Protein AF-A0A538E3D3-F1 (afdb_monomer)

pLDDT: mean 76.78, std 21.73, range [21.0, 98.69]

Foldseek 3Di:
DDDDDDDDDPPPFDAAQAEEEEDQEACDDFLQDDFLHDHDPLVCLQLQLLLQLLQCVVCVVSHDLEHQEYEYDTHALLVRDLVSSLVNLVRDHHHVAYEYEHELVSQDLVSLLSCVVSPHAEYEYEPAFQDPVLCVLRVHDDHNVSSLVSLVSNVVSPHPFYEYEYEPLGQPDDPVRLVVRLVSVVVSVHQKYFYYYRDGDPPTPSCVVCVVRSVVCPVVVLVSQVCNVVSLVVSQWDQFFLGMTGHDCVVPVNDDNPDVSLVCQLQVHFYHYTGAQTWTQGPQKIKGAHSDSVQSSVQSVVSHHGDIDIDGHDLQNQLLSNLLSNQRGQDWADCVSNPPFWDPVLQVVCVVVQQKDWDQDPNGITIHGHPNVNSVSLVSSVSTTDDDPDDPLDDPPCVVPSRPPPPDPPPPPDDPPDDDDDDDDDDDDDDDDDDDDDDDDDDDDDDDDDDDDDDDDDDDDDDDDDDDDDDDPVVDPDDPVLLVLLLVQLVVCLVPVFADALVCCVVVHPPPDDSVVSVVSQVVCVVNVQWDAPDPPGHIHGALNSLQVSLVVLLVVPDDAFDALPDDCVVVLVDLPVLQQVLQASLCVQFLFKKKWWFFAQLAKAWAAWAWDDPDQFKIKIWTAIPVGDIFIDMDGHPGGDDVVLRVVVRVLCGVQRGRPGQDPVSLVCSLCDPPDDPVSSVVSVRNVVSSNCSRPPDDIDMDIDNLSSQPVPDDPVCVVLNVVVVVCVVPPVQSSVLFVVLQPDQGWDKDAALVGDNGPGRFKMKTKHFAAEPVDGGGMIIGMDTSSGDSSSRNSSRSSSSVVSNVSRCVNPVPD

Mean predicted aligned error: 20.39 Å

Secondary structure (DSSP, 8-state):
------PPPP--PPPB-EEEEEE-EESS--TT--S--EE--HHHHHHHHHHHHHHHHHHGGGB-SSEEEEEEEES-GGGS-HHHHHHHHHHSPPEEEEEEEE-GGG--HHHHHHHHHTT--EEEEEEE-S-HHHHHHTT----HHHHHHHHHHHHHTT---EEEEEEES-TT--HHHHHHHHHHHHHH--SEEEEEE----TTSHHHHHHHHHHHHHHHHHHHHHHHHHHHHHHHTEEEEETTEEEE-GGGTTT---S-HHHHHHHTT--EEEESTT-EEEETTEEEEE-S-HHHHHHHHTTT-PPPEEEEE--HHHHHHHHHHHHTTBSSPEETTSSTTTB-HHHHHHHHHTTSEEEEEETTEEEEEE-HHHHHTHHHHHHHHB---SS--S---TTGGGTS-S---S---S-----------------------------------------------------S-----GGG----HHHHHHHHHHHHHHHHH-SPBPHHHHHHSS---S-HHHHHHHHHHHHHTTSEE-SSTTS-BEE-HHHHHHHHHHHHHH--SPPPP-S--GGG-TT-HHHHHHHHHHHHHHHHSSEEEEEPPPGGG-BEEEEEEEEEETTEEEEEEEETT--EEEEEEE-SSPPPHHHHHHHHHHHHHHHTT-BS-HHHHHHHHT-TTS-HHHHHHHHHHTHHHHGGGTS-PPPEEEE-TTHHHHH--TTTHHHHHHHHHHHH-HHHHHHHHHHTTS-SS-EEEEGGGSGGGT-TTEEEEEEEEEETTEEEEEEEEEEESSS-HHHHHHHHHHHHHHHHHHHHHHHTT-

Structure (mmCIF, N/CA/C/O backbone):
data_AF-A0A538E3D3-F1
#
_entry.id   AF-A0A538E3D3-F1
#
loop_
_atom_site.group_PDB
_atom_site.id
_atom_site.type_symbol
_atom_site.label_atom_id
_atom_site.label_alt_id
_atom_site.label_comp_id
_atom_site.label_asym_id
_atom_site.label_entity_id
_atom_site.label_seq_id
_atom_site.pdbx_PDB_ins_code
_atom_site.Cartn_x
_atom_site.Cartn_y
_atom_site.Cartn_z
_atom_site.occupancy
_atom_site.B_iso_or_equiv
_atom_site.auth_seq_id
_atom_site.auth_comp_id
_atom_site.auth_asym_id
_atom_site.auth_atom_id
_atom_site.pdbx_PDB_model_num
ATOM 1 N N . MET A 1 1 ? 28.723 52.630 22.145 1.00 32.66 1 MET A N 1
ATOM 2 C CA . MET A 1 1 ? 28.927 51.623 21.079 1.00 32.66 1 MET A CA 1
ATOM 3 C C . MET A 1 1 ? 28.753 50.261 21.742 1.00 32.66 1 MET A C 1
ATOM 5 O O . MET A 1 1 ? 29.558 49.947 22.597 1.00 32.66 1 MET A O 1
ATOM 9 N N . ALA A 1 2 ? 27.637 49.537 21.634 1.00 29.84 2 ALA A N 1
ATOM 10 C CA . ALA A 1 2 ? 26.776 49.242 20.481 1.00 29.84 2 ALA A CA 1
ATOM 11 C C . ALA A 1 2 ? 27.435 48.274 19.482 1.00 29.84 2 ALA A C 1
ATOM 13 O O . ALA A 1 2 ? 28.029 48.699 18.500 1.00 29.84 2 ALA A O 1
ATOM 14 N N . GLY A 1 3 ? 27.282 46.975 19.752 1.00 25.55 3 GLY A N 1
ATOM 15 C CA . GLY A 1 3 ? 27.569 45.868 18.840 1.00 25.55 3 GLY A CA 1
ATOM 16 C C . GLY A 1 3 ? 26.417 44.866 18.903 1.00 25.55 3 GLY A C 1
ATOM 17 O O . GLY A 1 3 ? 26.493 43.875 19.620 1.00 25.55 3 GLY A O 1
ATOM 18 N N . ARG A 1 4 ? 25.302 45.167 18.224 1.00 29.23 4 ARG A N 1
ATOM 19 C CA . ARG A 1 4 ? 24.159 44.245 18.133 1.00 29.23 4 ARG A CA 1
ATOM 20 C C . ARG A 1 4 ? 24.518 43.105 17.180 1.00 29.23 4 ARG A C 1
ATOM 22 O O . ARG A 1 4 ? 24.556 43.325 15.970 1.00 29.23 4 ARG A O 1
ATOM 29 N N . ALA A 1 5 ? 24.713 41.898 17.708 1.00 31.50 5 ALA A N 1
ATOM 30 C CA . ALA A 1 5 ? 24.609 40.694 16.893 1.00 31.50 5 ALA A CA 1
ATOM 31 C C . ALA A 1 5 ? 23.194 40.638 16.291 1.00 31.50 5 ALA A C 1
ATOM 33 O O . ALA A 1 5 ? 22.203 40.867 16.990 1.00 31.50 5 ALA A O 1
ATOM 34 N N . ARG A 1 6 ? 23.096 40.413 14.978 1.00 31.91 6 ARG A N 1
ATOM 35 C CA . ARG A 1 6 ? 21.806 40.348 14.283 1.00 31.91 6 ARG A CA 1
ATOM 36 C C . ARG A 1 6 ? 21.122 39.040 14.665 1.00 31.91 6 ARG A C 1
ATOM 38 O O . ARG A 1 6 ? 21.597 37.978 14.278 1.00 31.91 6 ARG A O 1
ATOM 45 N N . GLY A 1 7 ? 20.015 39.121 15.399 1.00 27.77 7 GLY A N 1
ATOM 46 C CA . GLY A 1 7 ? 19.140 37.968 15.580 1.00 27.77 7 GLY A CA 1
ATOM 47 C C . GLY A 1 7 ? 18.602 37.526 14.222 1.00 27.77 7 GLY A C 1
ATOM 48 O O . GLY A 1 7 ? 17.998 38.333 13.510 1.00 27.77 7 GLY A O 1
ATOM 49 N N . GLY A 1 8 ? 18.831 36.264 13.861 1.00 27.86 8 GLY A N 1
ATOM 50 C CA . GLY A 1 8 ? 18.074 35.636 12.786 1.00 27.86 8 GLY A CA 1
ATOM 51 C C . GLY A 1 8 ? 16.593 35.669 13.156 1.00 27.86 8 GLY A C 1
ATOM 52 O O . GLY A 1 8 ? 16.234 35.377 14.297 1.00 27.86 8 GLY A O 1
ATOM 53 N N . ARG A 1 9 ? 15.728 36.058 12.213 1.00 28.80 9 ARG A N 1
ATOM 54 C CA . ARG A 1 9 ? 14.283 35.861 12.387 1.00 28.80 9 ARG A CA 1
ATOM 55 C C . ARG A 1 9 ? 14.064 34.348 12.509 1.00 28.80 9 ARG A C 1
ATOM 57 O O . ARG A 1 9 ? 14.644 33.633 11.689 1.00 28.80 9 ARG A O 1
ATOM 64 N N . PRO A 1 10 ? 13.261 33.846 13.464 1.00 32.84 10 PRO A N 1
ATOM 65 C CA . PRO A 1 10 ? 12.802 32.470 13.366 1.00 32.84 10 PRO A CA 1
ATOM 66 C C . PRO A 1 10 ? 12.086 32.332 12.021 1.00 32.84 10 PRO A C 1
ATOM 68 O O . PRO A 1 10 ? 11.235 33.163 11.687 1.00 32.84 10 PRO A O 1
ATOM 71 N N . MET A 1 11 ? 12.468 31.332 11.226 1.00 34.75 11 MET A N 1
ATOM 72 C CA . MET A 1 11 ? 11.684 30.973 10.052 1.00 34.75 11 MET A CA 1
ATOM 73 C C . MET A 1 11 ? 10.324 30.516 10.562 1.00 34.75 11 MET A C 1
ATOM 75 O O . MET A 1 11 ? 10.220 29.494 11.234 1.00 34.75 11 MET A O 1
ATOM 79 N N . THR A 1 12 ? 9.291 31.301 10.277 1.00 37.22 12 THR A N 1
ATOM 80 C CA . THR A 1 12 ? 7.903 30.892 10.466 1.00 37.22 12 THR A CA 1
ATOM 81 C C . THR A 1 12 ? 7.613 29.791 9.457 1.00 37.22 12 THR A C 1
ATOM 83 O O . THR A 1 12 ? 7.215 30.074 8.328 1.00 37.22 12 THR A O 1
ATOM 86 N N . THR A 1 13 ? 7.872 28.545 9.853 1.00 47.38 13 THR A N 1
ATOM 87 C CA . THR A 1 13 ? 7.387 27.357 9.150 1.00 47.38 13 THR A CA 1
ATOM 88 C C . THR A 1 13 ? 5.880 27.493 8.995 1.00 47.38 13 THR A C 1
ATOM 90 O O . THR A 1 13 ? 5.182 27.734 9.982 1.00 47.38 13 THR A O 1
ATOM 93 N N . ALA A 1 14 ? 5.380 27.388 7.763 1.00 57.88 14 ALA A N 1
ATOM 94 C CA . ALA A 1 14 ? 3.946 27.339 7.530 1.00 57.88 14 ALA A CA 1
ATOM 95 C C . ALA A 1 14 ? 3.392 26.129 8.294 1.00 57.88 14 ALA A C 1
ATOM 97 O O . ALA A 1 14 ? 3.848 25.007 8.086 1.00 57.88 14 ALA A O 1
ATOM 98 N N . ALA A 1 15 ? 2.484 26.375 9.236 1.00 85.25 15 ALA A N 1
ATOM 99 C CA . ALA A 1 15 ? 1.968 25.323 10.098 1.00 85.25 15 ALA A CA 1
ATOM 100 C C . ALA A 1 15 ? 1.120 24.335 9.280 1.00 85.25 15 ALA A C 1
ATOM 102 O O . ALA A 1 15 ? 0.344 24.742 8.410 1.00 85.25 15 ALA A O 1
ATOM 103 N N . VAL A 1 16 ? 1.293 23.043 9.553 1.00 94.94 16 VAL A N 1
ATOM 104 C CA . VAL A 1 16 ? 0.737 21.941 8.762 1.00 94.94 16 VAL A CA 1
ATOM 105 C C . VAL A 1 16 ? -0.786 21.904 8.891 1.00 94.94 16 VAL A C 1
ATOM 107 O O . VAL A 1 16 ? -1.318 21.934 9.998 1.00 94.94 16 VAL A O 1
ATOM 110 N N . ARG A 1 17 ? -1.498 21.838 7.760 1.00 97.06 17 ARG A N 1
ATOM 111 C CA . ARG A 1 17 ? -2.974 21.913 7.708 1.00 97.06 17 ARG A CA 1
ATOM 112 C C . ARG A 1 17 ? -3.677 20.574 7.494 1.00 97.06 17 ARG A C 1
ATOM 114 O O . ARG A 1 17 ? -4.905 20.530 7.540 1.00 97.06 17 ARG A O 1
ATOM 121 N N . HIS A 1 18 ? -2.920 19.508 7.267 1.00 97.81 18 HIS A N 1
ATOM 122 C CA . HIS A 1 18 ? -3.439 18.183 6.952 1.00 97.81 18 HIS A CA 1
ATOM 123 C C . HIS A 1 18 ? -2.936 17.180 7.999 1.00 97.81 18 HIS A C 1
ATOM 125 O O . HIS A 1 18 ? -1.731 17.086 8.234 1.00 97.81 18 HIS A O 1
ATOM 131 N N . LEU A 1 19 ? -3.856 16.466 8.654 1.00 98.25 19 LEU A N 1
ATOM 132 C CA . LEU A 1 19 ? -3.555 15.508 9.721 1.00 98.25 19 LEU A CA 1
ATOM 133 C C . LEU A 1 19 ? -4.108 14.121 9.373 1.00 98.25 19 LEU A C 1
ATOM 135 O O . LEU A 1 19 ? -5.314 13.962 9.210 1.00 98.25 19 LEU A O 1
ATOM 139 N N . TYR A 1 20 ? -3.226 13.131 9.297 1.00 98.38 20 TYR A N 1
ATOM 140 C CA . TYR A 1 20 ? -3.558 11.715 9.182 1.00 98.38 20 TYR A CA 1
ATOM 141 C C . TYR A 1 20 ? -3.433 11.033 10.551 1.00 98.38 20 TYR A C 1
ATOM 143 O O . TYR A 1 20 ? -2.487 11.281 11.304 1.00 98.38 20 TYR A O 1
ATOM 151 N N . VAL A 1 21 ? -4.384 10.166 10.883 1.00 98.25 21 VAL A N 1
ATOM 152 C CA . VAL A 1 21 ? -4.477 9.480 12.175 1.00 98.25 21 VAL A CA 1
ATOM 153 C C . VAL A 1 21 ? -4.625 7.983 11.930 1.00 98.25 21 VAL A C 1
ATOM 155 O O . VAL A 1 21 ? -5.672 7.517 11.482 1.00 98.25 21 VAL A O 1
ATOM 158 N N . HIS A 1 22 ? -3.573 7.226 12.240 1.00 97.44 22 HIS A N 1
ATOM 159 C CA . HIS A 1 22 ? -3.521 5.792 11.990 1.00 97.44 22 HIS A CA 1
ATOM 160 C C . HIS A 1 22 ? -4.098 4.987 13.164 1.00 97.44 22 HIS A C 1
ATOM 162 O O . HIS A 1 22 ? -3.517 4.933 14.257 1.00 97.44 22 HIS A O 1
ATOM 168 N N . LEU A 1 23 ? -5.231 4.325 12.929 1.00 96.12 23 LEU A N 1
ATOM 169 C CA . LEU A 1 23 ? -5.877 3.390 13.851 1.00 96.12 23 LEU A CA 1
ATOM 170 C C . LEU A 1 23 ? -5.699 1.963 13.294 1.00 96.12 23 LEU A C 1
ATOM 172 O O . LEU A 1 23 ? -6.404 1.582 12.361 1.00 96.12 23 LEU A O 1
ATOM 176 N N . PRO A 1 24 ? -4.758 1.158 13.828 1.00 92.38 24 PRO A N 1
ATOM 177 C CA . PRO A 1 24 ? -4.299 -0.074 13.180 1.00 92.38 24 PRO A CA 1
ATOM 178 C C . PRO A 1 24 ? -5.251 -1.268 13.360 1.00 92.38 24 PRO A C 1
ATOM 180 O O . PRO A 1 24 ? -4.979 -2.348 12.842 1.00 92.38 24 PRO A O 1
ATOM 183 N N . PHE A 1 25 ? -6.316 -1.139 14.151 1.00 91.50 25 PHE A N 1
ATOM 184 C CA . PHE A 1 25 ? -7.107 -2.286 14.600 1.00 91.50 25 PHE A CA 1
ATOM 185 C C . PHE A 1 25 ? -8.049 -2.812 13.517 1.00 91.50 25 PHE A C 1
ATOM 187 O O . PHE A 1 25 ? -8.793 -2.041 12.918 1.00 91.50 25 PHE A O 1
ATOM 194 N N . CYS A 1 26 ? -8.064 -4.131 13.317 1.00 86.31 26 CYS A N 1
ATOM 195 C CA . CYS A 1 26 ? -8.999 -4.815 12.421 1.00 86.31 26 CYS A CA 1
ATOM 196 C C . CYS A 1 26 ? -9.584 -6.072 13.076 1.00 86.31 26 CYS A C 1
ATOM 198 O O . CYS A 1 26 ? -8.879 -6.812 13.766 1.00 86.31 26 CYS A O 1
ATOM 200 N N . ALA A 1 27 ? -10.839 -6.397 12.755 1.00 82.88 27 ALA A N 1
ATOM 201 C CA . ALA A 1 27 ? -11.449 -7.681 13.118 1.00 82.88 27 ALA A CA 1
ATOM 202 C C . ALA A 1 27 ? -10.790 -8.883 12.399 1.00 82.88 27 ALA A C 1
ATOM 204 O O . ALA A 1 27 ? -10.794 -10.008 12.904 1.00 82.88 27 ALA A O 1
ATOM 205 N N . HIS A 1 28 ? -10.241 -8.649 11.204 1.00 80.75 28 HIS A N 1
ATOM 206 C CA . HIS A 1 28 ? -9.557 -9.624 10.357 1.00 80.75 28 HIS A CA 1
ATOM 207 C C . HIS A 1 28 ? -8.527 -8.906 9.471 1.00 80.75 28 HIS A C 1
ATOM 209 O O . HIS A 1 28 ? -8.736 -7.745 9.130 1.00 80.75 28 HIS A O 1
ATOM 215 N N . ARG A 1 29 ? -7.444 -9.580 9.065 1.00 79.56 29 ARG A N 1
ATOM 216 C CA . ARG A 1 29 ? -6.532 -9.065 8.032 1.00 79.56 29 ARG A CA 1
ATOM 217 C C . ARG A 1 29 ? -6.881 -9.729 6.706 1.00 79.56 29 ARG A C 1
ATOM 219 O O . ARG A 1 29 ? -6.632 -10.916 6.562 1.00 79.56 29 ARG A O 1
ATOM 226 N N . CYS A 1 30 ? -7.425 -8.964 5.765 1.00 78.38 30 CYS A N 1
ATOM 227 C CA . CYS A 1 30 ? -7.709 -9.454 4.415 1.00 78.38 30 CYS A CA 1
ATOM 228 C C . CYS A 1 30 ? -6.397 -9.820 3.697 1.00 78.38 30 CYS A C 1
ATOM 230 O O . CYS A 1 30 ? -5.417 -9.078 3.814 1.00 78.38 30 CYS A O 1
ATOM 232 N N . GLY A 1 31 ? -6.375 -10.916 2.936 1.00 68.81 31 GLY A N 1
ATOM 233 C CA . GLY A 1 31 ? -5.169 -11.446 2.287 1.00 68.81 31 GLY A CA 1
ATOM 234 C C . GLY A 1 31 ? -4.430 -10.478 1.351 1.00 68.81 31 GLY A C 1
ATOM 235 O O . GLY A 1 31 ? -3.211 -10.590 1.209 1.00 68.81 31 GLY A O 1
ATOM 236 N N . TYR A 1 32 ? -5.143 -9.509 0.768 1.00 69.12 32 TYR A N 1
ATOM 237 C CA . TYR A 1 32 ? -4.598 -8.452 -0.095 1.00 69.12 32 TYR A CA 1
ATOM 238 C C . TYR A 1 32 ? -4.064 -7.221 0.672 1.00 69.12 32 TYR A C 1
ATOM 240 O O . TYR A 1 32 ? -3.395 -6.373 0.092 1.00 69.12 32 TYR A O 1
ATOM 248 N N . CYS A 1 33 ? -4.344 -7.094 1.975 1.00 72.62 33 CYS A N 1
ATOM 249 C CA . CYS A 1 33 ? -4.092 -5.868 2.738 1.00 72.62 33 CYS A CA 1
ATOM 250 C C . CYS A 1 33 ? -2.632 -5.728 3.224 1.00 72.62 33 CYS A C 1
ATOM 252 O O . CYS A 1 33 ? -2.108 -6.560 3.984 1.00 72.62 33 CYS A O 1
ATOM 254 N N . ASP A 1 34 ? -2.010 -4.612 2.837 1.00 68.00 34 ASP A N 1
ATOM 255 C CA . ASP A 1 34 ? -0.638 -4.224 3.192 1.00 68.00 34 ASP A CA 1
ATOM 256 C C . ASP A 1 34 ? -0.531 -3.239 4.372 1.00 68.00 34 ASP A C 1
ATOM 258 O O . ASP A 1 34 ? 0.555 -3.048 4.920 1.00 68.00 34 ASP A O 1
ATOM 262 N N . PHE A 1 35 ? -1.638 -2.632 4.810 1.00 71.56 35 PHE A N 1
ATOM 263 C CA . PHE A 1 35 ? -1.596 -1.662 5.903 1.00 71.56 35 PHE A CA 1
ATOM 264 C C . PHE A 1 35 ? -1.050 -2.264 7.209 1.00 71.56 35 PHE A C 1
ATOM 266 O O . PHE A 1 35 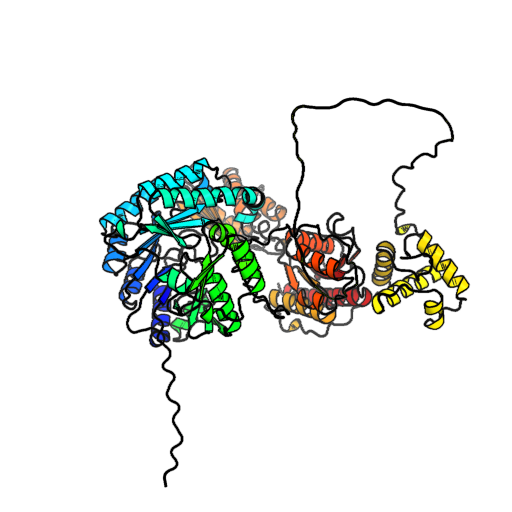? -1.236 -3.449 7.522 1.00 71.56 35 PHE A O 1
ATOM 273 N N . VAL A 1 36 ? -0.397 -1.411 8.007 1.00 73.25 36 VAL A N 1
ATOM 274 C CA . VAL A 1 36 ? 0.152 -1.751 9.329 1.00 73.25 36 VAL A CA 1
ATOM 275 C C . VAL A 1 36 ? -0.999 -2.045 10.292 1.00 73.25 36 VAL A C 1
ATOM 277 O O . VAL A 1 36 ? -1.521 -1.169 10.971 1.00 73.25 36 VAL A O 1
ATOM 280 N N . THR A 1 37 ? -1.402 -3.310 10.347 1.00 79.19 37 THR A N 1
ATOM 281 C CA . THR A 1 37 ? -2.618 -3.743 11.039 1.00 79.19 37 THR A CA 1
ATOM 282 C C . THR A 1 37 ? -2.328 -4.580 12.282 1.00 79.19 37 THR A C 1
ATOM 284 O O . THR A 1 37 ? -1.373 -5.356 12.352 1.00 79.19 37 THR A O 1
ATOM 287 N N . ALA A 1 38 ? -3.194 -4.438 13.282 1.00 77.25 38 ALA A N 1
ATOM 288 C CA . ALA A 1 38 ? -3.246 -5.245 14.489 1.00 77.25 38 ALA A CA 1
ATOM 289 C C . ALA A 1 38 ? -4.593 -5.981 14.514 1.00 77.25 38 ALA A C 1
ATOM 291 O O . ALA A 1 38 ? -5.646 -5.366 14.666 1.00 77.25 38 ALA A O 1
ATOM 292 N N . VAL A 1 39 ? -4.568 -7.305 14.335 1.00 79.88 39 VAL A N 1
ATOM 293 C CA . VAL A 1 39 ? -5.794 -8.119 14.321 1.00 79.88 39 VAL A CA 1
ATOM 294 C C . VAL A 1 39 ? -6.270 -8.380 15.753 1.00 79.88 39 VAL A C 1
ATOM 296 O O . VAL A 1 39 ? -5.513 -8.898 16.581 1.00 79.88 39 VAL A O 1
ATOM 299 N N . GLY A 1 40 ? -7.527 -8.033 16.039 1.00 65.31 40 GLY A N 1
ATOM 300 C CA . GLY A 1 40 ? -8.079 -8.007 17.396 1.00 65.31 40 GLY A CA 1
ATOM 301 C C . GLY A 1 40 ? -7.404 -6.937 18.265 1.00 65.31 40 GLY A C 1
ATOM 302 O O . GLY A 1 40 ? -7.050 -5.876 17.767 1.00 65.31 40 GLY A O 1
ATOM 303 N N . ARG A 1 41 ? -7.158 -7.256 19.548 1.00 76.75 41 ARG A N 1
ATOM 304 C CA . ARG A 1 41 ? -6.585 -6.356 20.582 1.00 76.75 41 ARG A CA 1
ATOM 305 C C . ARG A 1 41 ? -7.550 -5.318 21.172 1.00 76.75 41 ARG A C 1
ATOM 307 O O . ARG A 1 41 ? -7.117 -4.227 21.539 1.00 76.75 41 ARG A O 1
ATOM 314 N N . GLU A 1 42 ? -8.822 -5.673 21.353 1.00 82.25 42 GLU A N 1
ATOM 315 C CA . GLU A 1 42 ? -9.809 -4.829 22.054 1.00 82.25 42 GLU A CA 1
ATOM 316 C C . GLU A 1 42 ? -9.315 -4.365 23.441 1.00 82.25 42 GLU A C 1
ATOM 318 O O . GLU A 1 42 ? -9.506 -3.209 23.815 1.00 82.25 42 GLU A O 1
ATOM 323 N N . ASP A 1 43 ? -8.560 -5.217 24.148 1.00 84.12 43 ASP A N 1
ATOM 324 C CA . ASP A 1 43 ? -7.879 -4.921 25.419 1.00 84.12 43 ASP A CA 1
ATOM 325 C C . ASP A 1 43 ? -6.851 -3.773 25.339 1.00 84.12 43 ASP A C 1
ATOM 327 O O . ASP A 1 43 ? -6.464 -3.205 26.361 1.00 84.12 43 ASP A O 1
ATOM 331 N N . GLN A 1 44 ? -6.405 -3.418 24.132 1.00 88.75 44 GLN A N 1
ATOM 332 C CA . GLN A 1 44 ? -5.343 -2.441 23.872 1.00 88.75 44 GLN A CA 1
ATOM 333 C C . GLN A 1 44 ? -5.849 -1.189 23.153 1.00 88.75 44 GLN A C 1
ATOM 335 O O . GLN A 1 44 ? -5.086 -0.227 23.055 1.00 88.75 44 GLN A O 1
ATOM 340 N N . HIS A 1 45 ? -7.114 -1.153 22.707 1.00 93.31 45 HIS A N 1
ATOM 341 C CA . HIS A 1 45 ? -7.705 -0.005 22.004 1.00 93.31 45 HIS A CA 1
ATOM 342 C C . HIS A 1 45 ? -7.528 1.294 22.811 1.00 93.31 45 HIS A C 1
ATOM 344 O O . HIS A 1 45 ? -6.923 2.250 22.325 1.00 93.31 45 HIS A O 1
ATOM 350 N N . GLY A 1 46 ? -7.956 1.302 24.080 1.00 95.12 46 GLY A N 1
ATOM 351 C CA . GLY A 1 46 ? -7.815 2.465 24.966 1.00 95.12 46 GLY A CA 1
ATOM 352 C C . GLY A 1 46 ? -6.355 2.865 25.220 1.00 95.12 46 GLY A C 1
ATOM 353 O O . GLY A 1 46 ? -6.002 4.031 25.073 1.00 95.12 46 GLY A O 1
ATOM 354 N N . ALA A 1 47 ? -5.478 1.898 25.509 1.00 94.81 47 ALA A N 1
ATOM 355 C CA . ALA A 1 47 ? -4.062 2.159 25.786 1.00 94.81 47 ALA A CA 1
ATOM 356 C C . ALA A 1 47 ? -3.272 2.641 24.549 1.00 94.81 47 ALA A C 1
ATOM 358 O O . ALA A 1 47 ? -2.262 3.344 24.682 1.00 94.81 47 ALA A O 1
ATOM 359 N N . TYR A 1 48 ? -3.705 2.263 23.342 1.00 96.62 48 TYR A N 1
ATOM 360 C CA . TYR A 1 48 ? -3.179 2.814 22.097 1.00 96.62 48 TYR A CA 1
ATOM 361 C C . TYR A 1 48 ? -3.689 4.234 21.861 1.00 96.62 48 TYR A C 1
ATOM 363 O O . TYR A 1 48 ? -2.883 5.100 21.539 1.00 96.62 48 TYR A O 1
ATOM 371 N N . VAL A 1 49 ? -4.975 4.510 22.100 1.00 97.44 49 VAL A N 1
ATOM 372 C CA . VAL A 1 49 ? -5.514 5.878 22.032 1.00 97.44 49 VAL A CA 1
ATOM 373 C C . VAL A 1 49 ? -4.807 6.806 23.025 1.00 97.44 49 VAL A C 1
ATOM 375 O O . VAL A 1 49 ? -4.398 7.895 22.638 1.00 97.44 49 VAL A O 1
ATOM 378 N N . ASP A 1 50 ? -4.529 6.364 24.254 1.00 97.31 50 ASP A N 1
ATOM 379 C CA . ASP A 1 50 ? -3.707 7.131 25.207 1.00 97.31 50 ASP A CA 1
ATOM 380 C C . ASP A 1 50 ? -2.309 7.446 24.640 1.00 97.31 50 ASP A C 1
ATOM 382 O O . ASP A 1 50 ? -1.783 8.546 24.812 1.00 97.31 50 ASP A O 1
ATOM 386 N N . SER A 1 51 ? -1.713 6.483 23.930 1.00 97.56 51 SER A N 1
ATOM 387 C CA . SER A 1 51 ? -0.403 6.622 23.284 1.00 97.56 51 SER A CA 1
ATOM 388 C C . SER A 1 51 ? -0.439 7.587 22.090 1.00 97.56 51 SER A C 1
ATOM 390 O O . SER A 1 51 ? 0.489 8.375 21.922 1.00 97.56 51 SER A O 1
ATOM 392 N N . LEU A 1 52 ? -1.511 7.543 21.296 1.00 98.12 52 LEU A N 1
A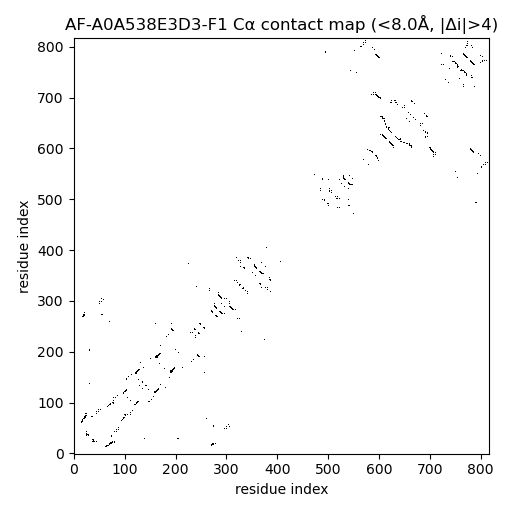TOM 393 C CA . LEU A 1 52 ? -1.770 8.386 20.129 1.00 98.12 52 LEU A CA 1
ATOM 394 C C . LEU A 1 52 ? -2.017 9.848 20.528 1.00 98.12 52 LEU A C 1
ATOM 396 O O . LEU A 1 52 ? -1.417 10.761 19.965 1.00 98.12 52 LEU A O 1
ATOM 400 N N . LEU A 1 53 ? -2.844 10.075 21.551 1.00 97.56 53 LEU A N 1
ATOM 401 C CA . LEU A 1 53 ? -3.116 11.413 22.081 1.00 97.56 53 LEU A CA 1
ATOM 402 C C . LEU A 1 53 ? -1.885 12.010 22.786 1.00 97.56 53 LEU A C 1
ATOM 404 O O . LEU A 1 53 ? -1.659 13.219 22.716 1.00 97.56 53 LEU A O 1
ATOM 408 N N . ALA A 1 54 ? -1.035 11.176 23.395 1.00 97.56 54 ALA A N 1
ATOM 409 C CA . ALA A 1 54 ? 0.270 11.611 23.888 1.00 97.56 54 ALA A CA 1
ATOM 410 C C . ALA A 1 54 ? 1.224 12.027 22.749 1.00 97.56 54 ALA A C 1
ATOM 412 O O . ALA A 1 54 ? 1.961 12.999 22.911 1.00 97.56 54 ALA A O 1
ATOM 413 N N . GLU A 1 55 ? 1.205 11.352 21.591 1.00 97.69 55 GLU A N 1
ATOM 414 C CA . GLU A 1 55 ? 1.966 11.793 20.412 1.00 97.69 55 GLU A CA 1
ATOM 415 C C . GLU A 1 55 ? 1.435 13.125 19.860 1.00 97.69 55 GLU A C 1
ATOM 417 O O . GLU A 1 55 ? 2.226 14.045 19.650 1.00 97.69 55 GLU A O 1
ATOM 422 N N . LEU A 1 56 ? 0.110 13.274 19.721 1.00 96.75 56 LEU A N 1
ATOM 423 C CA . LEU A 1 56 ? -0.530 14.539 19.335 1.00 96.75 56 LEU A CA 1
ATOM 424 C C . LEU A 1 56 ? -0.072 15.691 20.245 1.00 96.75 56 LEU A C 1
ATOM 426 O O . LEU A 1 56 ? 0.350 16.736 19.755 1.00 96.75 56 LEU A O 1
ATOM 430 N N . GLY A 1 57 ? -0.057 15.486 21.566 1.00 95.50 57 GLY A N 1
ATOM 431 C CA . GLY A 1 57 ? 0.425 16.484 22.526 1.00 95.50 57 GLY A CA 1
ATOM 432 C C . GLY A 1 57 ? 1.907 16.867 22.365 1.00 95.50 57 GLY A C 1
ATOM 433 O O . GLY A 1 57 ? 2.271 18.009 22.650 1.00 95.50 57 GLY A O 1
ATOM 434 N N . LEU A 1 58 ? 2.754 15.952 21.877 1.00 95.00 58 LEU A N 1
ATOM 435 C CA . LEU A 1 58 ? 4.184 16.179 21.612 1.00 95.00 58 LEU A CA 1
ATOM 436 C C . LEU A 1 58 ? 4.468 16.843 20.251 1.00 95.00 58 LEU A C 1
ATOM 438 O O . LEU A 1 58 ? 5.608 17.263 20.011 1.00 95.00 58 LEU A O 1
ATOM 442 N N . GLU A 1 59 ? 3.481 16.899 19.351 1.00 93.50 59 GLU A N 1
ATOM 443 C CA . GLU A 1 59 ? 3.638 17.386 17.968 1.00 93.50 59 GLU A CA 1
ATOM 444 C C . GLU A 1 59 ? 2.613 18.454 17.546 1.00 93.50 59 GLU A C 1
ATOM 446 O O . GLU A 1 59 ? 2.741 19.013 16.461 1.00 93.50 59 GLU A O 1
ATOM 451 N N . GLN A 1 60 ? 1.685 18.841 18.428 1.00 91.62 60 GLN A N 1
ATOM 452 C CA . GLN A 1 60 ? 0.681 19.895 18.206 1.00 91.62 60 GLN A CA 1
ATOM 453 C C . GLN A 1 60 ? 1.251 21.224 17.674 1.00 91.62 60 GLN A C 1
ATOM 455 O O . GLN A 1 60 ? 0.590 21.898 16.894 1.00 91.62 60 GLN A O 1
ATOM 460 N N . GLU A 1 61 ? 2.485 21.592 18.040 1.00 92.25 61 GLU A N 1
ATOM 461 C CA . GLU A 1 61 ? 3.145 22.830 17.586 1.00 92.25 61 GLU A CA 1
ATOM 462 C C . GLU A 1 61 ? 3.499 22.829 16.085 1.00 92.25 61 GLU A C 1
ATOM 464 O O . GLU A 1 61 ? 3.792 23.881 15.519 1.00 92.25 61 GLU A O 1
ATOM 469 N N . ILE A 1 62 ? 3.482 21.660 15.434 1.00 93.75 62 ILE A N 1
ATOM 470 C CA . ILE A 1 62 ? 3.670 21.512 13.982 1.00 93.75 62 ILE A CA 1
ATOM 471 C C . ILE A 1 62 ? 2.381 21.876 13.229 1.00 93.75 62 ILE A C 1
ATOM 473 O O . ILE A 1 62 ? 2.437 22.346 12.090 1.00 93.75 62 ILE A O 1
ATOM 477 N N . LEU A 1 63 ? 1.224 21.653 13.856 1.00 94.75 63 LEU A N 1
ATOM 478 C CA . LEU A 1 63 ? -0.092 21.819 13.251 1.00 94.75 63 LEU A CA 1
ATOM 479 C C . LEU A 1 63 ? -0.551 23.280 13.252 1.00 94.75 63 LEU A C 1
ATOM 481 O O . LEU A 1 63 ? -0.251 24.071 14.147 1.00 94.75 63 LEU A O 1
ATOM 485 N N . ALA A 1 64 ? -1.330 23.640 12.237 1.00 92.56 64 ALA A N 1
ATOM 486 C CA . ALA A 1 64 ? -2.036 24.909 12.202 1.00 92.56 64 ALA A CA 1
ATOM 487 C C . ALA A 1 64 ? -3.162 24.935 13.261 1.00 92.56 64 ALA A C 1
ATOM 489 O O . ALA A 1 64 ? -3.805 23.911 13.490 1.00 92.56 64 ALA A O 1
ATOM 490 N N . PRO A 1 65 ? -3.491 26.105 13.854 1.00 84.50 65 PRO A N 1
ATOM 491 C CA . PRO A 1 65 ? -4.584 26.228 14.833 1.00 84.50 65 PRO A CA 1
ATOM 492 C C . PRO A 1 65 ? -5.979 25.845 14.308 1.00 84.50 65 PRO A C 1
ATOM 494 O O . PRO A 1 65 ? -6.914 25.691 15.090 1.00 84.50 65 PRO A O 1
ATOM 497 N N . ARG A 1 66 ? -6.129 25.752 12.983 1.00 88.88 66 ARG A N 1
ATOM 498 C CA . ARG A 1 66 ? -7.264 25.158 12.273 1.00 88.88 66 ARG A CA 1
ATOM 499 C C . ARG A 1 66 ? -6.712 24.356 11.107 1.00 88.88 66 ARG A C 1
ATOM 501 O O . ARG A 1 66 ? -5.826 24.848 10.405 1.00 88.88 66 ARG A O 1
ATOM 508 N N . LEU A 1 67 ? -7.237 23.156 10.916 1.00 96.94 67 LEU A N 1
ATOM 509 C CA . LEU A 1 67 ? -6.823 22.255 9.849 1.00 96.94 67 LEU A CA 1
ATOM 510 C C . LEU A 1 67 ? -7.760 22.390 8.644 1.00 96.94 67 LEU A C 1
ATOM 512 O O . LEU A 1 67 ? -8.936 22.715 8.785 1.00 96.94 67 LEU A O 1
ATOM 516 N N . GLU A 1 68 ? -7.247 22.120 7.449 1.00 97.44 68 GLU A N 1
ATOM 517 C CA . GLU A 1 68 ? -8.096 21.928 6.270 1.00 97.44 68 GLU A CA 1
ATOM 518 C C . GLU A 1 68 ? -8.712 20.525 6.291 1.00 97.44 68 GLU A C 1
ATOM 520 O O . GLU A 1 68 ? -9.854 20.353 5.876 1.00 97.44 68 GLU A O 1
ATOM 525 N N . THR A 1 69 ? -7.970 19.526 6.783 1.00 98.31 69 THR A N 1
ATOM 526 C CA . THR A 1 69 ? -8.388 18.118 6.731 1.00 98.31 69 THR A CA 1
ATOM 527 C C . THR A 1 69 ? -7.860 17.313 7.917 1.00 98.31 69 THR A C 1
ATOM 529 O O . THR A 1 69 ? -6.664 17.394 8.226 1.00 98.31 69 THR A O 1
ATOM 532 N N . VAL A 1 70 ? -8.703 16.454 8.478 1.00 98.50 70 VAL A N 1
ATOM 533 C CA . VAL A 1 70 ? -8.337 15.349 9.372 1.00 98.50 70 VAL A CA 1
ATOM 534 C C . VAL A 1 70 ? -8.827 14.047 8.741 1.00 98.50 70 VAL A C 1
ATOM 536 O O . VAL A 1 70 ? -9.974 13.970 8.307 1.00 98.50 70 VAL A O 1
ATOM 539 N N . PHE A 1 71 ? -7.977 13.027 8.689 1.00 98.62 71 PHE A N 1
ATOM 540 C CA . PHE A 1 71 ? -8.305 11.727 8.106 1.00 98.62 71 PHE A CA 1
ATOM 541 C C . PHE A 1 71 ? -7.949 10.609 9.085 1.00 98.62 71 PHE A C 1
ATOM 543 O O . PHE A 1 71 ? -6.787 10.450 9.459 1.00 98.62 71 PHE A O 1
ATOM 550 N N . LEU A 1 72 ? -8.950 9.841 9.508 1.00 98.44 72 LEU A N 1
ATOM 551 C CA . LEU A 1 72 ? -8.793 8.662 10.350 1.00 98.44 72 LEU A CA 1
ATOM 552 C C . LEU A 1 72 ? -8.820 7.426 9.449 1.00 98.44 72 LEU A C 1
ATOM 554 O O . LEU A 1 72 ? -9.843 7.157 8.819 1.00 98.44 72 LEU A O 1
ATOM 558 N N . GLY A 1 73 ? -7.724 6.669 9.418 1.00 94.44 73 GLY A N 1
ATOM 559 C CA . GLY A 1 73 ? -7.588 5.504 8.543 1.00 94.44 73 GLY A CA 1
ATOM 560 C C . GLY A 1 73 ? -6.623 4.442 9.062 1.00 94.44 73 GLY A C 1
ATOM 561 O O . GLY A 1 73 ? -6.165 4.505 10.207 1.00 94.44 73 GLY A O 1
ATOM 562 N N . GLY A 1 74 ? -6.288 3.477 8.207 1.00 87.69 74 GLY A N 1
ATOM 563 C CA . GLY A 1 74 ? -5.202 2.521 8.425 1.00 87.69 74 GLY A CA 1
ATOM 564 C C . GLY A 1 74 ? -5.657 1.070 8.479 1.00 87.69 74 GLY A C 1
ATOM 565 O O . GLY A 1 74 ? -5.523 0.341 7.504 1.00 87.69 74 GLY A O 1
ATOM 566 N N . GLY A 1 75 ? -6.134 0.626 9.642 1.00 85.75 75 GLY A N 1
ATOM 567 C CA . GLY A 1 75 ? -6.784 -0.672 9.778 1.00 85.75 75 GLY A CA 1
ATOM 568 C C . GLY A 1 75 ? -8.275 -0.552 9.496 1.00 85.75 75 GLY A C 1
ATOM 569 O O . GLY A 1 75 ? -8.731 -0.518 8.359 1.00 85.75 75 GLY A O 1
ATOM 570 N N . THR A 1 76 ? -9.067 -0.497 10.558 1.00 91.25 76 THR A N 1
ATOM 571 C CA . THR A 1 76 ? -10.491 -0.183 10.492 1.00 91.25 76 THR A CA 1
ATOM 572 C C . THR A 1 76 ? -10.787 0.773 11.647 1.00 91.25 76 THR A C 1
ATOM 574 O O . THR A 1 76 ? -11.058 0.318 12.757 1.00 91.25 76 THR A O 1
ATOM 577 N N . PRO A 1 77 ? -10.709 2.104 11.443 1.00 94.06 77 PRO A N 1
ATOM 578 C CA . PRO A 1 77 ? -10.941 3.105 12.490 1.00 94.06 77 PRO A CA 1
ATOM 579 C C . PRO A 1 77 ? -12.199 2.849 13.321 1.00 94.06 77 PRO A C 1
ATOM 581 O O . PRO A 1 77 ? -12.167 2.906 14.547 1.00 94.06 77 PRO A O 1
ATOM 584 N N . THR A 1 78 ? -13.278 2.470 12.648 1.00 94.06 78 THR A N 1
ATOM 585 C CA . THR A 1 78 ? -14.598 2.111 13.188 1.00 94.06 78 THR A CA 1
ATOM 586 C C . THR A 1 78 ? -14.661 0.790 13.968 1.00 94.06 78 THR A C 1
ATOM 588 O O . THR A 1 78 ? -15.651 0.544 14.650 1.00 94.06 78 THR A O 1
ATOM 591 N N . PHE A 1 79 ? -13.611 -0.038 13.931 1.00 94.12 79 PHE A N 1
ATOM 592 C CA . PHE A 1 79 ? -13.429 -1.194 14.820 1.00 94.12 79 PHE A CA 1
ATOM 593 C C . PHE A 1 79 ? -12.767 -0.808 16.161 1.00 94.12 79 PHE A C 1
ATOM 595 O O . PHE A 1 79 ? -12.786 -1.583 17.118 1.00 94.12 79 PHE A O 1
ATOM 602 N N . THR A 1 80 ? -12.209 0.405 16.270 1.00 94.56 80 THR A N 1
ATOM 603 C CA . THR A 1 80 ? -11.760 0.964 17.556 1.00 94.56 80 THR A CA 1
ATOM 604 C C . THR A 1 80 ? -12.932 1.014 18.532 1.00 94.56 80 THR A C 1
ATOM 606 O O . THR A 1 80 ? -14.054 1.340 18.148 1.00 94.56 80 THR A O 1
ATOM 609 N N . ALA A 1 81 ? -12.678 0.710 19.809 1.00 94.81 81 ALA A N 1
ATOM 610 C CA . ALA A 1 81 ? -13.731 0.689 20.822 1.00 94.81 81 ALA A CA 1
ATOM 611 C C . ALA A 1 81 ? -14.461 2.054 20.870 1.00 94.81 81 ALA A C 1
ATOM 613 O O . ALA A 1 81 ? -13.776 3.080 20.821 1.00 94.81 81 ALA A O 1
ATOM 614 N N . PRO A 1 82 ? -15.808 2.109 20.946 1.00 95.00 82 PRO A N 1
ATOM 615 C CA . PRO A 1 82 ? -16.554 3.361 20.776 1.00 95.00 82 PRO A CA 1
ATOM 616 C C . PRO A 1 82 ? -16.137 4.487 21.730 1.00 95.00 82 PRO A C 1
ATOM 618 O O . PRO A 1 82 ? -16.028 5.636 21.315 1.00 95.00 82 PRO A O 1
ATOM 621 N N . ASP A 1 83 ? -15.843 4.167 22.990 1.00 95.81 83 ASP A N 1
ATOM 622 C CA . ASP A 1 83 ? -15.339 5.114 23.988 1.00 95.81 83 ASP A CA 1
ATOM 623 C C . ASP A 1 83 ? -13.943 5.650 23.626 1.00 95.81 83 ASP A C 1
ATOM 625 O O . ASP A 1 83 ? -13.677 6.847 23.733 1.00 95.81 83 ASP A O 1
ATOM 629 N N . ALA A 1 84 ? -13.058 4.782 23.136 1.00 96.81 84 ALA A N 1
ATOM 630 C CA . ALA A 1 84 ? -11.730 5.159 22.676 1.00 96.81 84 ALA A CA 1
ATOM 631 C C . ALA A 1 84 ? -11.790 6.003 21.385 1.00 96.81 84 ALA A C 1
ATOM 633 O O . ALA A 1 84 ? -11.045 6.974 21.262 1.00 96.81 84 ALA A O 1
ATOM 634 N N . LEU A 1 85 ? -12.703 5.693 20.458 1.00 97.56 85 LEU A N 1
ATOM 635 C CA . LEU A 1 85 ? -12.914 6.467 19.231 1.00 97.56 85 LEU A CA 1
ATOM 636 C C . LEU A 1 85 ? -13.524 7.847 19.518 1.00 97.56 85 LEU A C 1
ATOM 638 O O . LEU A 1 85 ? -13.047 8.840 18.971 1.00 97.56 85 LEU A O 1
ATOM 642 N N . ALA A 1 86 ? -14.512 7.931 20.417 1.00 97.75 86 ALA A N 1
ATOM 643 C CA . ALA A 1 86 ? -15.071 9.205 20.872 1.00 97.75 86 ALA A CA 1
ATOM 644 C C . ALA A 1 86 ? -13.977 10.111 21.455 1.00 97.75 86 ALA A C 1
ATOM 646 O O . ALA A 1 86 ? -13.829 11.247 21.017 1.00 97.75 86 ALA A O 1
ATOM 647 N N . ARG A 1 87 ? -13.121 9.578 22.340 1.00 97.69 87 ARG A N 1
ATOM 648 C CA . ARG A 1 87 ? -11.973 10.316 22.897 1.00 97.69 87 ARG A CA 1
ATOM 649 C C . ARG A 1 87 ? -11.002 10.831 21.831 1.00 97.69 87 ARG A C 1
ATOM 651 O O . ARG A 1 87 ? -10.430 11.904 22.012 1.00 97.69 87 ARG A O 1
ATOM 658 N N . VAL A 1 88 ? -10.784 10.084 20.744 1.00 97.81 88 VAL A N 1
ATOM 659 C CA . VAL A 1 88 ? -9.973 10.556 19.608 1.00 97.81 88 VAL A CA 1
ATOM 660 C C . VAL A 1 88 ? -10.654 11.748 18.937 1.00 97.81 88 VAL A C 1
ATOM 662 O O . VAL A 1 88 ? -10.035 12.805 18.837 1.00 97.81 88 VAL A O 1
ATOM 665 N N . LEU A 1 89 ? -11.923 11.614 18.544 1.00 97.62 89 LEU A N 1
ATOM 666 C CA . LEU A 1 89 ? -12.681 12.675 17.869 1.00 97.62 89 LEU A CA 1
ATOM 667 C C . LEU A 1 89 ? -12.813 13.947 18.729 1.00 97.62 89 LEU A C 1
ATOM 669 O O . LEU A 1 89 ? -12.606 15.045 18.225 1.00 97.62 89 LEU A O 1
ATOM 673 N N . GLU A 1 90 ? -13.053 13.805 20.035 1.00 96.31 90 GLU A N 1
ATOM 674 C CA . GLU A 1 90 ? -13.120 14.912 21.004 1.00 96.31 90 GLU A CA 1
ATOM 675 C C . GLU A 1 90 ? -11.789 15.667 21.183 1.00 96.31 90 GLU A C 1
ATOM 677 O O . GLU A 1 90 ? -11.795 16.843 21.554 1.00 96.31 90 GLU A O 1
ATOM 682 N N . THR A 1 91 ? -10.647 15.004 20.962 1.00 95.62 91 THR A N 1
ATOM 683 C CA . THR A 1 91 ? -9.308 15.573 21.219 1.00 95.62 91 THR A CA 1
ATOM 684 C C . THR A 1 91 ? -8.631 16.112 19.951 1.00 95.62 91 THR A C 1
ATOM 686 O O . THR A 1 91 ? -7.691 16.906 20.043 1.00 95.62 91 THR A O 1
ATOM 689 N N . LEU A 1 92 ? -9.067 15.689 18.760 1.00 93.88 92 LEU A N 1
ATOM 690 C CA . LEU A 1 92 ? -8.465 16.121 17.498 1.00 93.88 92 LEU A CA 1
ATOM 691 C C . LEU A 1 92 ? -8.745 17.611 17.204 1.00 93.88 92 LEU A C 1
ATOM 693 O O . LEU A 1 92 ? -9.820 18.120 17.529 1.00 93.88 92 LEU A O 1
ATOM 697 N N . PRO A 1 93 ? -7.805 18.344 16.572 1.00 92.56 93 PRO A N 1
ATOM 698 C CA . PRO A 1 93 ? -8.041 19.735 16.197 1.00 92.56 93 PRO A CA 1
ATOM 699 C C . PRO A 1 93 ? -9.164 19.865 15.163 1.00 92.56 93 PRO A C 1
ATOM 701 O O . PRO A 1 93 ? -9.269 19.057 14.241 1.00 92.56 93 PRO A O 1
ATOM 704 N N . ALA A 1 94 ? -9.959 20.931 15.270 1.00 92.25 94 ALA A N 1
ATOM 705 C CA . ALA A 1 94 ? -11.041 21.204 14.328 1.00 92.25 94 ALA A CA 1
ATOM 706 C C . ALA A 1 94 ? -10.529 21.382 12.883 1.00 92.25 94 ALA A C 1
ATOM 708 O O . ALA A 1 94 ? -9.555 22.109 12.639 1.00 92.25 94 ALA A O 1
ATOM 709 N N . ALA A 1 95 ? -11.240 20.764 11.937 1.00 96.25 95 ALA A N 1
ATOM 710 C CA . ALA A 1 95 ? -10.928 20.776 10.511 1.00 96.25 95 ALA A CA 1
ATOM 711 C C . ALA A 1 95 ? -12.155 21.097 9.643 1.00 96.25 95 ALA A C 1
ATOM 713 O O . ALA A 1 95 ? -13.291 20.968 10.098 1.00 96.25 95 ALA A O 1
ATOM 714 N N . GLU A 1 96 ? -11.926 21.508 8.392 1.00 96.06 96 GLU A N 1
ATOM 715 C CA . GLU A 1 96 ? -13.001 21.707 7.405 1.00 96.06 96 GLU A CA 1
ATOM 716 C C . GLU A 1 96 ? -13.550 20.365 6.888 1.00 96.06 96 GLU A C 1
ATOM 718 O O . GLU A 1 96 ? -14.764 20.178 6.832 1.00 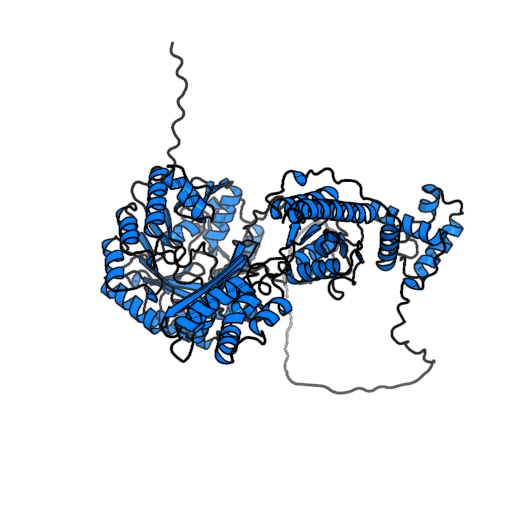96.06 96 GLU A O 1
ATOM 723 N N . GLU A 1 97 ? -12.671 19.412 6.570 1.00 97.75 97 GLU A N 1
ATOM 724 C CA . GLU A 1 97 ? -13.016 18.016 6.274 1.00 97.75 97 GLU A CA 1
ATOM 725 C C . GLU A 1 97 ? -12.529 17.103 7.408 1.00 97.75 97 GLU A C 1
ATOM 727 O O . GLU A 1 97 ? -11.358 17.149 7.787 1.00 97.75 97 GLU A O 1
ATOM 732 N N . VAL A 1 98 ? -13.412 16.254 7.932 1.00 98.44 98 VAL A N 1
ATOM 733 C CA . VAL A 1 98 ? -13.069 15.166 8.856 1.00 98.44 98 VAL A CA 1
ATOM 734 C C . VAL A 1 98 ? -13.569 13.867 8.232 1.00 98.44 98 VAL A C 1
ATOM 736 O O . VAL A 1 98 ? -14.776 13.601 8.223 1.00 98.44 98 VAL A O 1
ATOM 739 N N . THR A 1 99 ? -12.631 13.086 7.696 1.00 98.62 99 THR A N 1
ATOM 740 C CA . THR A 1 99 ? -12.877 11.794 7.045 1.00 98.62 99 THR A CA 1
ATOM 741 C C . THR A 1 99 ? -12.573 10.641 7.997 1.00 98.62 99 THR A C 1
ATOM 743 O O . THR A 1 99 ? -11.568 10.673 8.708 1.00 98.62 99 THR A O 1
ATOM 746 N N . VAL A 1 100 ? -13.400 9.594 7.974 1.00 98.50 100 VAL A N 1
ATOM 747 C CA . VAL A 1 100 ? -13.120 8.308 8.634 1.00 98.50 100 VAL A CA 1
ATOM 748 C C . VAL A 1 100 ? -13.304 7.143 7.660 1.00 98.50 100 VAL A C 1
ATOM 750 O O . VAL A 1 100 ? -14.285 7.104 6.916 1.00 98.50 100 VAL A O 1
ATOM 753 N N . GLU A 1 101 ? -12.378 6.187 7.674 1.00 97.88 101 GLU A N 1
ATOM 754 C CA . GLU A 1 101 ? -12.539 4.900 6.988 1.00 97.88 101 GLU A CA 1
ATOM 755 C C . GLU A 1 101 ? -13.427 3.945 7.802 1.00 97.88 101 GLU A C 1
ATOM 757 O O . GLU A 1 101 ? -13.308 3.807 9.027 1.00 97.88 101 GLU A O 1
ATOM 762 N N . ALA A 1 102 ? -14.324 3.253 7.107 1.00 95.88 102 ALA A N 1
ATOM 763 C CA . ALA A 1 102 ? -15.286 2.333 7.675 1.00 95.88 102 ALA A CA 1
ATOM 764 C C . ALA A 1 102 ? -15.376 1.025 6.888 1.00 95.88 102 ALA A C 1
ATOM 766 O O . ALA A 1 102 ? -15.387 1.006 5.657 1.00 95.88 102 ALA A O 1
ATOM 767 N N . ASN A 1 103 ? -15.522 -0.075 7.623 1.00 93.81 103 ASN A N 1
ATOM 768 C CA . ASN A 1 103 ? -15.998 -1.330 7.061 1.00 93.81 103 ASN A CA 1
ATOM 769 C C . ASN A 1 103 ? -17.522 -1.431 7.260 1.00 93.81 103 ASN A C 1
ATOM 771 O O . ASN A 1 103 ? -17.989 -1.101 8.357 1.00 93.81 103 ASN A O 1
ATOM 775 N N . PRO A 1 104 ? -18.291 -1.950 6.286 1.00 94.94 104 PRO A N 1
ATOM 776 C CA . PRO A 1 104 ? -19.742 -2.108 6.402 1.00 94.94 104 PRO A CA 1
ATOM 777 C C . PRO A 1 104 ? -20.198 -2.796 7.694 1.00 94.94 104 PRO A C 1
ATOM 779 O O . PRO A 1 104 ? -21.079 -2.285 8.378 1.00 94.94 104 PRO A O 1
ATOM 782 N N . GLU A 1 105 ? -19.542 -3.888 8.100 1.00 92.50 105 GLU A N 1
ATOM 783 C CA . GLU A 1 105 ? -19.931 -4.680 9.275 1.00 92.50 105 GLU A CA 1
ATOM 784 C C . GLU A 1 105 ? -19.742 -3.971 10.631 1.00 92.50 105 GLU A C 1
ATOM 786 O O . GLU A 1 105 ? -20.203 -4.469 11.657 1.00 92.50 105 GLU A O 1
ATOM 791 N N . THR A 1 106 ? -19.071 -2.816 10.655 1.00 93.69 106 THR A N 1
ATOM 792 C CA . THR A 1 106 ? -18.894 -1.997 11.869 1.00 93.69 106 THR A CA 1
ATOM 793 C C . THR A 1 106 ? -19.941 -0.889 12.002 1.00 93.69 106 THR A C 1
ATOM 795 O O . THR A 1 106 ? -20.154 -0.367 13.100 1.00 93.69 106 THR A O 1
ATOM 798 N N . VAL A 1 107 ? -20.617 -0.521 10.907 1.00 96.62 107 VAL A N 1
ATOM 799 C CA . VAL A 1 107 ? -21.546 0.612 10.876 1.00 96.62 107 VAL A CA 1
ATOM 800 C C . VAL A 1 107 ? -22.851 0.233 11.573 1.00 96.62 107 VAL A C 1
ATOM 802 O O . VAL A 1 107 ? -23.706 -0.450 11.025 1.00 96.62 107 VAL A O 1
ATOM 805 N N . THR A 1 108 ? -23.020 0.720 12.800 1.00 97.69 108 THR A N 1
ATOM 806 C CA . THR A 1 108 ? -24.267 0.602 13.571 1.00 97.69 108 THR A CA 1
ATOM 807 C C . THR A 1 108 ? -24.936 1.973 13.724 1.00 97.69 108 THR A C 1
ATOM 809 O O . THR A 1 108 ? -24.242 2.992 13.660 1.00 97.69 108 THR A O 1
ATOM 812 N N . PRO A 1 109 ? -26.251 2.054 14.025 1.00 98.06 109 PRO A N 1
ATOM 813 C CA . PRO A 1 109 ? -26.921 3.336 14.270 1.00 98.06 109 PRO A CA 1
ATOM 814 C C . PRO A 1 109 ? -26.276 4.161 15.397 1.00 98.06 109 PRO A C 1
ATOM 816 O O . PRO A 1 109 ? -26.300 5.389 15.367 1.00 98.06 109 PRO A O 1
ATOM 819 N N . ALA A 1 110 ? -25.707 3.489 16.405 1.00 97.88 110 ALA A N 1
ATOM 820 C CA . ALA A 1 110 ? -25.006 4.137 17.509 1.00 97.88 110 ALA A CA 1
ATOM 821 C C . ALA A 1 110 ? -23.636 4.679 17.073 1.00 97.88 110 ALA A C 1
ATOM 823 O O . ALA A 1 110 ? -23.302 5.814 17.409 1.00 97.88 110 ALA A O 1
ATOM 824 N N . LEU A 1 111 ? -22.875 3.907 16.286 1.00 97.88 111 LEU A N 1
ATOM 825 C CA . LEU A 1 111 ? -21.585 4.352 15.763 1.00 97.88 111 LEU A CA 1
ATOM 826 C C . LEU A 1 111 ? -21.745 5.505 14.766 1.00 97.88 111 LEU A C 1
ATOM 828 O O . LEU A 1 111 ? -21.030 6.493 14.872 1.00 97.88 111 LEU A O 1
ATOM 832 N N . ALA A 1 112 ? -22.709 5.428 13.844 1.00 98.38 112 ALA A N 1
ATOM 833 C CA . ALA A 1 112 ? -22.953 6.489 12.867 1.00 98.38 112 ALA A CA 1
ATOM 834 C C . ALA A 1 112 ? -23.271 7.836 13.550 1.00 98.38 112 ALA A C 1
ATOM 836 O O . ALA A 1 112 ? -22.736 8.872 13.154 1.00 98.38 112 ALA A O 1
ATOM 837 N N . ARG A 1 113 ? -24.054 7.820 14.640 1.00 98.12 113 ARG A N 1
ATOM 838 C CA . ARG A 1 113 ? -24.284 9.010 15.481 1.00 98.12 113 ARG A CA 1
ATOM 839 C C . ARG A 1 113 ? -23.020 9.474 16.197 1.00 98.12 113 ARG A C 1
ATOM 841 O O . ARG A 1 113 ? -22.712 10.652 16.124 1.00 98.12 113 ARG A O 1
ATOM 848 N N . LEU A 1 114 ? -22.257 8.567 16.811 1.00 98.19 114 LEU A N 1
ATOM 849 C CA . LEU A 1 114 ? -20.990 8.892 17.481 1.00 98.19 114 LEU A CA 1
ATOM 850 C C . LEU A 1 114 ? -20.003 9.592 16.537 1.00 98.19 114 LEU A C 1
ATOM 852 O O . LEU A 1 114 ? -19.404 10.595 16.914 1.00 98.19 114 LEU A O 1
ATOM 856 N N . LEU A 1 115 ? -19.864 9.099 15.302 1.00 98.31 115 LEU A N 1
ATOM 857 C CA . LEU A 1 115 ? -19.042 9.739 14.275 1.00 98.31 115 LEU A CA 1
ATOM 858 C C . LEU A 1 115 ? -19.569 11.147 13.955 1.00 98.31 115 LEU A C 1
ATOM 860 O O . LEU A 1 115 ? -18.795 12.102 13.922 1.00 98.31 115 LEU A O 1
ATOM 864 N N . ARG A 1 116 ? -20.885 11.292 13.752 1.00 97.88 116 ARG A N 1
ATOM 865 C CA . ARG A 1 116 ? -21.501 12.576 13.398 1.00 97.88 116 ARG A CA 1
ATOM 866 C C . ARG A 1 116 ? -21.388 13.620 14.510 1.00 97.88 116 ARG A C 1
ATOM 868 O O . ARG A 1 116 ? -21.000 14.753 14.236 1.00 97.88 116 ARG A O 1
ATOM 875 N N . ASP A 1 117 ? -21.686 13.228 15.744 1.00 97.19 117 ASP A N 1
ATOM 876 C CA . ASP A 1 117 ? -21.583 14.064 16.943 1.00 97.19 117 ASP A CA 1
ATOM 877 C C . ASP A 1 117 ? -20.115 14.429 17.237 1.00 97.19 117 ASP A C 1
ATOM 879 O O . ASP A 1 117 ? -19.824 15.550 17.654 1.00 97.19 117 ASP A O 1
ATOM 883 N N . GLY A 1 118 ? -19.177 13.525 16.924 1.00 96.56 118 GLY A N 1
ATOM 884 C CA . GLY A 1 118 ? -17.729 13.758 16.933 1.00 96.56 118 GLY A CA 1
ATOM 885 C C . GLY A 1 118 ? -17.196 14.609 15.769 1.00 96.56 118 GLY A C 1
ATOM 886 O O . GLY A 1 118 ? -15.985 14.683 15.574 1.00 96.56 118 GLY A O 1
ATOM 887 N N . GLY A 1 119 ? -18.067 15.244 14.979 1.00 96.88 119 GLY A N 1
ATOM 888 C CA . GLY A 1 119 ? -17.684 16.201 13.936 1.00 96.88 119 GLY A CA 1
ATOM 889 C C . GLY A 1 119 ? -17.247 15.592 12.601 1.00 96.88 119 GLY A C 1
ATOM 890 O O . GLY A 1 119 ? -16.841 16.341 11.711 1.00 96.88 119 GLY A O 1
ATOM 891 N N . VAL A 1 120 ? -17.357 14.271 12.417 1.00 98.44 120 VAL A N 1
ATOM 892 C CA . VAL A 1 120 ? -17.090 13.625 11.122 1.00 98.44 120 VAL A CA 1
ATOM 893 C C . VAL A 1 120 ? -18.085 14.145 10.077 1.00 98.44 120 VAL A C 1
ATOM 895 O O . VAL A 1 120 ? -19.290 14.282 10.329 1.00 98.44 120 VAL A O 1
ATOM 898 N N . ASN A 1 121 ? -17.580 14.452 8.881 1.00 97.62 121 ASN A N 1
ATOM 899 C CA . ASN A 1 121 ? -18.380 14.993 7.779 1.00 97.62 121 ASN A CA 1
ATOM 900 C C . ASN A 1 121 ? -18.095 14.358 6.405 1.00 97.62 121 ASN A C 1
ATOM 902 O O . ASN A 1 121 ? -18.753 14.733 5.434 1.00 97.62 121 ASN A O 1
ATOM 906 N N . ARG A 1 122 ? -17.197 13.365 6.339 1.00 98.19 122 ARG A N 1
ATOM 907 C CA . ARG A 1 122 ? -17.029 12.432 5.216 1.00 98.19 122 ARG A CA 1
ATOM 908 C C . ARG A 1 122 ? -16.765 11.019 5.749 1.00 98.19 122 ARG A C 1
ATOM 910 O O . ARG A 1 122 ? -16.064 10.856 6.746 1.00 98.19 122 ARG A O 1
ATOM 917 N N . VAL A 1 123 ? -17.296 9.992 5.091 1.00 98.69 123 VAL A N 1
ATOM 918 C CA . VAL A 1 123 ? -17.019 8.580 5.430 1.00 98.69 123 VAL A CA 1
ATOM 919 C C . VAL A 1 123 ? -16.566 7.843 4.176 1.00 98.69 123 VAL A C 1
ATOM 921 O O . VAL A 1 123 ? -17.222 7.968 3.146 1.00 98.69 123 VAL A O 1
ATOM 924 N N . SER A 1 124 ? -15.468 7.088 4.258 1.00 98.25 124 SER A N 1
ATOM 925 C CA . SER A 1 124 ? -15.038 6.158 3.204 1.00 98.25 124 SER A CA 1
ATOM 926 C C . SER A 1 124 ? -15.427 4.744 3.595 1.00 98.25 124 SER A C 1
ATOM 928 O O . SER A 1 124 ? -14.989 4.264 4.638 1.00 98.25 124 SER A O 1
ATOM 930 N N . LEU A 1 125 ? -16.305 4.110 2.822 1.00 97.88 125 LEU A N 1
ATOM 931 C CA . LEU A 1 125 ? -16.901 2.821 3.149 1.00 97.88 125 LEU A CA 1
ATOM 932 C C . LEU A 1 125 ? -16.396 1.743 2.184 1.00 97.88 125 LEU A C 1
ATOM 934 O O . LEU A 1 125 ? -16.742 1.719 1.002 1.00 97.88 125 LEU A O 1
ATOM 938 N N . GLY A 1 126 ? -15.597 0.821 2.718 1.00 95.44 126 GLY A N 1
ATOM 939 C CA . GLY A 1 126 ? -14.916 -0.211 1.945 1.00 95.44 126 GLY A CA 1
ATOM 940 C C . GLY A 1 126 ? -15.808 -1.381 1.528 1.00 95.44 126 GLY A C 1
ATOM 941 O O . GLY A 1 126 ? -15.708 -2.449 2.135 1.00 95.44 126 GLY A O 1
ATOM 942 N N . ALA A 1 127 ? -16.618 -1.198 0.483 1.00 95.38 127 ALA A N 1
ATOM 943 C CA . ALA A 1 127 ? -17.490 -2.223 -0.102 1.00 95.38 127 ALA A CA 1
ATOM 944 C C . ALA A 1 127 ? -16.717 -3.317 -0.864 1.00 95.38 127 ALA A C 1
ATOM 946 O O . ALA A 1 127 ? -17.008 -4.499 -0.711 1.00 95.38 127 ALA A O 1
ATOM 947 N N . GLN A 1 128 ? -15.683 -2.926 -1.612 1.00 94.81 128 GLN A N 1
ATOM 948 C CA . GLN A 1 128 ? -14.829 -3.741 -2.487 1.00 94.81 128 GLN A CA 1
ATOM 949 C C . GLN A 1 128 ? -15.546 -4.352 -3.702 1.00 94.81 128 GLN A C 1
ATOM 951 O O . GLN A 1 128 ? -15.134 -4.094 -4.825 1.00 94.81 128 GLN A O 1
ATOM 956 N N . SER A 1 129 ? -16.613 -5.124 -3.501 1.00 97.00 129 SER A N 1
ATOM 957 C CA . SER A 1 129 ? -17.427 -5.728 -4.566 1.00 97.00 129 SER A CA 1
ATOM 958 C C . SER A 1 129 ? -18.847 -5.989 -4.050 1.00 97.00 129 SER A C 1
ATOM 960 O O . SER A 1 129 ? -19.064 -6.120 -2.845 1.00 97.00 129 SER A O 1
ATOM 962 N N . PHE A 1 130 ? -19.823 -6.076 -4.951 1.00 97.12 130 PHE A N 1
ATOM 963 C CA . PHE A 1 130 ? -21.182 -6.536 -4.668 1.00 97.12 130 PHE A CA 1
ATOM 964 C C . PHE A 1 130 ? -21.399 -8.000 -5.096 1.00 97.12 130 PHE A C 1
ATOM 966 O O . PHE A 1 130 ? -22.488 -8.537 -4.880 1.00 97.12 130 PHE A O 1
ATOM 973 N N . GLN A 1 131 ? -20.374 -8.682 -5.623 1.00 96.81 131 GLN A N 1
ATOM 974 C CA . GLN A 1 131 ? -20.428 -10.107 -5.947 1.00 96.81 131 GLN A CA 1
ATOM 975 C C . GLN A 1 131 ? -19.921 -10.977 -4.780 1.00 96.81 131 GLN A C 1
ATOM 977 O O . GLN A 1 131 ? -18.750 -10.875 -4.399 1.00 96.81 131 GLN A O 1
ATOM 982 N N . PRO A 1 132 ? -20.743 -11.888 -4.218 1.00 95.12 132 PRO A N 1
ATOM 983 C CA . PRO A 1 132 ? -20.334 -12.726 -3.089 1.00 95.12 132 PRO A CA 1
ATOM 984 C C . PRO A 1 132 ? -19.078 -13.574 -3.343 1.00 95.12 132 PRO A C 1
ATOM 986 O O . PRO A 1 132 ? -18.239 -13.680 -2.454 1.00 95.12 132 PRO A O 1
ATOM 989 N N . HIS A 1 133 ? -18.898 -14.125 -4.552 1.00 94.56 133 HIS A N 1
ATOM 990 C CA . HIS A 1 133 ? -17.722 -14.948 -4.872 1.00 94.56 133 HIS A CA 1
ATOM 991 C C . HIS A 1 133 ? -16.417 -14.146 -4.906 1.00 94.56 133 HIS A C 1
ATOM 993 O O . HIS A 1 133 ? -15.366 -14.683 -4.567 1.00 94.56 133 HIS A O 1
ATOM 999 N N . LEU A 1 134 ? -16.473 -12.862 -5.267 1.00 94.69 134 LEU A N 1
ATOM 1000 C CA . LEU A 1 134 ? -15.305 -11.977 -5.271 1.00 94.69 134 LEU A CA 1
ATOM 1001 C C . LEU A 1 134 ? -14.973 -11.476 -3.862 1.00 94.69 134 LEU A C 1
ATOM 1003 O O . LEU A 1 134 ? -13.802 -11.362 -3.502 1.00 94.69 134 LEU A O 1
ATOM 1007 N N . LEU A 1 135 ? -15.993 -11.252 -3.030 1.00 92.44 135 LEU A N 1
ATOM 1008 C CA . LEU A 1 135 ? -15.814 -10.960 -1.606 1.00 92.44 135 LEU A CA 1
ATOM 1009 C C . LEU A 1 135 ? -15.157 -12.133 -0.860 1.00 92.44 135 LEU A C 1
ATOM 1011 O O . LEU A 1 135 ? -14.256 -11.895 -0.053 1.00 92.44 135 LEU A O 1
ATOM 1015 N N . ASP A 1 136 ? -15.533 -13.378 -1.177 1.00 90.69 136 ASP A N 1
ATOM 1016 C CA . ASP A 1 136 ? -14.880 -14.583 -0.646 1.00 90.69 136 ASP A CA 1
ATOM 1017 C C . ASP A 1 136 ? -13.388 -14.644 -1.037 1.00 90.69 136 ASP A C 1
ATOM 1019 O O . ASP A 1 136 ? -12.543 -14.895 -0.175 1.00 90.69 136 ASP A O 1
ATOM 1023 N N . VAL A 1 137 ? -13.042 -14.347 -2.301 1.00 91.00 137 VAL A N 1
ATOM 1024 C CA . VAL A 1 137 ? -11.641 -14.252 -2.774 1.00 91.00 137 VAL A CA 1
ATOM 1025 C C . VAL A 1 137 ? -10.866 -13.175 -2.008 1.00 91.00 137 VAL A C 1
ATOM 1027 O O . VAL A 1 137 ? -9.740 -13.412 -1.576 1.00 91.00 137 VAL A O 1
ATOM 1030 N N . LEU A 1 138 ? -11.470 -12.006 -1.778 1.00 88.56 138 LEU A N 1
ATOM 1031 C CA . LEU A 1 138 ? -10.877 -10.912 -0.999 1.00 88.56 138 LEU A CA 1
ATOM 1032 C C . LEU A 1 138 ? -10.852 -11.161 0.526 1.00 88.56 138 LEU A C 1
ATOM 1034 O O . LEU A 1 138 ? -10.406 -10.288 1.276 1.00 88.56 138 LEU A O 1
ATOM 1038 N N . GLU A 1 139 ? -11.316 -12.322 1.003 1.00 88.06 139 GLU A N 1
ATOM 1039 C CA . GLU A 1 139 ? -11.473 -12.673 2.425 1.00 88.06 139 GLU A CA 1
ATOM 1040 C C . GLU A 1 139 ? -12.350 -11.667 3.215 1.00 88.06 139 GLU A C 1
ATOM 1042 O O . GLU A 1 139 ? -12.180 -11.463 4.428 1.00 88.06 139 GLU A O 1
ATOM 1047 N N . ARG A 1 140 ? -13.296 -11.013 2.527 1.00 84.62 140 ARG A N 1
ATOM 1048 C CA . ARG A 1 140 ? -14.235 -10.032 3.087 1.00 84.62 140 ARG A CA 1
ATOM 1049 C C . ARG A 1 140 ? -15.463 -10.733 3.673 1.00 84.62 140 ARG A C 1
ATOM 1051 O O . ARG A 1 140 ? -15.991 -11.681 3.112 1.00 84.62 140 ARG A O 1
ATOM 1058 N N . ARG A 1 141 ? -15.927 -10.253 4.836 1.00 80.56 141 ARG A N 1
ATOM 1059 C CA . ARG A 1 141 ? -17.061 -10.850 5.578 1.00 80.56 141 ARG A CA 1
ATOM 1060 C C . ARG A 1 141 ? -18.396 -10.132 5.389 1.00 80.56 141 ARG A C 1
ATOM 1062 O O . ARG A 1 141 ? -19.434 -10.728 5.662 1.00 80.56 141 ARG A O 1
ATOM 1069 N N . ALA A 1 142 ? -18.374 -8.855 5.013 1.00 85.69 142 ALA A N 1
ATOM 1070 C CA . ALA A 1 142 ? -19.589 -8.100 4.742 1.00 85.69 142 ALA A CA 1
ATOM 1071 C C . ALA A 1 142 ? -20.235 -8.615 3.455 1.00 85.69 142 ALA A C 1
ATOM 1073 O O . ALA A 1 142 ? -19.558 -8.744 2.440 1.00 85.69 142 ALA A O 1
ATOM 1074 N N . THR A 1 143 ? -21.536 -8.892 3.496 1.00 93.19 143 THR A N 1
ATOM 1075 C CA . THR A 1 143 ? -22.312 -9.199 2.291 1.00 93.19 143 THR A CA 1
ATOM 1076 C C . THR A 1 143 ? -22.756 -7.900 1.604 1.00 93.19 143 THR A C 1
ATOM 1078 O O . THR A 1 143 ? -22.790 -6.848 2.252 1.00 93.19 143 THR A O 1
ATOM 1081 N N . PRO A 1 144 ? -23.181 -7.957 0.328 1.00 95.81 144 PRO A N 1
ATOM 1082 C CA . PRO A 1 144 ? -23.757 -6.810 -0.378 1.00 95.81 144 PRO A CA 1
ATOM 1083 C C . PRO A 1 144 ? -24.880 -6.111 0.406 1.00 95.81 144 PRO A C 1
ATOM 1085 O O . PRO A 1 144 ? -24.937 -4.886 0.449 1.00 95.81 144 PRO A O 1
ATOM 1088 N N . ASP A 1 145 ? -25.732 -6.866 1.106 1.00 96.31 145 ASP A N 1
ATOM 1089 C CA . ASP A 1 145 ? -26.808 -6.296 1.927 1.00 96.31 145 ASP A CA 1
ATOM 1090 C C . ASP A 1 145 ? -26.290 -5.483 3.120 1.00 96.31 145 ASP A C 1
ATOM 1092 O O . ASP A 1 145 ? -26.849 -4.429 3.417 1.00 96.31 145 ASP A O 1
ATOM 1096 N N . VAL A 1 146 ? -25.187 -5.906 3.751 1.00 96.06 146 VAL A N 1
ATOM 1097 C CA . VAL A 1 146 ? -24.537 -5.147 4.836 1.00 96.06 146 VAL A CA 1
ATOM 1098 C C . VAL A 1 146 ? -23.924 -3.847 4.300 1.00 96.06 146 VAL A C 1
ATOM 1100 O O . VAL A 1 146 ? -23.969 -2.828 4.985 1.00 96.06 146 VAL A O 1
ATOM 1103 N N . VAL A 1 147 ? -23.410 -3.834 3.060 1.00 96.94 147 VAL A N 1
ATOM 1104 C CA . VAL A 1 147 ? -22.973 -2.591 2.388 1.00 96.94 147 VAL A CA 1
ATOM 1105 C C . VAL A 1 147 ? -24.152 -1.632 2.216 1.00 96.94 147 VAL A C 1
ATOM 1107 O O . VAL A 1 147 ? -24.054 -0.465 2.603 1.00 96.94 147 VAL A O 1
ATOM 1110 N N . ARG A 1 148 ? -25.281 -2.117 1.677 1.00 97.69 148 ARG A N 1
ATOM 1111 C CA . ARG A 1 148 ? -26.490 -1.299 1.477 1.00 97.69 148 ARG A CA 1
ATOM 1112 C C . ARG A 1 148 ? -27.020 -0.761 2.812 1.00 97.69 148 ARG A C 1
ATOM 1114 O O . ARG A 1 148 ? -27.274 0.436 2.922 1.00 97.69 148 ARG A O 1
ATOM 1121 N N . GLU A 1 149 ? -27.126 -1.610 3.838 1.00 98.00 149 GLU A N 1
ATOM 1122 C CA . GLU A 1 149 ? -27.540 -1.215 5.192 1.00 98.00 149 GLU A CA 1
ATOM 1123 C C . GLU A 1 149 ? -26.619 -0.131 5.771 1.00 98.00 149 GLU A C 1
ATOM 1125 O O . GLU A 1 149 ? -27.109 0.909 6.211 1.00 98.00 149 GLU A O 1
ATOM 1130 N N . ALA A 1 150 ? -25.297 -0.309 5.698 1.00 98.19 150 ALA A N 1
ATOM 1131 C CA . ALA A 1 150 ? -24.327 0.667 6.189 1.00 98.19 150 ALA A CA 1
ATOM 1132 C C . ALA A 1 150 ? -24.476 2.046 5.515 1.00 98.19 150 ALA A C 1
ATOM 1134 O O . ALA A 1 150 ? -24.450 3.067 6.206 1.00 98.19 150 ALA A O 1
ATOM 1135 N N . VAL A 1 151 ? -24.699 2.105 4.195 1.00 98.38 151 VAL A N 1
ATOM 1136 C CA . VAL A 1 151 ? -24.959 3.374 3.484 1.00 98.38 151 VAL A CA 1
ATOM 1137 C C . VAL A 1 151 ? -26.233 4.054 3.993 1.00 98.38 151 VAL A C 1
ATOM 1139 O O . VAL A 1 151 ? -26.221 5.262 4.244 1.00 98.38 151 VAL A O 1
ATOM 1142 N N . TYR A 1 152 ? -27.323 3.305 4.189 1.00 98.19 152 TYR A N 1
ATOM 1143 C CA . TYR A 1 152 ? -28.562 3.873 4.728 1.00 98.19 152 TYR A CA 1
ATOM 1144 C C . TYR A 1 152 ? -28.407 4.335 6.182 1.00 98.19 152 TYR A C 1
ATOM 1146 O O . TYR A 1 152 ? -28.850 5.431 6.509 1.00 98.19 152 TYR A O 1
ATOM 1154 N N . LEU A 1 153 ? -27.697 3.585 7.031 1.00 98.50 153 LEU A N 1
ATOM 1155 C CA . LEU A 1 153 ? -27.421 3.975 8.420 1.00 98.50 153 LEU A CA 1
ATOM 1156 C C . LEU A 1 153 ? -26.588 5.260 8.532 1.00 98.50 153 LEU A C 1
ATOM 1158 O O . LEU A 1 153 ? -26.826 6.074 9.428 1.00 98.50 153 LEU A O 1
ATOM 1162 N N . LEU A 1 154 ? -25.635 5.475 7.620 1.00 98.56 154 LEU A N 1
ATOM 1163 C CA . LEU A 1 154 ? -24.892 6.735 7.530 1.00 98.56 154 LEU A CA 1
ATOM 1164 C C . LEU A 1 154 ? -25.807 7.890 7.087 1.00 98.56 154 LEU A C 1
ATOM 1166 O O . LEU A 1 154 ? -25.770 8.970 7.681 1.00 98.56 154 LEU A O 1
ATOM 1170 N N . ARG A 1 155 ? -26.683 7.670 6.100 1.00 98.00 155 ARG A N 1
ATOM 1171 C CA . ARG A 1 155 ? -27.658 8.684 5.657 1.00 98.00 155 ARG A CA 1
ATOM 1172 C C . ARG A 1 155 ? -28.680 9.037 6.740 1.00 98.00 155 ARG A C 1
ATOM 1174 O O . ARG A 1 155 ? -28.943 10.219 6.947 1.00 98.00 155 ARG A O 1
ATOM 1181 N N . ASP A 1 156 ? -29.164 8.057 7.498 1.00 98.12 156 ASP A N 1
ATOM 1182 C CA . ASP A 1 156 ? -30.059 8.254 8.648 1.00 98.12 156 ASP A CA 1
ATOM 1183 C C . ASP A 1 156 ? -29.384 9.015 9.806 1.00 98.12 156 ASP A C 1
ATOM 1185 O O . ASP A 1 156 ? -30.051 9.718 10.568 1.00 98.12 156 ASP A O 1
ATOM 1189 N N . ALA A 1 157 ? -28.056 8.921 9.932 1.00 98.00 157 ALA A N 1
ATOM 1190 C CA . ALA A 1 157 ? -27.257 9.756 10.832 1.00 98.00 157 ALA A CA 1
ATOM 1191 C C . ALA A 1 157 ? -26.952 11.160 10.263 1.00 98.00 157 ALA A C 1
ATOM 1193 O O . ALA A 1 157 ? -26.331 11.976 10.942 1.00 98.00 157 ALA A O 1
ATOM 1194 N N . GLY A 1 158 ? -27.399 11.475 9.044 1.00 97.31 158 GLY A N 1
ATOM 1195 C CA . GLY A 1 158 ? -27.228 12.786 8.417 1.00 97.31 158 GLY A CA 1
ATOM 1196 C C . GLY A 1 158 ? -25.868 13.005 7.750 1.00 97.31 158 GLY A C 1
ATOM 1197 O O . GLY A 1 158 ? -25.417 14.154 7.683 1.00 97.31 158 GLY A O 1
ATOM 1198 N N . PHE A 1 159 ? -25.208 11.937 7.283 1.00 97.88 159 PHE A N 1
ATOM 1199 C CA . PHE A 1 159 ? -24.073 12.045 6.363 1.00 97.88 159 PHE A CA 1
ATOM 1200 C C . PHE A 1 159 ? -24.546 12.320 4.931 1.00 97.88 159 PHE A C 1
ATOM 1202 O O . PHE A 1 159 ? -25.419 11.633 4.404 1.00 97.88 159 PHE A O 1
ATOM 1209 N N . ASP A 1 160 ? -23.926 13.322 4.308 1.00 94.12 160 ASP A N 1
ATOM 1210 C CA . ASP A 1 160 ? -24.217 13.822 2.960 1.00 94.12 160 ASP A CA 1
ATOM 1211 C C . ASP A 1 160 ? -22.974 13.835 2.049 1.00 94.12 160 ASP A C 1
ATOM 1213 O O . ASP A 1 160 ? -22.956 14.521 1.029 1.00 94.12 160 ASP A O 1
ATOM 1217 N N . ASN A 1 161 ? -21.922 13.119 2.456 1.00 96.06 161 ASN A N 1
ATOM 1218 C CA . ASN A 1 161 ? -20.677 12.928 1.721 1.00 96.06 161 ASN A CA 1
ATOM 1219 C C . ASN A 1 161 ? -20.107 11.540 2.055 1.00 96.06 161 ASN A C 1
ATOM 1221 O O . ASN A 1 161 ? -19.293 11.379 2.972 1.00 96.06 161 ASN A O 1
ATOM 1225 N N . ILE A 1 162 ? -20.612 10.522 1.362 1.00 98.31 162 ILE A N 1
ATOM 1226 C CA . ILE A 1 162 ? -20.197 9.126 1.515 1.00 98.31 162 ILE A CA 1
ATOM 1227 C C . ILE A 1 162 ? -19.384 8.720 0.282 1.00 98.31 162 ILE A C 1
ATOM 1229 O O . ILE A 1 162 ? -19.831 8.919 -0.849 1.00 98.31 162 ILE A O 1
ATOM 1233 N N . SER A 1 163 ? -18.210 8.128 0.510 1.00 98.38 163 SER A N 1
ATOM 1234 C CA . SER A 1 163 ? -17.444 7.401 -0.503 1.00 98.38 163 SER A CA 1
ATOM 1235 C C . SER A 1 163 ? -17.736 5.912 -0.417 1.00 98.38 163 SER A C 1
ATOM 1237 O O . SER A 1 163 ? -17.730 5.353 0.681 1.00 98.38 163 SER A O 1
ATOM 1239 N N . LEU A 1 164 ? -17.964 5.277 -1.564 1.00 98.38 164 LEU A N 1
ATOM 1240 C CA . LEU A 1 164 ? -17.897 3.824 -1.697 1.00 98.38 164 LEU A CA 1
ATOM 1241 C C . LEU A 1 164 ? -16.575 3.448 -2.359 1.00 98.38 164 LEU A C 1
ATOM 1243 O O . LEU A 1 164 ? -16.250 3.949 -3.434 1.00 98.38 164 LEU A O 1
ATOM 1247 N N . ASP A 1 165 ? -15.833 2.555 -1.717 1.00 97.62 165 ASP A N 1
ATOM 1248 C CA . ASP A 1 165 ? -14.534 2.112 -2.209 1.00 97.62 165 ASP A CA 1
ATOM 1249 C C . ASP A 1 165 ? -14.676 0.685 -2.775 1.00 97.62 165 ASP A C 1
ATOM 1251 O O . ASP A 1 165 ? -15.169 -0.212 -2.084 1.00 97.62 165 ASP A O 1
ATOM 1255 N N . LEU A 1 166 ? -14.300 0.500 -4.043 1.00 97.62 166 LEU A N 1
ATOM 1256 C CA . LEU A 1 166 ? -14.431 -0.708 -4.866 1.00 97.62 166 LEU A CA 1
ATOM 1257 C C . LEU A 1 166 ? -13.067 -1.192 -5.367 1.00 97.62 166 LEU A C 1
ATOM 1259 O O . LEU A 1 166 ? -12.123 -0.408 -5.479 1.00 97.62 166 LEU A O 1
ATOM 1263 N N . ILE A 1 167 ? -12.991 -2.474 -5.724 1.00 95.31 167 ILE A N 1
ATOM 1264 C CA . ILE A 1 167 ? -11.816 -3.114 -6.314 1.00 95.31 167 ILE A CA 1
ATOM 1265 C C . ILE A 1 167 ? -12.220 -3.818 -7.615 1.00 95.31 167 ILE A C 1
ATOM 1267 O O . ILE A 1 167 ? -13.194 -4.571 -7.648 1.00 95.31 167 ILE A O 1
ATOM 1271 N N . TYR A 1 168 ? -11.441 -3.613 -8.675 1.00 93.88 168 TYR A N 1
ATOM 1272 C CA . TYR A 1 168 ? -11.517 -4.378 -9.920 1.00 93.88 168 TYR A CA 1
ATOM 1273 C C . TYR A 1 168 ? -10.194 -5.106 -10.200 1.00 93.88 168 TYR A C 1
ATOM 1275 O O . TYR A 1 168 ? -9.181 -4.852 -9.551 1.00 93.88 168 TYR A O 1
ATOM 1283 N N . GLY A 1 169 ? -10.216 -6.074 -11.117 1.00 91.00 169 GLY A N 1
ATOM 1284 C CA . GLY A 1 169 ? -9.088 -6.986 -11.328 1.00 91.00 169 GLY A CA 1
ATOM 1285 C C . GLY A 1 169 ? -9.025 -8.127 -10.305 1.00 91.00 169 GLY A C 1
ATOM 1286 O O . GLY A 1 169 ? -7.963 -8.697 -10.068 1.00 91.00 169 GLY A O 1
ATOM 1287 N N . ILE A 1 170 ? -10.151 -8.462 -9.664 1.00 92.88 170 ILE A N 1
ATOM 1288 C CA . ILE A 1 170 ? -10.206 -9.540 -8.666 1.00 92.88 170 ILE A CA 1
ATOM 1289 C C . ILE A 1 170 ? -10.069 -10.904 -9.380 1.00 92.88 170 ILE A C 1
ATOM 1291 O O . ILE A 1 170 ? -10.706 -11.108 -10.418 1.00 92.88 170 ILE A O 1
ATOM 1295 N N . PRO A 1 171 ? -9.292 -11.873 -8.855 1.00 90.50 171 PRO A N 1
ATOM 1296 C CA . PRO A 1 171 ? -9.240 -13.230 -9.391 1.00 90.50 171 PRO A CA 1
ATOM 1297 C C . PRO A 1 171 ? -10.638 -13.843 -9.527 1.00 90.50 171 PRO A C 1
ATOM 1299 O O . PRO A 1 171 ? -11.418 -13.855 -8.574 1.00 90.50 171 PRO A O 1
ATOM 1302 N N . GLY A 1 172 ? -10.965 -14.318 -10.729 1.00 89.31 172 GLY A N 1
ATOM 1303 C CA . GLY A 1 172 ? -12.290 -14.837 -11.073 1.00 89.31 172 GLY A CA 1
ATOM 1304 C C . GLY A 1 172 ? -13.346 -13.792 -11.471 1.00 89.31 172 GLY A C 1
ATOM 1305 O O . GLY A 1 172 ? -14.429 -14.199 -11.883 1.00 89.31 172 GLY A O 1
ATOM 1306 N N . GLN A 1 173 ? -13.062 -12.485 -11.403 1.00 92.19 173 GLN A N 1
ATOM 1307 C CA . GLN A 1 173 ? -13.981 -11.422 -11.840 1.00 92.19 173 GLN A CA 1
ATOM 1308 C C . GLN A 1 173 ? -14.106 -11.393 -13.364 1.00 92.19 173 GLN A C 1
ATOM 1310 O O . GLN A 1 173 ? -13.124 -11.137 -14.067 1.00 92.19 173 GLN A O 1
ATOM 1315 N N . GLY A 1 174 ? -15.320 -11.611 -13.872 1.00 91.19 174 GLY A N 1
ATOM 1316 C CA . GLY A 1 174 ? -15.669 -11.392 -15.277 1.00 91.19 174 GLY A CA 1
ATOM 1317 C C . GLY A 1 174 ? -16.177 -9.966 -15.558 1.00 91.19 174 GLY A C 1
ATOM 1318 O O . GLY A 1 174 ? -16.542 -9.250 -14.625 1.00 91.19 174 GLY A O 1
ATOM 1319 N N . PRO A 1 175 ? -16.307 -9.553 -16.837 1.00 91.00 175 PRO A N 1
ATOM 1320 C CA . PRO A 1 175 ? -16.829 -8.227 -17.187 1.00 91.00 175 PRO A CA 1
ATOM 1321 C C . PRO A 1 175 ? -18.230 -7.958 -16.614 1.00 91.00 175 PRO A C 1
ATOM 1323 O O . PRO A 1 175 ? -18.513 -6.861 -16.149 1.00 91.00 175 PRO A O 1
ATOM 1326 N N . ALA A 1 176 ? -19.089 -8.984 -16.586 1.00 93.56 176 ALA A N 1
ATOM 1327 C CA . ALA A 1 176 ? -20.443 -8.890 -16.039 1.00 93.56 176 ALA A CA 1
ATOM 1328 C C . ALA A 1 176 ? -20.473 -8.706 -14.507 1.00 93.56 176 ALA A C 1
ATOM 1330 O O . ALA A 1 176 ? -21.408 -8.096 -13.992 1.00 93.56 176 ALA A O 1
ATOM 1331 N N . ASP A 1 177 ? -19.459 -9.202 -13.788 1.00 96.00 177 ASP A N 1
ATOM 1332 C CA . ASP A 1 177 ? -19.326 -8.988 -12.343 1.00 96.00 177 ASP A CA 1
ATOM 1333 C C . ASP A 1 177 ? -18.994 -7.516 -12.057 1.00 96.00 177 ASP A C 1
ATOM 1335 O O . ASP A 1 177 ? -19.619 -6.889 -11.205 1.00 96.00 177 ASP A O 1
ATOM 1339 N N . LEU A 1 178 ? -18.055 -6.945 -12.824 1.00 96.06 178 LEU A N 1
ATOM 1340 C CA . LEU A 1 178 ? -17.678 -5.532 -12.744 1.00 96.06 178 LEU A CA 1
ATOM 1341 C C . LEU A 1 178 ? -18.843 -4.604 -13.127 1.00 96.06 178 LEU A C 1
ATOM 1343 O O . LEU A 1 178 ? -19.113 -3.627 -12.430 1.00 96.06 178 LEU A O 1
ATOM 1347 N N . GLU A 1 179 ? -19.571 -4.922 -14.200 1.00 96.00 179 GLU A N 1
ATOM 1348 C CA . GLU A 1 179 ? -20.784 -4.194 -14.599 1.00 96.00 179 GLU A CA 1
ATOM 1349 C C . GLU A 1 179 ? -21.867 -4.251 -13.503 1.00 96.00 179 GLU A C 1
ATOM 1351 O O . GLU A 1 179 ? -22.522 -3.241 -13.232 1.00 96.00 179 GLU A O 1
ATOM 1356 N N . GLY A 1 180 ? -22.018 -5.394 -12.822 1.00 97.44 180 GLY A N 1
ATOM 1357 C CA . GLY A 1 180 ? -22.900 -5.549 -11.662 1.00 97.44 180 GLY A CA 1
ATOM 1358 C C . GLY A 1 180 ? -22.472 -4.704 -10.458 1.00 97.44 180 GLY A C 1
ATOM 1359 O O . GLY A 1 180 ? -23.303 -4.009 -9.870 1.00 97.44 180 GLY A O 1
ATOM 1360 N N . ASP A 1 181 ? -21.180 -4.712 -10.124 1.00 98.06 181 ASP A N 1
ATOM 1361 C CA . ASP A 1 181 ? -20.614 -3.940 -9.011 1.00 98.06 181 ASP A CA 1
ATOM 1362 C C . ASP A 1 181 ? -20.778 -2.427 -9.216 1.00 98.06 181 ASP A C 1
ATOM 1364 O O . ASP A 1 181 ? -21.208 -1.714 -8.305 1.00 98.06 181 ASP A O 1
ATOM 1368 N N . LEU A 1 182 ? -20.503 -1.938 -10.429 1.00 98.25 182 LEU A N 1
ATOM 1369 C CA . LEU A 1 182 ? -20.681 -0.531 -10.793 1.00 98.25 182 LEU A CA 1
ATOM 1370 C C . LEU A 1 182 ? -22.162 -0.121 -10.782 1.00 98.25 182 LEU A C 1
ATOM 1372 O O . LEU A 1 182 ? -22.493 0.965 -10.301 1.00 98.25 182 LEU A O 1
ATOM 1376 N N . ALA A 1 183 ? -23.066 -0.980 -11.264 1.00 97.94 183 ALA A N 1
ATOM 1377 C CA . ALA A 1 183 ? -24.502 -0.702 -11.267 1.00 97.94 183 ALA A CA 1
ATOM 1378 C C . ALA A 1 183 ? -25.082 -0.582 -9.845 1.00 97.94 183 ALA A C 1
ATOM 1380 O O . ALA A 1 183 ? -25.842 0.348 -9.571 1.00 97.94 183 ALA A O 1
ATOM 1381 N N . GLU A 1 184 ? -24.700 -1.476 -8.929 1.00 97.62 184 GLU A N 1
ATOM 1382 C CA . GLU A 1 184 ? -25.095 -1.427 -7.512 1.00 97.62 184 GLU A CA 1
ATOM 1383 C C . GLU A 1 184 ? -24.527 -0.191 -6.800 1.00 97.62 184 GLU A C 1
ATOM 1385 O O . GLU A 1 184 ? -25.252 0.521 -6.097 1.00 97.62 184 GLU A O 1
ATOM 1390 N N . ALA A 1 185 ? -23.251 0.127 -7.037 1.00 97.88 185 ALA A N 1
ATOM 1391 C CA . ALA A 1 185 ? -22.609 1.310 -6.476 1.00 97.88 185 ALA A CA 1
ATOM 1392 C C . ALA A 1 185 ? -23.299 2.611 -6.922 1.00 97.88 185 ALA A C 1
ATOM 1394 O O . ALA A 1 185 ? -23.614 3.464 -6.090 1.00 97.88 185 ALA A O 1
ATOM 1395 N N . VAL A 1 186 ? -23.607 2.745 -8.217 1.00 97.38 186 VAL A N 1
ATOM 1396 C CA . VAL A 1 186 ? -24.347 3.896 -8.763 1.00 97.38 186 VAL A CA 1
ATOM 1397 C C . VAL A 1 186 ? -25.793 3.934 -8.251 1.00 97.38 186 VAL A C 1
ATOM 1399 O O . VAL A 1 186 ? -26.308 5.020 -7.987 1.00 97.38 186 VAL A O 1
ATOM 1402 N N . ALA A 1 187 ? -26.447 2.787 -8.039 1.00 97.38 187 ALA A N 1
ATOM 1403 C CA . ALA A 1 187 ? -27.807 2.724 -7.492 1.00 97.38 187 ALA A CA 1
ATOM 1404 C C . ALA A 1 187 ? -27.900 3.211 -6.031 1.00 97.38 187 ALA A C 1
ATOM 1406 O O . ALA A 1 187 ? -28.910 3.802 -5.640 1.00 97.38 187 ALA A O 1
ATOM 1407 N N . LEU A 1 188 ? -26.839 3.031 -5.236 1.00 97.19 188 LEU A N 1
ATOM 1408 C CA . LEU A 1 188 ? -26.710 3.640 -3.904 1.00 97.19 188 LEU A CA 1
ATOM 1409 C C . LEU A 1 188 ? -26.480 5.163 -3.967 1.00 97.19 188 LEU A C 1
ATOM 1411 O O . LEU A 1 188 ? -26.724 5.870 -2.982 1.00 97.19 188 LEU A O 1
ATOM 1415 N N . ALA A 1 189 ? -26.071 5.673 -5.133 1.00 95.56 189 ALA A N 1
ATOM 1416 C CA . ALA A 1 189 ? -25.814 7.077 -5.436 1.00 95.56 189 ALA A CA 1
ATOM 1417 C C . ALA A 1 189 ? -24.933 7.784 -4.383 1.00 95.56 189 ALA A C 1
ATOM 1419 O O . ALA A 1 189 ? -25.363 8.807 -3.838 1.00 95.56 189 ALA A O 1
ATOM 1420 N N . PRO A 1 190 ? -23.746 7.244 -4.033 1.00 97.06 190 PRO A N 1
ATOM 1421 C CA . PRO A 1 190 ? -22.807 7.903 -3.128 1.00 97.06 190 PRO A CA 1
ATOM 1422 C C . PRO A 1 190 ? -22.310 9.220 -3.731 1.00 97.06 190 PRO A C 1
ATOM 1424 O O . PRO A 1 190 ? -22.350 9.424 -4.945 1.00 97.06 190 PRO A O 1
ATOM 1427 N N . GLU A 1 191 ? -21.808 10.117 -2.893 1.00 97.25 191 GLU A N 1
ATOM 1428 C CA . GLU A 1 191 ? -21.243 11.388 -3.351 1.00 97.25 191 GLU A CA 1
ATOM 1429 C C . GLU A 1 191 ? -19.840 11.232 -3.950 1.00 97.25 191 GLU A C 1
ATOM 1431 O O . GLU A 1 191 ? -19.419 12.061 -4.760 1.00 97.25 191 GLU A O 1
ATOM 1436 N N . HIS A 1 192 ? -19.150 10.150 -3.589 1.00 98.00 192 HIS A N 1
ATOM 1437 C CA . HIS A 1 192 ? -17.808 9.815 -4.038 1.00 98.00 192 HIS A CA 1
ATOM 1438 C C . HIS A 1 192 ? -17.672 8.304 -4.301 1.00 98.00 192 HIS A C 1
ATOM 1440 O O . HIS A 1 192 ? -18.347 7.486 -3.673 1.00 98.00 192 HIS A O 1
ATOM 1446 N N . LEU A 1 193 ? -16.796 7.931 -5.227 1.00 98.50 193 LEU A N 1
ATOM 1447 C CA . LEU A 1 193 ? -16.441 6.554 -5.557 1.00 98.50 193 LEU A CA 1
ATOM 1448 C C . LEU A 1 193 ? -14.924 6.452 -5.711 1.00 98.50 193 LEU A C 1
ATOM 1450 O O . LEU A 1 193 ? -14.323 7.243 -6.436 1.00 98.50 193 LEU A O 1
ATOM 1454 N N . SER A 1 194 ? -14.318 5.463 -5.065 1.00 97.94 194 SER A N 1
ATOM 1455 C CA . SER A 1 194 ? -12.898 5.135 -5.224 1.00 97.94 194 SER A CA 1
ATOM 1456 C C . SER A 1 194 ? -12.818 3.742 -5.843 1.00 97.94 194 SER A C 1
ATOM 1458 O O . SER A 1 194 ? -13.225 2.779 -5.206 1.00 97.94 194 SER A O 1
ATOM 1460 N N . CYS A 1 195 ? -12.366 3.615 -7.087 1.00 97.06 195 CYS A N 1
ATOM 1461 C CA . CYS A 1 195 ? -12.289 2.338 -7.800 1.00 97.06 195 CYS A CA 1
ATOM 1462 C C . CYS A 1 195 ? -10.822 1.979 -8.026 1.00 97.06 195 CYS A C 1
ATOM 1464 O O . CYS A 1 195 ? -10.163 2.564 -8.885 1.00 97.06 195 CYS A O 1
ATOM 1466 N N . TYR A 1 196 ? -10.318 1.037 -7.235 1.00 93.38 196 TYR A N 1
ATOM 1467 C CA . TYR A 1 196 ? -8.920 0.622 -7.252 1.00 93.38 196 TYR A CA 1
ATOM 1468 C C . TYR A 1 196 ? -8.716 -0.614 -8.124 1.00 93.38 196 TYR A C 1
ATOM 1470 O O . TYR A 1 196 ? -9.506 -1.556 -8.070 1.00 93.38 196 TYR A O 1
ATOM 1478 N N . GLU A 1 197 ? -7.617 -0.640 -8.869 1.00 90.31 197 GLU A N 1
ATOM 1479 C CA . GLU A 1 197 ? -7.073 -1.893 -9.383 1.00 90.31 197 GLU A CA 1
ATOM 1480 C C . GLU A 1 197 ? -6.542 -2.740 -8.213 1.00 90.31 197 GLU A C 1
ATOM 1482 O O . GLU A 1 197 ? -6.018 -2.211 -7.225 1.00 90.31 197 GLU A O 1
ATOM 1487 N N . LEU A 1 198 ? -6.688 -4.064 -8.291 1.00 89.12 198 LEU A N 1
ATOM 1488 C CA . LEU A 1 198 ? -6.184 -4.976 -7.270 1.00 89.12 198 LEU A CA 1
ATOM 1489 C C . LEU A 1 198 ? -4.659 -5.156 -7.344 1.00 89.12 198 LEU A C 1
ATOM 1491 O O . LEU A 1 198 ? -4.140 -6.136 -7.880 1.00 89.12 198 LEU A O 1
ATOM 1495 N N . GLU A 1 199 ? -3.933 -4.263 -6.681 1.00 78.38 199 GLU A N 1
ATOM 1496 C CA . GLU A 1 199 ? -2.498 -4.422 -6.452 1.00 78.38 199 GLU A CA 1
ATOM 1497 C C . GLU A 1 199 ? -2.216 -5.477 -5.364 1.00 78.38 199 GLU A C 1
ATOM 1499 O O . GLU A 1 199 ? -2.304 -5.231 -4.158 1.00 78.38 199 GLU A O 1
ATOM 1504 N N . ALA A 1 200 ? -1.849 -6.691 -5.782 1.00 73.25 200 ALA A N 1
ATOM 1505 C CA . ALA A 1 200 ? -1.513 -7.782 -4.872 1.00 73.25 200 ALA A CA 1
ATOM 1506 C C . ALA A 1 200 ? 0.008 -7.916 -4.684 1.00 73.25 200 ALA A C 1
ATOM 1508 O O . ALA A 1 200 ? 0.740 -8.296 -5.599 1.00 73.25 200 ALA A O 1
ATOM 1509 N N . LYS A 1 201 ? 0.508 -7.665 -3.468 1.00 66.81 201 LYS A N 1
ATOM 1510 C CA . LYS A 1 201 ? 1.962 -7.614 -3.231 1.00 66.81 201 LYS A CA 1
ATOM 1511 C C . LYS A 1 201 ? 2.650 -8.983 -3.405 1.00 66.81 201 LYS A C 1
ATOM 1513 O O . LYS A 1 201 ? 2.142 -9.992 -2.885 1.00 66.81 201 LYS A O 1
ATOM 1518 N N . PRO A 1 202 ? 3.817 -9.048 -4.081 1.00 62.88 202 PRO A N 1
ATOM 1519 C CA . PRO A 1 202 ? 4.569 -10.287 -4.273 1.00 62.88 202 PRO A CA 1
ATOM 1520 C C . PRO A 1 202 ? 4.905 -11.003 -2.957 1.00 62.88 202 PRO A C 1
ATOM 1522 O O . PRO A 1 202 ? 5.255 -10.384 -1.955 1.00 62.88 202 PRO A O 1
ATOM 1525 N N . GLY A 1 203 ? 4.800 -12.334 -2.948 1.00 61.53 203 GLY A N 1
ATOM 1526 C CA . GLY A 1 203 ? 5.145 -13.160 -1.784 1.00 61.53 203 GLY A CA 1
ATOM 1527 C C . GLY A 1 203 ? 4.123 -13.159 -0.635 1.00 61.53 203 GLY A C 1
ATOM 1528 O O . GLY A 1 203 ? 4.395 -13.747 0.415 1.00 61.53 203 GLY A O 1
ATOM 1529 N N . THR A 1 204 ? 2.938 -12.571 -0.811 1.00 66.44 204 THR A N 1
ATOM 1530 C CA . THR A 1 204 ? 1.812 -12.679 0.137 1.00 66.44 204 THR A CA 1
ATOM 1531 C C . THR A 1 204 ? 1.094 -14.034 0.019 1.00 66.44 204 THR A C 1
ATOM 1533 O O . THR A 1 204 ? 1.346 -14.812 -0.904 1.00 66.44 204 THR A O 1
ATOM 1536 N N . ARG A 1 205 ? 0.192 -14.360 0.964 1.00 70.81 205 ARG A N 1
ATOM 1537 C CA . ARG A 1 205 ? -0.701 -15.533 0.819 1.00 70.81 205 ARG A CA 1
ATOM 1538 C C . ARG A 1 205 ? -1.573 -15.398 -0.438 1.00 70.81 205 ARG A C 1
ATOM 1540 O O . ARG A 1 205 ? -1.714 -16.370 -1.173 1.00 70.81 205 ARG A O 1
ATOM 1547 N N . PHE A 1 206 ? -2.058 -14.187 -0.714 1.00 77.94 206 PHE A N 1
ATOM 1548 C CA . PHE A 1 206 ? -2.907 -13.879 -1.862 1.00 77.94 206 PHE A CA 1
ATOM 1549 C C . PHE A 1 206 ? -2.192 -14.103 -3.204 1.00 77.94 206 PHE A C 1
ATOM 1551 O O . PHE A 1 206 ? -2.690 -14.857 -4.037 1.00 77.94 206 PHE A O 1
ATOM 1558 N N . THR A 1 207 ? -0.978 -13.564 -3.398 1.00 73.81 207 THR A N 1
ATOM 1559 C CA . THR A 1 207 ? -0.225 -13.797 -4.649 1.00 73.81 207 THR A CA 1
ATOM 1560 C C . THR A 1 207 ? 0.252 -15.238 -4.821 1.00 73.81 207 THR A C 1
ATOM 1562 O O . THR A 1 207 ? 0.407 -15.682 -5.955 1.00 73.81 207 THR A O 1
ATOM 1565 N N . ARG A 1 208 ? 0.412 -16.021 -3.743 1.00 75.94 208 ARG A N 1
ATOM 1566 C CA . ARG A 1 208 ? 0.635 -17.476 -3.863 1.00 75.94 208 ARG A CA 1
ATOM 1567 C C . ARG A 1 208 ? -0.602 -18.242 -4.331 1.00 75.94 208 ARG A C 1
ATOM 1569 O O . ARG A 1 208 ? -0.451 -19.200 -5.079 1.00 75.94 208 ARG A O 1
ATOM 1576 N N . ALA A 1 209 ? -1.794 -17.849 -3.885 1.00 80.25 209 ALA A N 1
ATOM 1577 C CA . ALA A 1 209 ? -3.041 -18.509 -4.266 1.00 80.25 209 ALA A CA 1
ATOM 1578 C C . ALA A 1 209 ? -3.506 -18.117 -5.681 1.00 80.25 209 ALA A C 1
ATOM 1580 O O . ALA A 1 209 ? -3.956 -18.977 -6.433 1.00 80.25 209 ALA A O 1
ATOM 1581 N N . HIS A 1 210 ? -3.354 -16.841 -6.055 1.00 84.25 210 HIS A N 1
ATOM 1582 C CA . HIS A 1 210 ? -3.958 -16.269 -7.264 1.00 84.25 210 HIS A CA 1
ATOM 1583 C C . HIS A 1 210 ? -2.960 -15.694 -8.286 1.00 84.25 210 HIS A C 1
ATOM 1585 O O . HIS A 1 210 ? -3.380 -15.182 -9.318 1.00 84.25 210 HIS A O 1
ATOM 1591 N N . GLY A 1 211 ? -1.643 -15.777 -8.060 1.00 79.00 211 GLY A N 1
ATOM 1592 C CA . GLY A 1 211 ? -0.635 -15.124 -8.915 1.00 79.00 211 GLY A CA 1
ATOM 1593 C C . GLY A 1 211 ? -0.700 -15.500 -10.402 1.00 79.00 211 GLY A C 1
ATOM 1594 O O . GLY A 1 211 ? -0.572 -14.633 -11.259 1.00 79.00 211 GLY A O 1
ATOM 1595 N N . ALA A 1 212 ? -0.980 -16.768 -10.719 1.00 79.44 212 ALA A N 1
ATOM 1596 C CA . ALA A 1 212 ? -1.148 -17.240 -12.100 1.00 79.44 212 ALA A CA 1
ATOM 1597 C C . ALA A 1 212 ? -2.478 -16.805 -12.756 1.00 79.44 212 ALA A C 1
ATOM 1599 O O . ALA A 1 212 ? -2.677 -16.997 -13.955 1.00 79.44 212 ALA A O 1
ATOM 1600 N N . GLU A 1 213 ? -3.417 -16.262 -11.984 1.00 81.19 213 GLU A N 1
ATOM 1601 C CA . GLU A 1 213 ? -4.639 -15.644 -12.493 1.00 81.19 213 GLU A CA 1
ATOM 1602 C C . GLU A 1 213 ? -4.461 -14.139 -12.662 1.00 81.19 213 GLU A C 1
ATOM 1604 O O . GLU A 1 213 ? -4.693 -13.648 -13.762 1.00 81.19 213 GLU A O 1
ATOM 1609 N N . LEU A 1 214 ? -3.911 -13.458 -11.653 1.00 79.81 214 LEU A N 1
ATOM 1610 C CA . LEU A 1 214 ? -3.530 -12.045 -11.728 1.00 79.81 214 LEU A CA 1
ATOM 1611 C C . LEU A 1 214 ? -2.653 -11.769 -12.963 1.00 79.81 214 LEU A C 1
ATOM 1613 O O . LEU A 1 214 ? -2.969 -10.894 -13.760 1.00 79.81 214 LEU A O 1
ATOM 1617 N N . ALA A 1 215 ? -1.628 -12.595 -13.203 1.00 74.75 215 ALA A N 1
ATOM 1618 C CA . ALA A 1 215 ? -0.755 -12.474 -14.376 1.00 74.75 215 ALA A CA 1
ATOM 1619 C C . ALA A 1 215 ? -1.463 -12.698 -15.731 1.00 74.75 215 ALA A C 1
ATOM 1621 O O . ALA A 1 215 ? -0.962 -12.245 -16.753 1.00 74.75 215 ALA A O 1
ATOM 1622 N N . ARG A 1 216 ? -2.614 -13.390 -15.765 1.00 74.31 216 ARG A N 1
ATOM 1623 C CA . ARG A 1 216 ? -3.452 -13.537 -16.975 1.00 74.31 216 ARG A CA 1
ATOM 1624 C C . ARG A 1 216 ? -4.486 -12.421 -17.120 1.00 74.31 216 ARG A C 1
ATOM 1626 O O . ARG A 1 216 ? -5.028 -12.257 -18.206 1.00 74.31 216 ARG A O 1
ATOM 1633 N N . GLN A 1 217 ? -4.814 -11.721 -16.034 1.00 72.56 217 GLN A N 1
ATOM 1634 C CA . GLN A 1 217 ? -5.802 -10.642 -16.022 1.00 72.56 217 GLN A CA 1
ATOM 1635 C C . GLN A 1 217 ? -5.209 -9.285 -16.426 1.00 72.56 217 GLN A C 1
ATOM 1637 O O . GLN A 1 217 ? -5.987 -8.391 -16.732 1.00 72.56 217 GLN A O 1
ATOM 1642 N N . VAL A 1 218 ? -3.877 -9.146 -16.499 1.00 67.75 218 VAL A N 1
ATOM 1643 C CA . VAL A 1 218 ? -3.188 -7.918 -16.951 1.00 67.75 218 VAL A CA 1
ATOM 1644 C C . VAL A 1 218 ? -3.734 -7.431 -18.301 1.00 67.75 218 VAL A C 1
ATOM 1646 O O . VAL A 1 218 ? -4.206 -6.303 -18.389 1.00 67.75 218 VAL A O 1
ATOM 1649 N N . ASP A 1 219 ? -3.796 -8.305 -19.312 1.00 64.88 219 ASP A N 1
ATOM 1650 C CA . ASP A 1 219 ? -4.324 -7.970 -20.649 1.00 64.88 219 ASP A CA 1
ATOM 1651 C C . ASP A 1 219 ? -5.818 -7.574 -20.642 1.00 64.88 219 ASP A C 1
ATOM 1653 O O . ASP A 1 219 ? -6.305 -6.959 -21.586 1.00 64.88 219 ASP A O 1
ATOM 1657 N N . ALA A 1 220 ? -6.571 -7.950 -19.602 1.00 68.62 220 ALA A N 1
ATOM 1658 C CA . ALA A 1 220 ? -7.984 -7.599 -19.438 1.00 68.62 220 ALA A CA 1
ATOM 1659 C C . ALA A 1 220 ? -8.195 -6.333 -18.585 1.00 68.62 220 ALA A C 1
ATOM 1661 O O . ALA A 1 220 ? -9.328 -5.865 -18.462 1.00 68.62 220 ALA A O 1
ATOM 1662 N N . MET A 1 221 ? -7.131 -5.787 -17.984 1.00 72.44 221 MET A N 1
ATOM 1663 C CA . MET A 1 221 ? -7.229 -4.675 -17.041 1.00 72.44 221 MET A CA 1
ATOM 1664 C C . MET A 1 221 ? -7.515 -3.342 -17.735 1.00 72.44 221 MET A C 1
ATOM 1666 O O . MET A 1 221 ? -8.333 -2.572 -17.234 1.00 72.44 221 MET A O 1
ATOM 1670 N N . GLU A 1 222 ? -6.922 -3.101 -18.911 1.00 70.44 222 GLU A N 1
ATOM 1671 C CA . GLU A 1 222 ? -7.220 -1.922 -19.743 1.00 70.44 222 GLU A CA 1
ATOM 1672 C C . GLU A 1 222 ? -8.732 -1.842 -20.028 1.00 70.44 222 GLU A C 1
ATOM 1674 O O . GLU A 1 222 ? -9.392 -0.851 -19.709 1.00 70.44 222 GLU A O 1
ATOM 1679 N N . ASP A 1 223 ? -9.305 -2.956 -20.496 1.00 83.31 223 ASP A N 1
ATOM 1680 C CA . ASP A 1 223 ? -10.735 -3.147 -20.767 1.00 83.31 223 ASP A CA 1
ATOM 1681 C C . ASP A 1 223 ? -11.622 -2.897 -19.526 1.00 83.31 223 ASP A C 1
ATOM 1683 O O . ASP A 1 223 ? -12.769 -2.462 -19.652 1.00 83.31 223 ASP A O 1
ATOM 1687 N N . TYR A 1 224 ? -11.125 -3.187 -18.318 1.00 89.06 224 TYR A N 1
ATOM 1688 C CA . TYR A 1 224 ? -11.843 -2.953 -17.058 1.00 89.06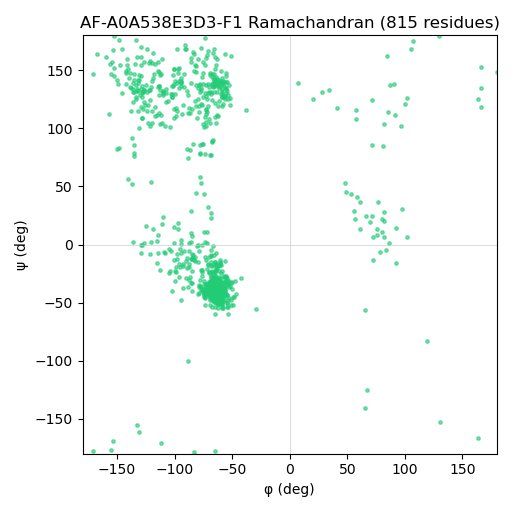 224 TYR A CA 1
ATOM 1689 C C . TYR A 1 224 ? -11.759 -1.488 -16.628 1.00 89.06 224 TYR A C 1
ATOM 1691 O O . TYR A 1 224 ? -12.778 -0.908 -16.244 1.00 89.06 224 TYR A O 1
ATOM 1699 N N . PHE A 1 225 ? -10.586 -0.864 -16.739 1.00 89.81 225 PHE A N 1
ATOM 1700 C CA . PHE A 1 225 ? -10.398 0.539 -16.387 1.00 89.81 225 PHE A CA 1
ATOM 1701 C C . PHE A 1 225 ? -11.208 1.465 -17.305 1.00 89.81 225 PHE A C 1
ATOM 1703 O O . PHE A 1 225 ? -11.875 2.383 -16.814 1.00 89.81 225 PHE A O 1
ATOM 1710 N N . GLU A 1 226 ? -11.254 1.181 -18.614 1.00 90.75 226 GLU A N 1
ATOM 1711 C CA . GLU A 1 226 ? -12.115 1.919 -19.545 1.00 90.75 226 GLU A CA 1
ATOM 1712 C C . GLU A 1 226 ? -13.598 1.826 -19.147 1.00 90.75 226 GLU A C 1
ATOM 1714 O O . GLU A 1 226 ? -14.271 2.857 -19.036 1.00 90.75 226 GLU A O 1
ATOM 1719 N N . ARG A 1 227 ? -14.092 0.617 -18.829 1.00 94.19 227 ARG A N 1
ATOM 1720 C CA . ARG A 1 227 ? -15.479 0.386 -18.376 1.00 94.19 227 ARG A CA 1
ATOM 1721 C C . ARG A 1 227 ? -15.817 1.118 -17.084 1.00 94.19 227 ARG A C 1
ATOM 1723 O O . ARG A 1 227 ? -16.907 1.688 -16.998 1.00 94.19 227 ARG A O 1
ATOM 1730 N N . VAL A 1 228 ? -14.920 1.115 -16.094 1.00 96.94 228 VAL A N 1
ATOM 1731 C CA . VAL A 1 228 ? -15.102 1.857 -14.833 1.00 96.94 228 VAL A CA 1
ATOM 1732 C C . VAL A 1 228 ? -15.282 3.344 -15.131 1.00 96.94 228 VAL A C 1
ATOM 1734 O O . VAL A 1 228 ? -16.283 3.934 -14.719 1.00 96.94 228 VAL A O 1
ATOM 1737 N N . VAL A 1 229 ? -14.361 3.942 -15.895 1.00 96.44 229 VAL A N 1
ATOM 1738 C CA . VAL A 1 229 ? -14.411 5.376 -16.206 1.00 96.44 229 VAL A CA 1
ATOM 1739 C C . VAL A 1 229 ? -15.670 5.730 -16.999 1.00 96.44 229 VAL A C 1
ATOM 1741 O O . VAL A 1 229 ? -16.406 6.628 -16.588 1.00 96.44 229 VAL A O 1
ATOM 1744 N N . ASP A 1 230 ? -15.963 5.028 -18.097 1.00 95.94 230 ASP A N 1
ATOM 1745 C CA . ASP A 1 230 ? -17.110 5.359 -18.952 1.00 95.94 230 ASP A CA 1
ATOM 1746 C C . ASP A 1 230 ? -18.454 5.164 -18.237 1.00 95.94 230 ASP A C 1
ATOM 1748 O O . ASP A 1 230 ? -19.362 5.986 -18.405 1.00 95.94 230 ASP A O 1
ATOM 1752 N N . THR A 1 231 ? -18.585 4.136 -17.392 1.00 97.31 231 THR A N 1
ATOM 1753 C CA . THR A 1 231 ? -19.812 3.887 -16.616 1.00 97.31 231 THR A CA 1
ATOM 1754 C C . THR A 1 231 ? -20.058 4.999 -15.597 1.00 97.31 231 THR A C 1
ATOM 1756 O O . THR A 1 231 ? -21.161 5.550 -15.535 1.00 97.31 231 THR A O 1
ATOM 1759 N N . LEU A 1 232 ? -19.037 5.378 -14.819 1.00 97.56 232 LEU A N 1
ATOM 1760 C CA . LEU A 1 232 ? -19.180 6.393 -13.773 1.00 97.56 232 LEU A CA 1
ATOM 1761 C C . LEU A 1 232 ? -19.337 7.806 -14.351 1.00 97.56 232 LEU A C 1
ATOM 1763 O O . LEU A 1 232 ? -20.197 8.563 -13.891 1.00 97.56 232 LEU A O 1
ATOM 1767 N N . VAL A 1 233 ? -18.605 8.142 -15.417 1.00 96.50 233 VAL A N 1
ATOM 1768 C CA . VAL A 1 233 ? -18.785 9.415 -16.134 1.00 96.50 233 VAL A CA 1
ATOM 1769 C C . VAL A 1 233 ? -20.186 9.502 -16.747 1.00 96.50 233 VAL A C 1
ATOM 1771 O O . VAL A 1 233 ? -20.860 10.521 -16.587 1.00 96.50 233 VAL A O 1
ATOM 1774 N N . SER A 1 234 ? -20.698 8.418 -17.343 1.00 95.69 234 SER A N 1
ATOM 1775 C CA . SER A 1 234 ? -22.074 8.369 -17.869 1.00 95.69 234 SER A CA 1
ATOM 1776 C C . SER A 1 234 ? -23.145 8.498 -16.778 1.00 95.69 234 SER A C 1
ATOM 1778 O O . SER A 1 234 ? -24.199 9.097 -17.011 1.00 95.69 234 SER A O 1
ATOM 1780 N N . ALA A 1 235 ? -22.881 7.999 -15.566 1.00 95.56 235 ALA A N 1
ATOM 1781 C CA . ALA A 1 235 ? -23.744 8.206 -14.401 1.00 95.56 235 ALA A CA 1
ATOM 1782 C C . ALA A 1 235 ? -23.711 9.660 -13.870 1.00 95.56 235 ALA A C 1
ATOM 1784 O O . ALA A 1 235 ? -24.640 10.092 -13.174 1.00 95.56 235 ALA A O 1
ATOM 1785 N N . GLY A 1 236 ? -22.704 10.451 -14.257 1.00 94.81 236 GLY A N 1
ATOM 1786 C CA . GLY A 1 236 ? -22.523 11.855 -13.880 1.00 94.81 236 GLY A CA 1
ATOM 1787 C C . GLY A 1 236 ? -21.559 12.082 -12.717 1.00 94.81 236 GLY A C 1
ATOM 1788 O O . GLY A 1 236 ? -21.748 13.034 -11.955 1.00 94.81 236 GLY A O 1
ATOM 1789 N N . TYR A 1 237 ? -20.564 11.205 -12.577 1.00 96.75 237 TYR A N 1
ATOM 1790 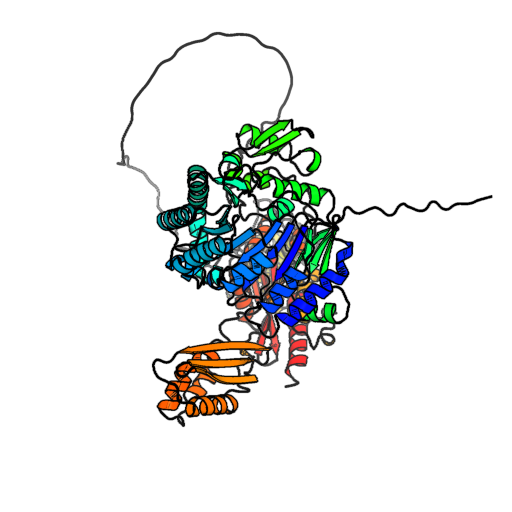C CA . TYR A 1 237 ? -19.403 11.415 -11.720 1.00 96.75 237 TYR A CA 1
ATOM 1791 C C . TYR A 1 237 ? -18.239 12.005 -12.526 1.00 96.75 237 TYR A C 1
ATOM 1793 O O . TYR A 1 237 ? -17.914 11.531 -13.613 1.00 96.75 237 TYR A O 1
ATOM 1801 N N . ARG A 1 238 ? -17.556 12.997 -11.960 1.00 96.00 238 ARG A N 1
ATOM 1802 C CA . ARG A 1 238 ? -16.288 13.518 -12.462 1.00 96.00 238 ARG A CA 1
ATOM 1803 C C . ARG A 1 238 ? -15.159 12.561 -12.110 1.00 96.00 238 ARG A C 1
ATOM 1805 O O . ARG A 1 238 ? -14.888 12.342 -10.931 1.00 96.00 238 ARG A O 1
ATOM 1812 N N . TRP A 1 239 ? -14.464 12.048 -13.120 1.00 97.06 239 TRP A N 1
ATOM 1813 C CA . TRP A 1 239 ? -13.193 11.339 -12.951 1.00 97.06 239 TRP A CA 1
ATOM 1814 C C . TRP A 1 239 ? -12.078 12.356 -12.689 1.00 97.06 239 TRP A C 1
ATOM 1816 O O . TRP A 1 239 ? -11.437 12.816 -13.632 1.00 97.06 239 TRP A O 1
ATOM 1826 N N . TYR A 1 240 ? -11.861 12.752 -11.434 1.00 95.88 240 TYR A N 1
ATOM 1827 C CA . TYR A 1 240 ? -10.945 13.854 -11.101 1.00 95.88 240 TYR A CA 1
ATOM 1828 C C . TYR A 1 240 ? -9.510 13.400 -10.790 1.00 95.88 240 TYR A C 1
ATOM 1830 O O . TYR A 1 240 ? -8.578 14.200 -10.826 1.00 95.88 240 TYR A O 1
ATOM 1838 N N . GLU A 1 241 ? -9.321 12.117 -10.485 1.00 94.69 241 GLU A N 1
ATOM 1839 C CA . GLU A 1 241 ? -8.024 11.494 -10.224 1.00 94.69 241 GLU A CA 1
ATOM 1840 C C . GLU A 1 241 ? -8.064 10.032 -10.698 1.00 94.69 241 GLU A C 1
ATOM 1842 O O . GLU A 1 241 ? -9.151 9.467 -10.778 1.00 94.69 241 GLU A O 1
ATOM 1847 N N . THR A 1 242 ? -6.916 9.431 -11.042 1.00 90.19 242 THR A N 1
ATOM 1848 C CA . THR A 1 242 ? -6.767 8.048 -11.554 1.00 90.19 242 THR A CA 1
ATOM 1849 C C . THR A 1 242 ? -7.824 7.053 -11.055 1.00 90.19 242 THR A C 1
ATOM 1851 O O . THR A 1 242 ? -8.516 6.463 -11.881 1.00 90.19 242 THR A O 1
ATOM 1854 N N . ALA A 1 243 ? -7.984 6.906 -9.736 1.00 93.88 243 ALA A N 1
ATOM 1855 C CA . ALA A 1 243 ? -8.902 5.957 -9.102 1.00 93.88 243 ALA A CA 1
ATOM 1856 C C . ALA A 1 243 ? -10.130 6.621 -8.448 1.00 93.88 243 ALA A C 1
ATOM 1858 O O . ALA A 1 243 ? -11.021 5.912 -7.982 1.00 93.88 243 ALA A O 1
ATOM 1859 N N . ASN A 1 244 ? -10.195 7.956 -8.363 1.00 97.31 244 ASN A N 1
ATOM 1860 C CA . ASN A 1 244 ? -11.220 8.660 -7.585 1.00 97.31 244 ASN A CA 1
ATOM 1861 C C . ASN A 1 244 ? -12.191 9.473 -8.456 1.00 97.31 244 ASN A C 1
ATOM 1863 O O . ASN A 1 244 ? -11.820 10.226 -9.363 1.00 97.31 244 ASN A O 1
ATOM 1867 N N . PHE A 1 245 ? -13.468 9.348 -8.103 1.00 98.19 245 PHE A N 1
ATOM 1868 C CA . PHE A 1 245 ? -14.609 9.927 -8.791 1.00 98.19 245 PHE A CA 1
ATOM 1869 C C . PHE A 1 245 ? -15.519 10.625 -7.774 1.00 98.19 245 PHE A C 1
ATOM 1871 O O . PHE A 1 245 ? -15.752 10.108 -6.683 1.00 98.19 245 PHE A O 1
ATOM 1878 N N . CYS A 1 246 ? -16.093 11.776 -8.114 1.00 97.06 246 CYS A N 1
ATOM 1879 C CA . CYS A 1 246 ? -17.089 12.446 -7.267 1.00 97.06 246 CYS A CA 1
ATOM 1880 C C . CYS A 1 246 ? -18.278 12.927 -8.095 1.00 97.06 246 CYS A C 1
ATOM 1882 O O . CYS A 1 246 ? -18.135 13.153 -9.293 1.00 97.06 246 CYS A O 1
ATOM 1884 N N . LEU A 1 247 ? -19.455 13.097 -7.492 1.00 94.94 247 LEU A N 1
ATOM 1885 C CA . LEU A 1 247 ? -20.564 13.751 -8.192 1.00 94.94 247 LEU A CA 1
ATOM 1886 C C . LEU A 1 247 ? -20.149 15.164 -8.626 1.00 94.94 247 LEU A C 1
ATOM 1888 O O . LEU A 1 247 ? -19.513 15.885 -7.855 1.00 94.94 247 LEU A O 1
ATOM 1892 N N . GLU A 1 248 ? -20.526 15.557 -9.845 1.00 84.12 248 GLU A N 1
ATOM 1893 C CA . GLU A 1 248 ? -20.262 16.915 -10.338 1.00 84.12 248 GLU A CA 1
ATOM 1894 C C . GLU A 1 248 ? -20.912 17.976 -9.423 1.00 84.12 248 GLU A C 1
ATOM 1896 O O . GLU A 1 248 ? -22.056 17.770 -8.987 1.00 84.12 248 GLU A O 1
ATOM 1901 N N . PRO A 1 249 ? -20.246 19.114 -9.131 1.00 74.94 249 PRO A N 1
ATOM 1902 C CA . PRO A 1 249 ? -20.741 20.116 -8.182 1.00 74.94 249 PRO A CA 1
ATOM 1903 C C . PRO A 1 249 ? -22.157 20.622 -8.492 1.00 74.94 249 PRO A C 1
ATOM 1905 O O . PRO A 1 249 ? -22.952 20.856 -7.579 1.00 74.94 249 PRO A O 1
ATOM 1908 N N . GLU A 1 250 ? -22.527 20.728 -9.770 1.00 74.62 250 GLU A N 1
ATOM 1909 C CA . GLU A 1 250 ? -23.859 21.131 -10.238 1.00 74.62 250 GLU A CA 1
ATOM 1910 C C . GLU A 1 250 ? -24.975 20.195 -9.746 1.00 74.62 250 GLU A C 1
ATOM 1912 O O . GLU A 1 250 ? -26.127 20.614 -9.627 1.00 74.62 250 GLU A O 1
ATOM 1917 N N . ARG A 1 251 ? -24.651 18.934 -9.425 1.00 73.31 251 ARG A N 1
ATOM 1918 C CA . ARG A 1 251 ? -25.596 17.951 -8.868 1.00 73.31 251 ARG A CA 1
ATOM 1919 C C . ARG A 1 251 ? -25.759 18.060 -7.348 1.00 73.31 251 ARG A C 1
ATOM 1921 O O . ARG A 1 251 ? -26.674 17.446 -6.799 1.00 73.31 251 ARG A O 1
ATOM 1928 N N . ARG A 1 252 ? -24.904 18.827 -6.661 1.00 75.06 252 ARG A N 1
ATOM 1929 C CA . ARG A 1 252 ? -24.865 18.971 -5.193 1.00 75.06 252 ARG A CA 1
ATOM 1930 C C . ARG A 1 252 ? -24.593 20.421 -4.761 1.00 75.06 252 ARG A C 1
ATOM 1932 O O . ARG A 1 252 ? -23.661 20.703 -4.017 1.00 75.06 252 ARG A O 1
ATOM 1939 N N . GLU A 1 253 ? -25.441 21.343 -5.221 1.00 80.19 253 GLU A N 1
ATOM 1940 C CA . GLU A 1 253 ? -25.478 22.760 -4.794 1.00 80.19 253 GLU A CA 1
ATOM 1941 C C . GLU A 1 253 ? -24.154 23.544 -4.975 1.00 80.19 253 GLU A C 1
ATOM 1943 O O . GLU A 1 253 ? -23.938 24.571 -4.336 1.00 80.19 253 GLU A O 1
ATOM 1948 N N . GLY A 1 254 ? -23.265 23.087 -5.863 1.00 79.69 254 GLY A N 1
ATOM 1949 C CA . GLY A 1 254 ? -21.940 23.676 -6.081 1.00 79.69 254 GLY A CA 1
ATOM 1950 C C . GLY A 1 254 ? -20.882 23.265 -5.048 1.00 79.69 254 GLY A C 1
ATOM 1951 O O . GLY A 1 254 ? -19.809 23.868 -5.011 1.00 79.69 254 GLY A O 1
ATOM 1952 N N . ARG A 1 255 ? -21.155 22.265 -4.198 1.00 87.81 255 ARG A N 1
ATOM 1953 C CA . ARG A 1 255 ? -20.191 21.728 -3.227 1.00 87.81 255 ARG A CA 1
ATOM 1954 C C . ARG A 1 255 ? -19.126 20.886 -3.936 1.00 87.81 255 ARG A C 1
ATOM 1956 O O . ARG A 1 255 ? -19.455 19.968 -4.679 1.00 87.81 255 ARG A O 1
ATOM 1963 N N . ASP A 1 256 ? -17.855 21.158 -3.642 1.00 90.81 256 ASP A N 1
ATOM 1964 C CA . ASP A 1 256 ? -16.743 20.271 -4.004 1.00 90.81 256 ASP A CA 1
ATOM 1965 C C . ASP A 1 256 ? -16.777 19.013 -3.116 1.00 90.81 256 ASP A C 1
ATOM 1967 O O . ASP A 1 256 ? -16.832 19.113 -1.885 1.00 90.81 256 ASP A O 1
ATOM 1971 N N . LEU A 1 257 ? -16.795 17.840 -3.751 1.00 95.00 257 LEU A N 1
ATOM 1972 C CA . LEU A 1 257 ? -16.941 16.521 -3.120 1.00 95.00 257 LEU A CA 1
ATOM 1973 C C . LEU A 1 257 ? -15.696 15.638 -3.283 1.00 95.00 257 LEU A C 1
ATOM 1975 O O . LEU A 1 257 ? -15.683 14.490 -2.834 1.00 95.00 257 LEU A O 1
ATOM 1979 N N . ARG A 1 258 ? -14.636 16.169 -3.899 1.00 95.75 258 ARG A N 1
ATOM 1980 C CA . ARG A 1 258 ? -13.340 15.495 -4.005 1.00 95.75 258 ARG A CA 1
ATOM 1981 C C . ARG A 1 258 ? -12.734 15.329 -2.615 1.00 95.75 258 ARG A C 1
ATOM 1983 O O . ARG A 1 258 ? -12.827 16.233 -1.787 1.00 95.75 258 ARG A O 1
ATOM 1990 N N . ALA A 1 259 ? -12.088 14.193 -2.358 1.00 95.88 259 ALA A N 1
ATOM 1991 C CA . ALA A 1 259 ? -11.443 13.930 -1.072 1.00 95.88 259 ALA A CA 1
ATOM 1992 C C . ALA A 1 259 ? -10.294 14.926 -0.827 1.00 95.88 259 ALA A C 1
ATOM 1994 O O . ALA A 1 259 ? -9.217 14.804 -1.421 1.00 95.88 259 ALA A O 1
ATOM 1995 N N . ARG A 1 260 ? -10.505 15.923 0.044 1.00 96.62 260 ARG A N 1
ATOM 1996 C CA . ARG A 1 260 ? -9.550 17.028 0.225 1.00 96.62 260 ARG A CA 1
ATOM 1997 C C . ARG A 1 260 ? -8.248 16.560 0.861 1.00 96.62 260 ARG A C 1
ATOM 1999 O O . ARG A 1 260 ? -7.198 17.128 0.563 1.00 96.62 260 ARG A O 1
ATOM 2006 N N . HIS A 1 261 ? -8.292 15.531 1.710 1.00 95.44 261 HIS A N 1
ATOM 2007 C CA . HIS A 1 261 ? -7.074 14.928 2.253 1.00 95.44 261 HIS A CA 1
ATOM 2008 C C . HIS A 1 261 ? -6.226 14.266 1.158 1.00 95.44 261 HIS A C 1
ATOM 2010 O O . HIS A 1 261 ? -5.027 14.514 1.078 1.00 95.44 261 HIS A O 1
ATOM 2016 N N . ASN A 1 262 ? -6.854 13.509 0.255 1.00 94.50 262 ASN A N 1
ATOM 2017 C CA . ASN A 1 262 ? -6.162 12.843 -0.849 1.00 94.50 262 ASN A CA 1
ATOM 2018 C C . ASN A 1 262 ? -5.577 13.880 -1.823 1.00 94.50 262 ASN A C 1
ATOM 2020 O O . ASN A 1 262 ? -4.413 13.779 -2.197 1.00 94.50 262 ASN A O 1
ATOM 2024 N N . LEU A 1 263 ? -6.329 14.941 -2.151 1.00 95.31 263 LEU A N 1
ATOM 2025 C CA . LEU A 1 263 ? -5.812 16.073 -2.934 1.00 95.31 263 LEU A CA 1
ATOM 2026 C C . LEU A 1 263 ? -4.589 16.738 -2.279 1.00 95.31 263 LEU A C 1
ATOM 2028 O O . LEU A 1 263 ? -3.698 17.206 -2.984 1.00 95.31 263 LEU A O 1
ATOM 2032 N N . ALA A 1 264 ? -4.491 16.770 -0.945 1.00 93.75 264 ALA A N 1
ATOM 2033 C CA . ALA A 1 264 ? -3.297 17.284 -0.279 1.00 93.75 264 ALA A CA 1
ATOM 2034 C C . ALA A 1 264 ? -2.051 16.433 -0.583 1.00 93.75 264 ALA A C 1
ATOM 2036 O O . ALA A 1 264 ? -0.985 17.006 -0.822 1.00 93.75 264 ALA A O 1
ATOM 2037 N N . TYR A 1 265 ? -2.188 15.104 -0.649 1.00 90.56 265 TYR A N 1
ATOM 2038 C CA . TYR A 1 265 ? -1.122 14.211 -1.113 1.00 90.56 265 TYR A CA 1
ATOM 2039 C C . TYR A 1 265 ? -0.799 14.443 -2.593 1.00 90.56 265 TYR A C 1
ATOM 2041 O O . TYR A 1 265 ? 0.364 14.648 -2.931 1.00 90.56 265 TYR A O 1
ATOM 2049 N N . TRP A 1 266 ? -1.811 14.498 -3.465 1.00 92.44 266 TRP A N 1
ATOM 2050 C CA . TRP A 1 266 ? -1.617 14.649 -4.914 1.00 92.44 266 TRP A CA 1
ATOM 2051 C C . TRP A 1 266 ? -0.999 15.999 -5.314 1.00 92.44 266 TRP A C 1
ATOM 2053 O O . TRP A 1 266 ? -0.222 16.080 -6.261 1.00 92.44 266 TRP A O 1
ATOM 2063 N N . HIS A 1 267 ? -1.236 17.053 -4.531 1.00 92.56 267 HIS A N 1
ATOM 2064 C CA . HIS A 1 267 ? -0.550 18.343 -4.660 1.00 92.56 267 HIS A CA 1
ATOM 2065 C C . HIS A 1 267 ? 0.802 18.423 -3.912 1.00 92.56 267 HIS A C 1
ATOM 2067 O O . HIS A 1 267 ? 1.369 19.515 -3.805 1.00 92.56 267 HIS A O 1
ATOM 2073 N N . ALA A 1 268 ? 1.306 17.312 -3.362 1.00 91.06 268 ALA A N 1
ATOM 2074 C CA . ALA A 1 268 ? 2.530 17.222 -2.557 1.00 91.06 268 ALA A CA 1
ATOM 2075 C C . ALA A 1 268 ? 2.610 18.275 -1.426 1.00 91.06 268 ALA A C 1
ATOM 2077 O O . ALA A 1 268 ? 3.630 18.951 -1.240 1.00 91.06 268 ALA A O 1
ATOM 2078 N N . ARG A 1 269 ? 1.504 18.458 -0.689 1.00 93.31 269 ARG A N 1
ATOM 2079 C CA . ARG A 1 269 ? 1.427 19.354 0.475 1.00 93.31 269 ARG A CA 1
ATOM 2080 C C . ARG A 1 269 ? 1.980 18.676 1.727 1.00 93.31 269 ARG A C 1
ATOM 2082 O O . ARG A 1 269 ? 1.915 17.459 1.876 1.00 93.31 269 ARG A O 1
ATOM 2089 N N . ASP A 1 270 ? 2.460 19.488 2.666 1.00 94.62 270 ASP A N 1
ATOM 2090 C CA . ASP A 1 270 ? 2.876 18.992 3.977 1.00 94.62 270 ASP A CA 1
ATOM 2091 C C . ASP A 1 270 ? 1.671 18.456 4.777 1.00 94.62 270 ASP A C 1
ATOM 2093 O O . ASP A 1 270 ? 0.632 19.117 4.889 1.00 94.62 270 ASP A O 1
ATOM 2097 N N . TYR A 1 271 ? 1.848 17.291 5.398 1.00 96.44 271 TYR A N 1
ATOM 2098 C CA . TYR A 1 271 ? 0.888 16.636 6.281 1.00 96.44 271 TYR A CA 1
ATOM 2099 C C . TYR A 1 271 ? 1.599 15.948 7.455 1.00 96.44 271 TYR A C 1
ATOM 2101 O O . TYR A 1 271 ? 2.722 15.452 7.332 1.00 96.44 271 TYR A O 1
ATOM 2109 N N . LEU A 1 272 ? 0.935 15.907 8.609 1.00 97.69 272 LEU A N 1
ATOM 2110 C CA . LEU A 1 272 ? 1.402 15.194 9.796 1.00 97.69 272 LEU A CA 1
ATOM 2111 C C . LEU A 1 272 ? 0.635 13.878 9.909 1.00 97.69 272 LEU A C 1
ATOM 2113 O O . LEU A 1 272 ? -0.590 13.890 9.862 1.00 97.69 272 LEU A O 1
ATOM 2117 N N . GLY A 1 273 ? 1.335 12.764 10.082 1.00 97.31 273 GLY A N 1
ATOM 2118 C CA . GLY A 1 273 ? 0.748 11.465 10.393 1.00 97.31 273 GLY A CA 1
ATOM 2119 C C . GLY A 1 273 ? 1.073 11.049 11.819 1.00 97.31 273 GLY A C 1
ATOM 2120 O O . GLY A 1 273 ? 2.231 11.092 12.231 1.00 97.31 273 GLY A O 1
ATOM 2121 N N . LEU A 1 274 ? 0.051 10.631 12.560 1.00 97.69 274 LEU A N 1
ATOM 2122 C CA . LEU A 1 274 ? 0.164 10.136 13.932 1.00 97.69 274 LEU A CA 1
ATOM 2123 C C . LEU A 1 274 ? -0.209 8.656 14.003 1.00 97.69 274 LEU A C 1
ATOM 2125 O O . LEU A 1 274 ? -1.069 8.189 13.254 1.00 97.69 274 LEU A O 1
ATOM 2129 N N . GLY A 1 275 ? 0.401 7.931 14.939 1.00 96.69 275 GLY A N 1
ATOM 2130 C CA . GLY A 1 275 ? 0.159 6.501 15.141 1.00 96.69 275 GLY A CA 1
ATOM 2131 C C . GLY A 1 275 ? 1.299 5.594 14.672 1.00 96.69 275 GLY A C 1
ATOM 2132 O O . GLY A 1 275 ? 2.310 6.037 14.119 1.00 96.69 275 GLY A O 1
ATOM 2133 N N . VAL A 1 276 ? 1.155 4.293 14.930 1.00 93.25 276 VAL A N 1
ATOM 2134 C CA . VAL A 1 276 ? 2.124 3.268 14.508 1.00 93.25 276 VAL A CA 1
ATOM 2135 C C . VAL A 1 276 ? 2.165 3.171 12.981 1.00 93.25 276 VAL A C 1
ATOM 2137 O O . VAL A 1 276 ? 1.124 3.206 12.342 1.00 93.25 276 VAL A O 1
ATOM 2140 N N . GLY A 1 277 ? 3.351 3.073 12.374 1.00 91.69 277 GLY A N 1
ATOM 2141 C CA . GLY A 1 277 ? 3.484 2.973 10.912 1.00 91.69 277 GLY A CA 1
ATOM 2142 C C . GLY A 1 277 ? 3.202 4.260 10.121 1.00 91.69 277 GLY A C 1
ATOM 2143 O O . GLY A 1 277 ? 3.550 4.313 8.943 1.00 91.69 277 GLY A O 1
ATOM 2144 N N . ALA A 1 278 ? 2.610 5.286 10.744 1.00 94.12 278 ALA A N 1
ATOM 2145 C CA . ALA A 1 278 ? 2.182 6.510 10.075 1.00 94.12 278 ALA A CA 1
ATOM 2146 C C . ALA A 1 278 ? 3.351 7.268 9.422 1.00 94.12 278 ALA A C 1
ATOM 2148 O O . ALA A 1 278 ? 4.431 7.410 10.009 1.00 94.12 278 ALA A O 1
ATOM 2149 N N . VAL A 1 279 ? 3.103 7.780 8.215 1.00 94.25 279 VAL A N 1
ATOM 2150 C CA . VAL A 1 279 ? 4.028 8.622 7.443 1.00 94.25 279 VAL A CA 1
ATOM 2151 C C . VAL A 1 279 ? 3.625 10.092 7.589 1.00 94.25 279 VAL A C 1
ATOM 2153 O O . VAL A 1 279 ? 2.466 10.405 7.835 1.00 94.25 279 VAL A O 1
ATOM 2156 N N . SER A 1 280 ? 4.584 11.006 7.499 1.00 94.31 280 SER A N 1
ATOM 2157 C CA . SER A 1 280 ? 4.389 12.458 7.455 1.00 94.31 280 SER A CA 1
ATOM 2158 C C . SER A 1 280 ? 5.338 13.065 6.432 1.00 94.31 280 SER A C 1
ATOM 2160 O O . SER A 1 280 ? 6.488 12.633 6.363 1.00 94.31 280 SER A O 1
ATOM 2162 N N . THR A 1 281 ? 4.930 14.142 5.769 1.00 94.44 281 THR A N 1
ATOM 2163 C CA . THR A 1 281 ? 5.842 15.037 5.041 1.00 94.44 281 THR A CA 1
ATOM 2164 C C . THR A 1 281 ? 5.718 16.423 5.654 1.00 94.44 281 THR A C 1
ATOM 2166 O O . THR A 1 281 ? 4.647 17.016 5.627 1.00 94.44 281 THR A O 1
ATOM 2169 N N . VAL A 1 282 ? 6.785 16.930 6.275 1.00 93.75 282 VAL A N 1
ATOM 2170 C CA . VAL A 1 282 ? 6.750 18.216 6.993 1.00 93.75 282 VAL A CA 1
ATOM 2171 C C . VAL A 1 282 ? 8.010 19.015 6.696 1.00 93.75 282 VAL A C 1
ATOM 2173 O O . VAL A 1 282 ? 9.102 18.619 7.110 1.00 93.75 282 VAL A O 1
ATOM 2176 N N . ALA A 1 283 ? 7.850 20.163 6.036 1.00 90.25 283 ALA A N 1
ATOM 2177 C CA . ALA A 1 283 ? 8.906 21.089 5.642 1.00 90.25 283 ALA A CA 1
ATOM 2178 C C . ALA A 1 283 ? 10.047 20.415 4.852 1.00 90.25 283 ALA A C 1
ATOM 2180 O O . ALA A 1 283 ? 11.222 20.668 5.113 1.00 90.25 283 ALA A O 1
ATOM 2181 N N . GLY A 1 284 ? 9.698 19.533 3.906 1.00 88.50 284 GLY A N 1
ATOM 2182 C CA . GLY A 1 284 ? 10.671 18.784 3.094 1.00 88.50 284 GLY A CA 1
ATOM 2183 C C . GLY A 1 284 ? 11.358 17.616 3.815 1.00 88.50 284 GLY A C 1
ATOM 2184 O O . GLY A 1 284 ? 12.349 17.093 3.323 1.00 88.50 284 GLY A O 1
ATOM 2185 N N . MET A 1 285 ? 10.853 17.195 4.977 1.00 92.88 285 MET A N 1
ATOM 2186 C CA . MET A 1 285 ? 11.317 16.003 5.692 1.00 92.88 285 MET A CA 1
ATOM 2187 C C . MET A 1 285 ? 10.204 14.953 5.698 1.00 92.88 285 MET A C 1
ATOM 2189 O O . MET A 1 285 ? 9.183 15.167 6.367 1.00 92.88 285 MET A O 1
ATOM 2193 N N . ARG A 1 286 ? 10.407 13.823 5.010 1.00 94.19 286 ARG A N 1
ATOM 2194 C CA . ARG A 1 286 ? 9.564 12.632 5.160 1.00 94.19 286 ARG A CA 1
ATOM 2195 C C . ARG A 1 286 ? 9.927 11.936 6.473 1.00 94.19 286 ARG A C 1
ATOM 2197 O O . ARG A 1 286 ? 11.088 11.874 6.880 1.00 94.19 286 ARG A O 1
ATOM 2204 N N . ARG A 1 287 ? 8.915 11.479 7.206 1.00 93.69 287 ARG A N 1
ATOM 2205 C CA . ARG A 1 287 ? 9.047 10.866 8.536 1.00 93.69 287 ARG A CA 1
ATOM 2206 C C . ARG A 1 287 ? 8.136 9.659 8.597 1.00 93.69 287 ARG A C 1
ATOM 2208 O O . ARG A 1 287 ? 6.974 9.787 8.233 1.00 93.69 287 ARG A O 1
ATOM 2215 N N . ARG A 1 288 ? 8.613 8.527 9.105 1.00 94.00 288 ARG A N 1
ATOM 2216 C CA . ARG A 1 288 ? 7.792 7.319 9.249 1.00 94.00 288 ARG A CA 1
ATOM 2217 C C . ARG A 1 288 ? 7.948 6.724 10.634 1.00 94.00 288 ARG A C 1
ATOM 2219 O O . ARG A 1 288 ? 9.033 6.273 10.994 1.00 94.00 288 ARG A O 1
ATOM 2226 N N . ASN A 1 289 ? 6.875 6.713 11.419 1.00 91.62 289 ASN A N 1
ATOM 2227 C CA . ASN A 1 289 ? 6.858 6.022 12.705 1.00 91.62 289 ASN A CA 1
ATOM 2228 C C . ASN A 1 289 ? 7.059 4.519 12.477 1.00 91.62 289 ASN A C 1
ATOM 2230 O O . ASN A 1 289 ? 6.382 3.918 11.644 1.00 91.62 289 ASN A O 1
ATOM 2234 N N . LYS A 1 290 ? 7.978 3.889 13.218 1.00 87.44 290 LYS A N 1
ATOM 2235 C CA . LYS A 1 290 ? 8.300 2.472 12.990 1.00 87.44 290 LYS A CA 1
ATOM 2236 C C . LYS A 1 290 ? 7.063 1.577 13.189 1.00 87.44 290 LYS A C 1
ATOM 2238 O O . LYS A 1 290 ? 6.313 1.801 14.146 1.00 87.44 290 LYS A O 1
ATOM 2243 N N . PRO A 1 291 ? 6.860 0.533 12.359 1.00 87.56 291 PRO A N 1
ATOM 2244 C CA . PRO A 1 291 ? 5.683 -0.343 12.406 1.00 87.56 291 PRO A CA 1
ATOM 2245 C C . PRO A 1 291 ? 5.751 -1.370 13.557 1.00 87.56 291 PRO A C 1
ATOM 2247 O O . PRO A 1 291 ? 5.620 -2.573 13.362 1.00 87.56 291 PRO A O 1
ATOM 2250 N N . SER A 1 292 ? 5.986 -0.903 14.787 1.00 88.19 292 SER A N 1
ATOM 2251 C CA . SER A 1 292 ? 6.048 -1.730 15.995 1.00 88.19 292 SER A CA 1
ATOM 2252 C C . SER A 1 292 ? 5.187 -1.120 17.097 1.00 88.19 292 SER A C 1
ATOM 2254 O O . SER A 1 292 ? 5.602 -0.194 17.798 1.00 88.19 292 SER A O 1
ATOM 2256 N N . LEU A 1 293 ? 3.983 -1.670 17.272 1.00 88.44 293 LEU A N 1
ATOM 2257 C CA . LEU A 1 293 ? 2.991 -1.211 18.252 1.00 88.44 293 LEU A CA 1
ATOM 2258 C C . LEU A 1 293 ? 3.571 -1.161 19.678 1.00 88.44 293 LEU A C 1
ATOM 2260 O O . LEU A 1 293 ? 3.420 -0.171 20.395 1.00 88.44 293 LEU A O 1
ATOM 2264 N N . ALA A 1 294 ? 4.324 -2.194 20.068 1.00 87.69 294 ALA A N 1
ATOM 2265 C CA . ALA A 1 294 ? 4.950 -2.279 21.385 1.00 87.69 294 ALA A CA 1
ATOM 2266 C C . ALA A 1 294 ? 6.070 -1.241 21.598 1.00 87.69 294 ALA A C 1
ATOM 2268 O O . ALA A 1 294 ? 6.248 -0.760 22.720 1.00 87.69 294 ALA A O 1
ATOM 2269 N N . ALA A 1 295 ? 6.830 -0.884 20.555 1.00 89.00 295 ALA A N 1
ATOM 2270 C CA . ALA A 1 295 ? 7.845 0.168 20.637 1.00 89.00 295 ALA A CA 1
ATOM 2271 C C . ALA A 1 295 ? 7.201 1.564 20.673 1.00 89.00 295 ALA A C 1
ATOM 2273 O O . ALA A 1 295 ? 7.572 2.383 21.517 1.00 89.00 295 ALA A O 1
ATOM 2274 N N . TYR A 1 296 ? 6.193 1.789 19.824 1.00 92.50 296 TYR A N 1
ATOM 2275 C CA . TYR A 1 296 ? 5.388 3.010 19.757 1.00 92.50 296 TYR A CA 1
ATOM 2276 C C . TYR A 1 296 ? 4.786 3.355 21.129 1.00 92.50 296 TYR A C 1
ATOM 2278 O O . TYR A 1 296 ? 5.150 4.365 21.734 1.00 92.50 296 TYR A O 1
ATOM 2286 N N . MET A 1 297 ? 3.977 2.450 21.696 1.00 93.50 297 MET A N 1
ATOM 2287 C CA . MET A 1 297 ? 3.321 2.661 22.995 1.00 93.50 297 MET A CA 1
ATOM 2288 C C . MET A 1 297 ? 4.314 2.760 24.166 1.00 93.50 297 MET A C 1
ATOM 2290 O O . MET A 1 297 ? 3.977 3.275 25.229 1.00 93.50 297 MET A O 1
ATOM 2294 N N . ARG A 1 298 ? 5.533 2.216 24.047 1.00 93.50 298 ARG A N 1
ATOM 2295 C CA . ARG A 1 298 ? 6.568 2.335 25.092 1.00 93.50 298 ARG A CA 1
ATOM 2296 C C . ARG A 1 298 ? 7.227 3.714 25.078 1.00 93.50 298 ARG A C 1
ATOM 2298 O O . ARG A 1 298 ? 7.560 4.233 26.141 1.00 93.50 298 ARG A O 1
ATOM 2305 N N . ALA A 1 299 ? 7.426 4.302 23.899 1.00 92.94 299 ALA A N 1
ATOM 2306 C CA . ALA A 1 299 ? 8.007 5.632 23.765 1.00 92.94 299 ALA A CA 1
ATOM 2307 C C . ALA A 1 299 ? 7.059 6.708 24.316 1.00 92.94 299 ALA A C 1
ATOM 2309 O O . ALA A 1 299 ? 7.434 7.425 25.250 1.00 92.94 299 ALA A O 1
ATOM 2310 N N . THR A 1 300 ? 5.816 6.738 23.835 1.00 94.44 300 THR A N 1
ATOM 2311 C CA . THR A 1 300 ? 4.813 7.759 24.188 1.00 94.44 300 THR A CA 1
ATOM 2312 C C . THR A 1 300 ? 4.441 7.734 25.671 1.00 94.44 300 THR A C 1
ATOM 2314 O O . THR A 1 300 ? 4.477 8.776 26.320 1.00 94.44 300 THR A O 1
ATOM 2317 N N . ARG A 1 301 ? 4.232 6.547 26.269 1.00 92.62 301 ARG A N 1
ATOM 2318 C CA . ARG A 1 301 ? 4.020 6.391 27.729 1.00 92.62 301 ARG A CA 1
ATOM 2319 C C . ARG A 1 301 ? 5.204 6.849 28.589 1.00 92.62 301 ARG A C 1
ATOM 2321 O O . ARG A 1 301 ? 5.030 7.094 29.776 1.00 92.62 301 ARG A O 1
ATOM 2328 N N . SER A 1 302 ? 6.396 6.992 28.004 1.00 92.69 302 SER A N 1
ATOM 2329 C CA . SER A 1 302 ? 7.571 7.589 28.659 1.00 92.69 302 SER A CA 1
ATOM 2330 C C . SER A 1 302 ? 7.775 9.078 28.332 1.00 92.69 302 SER A C 1
ATOM 2332 O O . SER A 1 302 ? 8.856 9.608 28.575 1.00 92.69 302 SER A O 1
ATOM 2334 N N . GLY A 1 303 ? 6.771 9.749 27.751 1.00 92.56 303 GLY A N 1
ATOM 2335 C CA . GLY A 1 303 ? 6.835 11.162 27.363 1.00 92.56 303 GLY A CA 1
ATOM 2336 C C . GLY A 1 303 ? 7.770 11.451 26.184 1.00 92.56 303 GLY A C 1
ATOM 2337 O O . GLY A 1 303 ? 8.213 12.585 26.017 1.00 92.56 303 GLY A O 1
ATOM 2338 N N . ARG A 1 304 ? 8.120 10.435 25.383 1.00 94.50 304 ARG A N 1
ATOM 2339 C CA . ARG A 1 304 ? 9.043 10.553 24.244 1.00 94.50 304 ARG A CA 1
ATOM 2340 C C . ARG A 1 304 ? 8.315 10.332 22.924 1.00 94.50 304 ARG A C 1
ATOM 2342 O O . ARG A 1 304 ? 7.429 9.484 22.837 1.00 94.50 304 ARG A O 1
ATOM 2349 N N . ARG A 1 305 ? 8.750 11.047 21.882 1.00 93.06 305 ARG A N 1
ATOM 2350 C CA . ARG A 1 305 ? 8.287 10.822 20.504 1.00 93.06 305 ARG A CA 1
ATOM 2351 C C . ARG A 1 305 ? 8.589 9.380 20.059 1.00 93.06 305 ARG A C 1
ATOM 2353 O O . ARG A 1 305 ? 9.644 8.854 20.438 1.00 93.06 305 ARG A O 1
ATOM 2360 N N . PRO A 1 306 ? 7.706 8.737 19.276 1.00 93.12 306 PRO A N 1
ATOM 2361 C CA . PRO A 1 306 ? 7.954 7.409 18.727 1.00 93.12 306 PRO A CA 1
ATOM 2362 C C . PRO A 1 306 ? 9.250 7.303 17.908 1.00 93.12 306 PRO A C 1
ATOM 2364 O O . PRO A 1 306 ? 9.631 8.263 17.229 1.00 93.12 306 PRO A O 1
ATOM 2367 N N . PRO A 1 307 ? 9.918 6.130 17.918 1.00 89.00 307 PRO A N 1
ATOM 2368 C CA . PRO A 1 307 ? 11.017 5.847 17.003 1.00 89.00 307 PRO A CA 1
ATOM 2369 C C . PRO A 1 307 ? 10.534 5.962 15.557 1.00 89.00 307 PRO A C 1
ATOM 2371 O O . PRO A 1 307 ? 9.506 5.381 15.203 1.00 89.00 307 PRO A O 1
ATOM 2374 N N . ARG A 1 308 ? 11.290 6.679 14.725 1.00 93.50 308 ARG A N 1
ATOM 2375 C CA . ARG A 1 308 ? 10.931 6.948 13.331 1.00 93.50 308 ARG A CA 1
ATOM 2376 C C . ARG A 1 308 ? 12.132 6.920 12.399 1.00 93.50 308 ARG A C 1
ATOM 2378 O O . ARG A 1 308 ? 13.239 7.258 12.812 1.00 93.50 308 ARG A O 1
ATOM 2385 N N . GLU A 1 309 ? 11.882 6.525 11.160 1.00 92.00 309 GLU A N 1
ATOM 2386 C CA . GLU A 1 309 ? 12.745 6.819 10.018 1.00 92.00 309 GLU A CA 1
ATOM 2387 C C . GLU A 1 309 ? 12.560 8.294 9.609 1.00 92.00 309 GLU A C 1
ATOM 2389 O O . GLU A 1 309 ? 11.476 8.862 9.787 1.00 92.00 309 GLU A O 1
ATOM 2394 N N . LEU A 1 310 ? 13.631 8.922 9.116 1.00 92.19 310 LEU A N 1
ATOM 2395 C CA . LEU A 1 310 ? 13.668 10.312 8.657 1.00 92.19 310 LEU A CA 1
ATOM 2396 C C . LEU A 1 310 ? 14.423 10.372 7.329 1.00 92.19 310 LEU A C 1
ATOM 2398 O O . LEU A 1 310 ? 15.534 9.854 7.240 1.00 92.19 310 LEU A O 1
ATOM 2402 N N . GLU A 1 311 ? 13.840 11.042 6.346 1.00 91.75 311 GLU A N 1
ATOM 2403 C CA . GLU A 1 311 ? 14.392 11.226 5.006 1.00 91.75 311 GLU A CA 1
ATOM 2404 C C . GLU A 1 311 ? 14.252 12.704 4.621 1.00 91.75 311 GLU A C 1
ATOM 2406 O O . GLU A 1 311 ? 13.165 13.285 4.690 1.00 91.75 311 GLU A O 1
ATOM 2411 N N . ALA A 1 312 ? 15.366 13.334 4.245 1.00 91.88 312 ALA A N 1
ATOM 2412 C CA . ALA A 1 312 ? 15.370 14.707 3.761 1.00 91.88 312 ALA A CA 1
ATOM 2413 C C . ALA A 1 312 ? 15.123 14.703 2.248 1.00 91.88 312 ALA A C 1
ATOM 2415 O O . ALA A 1 312 ? 15.936 14.168 1.501 1.00 91.88 312 ALA A O 1
ATOM 2416 N N . LEU A 1 313 ? 14.024 15.315 1.811 1.00 88.44 313 LEU A N 1
ATOM 2417 C CA . LEU A 1 313 ? 13.659 15.396 0.401 1.00 88.44 313 LEU A CA 1
ATOM 2418 C C . LEU A 1 313 ? 14.333 16.622 -0.217 1.00 88.44 313 LEU A C 1
ATOM 2420 O O . LEU A 1 313 ? 14.004 17.760 0.133 1.00 88.44 313 LEU A O 1
ATOM 2424 N N . ASP A 1 314 ? 15.278 16.397 -1.127 1.00 88.19 314 ASP A N 1
ATOM 2425 C CA . ASP A 1 314 ? 15.878 17.477 -1.906 1.00 88.19 314 ASP A CA 1
ATOM 2426 C C . ASP A 1 314 ? 14.890 18.061 -2.934 1.00 88.19 314 ASP A C 1
ATOM 2428 O O . ASP A 1 314 ? 13.803 17.532 -3.185 1.00 88.19 314 ASP A O 1
ATOM 2432 N N . ASP A 1 315 ? 15.232 19.217 -3.504 1.00 88.62 315 ASP A N 1
ATOM 2433 C CA . ASP A 1 315 ? 14.324 19.921 -4.412 1.00 88.62 315 ASP A CA 1
ATOM 2434 C C . ASP A 1 315 ? 14.078 19.167 -5.730 1.00 88.62 315 ASP A C 1
ATOM 2436 O O . ASP A 1 315 ? 13.019 19.346 -6.329 1.00 88.62 315 ASP A O 1
ATOM 2440 N N . GLU A 1 316 ? 14.999 18.294 -6.149 1.00 87.62 316 GLU A N 1
ATOM 2441 C CA . GLU A 1 316 ? 14.861 17.462 -7.347 1.00 87.62 316 GLU A CA 1
ATOM 2442 C C . GLU A 1 316 ? 13.873 16.311 -7.113 1.00 87.62 316 GLU A C 1
ATOM 2444 O O . GLU A 1 316 ? 12.965 16.094 -7.917 1.00 87.62 316 GLU A O 1
ATOM 2449 N N . THR A 1 317 ? 13.989 15.626 -5.975 1.00 86.75 317 THR A N 1
ATOM 2450 C CA . THR A 1 317 ? 13.058 14.586 -5.522 1.00 86.75 317 THR A CA 1
ATOM 2451 C C . THR A 1 317 ? 11.663 15.176 -5.335 1.00 86.75 317 THR A C 1
ATOM 2453 O O . THR A 1 317 ? 10.694 14.659 -5.880 1.00 86.75 317 THR A O 1
ATOM 2456 N N . ARG A 1 318 ? 11.549 16.345 -4.689 1.00 88.38 318 ARG A N 1
ATOM 2457 C CA . ARG A 1 318 ? 10.268 17.059 -4.523 1.00 88.38 318 ARG A CA 1
ATOM 2458 C C . ARG A 1 318 ? 9.666 17.540 -5.847 1.00 88.38 318 ARG A C 1
ATOM 2460 O O . ARG A 1 318 ? 8.445 17.655 -5.946 1.00 88.38 318 ARG A O 1
ATOM 2467 N N . ALA A 1 319 ? 10.486 17.873 -6.844 1.00 91.12 319 ALA A N 1
ATOM 2468 C CA . ALA A 1 319 ? 10.014 18.218 -8.185 1.00 91.12 319 ALA A CA 1
ATOM 2469 C C . ALA A 1 319 ? 9.518 16.975 -8.943 1.00 91.12 319 ALA A C 1
ATOM 2471 O O . ALA A 1 319 ? 8.461 17.042 -9.569 1.00 91.12 319 ALA A O 1
ATOM 2472 N N . ARG A 1 320 ? 10.225 15.841 -8.829 1.00 88.94 320 ARG A N 1
ATOM 2473 C CA . ARG A 1 320 ? 9.808 14.545 -9.388 1.00 88.94 320 ARG A CA 1
ATOM 2474 C C . ARG A 1 320 ? 8.513 14.049 -8.750 1.00 88.94 320 ARG A C 1
ATOM 2476 O O . ARG A 1 320 ? 7.563 13.788 -9.474 1.00 88.94 320 ARG A O 1
ATOM 2483 N N . GLU A 1 321 ? 8.409 14.036 -7.425 1.00 89.31 321 GLU A N 1
ATOM 2484 C CA . GLU A 1 321 ? 7.179 13.657 -6.713 1.00 89.31 321 GLU A CA 1
ATOM 2485 C C . GLU A 1 321 ? 5.978 14.521 -7.123 1.00 89.31 321 GLU A C 1
ATOM 2487 O O . GLU A 1 321 ? 4.911 13.986 -7.395 1.00 89.31 321 GLU A O 1
ATOM 2492 N N . ARG A 1 322 ? 6.136 15.846 -7.263 1.00 91.06 322 ARG A N 1
ATOM 2493 C CA . ARG A 1 322 ? 5.059 16.713 -7.786 1.00 91.06 322 ARG A CA 1
ATOM 2494 C C . ARG A 1 322 ? 4.629 16.364 -9.206 1.00 91.06 322 ARG A C 1
ATOM 2496 O O . ARG A 1 322 ? 3.454 16.530 -9.519 1.00 91.06 322 ARG A O 1
ATOM 2503 N N . LEU A 1 323 ? 5.558 15.935 -10.059 1.00 90.81 323 LEU A N 1
ATOM 2504 C CA . LEU A 1 323 ? 5.249 15.501 -11.418 1.00 90.81 323 LEU A CA 1
ATOM 2505 C C . LEU A 1 323 ? 4.475 14.175 -11.386 1.00 90.81 323 LEU A C 1
ATOM 2507 O O . LEU A 1 323 ? 3.369 14.121 -11.912 1.00 90.81 323 LEU A O 1
ATOM 2511 N N . LEU A 1 324 ? 4.998 13.165 -10.682 1.00 88.25 324 LEU A N 1
ATOM 2512 C CA . LEU A 1 324 ? 4.362 11.852 -10.500 1.00 88.25 324 LEU A CA 1
ATOM 2513 C C . LEU A 1 324 ? 2.939 11.966 -9.923 1.00 88.25 324 LEU A C 1
ATOM 2515 O O . LEU A 1 324 ? 1.996 11.382 -10.448 1.00 88.25 324 LEU A O 1
ATOM 2519 N N . LEU A 1 325 ? 2.785 12.725 -8.835 1.00 89.62 325 LEU A N 1
ATOM 2520 C CA . LEU A 1 325 ? 1.532 12.845 -8.088 1.00 89.62 325 LEU A CA 1
ATOM 2521 C C . LEU A 1 325 ? 0.536 13.789 -8.778 1.00 89.62 325 LEU A C 1
ATOM 2523 O O . LEU A 1 325 ? -0.664 13.524 -8.771 1.00 89.62 325 LEU A O 1
ATOM 2527 N N . GLY A 1 326 ? 1.025 14.865 -9.403 1.00 91.06 326 GLY A N 1
ATOM 2528 C CA . GLY A 1 326 ? 0.192 15.849 -10.094 1.00 91.06 326 GLY A CA 1
ATOM 2529 C C . GLY A 1 326 ? -0.426 15.321 -11.389 1.00 91.06 326 GLY A C 1
ATOM 2530 O O . GLY A 1 326 ? -1.580 15.627 -11.671 1.00 91.06 326 GLY A O 1
ATOM 2531 N N . LEU A 1 327 ? 0.294 14.474 -12.137 1.00 91.00 327 LEU A N 1
ATOM 2532 C CA . LEU A 1 327 ? -0.200 13.846 -13.374 1.00 91.00 327 LEU A CA 1
ATOM 2533 C C . LEU A 1 327 ? -1.386 12.889 -13.164 1.00 91.00 327 LEU A C 1
ATOM 2535 O O . LEU A 1 327 ? -2.071 12.545 -14.126 1.00 91.00 327 LEU A O 1
ATOM 2539 N N . ARG A 1 328 ? -1.662 12.482 -11.919 1.00 92.88 328 ARG A N 1
ATOM 2540 C CA . ARG A 1 328 ? -2.836 11.667 -11.565 1.00 92.88 328 ARG A CA 1
ATOM 2541 C C . ARG A 1 328 ? -4.151 12.446 -11.667 1.00 92.88 328 ARG A C 1
ATOM 2543 O O . ARG A 1 328 ? -5.207 11.831 -11.816 1.00 92.88 328 ARG A O 1
ATOM 2550 N N . LEU A 1 329 ? -4.095 13.775 -11.554 1.00 94.25 329 LEU A N 1
ATOM 2551 C CA . LEU A 1 329 ? -5.256 14.666 -11.497 1.00 94.25 329 LEU A CA 1
ATOM 2552 C C . LEU A 1 329 ? -5.765 15.059 -12.891 1.00 94.25 329 LEU A C 1
ATOM 2554 O O . LEU A 1 329 ? -5.041 15.018 -13.882 1.00 94.25 329 LEU A O 1
ATOM 2558 N N . ASP A 1 330 ? -7.017 15.509 -12.951 1.00 93.69 330 ASP A N 1
ATOM 2559 C CA . ASP A 1 330 ? -7.603 16.169 -14.126 1.00 93.69 330 ASP A CA 1
ATOM 2560 C C . ASP A 1 330 ? -7.344 17.691 -14.180 1.00 93.69 330 ASP A C 1
ATOM 2562 O O . ASP A 1 330 ? -7.922 18.398 -15.005 1.00 93.69 330 ASP A O 1
ATOM 2566 N N . GLU A 1 331 ? -6.475 18.199 -13.301 1.00 92.06 331 GLU A N 1
ATOM 2567 C CA . GLU A 1 331 ? -6.133 19.618 -13.174 1.00 92.06 331 GLU A CA 1
ATOM 2568 C C . GLU A 1 331 ? -4.794 19.968 -13.858 1.00 92.06 331 GLU A C 1
ATOM 2570 O O . GLU A 1 331 ? -3.882 19.139 -13.884 1.00 92.06 331 GLU A O 1
ATOM 2575 N N . PRO A 1 332 ? -4.610 21.213 -14.345 1.00 92.88 332 PRO A N 1
ATOM 2576 C CA . PRO A 1 332 ? -3.338 21.645 -14.920 1.00 92.88 332 PRO A CA 1
ATOM 2577 C C . PRO A 1 332 ? -2.189 21.685 -13.899 1.00 92.88 332 PRO A C 1
ATOM 2579 O O . PRO A 1 332 ? -2.212 22.444 -12.926 1.00 92.88 332 PRO A O 1
ATOM 2582 N N . LEU A 1 333 ? -1.125 20.933 -14.173 1.00 92.81 333 LEU A N 1
ATOM 2583 C CA . LEU A 1 333 ? 0.128 20.935 -13.423 1.00 92.81 333 LEU A CA 1
ATOM 2584 C C . LEU A 1 333 ? 1.027 22.108 -13.852 1.00 92.81 333 LEU A C 1
ATOM 2586 O O . LEU A 1 333 ? 1.463 22.179 -15.000 1.00 92.81 333 LEU A O 1
ATOM 2590 N N . ASP A 1 334 ? 1.351 23.003 -12.917 1.00 91.50 334 ASP A N 1
ATOM 2591 C CA . ASP A 1 334 ? 2.287 24.124 -13.108 1.00 91.50 334 ASP A CA 1
ATOM 2592 C C . ASP A 1 334 ? 3.723 23.627 -13.384 1.00 91.50 334 ASP A C 1
ATOM 2594 O O . ASP A 1 334 ? 4.421 23.135 -12.487 1.00 91.50 334 ASP A O 1
ATOM 2598 N N . LEU A 1 335 ? 4.194 23.814 -14.624 1.00 90.19 335 LEU A N 1
ATOM 2599 C CA . LEU A 1 335 ? 5.527 23.390 -15.068 1.00 90.19 335 LEU A CA 1
ATOM 2600 C C . LEU A 1 335 ? 6.666 24.177 -14.399 1.00 90.19 335 LEU A C 1
ATOM 2602 O O . LEU A 1 335 ? 7.808 23.715 -14.359 1.00 90.19 335 LEU A O 1
ATOM 2606 N N . GLY A 1 336 ? 6.378 25.342 -13.814 1.00 87.25 336 GLY A N 1
ATOM 2607 C CA . GLY A 1 336 ? 7.321 26.085 -12.985 1.00 87.25 336 GLY A CA 1
ATOM 2608 C C . GLY A 1 336 ? 7.719 25.339 -11.707 1.00 87.25 336 GLY A C 1
ATOM 2609 O O . GLY A 1 336 ? 8.856 25.488 -11.254 1.00 87.25 336 GLY A O 1
ATOM 2610 N N . ARG A 1 337 ? 6.832 24.498 -11.152 1.00 85.75 337 ARG A N 1
ATOM 2611 C CA . ARG A 1 337 ? 7.037 23.766 -9.879 1.00 85.75 337 ARG A CA 1
ATOM 2612 C C . ARG A 1 337 ? 7.717 22.403 -10.028 1.00 85.75 337 ARG A C 1
ATOM 2614 O O . ARG A 1 337 ? 8.127 21.830 -9.013 1.00 85.75 337 ARG A O 1
ATOM 2621 N N . VAL A 1 338 ? 7.829 21.914 -11.265 1.00 89.12 338 VAL A N 1
ATOM 2622 C CA . VAL A 1 338 ? 8.450 20.630 -11.651 1.00 89.12 338 VAL A CA 1
ATOM 2623 C C . VAL A 1 338 ? 9.653 20.811 -12.592 1.00 89.12 338 VAL A C 1
ATOM 2625 O O . VAL A 1 338 ? 10.153 19.855 -13.183 1.00 89.12 338 VAL A O 1
ATOM 2628 N N . ARG A 1 339 ? 10.159 22.045 -12.734 1.00 82.38 339 ARG A N 1
ATOM 2629 C CA . ARG A 1 339 ? 11.342 22.349 -13.551 1.00 82.38 339 ARG A CA 1
ATOM 2630 C C . ARG A 1 339 ? 12.548 21.519 -13.098 1.00 82.38 339 ARG A C 1
ATOM 2632 O O . ARG A 1 339 ? 12.920 21.561 -11.931 1.00 82.38 339 ARG A O 1
ATOM 2639 N N . GLY A 1 340 ? 13.179 20.824 -14.045 1.00 83.56 340 GLY A N 1
ATOM 2640 C CA . GLY A 1 340 ? 14.300 19.909 -13.795 1.00 83.56 340 GLY A CA 1
ATOM 2641 C C . GLY A 1 340 ? 13.888 18.451 -13.564 1.00 83.56 340 GLY A C 1
ATOM 2642 O O . GLY A 1 340 ? 14.733 17.578 -13.700 1.00 83.56 340 GLY A O 1
ATOM 2643 N N . ALA A 1 341 ? 12.606 18.180 -13.294 1.00 87.88 341 ALA A N 1
ATOM 2644 C CA . ALA A 1 341 ? 12.048 16.826 -13.215 1.00 87.88 341 ALA A CA 1
ATOM 2645 C C . ALA A 1 341 ? 11.336 16.374 -14.504 1.00 87.88 341 ALA A C 1
ATOM 2647 O O . ALA A 1 341 ? 10.957 15.213 -14.609 1.00 87.88 341 ALA A O 1
ATOM 2648 N N . LEU A 1 342 ? 11.143 17.277 -15.470 1.00 89.56 342 LEU A N 1
ATOM 2649 C CA . LEU A 1 342 ? 10.475 17.032 -16.751 1.00 89.56 342 LEU A CA 1
ATOM 2650 C C . LEU A 1 342 ? 11.507 16.817 -17.870 1.00 89.56 342 LEU A C 1
ATOM 2652 O O . LEU A 1 342 ? 12.371 17.675 -18.065 1.00 89.56 342 LEU A O 1
ATOM 2656 N N . ASP A 1 343 ? 11.379 15.742 -18.650 1.00 89.38 343 ASP A N 1
ATOM 2657 C CA . ASP A 1 343 ? 12.043 15.632 -19.955 1.00 89.38 343 ASP A CA 1
ATOM 2658 C C . ASP A 1 343 ? 11.224 16.416 -21.001 1.00 89.38 343 ASP A C 1
ATOM 2660 O O . ASP A 1 343 ? 10.127 16.023 -21.407 1.00 89.38 343 ASP A O 1
ATOM 2664 N N . GLU A 1 344 ? 11.761 17.556 -21.444 1.00 89.38 344 GLU A N 1
ATOM 2665 C CA . GLU A 1 344 ? 11.127 18.421 -22.448 1.00 89.38 344 GLU A CA 1
ATOM 2666 C C . GLU A 1 344 ? 10.969 17.735 -23.820 1.00 89.38 344 GLU A C 1
ATOM 2668 O O . GLU A 1 344 ? 10.008 18.016 -24.541 1.00 89.38 344 GLU A O 1
ATOM 2673 N N . GLN A 1 345 ? 11.866 16.810 -24.189 1.00 90.00 345 GLN A N 1
ATOM 2674 C CA . GLN A 1 345 ? 11.764 16.052 -25.439 1.00 90.00 345 GLN A CA 1
ATOM 2675 C C . GLN A 1 345 ? 10.682 14.977 -25.342 1.00 90.00 345 GLN A C 1
ATOM 2677 O O . GLN A 1 345 ? 9.925 14.792 -26.297 1.00 90.00 345 GLN A O 1
ATOM 2682 N N . ALA A 1 346 ? 10.577 14.290 -24.201 1.00 89.12 346 ALA A N 1
ATOM 2683 C CA . ALA A 1 346 ? 9.477 13.367 -23.930 1.00 89.12 346 ALA A CA 1
ATOM 2684 C C . ALA A 1 346 ? 8.128 14.085 -23.937 1.00 89.12 346 ALA A C 1
ATOM 2686 O O . ALA A 1 346 ? 7.219 13.676 -24.659 1.00 89.12 346 ALA A O 1
ATOM 2687 N N . CYS A 1 347 ? 8.030 15.214 -23.234 1.00 92.31 347 CYS A N 1
ATOM 2688 C CA . CYS A 1 347 ? 6.843 16.061 -23.238 1.00 92.31 347 CYS A CA 1
ATOM 2689 C C . CYS A 1 347 ? 6.429 16.443 -24.672 1.00 92.31 347 CYS A C 1
ATOM 2691 O O . CYS A 1 347 ? 5.284 16.220 -25.064 1.00 92.31 347 CYS A O 1
ATOM 2693 N N . ALA A 1 348 ? 7.368 16.897 -25.512 1.00 91.38 348 ALA A N 1
ATOM 2694 C CA . ALA A 1 348 ? 7.084 17.221 -26.912 1.00 91.38 348 ALA A CA 1
ATOM 2695 C C . ALA A 1 348 ? 6.575 16.017 -27.739 1.00 91.38 348 ALA A C 1
ATOM 2697 O O . ALA A 1 348 ? 5.669 16.182 -28.560 1.00 91.38 348 ALA A O 1
ATOM 2698 N N . ARG A 1 349 ? 7.104 14.801 -27.517 1.00 93.75 349 ARG A N 1
ATOM 2699 C CA . ARG A 1 349 ? 6.598 13.569 -28.162 1.00 93.75 349 ARG A CA 1
ATOM 2700 C C . ARG A 1 349 ? 5.183 13.221 -27.700 1.00 93.75 349 ARG A C 1
ATOM 2702 O O . ARG A 1 349 ? 4.354 12.841 -28.523 1.00 93.75 349 ARG A O 1
ATOM 2709 N N . LEU A 1 350 ? 4.899 13.354 -26.407 1.00 92.50 350 LEU A N 1
ATOM 2710 C CA . LEU A 1 350 ? 3.601 13.032 -25.810 1.00 92.50 350 LEU A CA 1
ATOM 2711 C C . LEU A 1 350 ? 2.508 14.030 -26.229 1.00 92.50 350 LEU A C 1
ATOM 2713 O O . LEU A 1 350 ? 1.383 13.617 -26.514 1.00 92.50 350 LEU A O 1
ATOM 2717 N N . VAL A 1 351 ? 2.859 15.311 -26.385 1.00 95.00 351 VAL A N 1
ATOM 2718 C CA . VAL A 1 351 ? 2.000 16.330 -27.015 1.00 95.00 351 VAL A CA 1
ATOM 2719 C C . VAL A 1 351 ? 1.708 15.967 -28.473 1.00 95.00 351 VAL A C 1
ATOM 2721 O O . VAL A 1 351 ? 0.552 15.949 -28.887 1.00 95.00 351 VAL A O 1
ATOM 2724 N N . ALA A 1 352 ? 2.726 15.586 -29.253 1.00 94.12 352 ALA A N 1
ATOM 2725 C CA . ALA A 1 352 ? 2.543 15.167 -30.648 1.00 94.12 352 ALA A CA 1
ATOM 2726 C C . ALA A 1 352 ? 1.706 13.877 -30.816 1.00 94.12 352 ALA A C 1
ATOM 2728 O O . ALA A 1 352 ? 1.208 13.612 -31.910 1.00 94.12 352 ALA A O 1
ATOM 2729 N N . ARG A 1 353 ? 1.541 13.081 -29.749 1.00 92.56 353 ARG A N 1
ATOM 2730 C CA . ARG A 1 353 ? 0.703 11.867 -29.698 1.00 92.56 353 ARG A CA 1
ATOM 2731 C C . ARG A 1 353 ? -0.721 12.107 -29.170 1.00 92.56 353 ARG A C 1
ATOM 2733 O O . ARG A 1 353 ? -1.489 11.142 -29.098 1.00 92.56 353 ARG A O 1
ATOM 2740 N N . ASP A 1 354 ? -1.077 13.349 -28.821 1.00 93.56 354 ASP A N 1
ATOM 2741 C CA . ASP A 1 354 ? -2.372 13.697 -28.209 1.00 93.56 354 ASP A CA 1
ATOM 2742 C C . ASP A 1 354 ? -2.589 12.991 -26.844 1.00 93.56 354 ASP A C 1
ATOM 2744 O O . ASP A 1 354 ? -3.679 12.553 -26.483 1.00 93.56 354 ASP A O 1
ATOM 2748 N N . LEU A 1 355 ? -1.508 12.853 -26.065 1.00 91.19 355 LEU A N 1
ATOM 2749 C CA . LEU A 1 355 ? -1.534 12.337 -24.685 1.00 91.19 355 LEU A CA 1
ATOM 2750 C C . LEU A 1 355 ? -1.357 13.453 -23.643 1.00 91.19 355 LEU A C 1
ATOM 2752 O O . LEU A 1 355 ? -1.811 13.330 -22.508 1.00 91.19 355 LEU A O 1
ATOM 2756 N N . VAL A 1 356 ? -0.731 14.563 -24.034 1.00 95.00 356 VAL A N 1
ATOM 2757 C CA . VAL A 1 356 ? -0.462 15.719 -23.173 1.00 95.00 356 VAL A CA 1
ATOM 2758 C C . VAL A 1 356 ? -0.933 16.993 -23.867 1.00 95.00 356 VAL A C 1
ATOM 2760 O O . VAL A 1 356 ? -0.611 17.225 -25.030 1.00 95.00 356 VAL A O 1
ATOM 2763 N N . GLU A 1 357 ? -1.641 17.849 -23.138 1.00 95.12 357 GLU A N 1
ATOM 2764 C CA . GLU A 1 357 ? -1.970 19.213 -23.547 1.00 95.12 357 GLU A CA 1
ATOM 2765 C C . GLU A 1 357 ? -1.144 20.222 -22.742 1.00 95.12 357 GLU A C 1
ATOM 2767 O O . GLU A 1 357 ? -1.039 20.140 -21.516 1.00 95.12 357 GLU A O 1
ATOM 2772 N N . LEU A 1 358 ? -0.570 21.203 -23.444 1.00 93.94 358 LEU A N 1
ATOM 2773 C CA . LEU A 1 358 ? 0.121 22.339 -22.839 1.00 93.94 358 LEU A CA 1
ATOM 2774 C C . LEU A 1 358 ? -0.763 23.582 -22.907 1.00 93.94 358 LEU A C 1
ATOM 2776 O O . LEU A 1 358 ? -1.247 23.962 -23.974 1.00 93.94 358 LEU A O 1
ATOM 2780 N N . SER A 1 359 ? -0.919 24.250 -21.770 1.00 92.00 359 SER A N 1
ATOM 2781 C CA . SER A 1 359 ? -1.716 25.465 -21.620 1.00 92.00 359 SER A CA 1
ATOM 2782 C C . SER A 1 359 ? -0.913 26.572 -20.934 1.00 92.00 359 SER A C 1
ATOM 2784 O O . SER A 1 359 ? 0.183 26.365 -20.416 1.00 92.00 359 SER A O 1
ATOM 2786 N N . THR A 1 360 ? -1.451 27.791 -20.918 1.00 87.56 360 THR A N 1
ATOM 2787 C CA . THR A 1 360 ? -0.931 28.886 -20.085 1.00 87.56 360 THR A CA 1
ATOM 2788 C C . THR A 1 360 ? -1.957 29.172 -18.996 1.00 87.56 360 THR A C 1
ATOM 2790 O O . THR A 1 360 ? -3.015 29.726 -19.283 1.00 87.56 360 THR A O 1
ATOM 2793 N N . GLY A 1 361 ? -1.670 28.729 -17.772 1.00 70.88 361 GLY A N 1
ATOM 2794 C CA . GLY A 1 361 ? -2.454 29.056 -16.583 1.00 70.88 361 GLY A CA 1
ATOM 2795 C C . GLY A 1 361 ? -2.062 30.415 -15.996 1.00 70.88 361 GLY A C 1
ATOM 2796 O O . GLY A 1 361 ? -1.177 31.099 -16.511 1.00 70.88 361 GLY A O 1
ATOM 2797 N N . GLU A 1 362 ? -2.703 30.799 -14.891 1.00 70.88 362 GLU A N 1
ATOM 2798 C CA . GLU A 1 362 ? -2.441 32.083 -14.216 1.00 70.88 362 GLU A CA 1
ATOM 2799 C C . GLU A 1 362 ? -0.998 32.198 -13.687 1.00 70.88 362 GLU A C 1
ATOM 2801 O O . GLU A 1 362 ? -0.400 33.272 -13.761 1.00 70.88 362 GLU A O 1
ATOM 2806 N N . ASP A 1 363 ? -0.418 31.082 -13.227 1.00 74.38 363 ASP A N 1
ATOM 2807 C CA . ASP A 1 363 ? 0.955 30.999 -12.704 1.00 74.38 363 ASP A CA 1
ATOM 2808 C C . ASP A 1 363 ? 2.032 30.807 -13.801 1.00 74.38 363 ASP A C 1
ATOM 2810 O O . ASP A 1 363 ? 3.229 30.907 -13.518 1.00 74.38 363 ASP A O 1
ATOM 2814 N N . GLY A 1 364 ? 1.643 30.566 -15.063 1.00 84.56 364 GLY A N 1
ATOM 2815 C CA . GLY A 1 364 ? 2.566 30.341 -16.182 1.00 84.56 364 GLY A CA 1
ATOM 2816 C C . GLY A 1 364 ? 2.239 29.098 -17.027 1.00 84.56 364 GLY A C 1
ATOM 2817 O O . GLY A 1 364 ? 1.071 28.723 -17.142 1.00 84.56 364 GLY A O 1
ATOM 2818 N N . PRO A 1 365 ? 3.235 28.470 -17.687 1.00 90.88 365 PRO A N 1
ATOM 2819 C CA . PRO A 1 365 ? 2.998 27.282 -18.502 1.00 90.88 365 PRO A CA 1
ATOM 2820 C C . PRO A 1 365 ? 2.560 26.106 -17.623 1.00 90.88 365 PRO A C 1
ATOM 2822 O O . PRO A 1 365 ? 3.199 25.794 -16.618 1.00 90.88 365 PRO A O 1
ATOM 2825 N N . ALA A 1 366 ? 1.480 25.448 -18.026 1.00 93.31 366 ALA A N 1
ATOM 2826 C CA . ALA A 1 366 ? 0.902 24.312 -17.329 1.00 93.31 366 ALA A CA 1
ATOM 2827 C C . ALA A 1 366 ? 0.672 23.143 -18.292 1.00 93.31 366 ALA A C 1
ATOM 2829 O O . ALA A 1 366 ? 0.653 23.316 -19.513 1.00 93.31 366 ALA A O 1
ATOM 2830 N N . MET A 1 367 ? 0.515 21.954 -17.727 1.00 93.38 367 MET A N 1
ATOM 2831 C CA . MET A 1 367 ? 0.385 20.700 -18.455 1.00 93.38 367 MET A CA 1
ATOM 2832 C C . MET A 1 367 ? -0.782 19.891 -17.900 1.00 93.38 367 MET A C 1
ATOM 2834 O O . MET A 1 367 ? -0.896 19.741 -16.689 1.00 93.38 367 MET A O 1
ATOM 2838 N N . THR A 1 368 ? -1.621 19.346 -18.775 1.00 94.38 368 THR A N 1
ATOM 2839 C CA . THR A 1 368 ? -2.728 18.453 -18.399 1.00 94.38 368 THR A CA 1
ATOM 2840 C C . THR A 1 368 ? -2.654 17.198 -19.261 1.00 94.38 368 THR A C 1
ATOM 2842 O O . THR A 1 368 ? -2.270 17.273 -20.429 1.00 94.38 368 THR A O 1
ATOM 2845 N N . LEU A 1 369 ? -3.006 16.037 -18.714 1.00 94.38 369 LEU A N 1
ATOM 2846 C CA . LEU A 1 369 ? -3.154 14.830 -19.525 1.00 94.38 369 LEU A CA 1
ATOM 2847 C C . LEU A 1 369 ? -4.482 14.871 -20.288 1.00 94.38 369 LEU A C 1
ATOM 2849 O O . LEU A 1 369 ? -5.525 15.172 -19.705 1.00 94.38 369 LEU A O 1
ATOM 2853 N N . THR A 1 370 ? -4.460 14.526 -21.578 1.00 94.75 370 THR A N 1
ATOM 2854 C CA . THR A 1 370 ? -5.703 14.347 -22.352 1.00 94.75 370 THR A CA 1
ATOM 2855 C C . THR A 1 370 ? -6.489 13.157 -21.802 1.00 94.75 370 THR A C 1
ATOM 2857 O O . THR A 1 370 ? -5.948 12.330 -21.062 1.00 94.75 370 THR A O 1
ATOM 2860 N N . ARG A 1 371 ? -7.752 12.974 -22.217 1.00 92.44 371 ARG A N 1
ATOM 2861 C CA . ARG A 1 371 ? -8.514 11.768 -21.834 1.00 92.44 371 ARG A CA 1
ATOM 2862 C C . ARG A 1 371 ? -7.755 10.469 -22.166 1.00 92.44 371 ARG A C 1
ATOM 2864 O O . ARG A 1 371 ? -7.828 9.522 -21.388 1.00 92.44 371 ARG A O 1
ATOM 2871 N N . ARG A 1 372 ? -7.020 10.443 -23.285 1.00 90.75 372 ARG A N 1
ATOM 2872 C CA . ARG A 1 372 ? -6.183 9.309 -23.714 1.00 90.75 372 ARG A CA 1
ATOM 2873 C C . ARG A 1 372 ? -4.904 9.200 -22.881 1.00 90.75 372 ARG A C 1
ATOM 2875 O O . ARG A 1 372 ? -4.543 8.105 -22.468 1.00 90.75 372 ARG A O 1
ATOM 2882 N N . GLY A 1 373 ? -4.260 10.328 -22.574 1.00 90.38 373 GLY A N 1
ATOM 2883 C CA . GLY A 1 373 ? -3.095 10.365 -21.688 1.00 90.38 373 GLY A CA 1
ATOM 2884 C C . GLY A 1 373 ? -3.385 9.881 -20.269 1.00 90.38 373 GLY A C 1
ATOM 2885 O O . GLY A 1 373 ? -2.546 9.211 -19.684 1.00 90.38 373 GLY A O 1
ATOM 2886 N N . ARG A 1 374 ? -4.579 10.166 -19.732 1.00 92.19 374 ARG A N 1
ATOM 2887 C CA . ARG A 1 374 ? -4.987 9.726 -18.387 1.00 92.19 374 ARG A CA 1
ATOM 2888 C C . ARG A 1 374 ? -5.237 8.223 -18.282 1.00 92.19 374 ARG A C 1
ATOM 2890 O O . ARG A 1 374 ? -4.976 7.665 -17.222 1.00 92.19 374 ARG A O 1
ATOM 2897 N N . PHE A 1 375 ? -5.716 7.576 -19.348 1.00 85.25 375 PHE A N 1
ATOM 2898 C CA . PHE A 1 375 ? -5.786 6.110 -19.390 1.00 85.25 375 PHE A CA 1
ATOM 2899 C C . PHE A 1 375 ? -4.384 5.492 -19.405 1.00 85.25 375 PHE A C 1
ATOM 2901 O O . PHE A 1 375 ? -4.123 4.571 -18.648 1.00 85.25 375 PHE A O 1
ATOM 2908 N N . LEU A 1 376 ? -3.455 6.071 -20.170 1.00 82.62 376 LEU A N 1
ATOM 2909 C CA . LEU A 1 376 ? -2.047 5.659 -20.215 1.00 82.62 376 LEU A CA 1
ATOM 2910 C C . LEU A 1 376 ? -1.195 6.321 -19.112 1.00 82.62 376 LEU A C 1
ATOM 2912 O O . LEU A 1 376 ? -0.010 6.588 -19.314 1.00 82.62 376 LEU A O 1
ATOM 2916 N N . GLY A 1 377 ? -1.798 6.652 -17.965 1.00 77.19 377 GLY A N 1
ATOM 2917 C CA . GLY A 1 377 ? -1.207 7.547 -16.967 1.00 77.19 377 GLY A CA 1
ATOM 2918 C C . GLY A 1 377 ? 0.142 7.068 -16.420 1.00 77.19 377 GLY A C 1
ATOM 2919 O O . GLY A 1 377 ? 1.047 7.889 -16.254 1.00 77.19 377 GLY A O 1
ATOM 2920 N N . GLY A 1 378 ? 0.303 5.758 -16.195 1.00 74.88 378 GLY A N 1
ATOM 2921 C CA . GLY A 1 378 ? 1.562 5.148 -15.756 1.00 74.88 378 GLY A CA 1
ATOM 2922 C C . GLY A 1 378 ? 2.658 5.291 -16.812 1.00 74.88 378 GLY A C 1
ATOM 2923 O O . GLY A 1 378 ? 3.652 5.980 -16.575 1.00 74.88 378 GLY A O 1
ATOM 2924 N N . ALA A 1 379 ? 2.437 4.742 -18.008 1.00 72.69 379 ALA A N 1
ATOM 2925 C CA . ALA A 1 379 ? 3.354 4.854 -19.147 1.00 72.69 379 ALA A CA 1
ATOM 2926 C C . ALA A 1 379 ? 3.730 6.307 -19.524 1.00 72.69 379 ALA A C 1
ATOM 2928 O O . ALA A 1 379 ? 4.904 6.607 -19.755 1.00 72.69 379 ALA A O 1
ATOM 2929 N N . VAL A 1 380 ? 2.762 7.233 -19.552 1.00 78.50 380 VAL A N 1
ATOM 2930 C CA . VAL A 1 380 ? 3.001 8.666 -19.824 1.00 78.50 380 VAL A CA 1
ATOM 2931 C C . VAL A 1 380 ? 3.894 9.281 -18.747 1.00 78.50 380 VAL A C 1
ATOM 2933 O O . VAL A 1 380 ? 4.835 10.009 -19.065 1.00 78.50 380 VAL A O 1
ATOM 2936 N N . THR A 1 381 ? 3.635 8.959 -17.480 1.00 80.69 381 THR A N 1
ATOM 2937 C CA . THR A 1 381 ? 4.436 9.431 -16.346 1.00 80.69 381 THR A CA 1
ATOM 2938 C C . THR A 1 381 ? 5.856 8.858 -16.384 1.00 80.69 381 THR A C 1
ATOM 2940 O O . THR A 1 381 ? 6.819 9.592 -16.167 1.00 80.69 381 THR A O 1
ATOM 2943 N N . ALA A 1 382 ? 6.014 7.578 -16.730 1.00 75.88 382 ALA A N 1
ATOM 2944 C CA . ALA A 1 382 ? 7.316 6.930 -16.865 1.00 75.88 382 ALA A CA 1
ATOM 2945 C C . ALA A 1 382 ? 8.167 7.525 -18.006 1.00 75.88 382 ALA A C 1
ATOM 2947 O O . ALA A 1 382 ? 9.372 7.708 -17.817 1.00 75.88 382 ALA A O 1
ATOM 2948 N N . GLU A 1 383 ? 7.561 7.866 -19.157 1.00 80.56 383 GLU A N 1
ATOM 2949 C CA . GLU A 1 383 ? 8.270 8.496 -20.287 1.00 80.56 383 GLU A CA 1
ATOM 2950 C C . GLU A 1 383 ? 8.650 9.962 -19.998 1.00 80.56 383 GLU A C 1
ATOM 2952 O O . GLU A 1 383 ? 9.705 10.411 -20.442 1.00 80.56 383 GLU A O 1
ATOM 2957 N N . ILE A 1 384 ? 7.811 10.725 -19.283 1.00 85.94 384 ILE A N 1
ATOM 2958 C CA . ILE A 1 384 ? 7.966 12.187 -19.151 1.00 85.94 384 ILE A CA 1
ATOM 2959 C C . ILE A 1 384 ? 8.871 12.646 -17.994 1.00 85.94 384 ILE A C 1
ATOM 2961 O O . ILE A 1 384 ? 9.307 13.802 -17.969 1.00 85.94 384 ILE A O 1
ATOM 2965 N N . VAL A 1 385 ? 9.151 11.770 -17.026 1.00 85.69 385 VAL A N 1
ATOM 2966 C CA . VAL A 1 385 ? 10.036 12.072 -15.892 1.00 85.69 385 VAL A CA 1
ATOM 2967 C C . VAL A 1 385 ? 11.498 12.048 -16.338 1.00 85.69 385 VAL A C 1
ATOM 2969 O O . VAL A 1 385 ? 11.996 11.060 -16.872 1.00 85.69 385 VAL A O 1
ATOM 2972 N N . ALA A 1 386 ? 12.220 13.130 -16.051 1.00 81.25 386 ALA A N 1
ATOM 2973 C CA . ALA A 1 386 ? 13.666 13.182 -16.201 1.00 81.25 386 ALA A CA 1
ATOM 2974 C C . ALA A 1 386 ? 14.336 12.356 -15.090 1.00 81.25 386 ALA A C 1
ATOM 2976 O O . ALA A 1 386 ? 14.461 12.795 -13.944 1.00 81.25 386 ALA A O 1
ATOM 2977 N N . TRP A 1 387 ? 14.778 11.149 -15.438 1.00 73.69 387 TRP A N 1
ATOM 2978 C CA . TRP A 1 387 ? 15.581 10.300 -14.560 1.00 73.69 387 TRP A CA 1
ATOM 2979 C C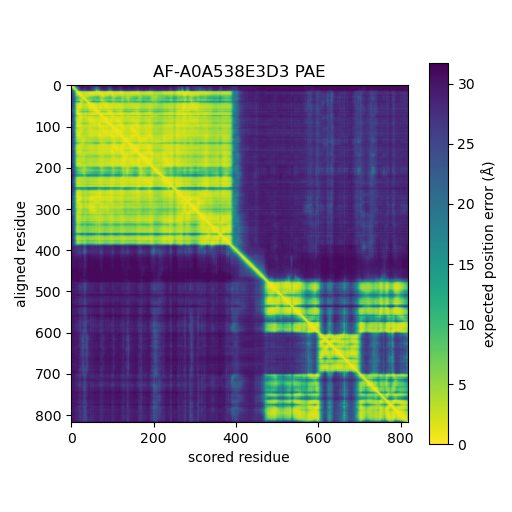 . TRP A 1 387 ? 17.061 10.721 -14.608 1.00 73.69 387 TRP A C 1
ATOM 2981 O O . TRP A 1 387 ? 17.584 10.994 -15.693 1.00 73.69 387 TRP A O 1
ATOM 2991 N N . PRO A 1 388 ? 17.774 10.781 -13.467 1.00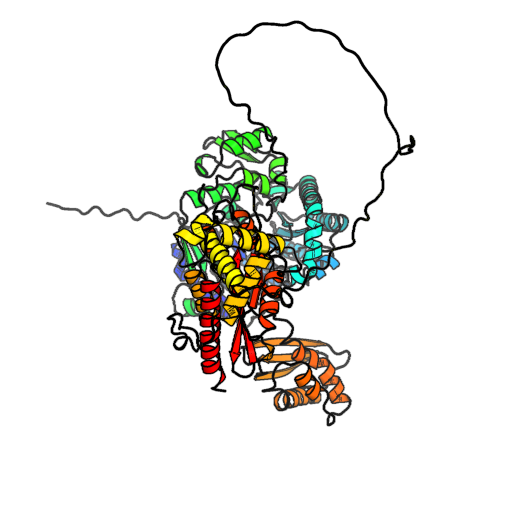 56.75 388 PRO A N 1
ATOM 2992 C CA . PRO A 1 388 ? 19.184 11.153 -13.460 1.00 56.75 388 PRO A CA 1
ATOM 2993 C C . PRO A 1 388 ? 20.036 10.116 -14.209 1.00 56.75 388 PRO A C 1
ATOM 2995 O O . PRO A 1 388 ? 19.874 8.910 -14.037 1.00 56.75 388 PRO A O 1
ATOM 2998 N N . ALA A 1 389 ? 21.006 10.590 -15.001 1.00 45.88 389 ALA A N 1
ATOM 2999 C CA . ALA A 1 389 ? 21.906 9.748 -15.810 1.00 45.88 389 ALA A CA 1
ATOM 3000 C C . ALA A 1 389 ? 22.826 8.817 -14.985 1.00 45.88 389 ALA A C 1
ATOM 3002 O O . ALA A 1 389 ? 23.542 7.983 -15.537 1.00 45.88 389 ALA A O 1
ATOM 3003 N N . GLN A 1 390 ? 22.812 8.976 -13.663 1.00 37.94 390 GLN A N 1
ATOM 3004 C CA . GLN A 1 390 ? 23.280 8.008 -12.687 1.00 37.94 390 GLN A CA 1
ATOM 3005 C C . GLN A 1 390 ? 22.102 7.745 -11.748 1.00 37.94 390 GLN A C 1
ATOM 3007 O O . GLN A 1 390 ? 21.679 8.654 -11.031 1.00 37.94 390 GLN A O 1
ATOM 3012 N N . LEU A 1 391 ? 21.584 6.514 -11.742 1.00 34.41 391 LEU A N 1
ATOM 3013 C CA . LEU A 1 391 ? 20.734 6.053 -10.645 1.00 34.41 391 LEU A CA 1
ATOM 3014 C C . LEU A 1 391 ? 21.513 6.266 -9.334 1.00 34.41 391 LEU A C 1
ATOM 3016 O O . LEU A 1 391 ? 22.699 5.919 -9.290 1.00 34.41 391 LEU A O 1
ATOM 3020 N N . PRO A 1 392 ? 20.909 6.857 -8.286 1.00 28.81 392 PRO A N 1
ATOM 3021 C CA . PRO A 1 392 ? 21.589 6.997 -7.007 1.00 28.81 392 PRO A CA 1
ATOM 3022 C C . PRO A 1 392 ? 22.028 5.615 -6.506 1.00 28.81 392 PRO A C 1
ATOM 3024 O O . PRO A 1 392 ? 21.290 4.639 -6.627 1.00 28.81 392 PRO A O 1
ATOM 3027 N N . ALA A 1 393 ? 23.235 5.540 -5.933 1.00 34.41 393 ALA A N 1
ATOM 3028 C CA . ALA A 1 393 ? 23.838 4.288 -5.451 1.00 34.41 393 ALA A CA 1
ATOM 3029 C C . ALA A 1 393 ? 23.010 3.585 -4.354 1.00 34.41 393 ALA A C 1
ATOM 3031 O O . ALA A 1 393 ? 23.233 2.415 -4.048 1.00 34.41 393 ALA A O 1
ATOM 3032 N N . GLU A 1 394 ? 22.035 4.300 -3.796 1.00 31.02 394 GLU A N 1
ATOM 3033 C CA . GLU A 1 394 ? 20.953 3.782 -2.979 1.00 31.02 394 GLU A CA 1
ATOM 3034 C C . GLU A 1 394 ? 19.632 4.139 -3.682 1.00 31.02 394 GLU A C 1
ATOM 3036 O O . GLU A 1 394 ? 19.182 5.285 -3.621 1.00 31.02 394 GLU A O 1
ATOM 3041 N N . LEU A 1 395 ? 18.976 3.165 -4.329 1.00 27.30 395 LEU A N 1
ATOM 3042 C CA . LEU A 1 395 ? 17.518 3.237 -4.410 1.00 27.30 395 LEU A CA 1
ATOM 3043 C C . LEU A 1 395 ? 17.003 3.039 -2.976 1.00 27.30 395 LEU A C 1
ATOM 3045 O O . LEU A 1 395 ? 17.329 2.007 -2.376 1.00 27.30 395 LEU A O 1
ATOM 3049 N N . PRO A 1 396 ? 16.190 3.948 -2.406 1.00 30.12 396 PRO A N 1
ATOM 3050 C CA . PRO A 1 396 ? 15.446 3.615 -1.200 1.00 30.12 396 PRO A CA 1
ATOM 3051 C C . PRO A 1 396 ? 14.626 2.348 -1.469 1.00 30.12 396 PRO A C 1
ATOM 3053 O O . PRO A 1 396 ? 13.967 2.231 -2.506 1.00 30.12 396 PRO A O 1
ATOM 3056 N N . ALA A 1 397 ? 14.650 1.398 -0.528 1.00 31.95 397 ALA A N 1
ATOM 3057 C CA . ALA A 1 397 ? 14.063 0.053 -0.655 1.00 31.95 397 ALA A CA 1
ATOM 3058 C C . ALA A 1 397 ? 12.512 0.024 -0.710 1.00 31.95 397 ALA A C 1
ATOM 3060 O O . ALA A 1 397 ? 11.883 -0.963 -0.335 1.00 31.95 397 ALA A O 1
ATOM 3061 N N . GLN A 1 398 ? 11.907 1.143 -1.109 1.00 32.28 398 GLN A N 1
ATOM 3062 C CA . GLN A 1 398 ? 10.482 1.467 -1.133 1.00 32.28 398 GLN A CA 1
ATOM 3063 C C . GLN A 1 398 ? 10.032 2.004 -2.506 1.00 32.28 398 GLN A C 1
ATOM 3065 O O . GLN A 1 398 ? 8.831 2.110 -2.742 1.00 32.28 398 GLN A O 1
ATOM 3070 N N . LEU A 1 399 ? 10.953 2.260 -3.453 1.00 28.22 399 LEU A N 1
ATOM 3071 C CA . LEU A 1 399 ? 10.586 2.587 -4.843 1.00 28.22 399 LEU A CA 1
ATOM 3072 C C . LEU A 1 399 ? 9.808 1.451 -5.535 1.00 28.22 399 LEU A C 1
ATOM 3074 O O . LEU A 1 399 ? 9.008 1.716 -6.423 1.00 28.22 399 LEU A O 1
ATOM 3078 N N . SER A 1 400 ? 9.947 0.208 -5.064 1.00 29.39 400 SER A N 1
ATOM 3079 C CA . SER A 1 400 ? 9.126 -0.943 -5.474 1.00 29.39 400 SER A CA 1
ATOM 3080 C C . SER A 1 400 ? 7.678 -0.928 -4.952 1.00 29.39 400 SER A C 1
ATOM 3082 O O . SER A 1 400 ? 6.940 -1.879 -5.196 1.00 29.39 400 SER A O 1
ATOM 3084 N N . SER A 1 401 ? 7.269 0.111 -4.214 1.00 30.36 401 SER A N 1
ATOM 3085 C CA . SER A 1 401 ? 5.886 0.321 -3.755 1.00 30.36 401 SER A CA 1
ATOM 3086 C C . SER A 1 401 ? 5.295 1.691 -4.113 1.00 30.36 401 SER A C 1
ATOM 3088 O O . SER A 1 401 ? 4.160 1.957 -3.737 1.00 30.36 401 SER A O 1
ATOM 3090 N N . GLU A 1 402 ? 6.037 2.555 -4.816 1.00 31.20 402 GLU A N 1
ATOM 3091 C CA . GLU A 1 402 ? 5.537 3.862 -5.296 1.00 31.20 402 GLU A CA 1
ATOM 3092 C C . GLU A 1 402 ? 5.772 4.095 -6.805 1.00 31.20 402 GLU A C 1
ATOM 3094 O O . GLU A 1 402 ? 5.364 5.123 -7.345 1.00 31.20 402 GLU A O 1
ATOM 3099 N N . LEU A 1 403 ? 6.381 3.136 -7.514 1.00 26.03 403 LEU A N 1
ATOM 3100 C CA . LEU A 1 403 ? 6.353 3.068 -8.977 1.00 26.03 403 LEU A CA 1
ATOM 3101 C C . LEU A 1 403 ? 5.173 2.189 -9.430 1.00 26.03 403 LEU A C 1
ATOM 3103 O O . LEU A 1 403 ? 5.007 1.101 -8.872 1.00 26.03 403 LEU A O 1
ATOM 3107 N N . PRO A 1 404 ? 4.390 2.598 -10.449 1.00 26.39 404 PRO A N 1
ATOM 3108 C CA . PRO A 1 404 ? 3.442 1.707 -11.111 1.00 26.39 404 PRO A CA 1
ATOM 3109 C C . PRO A 1 404 ? 4.146 0.446 -11.624 1.00 26.39 404 PRO A C 1
ATOM 3111 O O . PRO A 1 404 ? 5.278 0.520 -12.104 1.00 26.39 404 PRO A O 1
ATOM 3114 N N . ALA A 1 405 ? 3.461 -0.699 -11.594 1.00 29.72 405 ALA A N 1
ATOM 3115 C CA . ALA A 1 405 ? 3.985 -1.953 -12.145 1.00 29.72 405 ALA A CA 1
ATOM 3116 C C . ALA A 1 405 ? 4.114 -1.945 -13.689 1.00 29.72 405 ALA A C 1
ATOM 3118 O O . ALA A 1 405 ? 4.652 -2.885 -14.274 1.00 29.72 405 ALA A O 1
ATOM 3119 N N . GLU A 1 406 ? 3.657 -0.877 -14.353 1.00 30.97 406 GLU A N 1
ATOM 3120 C CA . GLU A 1 406 ? 3.786 -0.640 -15.792 1.00 30.97 406 GLU A CA 1
ATOM 3121 C C . GLU A 1 406 ? 5.216 -0.247 -16.207 1.00 30.97 406 GLU A C 1
ATOM 3123 O O . GLU A 1 406 ? 5.514 0.901 -16.545 1.00 30.97 406 GLU A O 1
ATOM 3128 N N . LEU A 1 407 ? 6.099 -1.239 -16.284 1.00 23.88 407 LEU A N 1
ATOM 3129 C CA . LEU A 1 407 ? 7.188 -1.233 -17.261 1.00 23.88 407 LEU A CA 1
ATOM 3130 C C . LEU A 1 407 ? 6.807 -2.215 -18.377 1.00 23.88 407 LEU A C 1
ATOM 3132 O O . LEU A 1 407 ? 6.931 -3.426 -18.184 1.00 23.88 407 LEU A O 1
ATOM 3136 N N . PRO A 1 408 ? 6.321 -1.737 -19.542 1.00 24.34 408 PRO A N 1
ATOM 3137 C CA . PRO A 1 408 ? 5.949 -2.623 -20.636 1.00 24.34 408 PRO A CA 1
ATOM 3138 C C . PRO A 1 408 ? 7.144 -3.470 -21.078 1.00 24.34 408 PRO A C 1
ATOM 3140 O O . PRO A 1 408 ? 8.186 -2.935 -21.461 1.00 24.34 408 PRO A O 1
ATOM 3143 N N . ALA A 1 409 ? 6.973 -4.793 -21.124 1.00 27.45 409 ALA A N 1
ATOM 3144 C CA . ALA A 1 409 ? 7.971 -5.748 -21.622 1.00 27.45 409 ALA A CA 1
ATOM 3145 C C . ALA A 1 409 ? 8.155 -5.690 -23.161 1.00 27.45 409 ALA A C 1
ATOM 3147 O O . ALA A 1 409 ? 8.396 -6.701 -23.819 1.00 27.45 409 ALA A O 1
ATOM 3148 N N . GLN A 1 410 ? 7.982 -4.505 -23.754 1.00 27.08 410 GLN A N 1
ATOM 3149 C CA . GLN A 1 410 ? 7.904 -4.251 -25.191 1.00 27.08 410 GLN A CA 1
ATOM 3150 C C . GLN A 1 410 ? 8.719 -3.009 -25.591 1.00 27.08 410 GLN A C 1
ATOM 3152 O O . GLN A 1 410 ? 8.258 -2.141 -26.335 1.00 27.08 410 GLN A O 1
ATOM 3157 N N . LEU A 1 411 ? 9.991 -2.962 -25.180 1.00 24.69 411 LEU A N 1
ATOM 3158 C CA . LEU A 1 411 ? 11.000 -2.269 -25.986 1.00 24.69 411 LEU A CA 1
ATOM 3159 C C . LEU A 1 411 ? 11.188 -3.064 -27.285 1.00 24.69 411 LEU A C 1
ATOM 3161 O O . LEU A 1 411 ? 11.988 -3.993 -27.366 1.00 24.69 411 LEU A O 1
ATOM 3165 N N . SER A 1 412 ? 10.361 -2.727 -28.276 1.00 25.06 412 SER A N 1
ATOM 3166 C CA . SER A 1 412 ? 10.299 -3.405 -29.572 1.00 25.06 412 SER A CA 1
ATOM 3167 C C . SER A 1 412 ? 11.669 -3.489 -30.251 1.00 25.06 412 SER A C 1
ATOM 3169 O O . SER A 1 412 ? 12.386 -2.502 -30.419 1.00 25.06 412 SER A O 1
ATOM 3171 N N . SER A 1 413 ? 12.025 -4.702 -30.668 1.00 30.84 413 SER A N 1
ATOM 3172 C CA . SER A 1 413 ? 13.293 -5.036 -31.311 1.00 30.84 413 SER A CA 1
ATOM 3173 C C . SER A 1 413 ? 13.331 -4.626 -32.791 1.00 30.84 413 SER A C 1
ATOM 3175 O O . SER A 1 413 ? 13.552 -5.471 -33.657 1.00 30.84 413 SER A O 1
ATOM 3177 N N . GLU A 1 414 ? 13.126 -3.342 -33.093 1.00 27.77 414 GLU A N 1
ATOM 3178 C CA . GLU A 1 414 ? 13.326 -2.766 -34.432 1.00 27.77 414 GLU A CA 1
ATOM 3179 C C . GLU A 1 414 ? 14.076 -1.425 -34.364 1.00 27.77 414 GLU A C 1
ATOM 3181 O O . GLU A 1 414 ? 13.521 -0.345 -34.552 1.00 27.77 414 GLU A O 1
ATOM 3186 N N . LEU A 1 415 ? 15.392 -1.504 -34.148 1.00 25.84 415 LEU A N 1
ATOM 3187 C CA . LEU A 1 415 ? 16.328 -0.470 -34.593 1.00 25.84 415 LEU A CA 1
ATOM 3188 C C . LEU A 1 415 ? 16.875 -0.882 -35.969 1.00 25.84 415 LEU A C 1
ATOM 3190 O O . LEU A 1 415 ? 17.623 -1.862 -36.039 1.00 25.84 415 LEU A O 1
ATOM 3194 N N . PRO A 1 416 ? 16.555 -0.164 -37.064 1.00 27.20 416 PRO A N 1
ATOM 3195 C CA . PRO A 1 416 ? 17.185 -0.400 -38.356 1.00 27.20 416 PRO A CA 1
ATOM 3196 C C . PRO A 1 416 ? 18.688 -0.124 -38.263 1.00 27.20 416 PRO A C 1
ATOM 3198 O O . PRO A 1 416 ? 19.128 1.016 -38.108 1.00 27.20 416 PRO A O 1
ATOM 3201 N N . ALA A 1 417 ? 19.486 -1.184 -38.349 1.00 35.59 417 ALA A N 1
ATOM 3202 C CA . ALA A 1 417 ? 20.936 -1.097 -38.329 1.00 35.59 417 ALA A CA 1
ATOM 3203 C C . ALA A 1 417 ? 21.479 -0.634 -39.691 1.00 35.59 417 ALA A C 1
ATOM 3205 O O . ALA A 1 417 ? 21.999 -1.443 -40.448 1.00 35.59 417 ALA A O 1
ATOM 3206 N N . GLU A 1 418 ? 21.397 0.667 -39.987 1.00 28.64 418 GLU A N 1
ATOM 3207 C CA . GLU A 1 418 ? 22.255 1.309 -40.992 1.00 28.64 418 GLU A CA 1
ATOM 3208 C C . GLU A 1 418 ? 22.366 2.827 -40.752 1.00 28.64 418 GLU A C 1
ATOM 3210 O O . GLU A 1 418 ? 21.412 3.585 -40.908 1.00 28.64 418 GLU A O 1
ATOM 3215 N N . LEU A 1 419 ? 23.567 3.273 -40.366 1.00 27.22 419 LEU A N 1
ATOM 3216 C CA . LEU A 1 419 ? 23.977 4.680 -40.310 1.00 27.22 419 LEU A CA 1
ATOM 3217 C C . LEU A 1 419 ? 24.820 4.995 -41.557 1.00 27.22 419 LEU A C 1
ATOM 3219 O O . LEU A 1 419 ? 25.976 4.566 -41.611 1.00 27.22 419 LEU A O 1
ATOM 3223 N N . PRO A 1 420 ? 24.324 5.780 -42.530 1.00 28.78 420 PRO A N 1
ATOM 3224 C CA . PRO A 1 420 ? 25.175 6.372 -43.550 1.00 28.78 420 PRO A CA 1
ATOM 3225 C C . PRO A 1 420 ? 25.879 7.596 -42.958 1.00 28.78 420 PRO A C 1
ATOM 3227 O O . PRO A 1 420 ? 25.249 8.602 -42.628 1.00 28.78 420 PRO A O 1
ATOM 3230 N N . ALA A 1 421 ? 27.200 7.524 -42.828 1.00 34.59 421 ALA A N 1
ATOM 3231 C CA . ALA A 1 421 ? 28.008 8.709 -42.586 1.00 34.59 421 ALA A CA 1
ATOM 3232 C C . ALA A 1 421 ? 28.161 9.494 -43.898 1.00 34.59 421 ALA A C 1
ATOM 3234 O O . ALA A 1 421 ? 28.675 8.935 -44.859 1.00 34.59 421 ALA A O 1
ATOM 3235 N N . GLU A 1 422 ? 27.720 10.757 -43.917 1.00 28.69 422 GLU A N 1
ATOM 3236 C CA . GLU A 1 422 ? 28.376 11.933 -44.532 1.00 28.69 422 GLU A CA 1
ATOM 3237 C C . GLU A 1 422 ? 27.381 13.104 -44.689 1.00 28.69 422 GLU A C 1
ATOM 3239 O O . GLU A 1 422 ? 26.322 12.986 -45.300 1.00 28.69 422 GLU A O 1
ATOM 3244 N N . LEU A 1 423 ? 27.751 14.267 -44.145 1.00 28.97 423 LEU A N 1
ATOM 3245 C CA . LEU A 1 423 ? 27.204 15.582 -44.509 1.00 28.97 423 LEU A CA 1
ATOM 3246 C C . LEU A 1 423 ? 28.142 16.184 -45.569 1.00 28.97 423 LEU A C 1
ATOM 3248 O O . LEU A 1 423 ? 29.359 16.036 -45.416 1.00 28.97 423 LEU A O 1
ATOM 3252 N N . PRO A 1 424 ? 27.634 16.915 -46.583 1.00 29.97 424 PRO A N 1
ATOM 3253 C CA . PRO A 1 424 ? 27.590 18.371 -46.387 1.00 29.97 424 PRO A CA 1
ATOM 3254 C C . PRO A 1 424 ? 26.461 19.156 -47.106 1.00 29.97 424 PRO A C 1
ATOM 3256 O O . PRO A 1 424 ? 26.135 18.929 -48.263 1.00 29.97 424 PRO A O 1
ATOM 3259 N N . SER A 1 425 ? 25.948 20.155 -46.378 1.00 27.44 425 SER A N 1
ATOM 3260 C CA . SER A 1 425 ? 25.553 21.524 -46.785 1.00 27.44 425 SER A CA 1
ATOM 3261 C C . SER A 1 425 ? 24.953 21.868 -48.174 1.00 27.44 425 SER A C 1
ATOM 3263 O O . SER A 1 425 ? 25.602 21.724 -49.204 1.00 27.44 425 SER A O 1
ATOM 3265 N N . GLU A 1 426 ? 23.860 22.646 -48.082 1.00 26.17 426 GLU A N 1
ATOM 3266 C CA . GLU A 1 426 ? 23.502 23.849 -48.877 1.00 26.17 426 GLU A CA 1
ATOM 3267 C C . GLU A 1 426 ? 22.504 23.803 -50.072 1.00 26.17 426 GLU A C 1
ATOM 3269 O O . GLU A 1 426 ? 22.756 23.254 -51.136 1.00 26.17 426 GLU A O 1
ATOM 3274 N N . LEU A 1 427 ? 21.445 24.616 -49.882 1.00 23.69 427 LEU A N 1
ATOM 3275 C CA . LEU A 1 427 ? 20.813 25.575 -50.816 1.00 23.69 427 LEU A CA 1
ATOM 3276 C C . LEU A 1 427 ? 19.730 25.157 -51.854 1.00 23.69 427 LEU A C 1
ATOM 3278 O O . LEU A 1 427 ? 20.007 24.652 -52.933 1.00 23.69 427 LEU A O 1
ATOM 3282 N N . VAL A 1 428 ? 18.535 25.720 -51.588 1.00 24.27 428 VAL A N 1
ATOM 3283 C CA . VAL A 1 428 ? 17.594 26.396 -52.523 1.00 24.27 428 VAL A CA 1
ATOM 3284 C C . VAL A 1 428 ? 16.494 25.573 -53.224 1.00 24.27 428 VAL A C 1
ATOM 3286 O O . VAL A 1 428 ? 16.667 24.455 -53.685 1.00 24.27 428 VAL A O 1
ATOM 3289 N N . ALA A 1 429 ? 15.312 26.200 -53.268 1.00 25.09 429 ALA A N 1
ATOM 3290 C CA . ALA A 1 429 ? 14.040 25.709 -53.798 1.00 25.09 429 ALA A CA 1
ATOM 3291 C C . ALA A 1 429 ? 13.914 25.789 -55.332 1.00 25.09 429 ALA A C 1
ATOM 3293 O O . ALA A 1 429 ? 14.522 26.671 -55.931 1.00 25.09 429 ALA A O 1
ATOM 3294 N N . TYR A 1 430 ? 12.999 25.001 -55.925 1.00 24.73 430 TYR A N 1
ATOM 3295 C CA . TYR A 1 430 ? 11.854 25.527 -56.705 1.00 24.73 430 TYR A CA 1
ATOM 3296 C C . TYR A 1 430 ? 10.819 24.441 -57.100 1.00 24.73 430 TYR A C 1
ATOM 3298 O O . TYR A 1 430 ? 11.175 23.301 -57.360 1.00 24.73 430 TYR A O 1
ATOM 3306 N N . GLY A 1 431 ? 9.552 24.871 -57.150 1.00 23.67 431 GLY A N 1
ATOM 3307 C CA . GLY A 1 431 ? 8.405 24.445 -57.981 1.00 23.67 431 GLY A CA 1
ATOM 3308 C C . GLY A 1 431 ? 8.284 23.084 -58.705 1.00 23.67 431 GLY A C 1
ATOM 3309 O O . GLY A 1 431 ? 9.002 22.824 -59.661 1.00 23.67 431 GLY A O 1
ATOM 3310 N N . ASP A 1 432 ? 7.158 22.422 -58.391 1.00 24.80 432 ASP A N 1
ATOM 3311 C CA . ASP A 1 432 ? 6.007 22.160 -59.299 1.00 24.80 432 ASP A CA 1
ATOM 3312 C C . ASP A 1 432 ? 5.965 20.955 -60.288 1.00 24.80 432 ASP A C 1
ATOM 3314 O O . ASP A 1 432 ? 6.968 20.347 -60.639 1.00 24.80 432 ASP A O 1
ATOM 3318 N N . GLU A 1 433 ? 4.728 20.662 -60.730 1.00 26.03 433 GLU A N 1
ATOM 3319 C CA . GLU A 1 433 ? 4.258 19.751 -61.806 1.00 26.03 433 GLU A CA 1
ATOM 3320 C C . GLU A 1 433 ? 4.131 18.215 -61.573 1.00 26.03 433 GLU A C 1
ATOM 3322 O O . GLU A 1 433 ? 4.943 17.387 -61.972 1.00 26.03 433 GLU A O 1
ATOM 3327 N N . ALA A 1 434 ? 2.971 17.841 -61.014 1.00 24.48 434 ALA A N 1
ATOM 3328 C CA . ALA A 1 434 ? 1.957 16.912 -61.563 1.00 24.48 434 ALA A CA 1
ATOM 3329 C C . ALA A 1 434 ? 2.321 15.755 -62.544 1.00 24.48 434 ALA A C 1
ATOM 3331 O O . ALA A 1 434 ? 2.747 16.007 -63.669 1.00 24.48 434 ALA A O 1
ATOM 3332 N N . SER A 1 435 ? 1.828 14.523 -62.266 1.00 24.64 435 SER A N 1
ATOM 3333 C CA . SER A 1 435 ? 0.705 13.884 -63.026 1.00 24.64 435 SER A CA 1
ATOM 3334 C C . SER A 1 435 ? 0.481 12.363 -62.812 1.00 24.64 435 SER A C 1
ATOM 3336 O O . SER A 1 435 ? 1.412 11.583 -62.657 1.00 24.64 435 SER A O 1
ATOM 3338 N N . SER A 1 436 ? -0.781 11.944 -63.011 1.00 25.62 436 SER A N 1
ATOM 3339 C CA . SER A 1 436 ? -1.291 10.602 -63.412 1.00 25.62 436 SER A CA 1
ATOM 3340 C C . SER A 1 436 ? -1.487 9.443 -62.394 1.00 25.62 436 SER A C 1
ATOM 3342 O O . SER A 1 436 ? -0.583 8.704 -62.029 1.00 25.62 436 SER A O 1
ATOM 3344 N N . MET A 1 437 ? -2.773 9.247 -62.065 1.00 23.77 437 MET A N 1
ATOM 3345 C CA . MET A 1 437 ? -3.502 8.033 -61.611 1.00 23.77 437 MET A CA 1
ATOM 3346 C C . MET A 1 437 ? -3.725 7.025 -62.791 1.00 23.77 437 MET A C 1
ATOM 3348 O O . MET A 1 437 ? -3.381 7.432 -63.905 1.00 23.77 437 MET A O 1
ATOM 3352 N N . PRO A 1 438 ? -4.335 5.798 -62.666 1.00 36.78 438 PRO A N 1
ATOM 3353 C CA . PRO A 1 438 ? -5.334 5.357 -61.656 1.00 36.78 438 PRO A CA 1
ATOM 3354 C C . PRO A 1 438 ? -5.378 3.862 -61.178 1.00 36.78 438 PRO A C 1
ATOM 3356 O O . PRO A 1 438 ? -4.679 2.999 -61.691 1.00 36.78 438 PRO A O 1
ATOM 3359 N N . ALA A 1 439 ? -6.281 3.609 -60.202 1.00 23.05 439 ALA A N 1
ATOM 3360 C CA . ALA A 1 439 ? -7.054 2.391 -59.808 1.00 23.05 439 ALA A CA 1
ATOM 3361 C C . ALA A 1 439 ? -6.767 1.020 -60.493 1.00 23.05 439 ALA A C 1
ATOM 3363 O O . ALA A 1 439 ? -6.665 0.961 -61.711 1.00 23.05 439 ALA A O 1
ATOM 3364 N N . GLY A 1 440 ? -6.720 -0.148 -59.818 1.00 21.14 440 GLY A N 1
ATOM 3365 C CA . GLY A 1 440 ? -7.650 -0.748 -58.818 1.00 21.14 440 GLY A CA 1
ATOM 3366 C C . GLY A 1 440 ? -8.475 -1.899 -59.474 1.00 21.14 440 GLY A C 1
ATOM 3367 O O . GLY A 1 440 ? -8.467 -1.948 -60.703 1.00 21.14 440 GLY A O 1
ATOM 3368 N N . PRO A 1 441 ? -9.237 -2.797 -58.789 1.00 36.06 441 PRO A N 1
ATOM 3369 C CA . PRO A 1 441 ? -9.358 -3.136 -57.357 1.00 36.06 441 PRO A CA 1
ATOM 3370 C C . PRO A 1 441 ? -9.325 -4.687 -57.083 1.00 36.06 441 PRO A C 1
ATOM 3372 O O . PRO A 1 441 ? -8.895 -5.465 -57.928 1.00 36.06 441 PRO A O 1
ATOM 3375 N N . SER A 1 442 ? -9.913 -5.124 -55.952 1.00 23.91 442 SER A N 1
ATOM 3376 C CA . SER A 1 442 ? -10.454 -6.471 -55.603 1.00 23.91 442 SER A CA 1
ATOM 3377 C C . SER A 1 442 ? -9.644 -7.436 -54.704 1.00 23.91 442 SER A C 1
ATOM 3379 O O . SER A 1 442 ? -8.505 -7.804 -54.964 1.00 23.91 442 SER A O 1
ATOM 3381 N N . SER A 1 443 ? -10.326 -7.868 -53.638 1.00 22.80 443 SER A N 1
ATOM 3382 C CA . SER A 1 443 ? -10.084 -9.024 -52.753 1.00 22.80 443 SER A CA 1
ATOM 3383 C C . SER A 1 443 ? -11.228 -10.054 -52.983 1.00 22.80 443 SER A C 1
ATOM 3385 O O . SER A 1 443 ? -12.043 -9.796 -53.877 1.00 22.80 443 SER A O 1
ATOM 3387 N N . PRO A 1 444 ? -11.419 -11.155 -52.211 1.00 39.31 444 PRO A N 1
ATOM 3388 C CA . PRO A 1 444 ? -10.584 -11.809 -51.188 1.00 39.31 444 PRO A CA 1
ATOM 3389 C C . PRO A 1 444 ? -10.444 -13.352 -51.412 1.00 39.31 444 PRO A C 1
ATOM 3391 O O . PRO A 1 444 ? -10.771 -13.865 -52.476 1.00 39.31 444 PRO A O 1
ATOM 3394 N N . HIS A 1 445 ? -10.039 -14.080 -50.354 1.00 23.77 445 HIS A N 1
ATOM 3395 C CA . HIS A 1 445 ? -10.045 -15.549 -50.143 1.00 23.77 445 HIS A CA 1
ATOM 3396 C C . HIS A 1 445 ? -8.799 -16.378 -50.533 1.00 23.77 445 HIS A C 1
ATOM 3398 O O . HIS A 1 445 ? -8.577 -16.720 -51.686 1.00 23.77 445 HIS A O 1
ATOM 3404 N N . GLY A 1 446 ? -8.124 -16.900 -49.499 1.00 21.52 446 GLY A N 1
ATOM 3405 C CA . GLY A 1 446 ? -8.362 -18.299 -49.109 1.00 21.52 446 GLY A CA 1
ATOM 3406 C C . GLY A 1 446 ? -7.410 -19.391 -49.623 1.00 21.52 446 GLY A C 1
ATOM 3407 O O . GLY A 1 446 ? -7.627 -19.950 -50.685 1.00 21.52 446 GLY A O 1
ATOM 3408 N N . LEU A 1 447 ? -6.507 -19.817 -48.728 1.00 22.36 447 LEU A N 1
ATOM 3409 C CA . LEU A 1 447 ? -6.063 -21.209 -48.507 1.00 22.36 447 LEU A CA 1
ATOM 3410 C C . LEU A 1 447 ? -5.445 -22.026 -49.668 1.00 22.36 447 LEU A C 1
ATOM 3412 O O . LEU A 1 447 ? -6.127 -22.516 -50.556 1.00 22.36 447 LEU A O 1
ATOM 3416 N N . CYS A 1 448 ? -4.162 -22.364 -49.472 1.00 21.00 448 CYS A N 1
ATOM 3417 C CA . CYS A 1 448 ? -3.539 -23.675 -49.730 1.00 21.00 448 CYS A CA 1
ATOM 3418 C C . CYS A 1 448 ? -3.918 -24.462 -51.005 1.00 21.00 448 CYS A C 1
ATOM 3420 O O . CYS A 1 448 ? -4.963 -25.112 -51.027 1.00 21.00 448 CYS A O 1
ATOM 3422 N N . ARG A 1 449 ? -2.929 -24.705 -51.889 1.00 21.02 449 ARG A N 1
ATOM 3423 C CA . ARG A 1 449 ? -2.327 -26.055 -52.067 1.00 21.02 449 ARG A CA 1
ATOM 3424 C C . ARG A 1 449 ? -1.213 -26.133 -53.132 1.00 21.02 449 ARG A C 1
ATOM 3426 O O . ARG A 1 449 ? -1.340 -25.540 -54.191 1.00 21.02 449 ARG A O 1
ATOM 3433 N N . TRP A 1 450 ? -0.262 -27.041 -52.858 1.00 21.02 450 TRP A N 1
ATOM 3434 C CA . TRP A 1 450 ? 0.619 -27.786 -53.788 1.00 21.02 450 TRP A CA 1
ATOM 3435 C C . TRP A 1 450 ? 1.743 -26.989 -54.491 1.00 21.02 450 TRP A C 1
ATOM 3437 O O . TRP A 1 450 ? 1.511 -25.917 -55.026 1.00 21.02 450 TRP A O 1
ATOM 3447 N N . LEU A 1 451 ? 3.031 -27.368 -54.399 1.00 22.16 451 LEU A N 1
ATOM 3448 C CA . LEU A 1 451 ? 3.697 -28.649 -54.743 1.00 22.16 451 LEU A CA 1
ATOM 3449 C C . LEU A 1 451 ? 3.486 -29.054 -56.209 1.00 22.16 451 LEU A C 1
ATOM 3451 O O . LEU A 1 451 ? 2.412 -29.514 -56.561 1.00 22.16 451 LEU A O 1
ATOM 3455 N N . ASP A 1 452 ? 4.518 -28.962 -57.049 1.00 21.73 452 ASP A N 1
ATOM 3456 C CA . ASP A 1 452 ? 5.387 -30.097 -57.434 1.00 21.73 452 ASP A CA 1
ATOM 3457 C C . ASP A 1 452 ? 6.231 -29.684 -58.665 1.00 21.73 452 ASP A C 1
ATOM 3459 O O . ASP A 1 452 ? 5.680 -29.430 -59.730 1.00 21.73 452 ASP A O 1
ATOM 3463 N N . THR A 1 453 ? 7.563 -29.670 -58.544 1.00 24.89 453 THR A N 1
ATOM 3464 C CA . THR A 1 453 ? 8.481 -29.974 -59.667 1.00 24.89 453 THR A CA 1
ATOM 3465 C C . THR A 1 453 ? 9.768 -30.595 -59.125 1.00 24.89 453 THR A C 1
ATOM 3467 O O . THR A 1 453 ? 10.793 -29.946 -58.933 1.00 24.89 453 THR A O 1
ATOM 3470 N N . ARG A 1 454 ? 9.669 -31.901 -58.876 1.00 24.06 454 ARG A N 1
ATOM 3471 C CA . ARG A 1 454 ? 10.746 -32.908 -58.924 1.00 24.06 454 ARG A CA 1
ATOM 3472 C C . ARG A 1 454 ? 11.443 -32.922 -60.308 1.00 24.06 454 ARG A C 1
ATOM 3474 O O . ARG A 1 454 ? 10.839 -32.457 -61.267 1.00 24.06 454 ARG A O 1
ATOM 3481 N N . CYS A 1 455 ? 12.635 -33.489 -60.560 1.00 22.86 455 CYS A N 1
ATOM 3482 C CA . CYS A 1 455 ? 13.706 -34.142 -59.766 1.00 22.86 455 CYS A CA 1
ATOM 3483 C C . CYS A 1 455 ? 14.947 -34.380 -60.682 1.00 22.86 455 CYS A C 1
ATOM 3485 O O . CYS A 1 455 ? 14.836 -34.159 -61.887 1.00 22.86 455 CYS A O 1
ATOM 3487 N N . HIS A 1 456 ? 16.004 -35.014 -60.130 1.00 23.94 456 HIS A N 1
ATOM 3488 C CA . HIS A 1 456 ? 17.224 -35.593 -60.762 1.00 23.94 456 HIS A CA 1
ATOM 3489 C C . HIS A 1 456 ? 18.394 -34.603 -60.966 1.00 23.94 456 HIS A C 1
ATOM 3491 O O . HIS A 1 456 ? 18.162 -33.486 -61.407 1.00 23.94 456 HIS A O 1
ATOM 3497 N N . GLU A 1 457 ? 19.678 -34.912 -60.714 1.00 25.03 457 GLU A N 1
ATOM 3498 C CA . GLU A 1 457 ? 20.411 -36.040 -60.068 1.00 25.03 457 GLU A CA 1
ATOM 3499 C C . GLU A 1 457 ? 21.890 -35.576 -59.853 1.00 25.03 457 GLU A C 1
ATOM 3501 O O . GLU A 1 457 ? 22.291 -34.601 -60.485 1.00 25.03 457 GLU A O 1
ATOM 3506 N N . ALA A 1 458 ? 22.798 -36.160 -59.050 1.00 24.75 458 ALA A N 1
ATOM 3507 C CA . ALA A 1 458 ? 22.781 -37.212 -58.015 1.00 24.75 458 ALA A CA 1
ATOM 3508 C C . ALA A 1 458 ? 24.038 -37.066 -57.103 1.00 24.75 458 ALA A C 1
ATOM 3510 O O . ALA A 1 458 ? 25.035 -36.480 -57.525 1.00 24.75 458 ALA A O 1
ATOM 3511 N N . GLY A 1 459 ? 24.044 -37.649 -55.894 1.00 22.16 459 GLY A N 1
ATOM 3512 C CA . GLY A 1 459 ? 25.233 -37.739 -55.016 1.00 22.16 459 GLY A CA 1
ATOM 3513 C C . GLY A 1 459 ? 24.871 -38.141 -53.572 1.00 22.16 459 GLY A C 1
ATOM 3514 O O . GLY A 1 459 ? 23.879 -37.623 -53.067 1.00 22.16 459 GLY A O 1
ATOM 3515 N N . PRO A 1 460 ? 25.584 -39.085 -52.920 1.00 25.97 460 PRO A N 1
ATOM 3516 C CA . PRO A 1 460 ? 24.997 -39.896 -51.848 1.00 25.97 460 PRO A CA 1
ATOM 3517 C C . PRO A 1 460 ? 24.962 -39.244 -50.461 1.00 25.97 460 PRO A C 1
ATOM 3519 O O . PRO A 1 460 ? 25.796 -38.415 -50.096 1.00 25.97 460 PRO A O 1
ATOM 3522 N N . GLU A 1 461 ? 23.998 -39.712 -49.673 1.00 23.58 461 GLU A N 1
ATOM 3523 C CA . GLU A 1 461 ? 23.733 -39.313 -48.296 1.00 23.58 461 GLU A CA 1
ATOM 3524 C C . GLU A 1 461 ? 24.897 -39.657 -47.349 1.00 23.58 461 GLU A C 1
ATOM 3526 O O . GLU A 1 461 ? 25.497 -40.731 -47.417 1.00 23.58 461 GLU A O 1
ATOM 3531 N N . ARG A 1 462 ? 25.158 -38.759 -46.393 1.00 24.58 462 ARG A N 1
ATOM 3532 C CA . ARG A 1 462 ? 25.664 -39.141 -45.071 1.00 24.58 462 ARG A CA 1
ATOM 3533 C C . ARG A 1 462 ? 24.553 -38.899 -44.066 1.00 24.58 462 ARG A C 1
ATOM 3535 O O . ARG A 1 462 ? 23.951 -37.826 -44.054 1.00 24.58 462 ARG A O 1
ATOM 3542 N N . GLU A 1 463 ? 24.299 -39.909 -43.250 1.00 24.62 463 GLU A N 1
ATOM 3543 C CA . GLU A 1 463 ? 23.296 -39.893 -42.193 1.00 24.62 463 GLU A CA 1
ATOM 3544 C C . GLU A 1 463 ? 23.536 -38.703 -41.253 1.00 24.62 463 GLU A C 1
ATOM 3546 O O . GLU A 1 463 ? 24.664 -38.451 -40.820 1.00 24.62 463 GLU A O 1
ATOM 3551 N N . ARG A 1 464 ? 22.471 -37.965 -40.915 1.00 26.44 464 ARG A N 1
ATOM 3552 C CA . ARG A 1 464 ? 22.527 -37.051 -39.771 1.00 26.44 464 ARG A CA 1
ATOM 3553 C C . ARG A 1 464 ? 22.503 -37.914 -38.522 1.00 26.44 464 ARG A C 1
ATOM 3555 O O . ARG A 1 464 ? 21.460 -38.471 -38.188 1.00 26.44 464 ARG A O 1
ATOM 3562 N N . GLY A 1 465 ? 23.661 -38.031 -37.880 1.00 23.45 465 GLY A N 1
ATOM 3563 C CA . GLY A 1 465 ? 23.777 -38.682 -36.586 1.00 23.45 465 GLY A CA 1
ATOM 3564 C C . GLY A 1 465 ? 22.779 -38.091 -35.593 1.00 23.45 465 GLY A C 1
ATOM 3565 O O . GLY A 1 465 ? 22.576 -36.876 -35.537 1.00 23.45 465 GLY A O 1
ATOM 3566 N N . THR A 1 466 ? 22.160 -38.983 -34.829 1.00 23.58 466 THR A N 1
ATOM 3567 C CA . THR A 1 466 ? 21.452 -38.678 -33.585 1.00 23.58 466 THR A CA 1
ATOM 3568 C C . THR A 1 466 ? 22.331 -37.864 -32.635 1.00 23.58 466 THR A C 1
ATOM 3570 O O . THR A 1 466 ? 23.551 -37.852 -32.794 1.00 23.58 466 THR A O 1
ATOM 3573 N N . ALA A 1 467 ? 21.705 -37.211 -31.647 1.00 31.77 467 ALA A N 1
ATOM 3574 C CA . ALA A 1 467 ? 22.384 -36.475 -30.579 1.00 31.77 467 ALA A CA 1
ATOM 3575 C C . ALA A 1 467 ? 23.660 -37.203 -30.125 1.00 31.77 467 ALA A C 1
ATOM 3577 O O . ALA A 1 467 ? 23.590 -38.345 -29.674 1.00 31.77 467 ALA A O 1
ATOM 3578 N N . GLY A 1 468 ? 24.813 -36.563 -30.335 1.00 24.75 468 GLY A N 1
ATOM 3579 C CA . GLY A 1 468 ? 26.103 -37.140 -29.984 1.00 24.75 468 GLY A CA 1
ATOM 3580 C C . GLY A 1 468 ? 26.254 -37.177 -28.472 1.00 24.75 468 GLY A C 1
ATOM 3581 O O . GLY A 1 468 ? 26.022 -36.160 -27.818 1.00 24.75 468 GLY A O 1
ATOM 3582 N N . ASP A 1 469 ? 26.632 -38.339 -27.946 1.00 27.06 469 ASP A N 1
ATOM 3583 C CA . ASP A 1 469 ? 26.838 -38.555 -26.518 1.00 27.06 469 ASP A CA 1
ATOM 3584 C C . ASP A 1 469 ? 27.774 -37.488 -25.934 1.00 27.06 469 ASP A C 1
ATOM 3586 O O . ASP A 1 469 ? 28.936 -37.363 -26.333 1.00 27.06 469 ASP A O 1
ATOM 3590 N N . ALA A 1 470 ? 27.270 -36.725 -24.963 1.00 34.53 470 ALA A N 1
ATOM 3591 C CA . ALA A 1 470 ? 28.118 -35.911 -24.111 1.00 34.53 470 ALA A CA 1
ATOM 3592 C C . ALA A 1 470 ? 28.925 -36.865 -23.224 1.00 34.53 470 ALA A C 1
ATOM 3594 O O . ALA A 1 470 ? 28.384 -37.450 -22.285 1.00 34.53 470 ALA A O 1
ATOM 3595 N N . ALA A 1 471 ? 30.207 -37.049 -23.541 1.00 32.81 471 ALA A N 1
ATOM 3596 C CA . ALA A 1 471 ? 31.115 -37.784 -22.674 1.00 32.81 471 ALA A CA 1
ATOM 3597 C C . ALA A 1 471 ? 31.152 -37.097 -21.301 1.00 32.81 471 ALA A C 1
ATOM 3599 O O . ALA A 1 471 ? 31.483 -35.913 -21.205 1.00 32.81 471 ALA A O 1
ATOM 3600 N N . THR A 1 472 ? 30.795 -37.833 -20.250 1.00 44.31 472 THR A N 1
ATOM 3601 C CA . THR A 1 472 ? 30.861 -37.348 -18.871 1.00 44.31 472 THR A CA 1
ATOM 3602 C C . THR A 1 472 ? 32.298 -36.927 -18.557 1.00 44.31 472 THR A C 1
ATOM 3604 O O . THR A 1 472 ? 33.241 -37.640 -18.907 1.00 44.31 472 THR A O 1
ATOM 3607 N N . ILE A 1 473 ? 32.480 -35.789 -17.879 1.00 51.81 473 ILE A N 1
ATOM 3608 C CA . ILE A 1 473 ? 33.812 -35.229 -17.568 1.00 51.81 473 ILE A CA 1
ATOM 3609 C C . ILE A 1 473 ? 34.697 -36.250 -16.819 1.00 51.81 473 ILE A C 1
ATOM 3611 O O . ILE A 1 473 ? 35.909 -36.290 -17.029 1.00 51.81 473 ILE A O 1
ATOM 3615 N N . GLU A 1 474 ? 34.079 -37.147 -16.042 1.00 46.34 474 GLU A N 1
ATOM 3616 C CA . GLU A 1 474 ? 34.717 -38.262 -15.326 1.00 46.34 474 GLU A CA 1
ATOM 3617 C C . GLU A 1 474 ? 35.569 -39.204 -16.212 1.00 46.34 474 GLU A C 1
ATOM 3619 O O . GLU A 1 474 ? 36.554 -39.760 -15.725 1.00 46.34 474 GLU A O 1
ATOM 3624 N N . ASP A 1 475 ? 35.260 -39.358 -17.508 1.00 48.59 475 ASP A N 1
ATOM 3625 C CA . ASP A 1 475 ? 36.014 -40.227 -18.437 1.00 48.59 475 ASP A CA 1
ATOM 3626 C C . ASP A 1 475 ? 37.213 -39.518 -19.116 1.00 48.59 475 ASP A C 1
ATOM 3628 O O . ASP A 1 475 ? 38.015 -40.138 -19.829 1.00 48.59 475 ASP A O 1
ATOM 3632 N N . MET A 1 476 ? 37.391 -38.208 -18.908 1.00 64.50 476 MET A N 1
ATOM 3633 C CA . MET A 1 476 ? 38.381 -37.404 -19.633 1.00 64.50 476 MET A CA 1
ATOM 3634 C C . MET A 1 476 ? 39.783 -37.479 -19.002 1.00 64.50 476 MET A C 1
ATOM 3636 O O . MET A 1 476 ? 40.205 -36.608 -18.239 1.00 64.50 476 MET A O 1
ATOM 3640 N N . GLN A 1 477 ? 40.578 -38.489 -19.379 1.00 64.19 477 GLN A N 1
ATOM 3641 C CA . GLN A 1 477 ? 41.982 -38.616 -18.947 1.00 64.19 477 GLN A CA 1
ATOM 3642 C C . GLN A 1 477 ? 42.910 -37.531 -19.539 1.00 64.19 477 GLN A C 1
ATOM 3644 O O . GLN A 1 477 ? 43.716 -37.772 -20.443 1.00 64.19 477 GLN A O 1
ATOM 3649 N N . LEU A 1 478 ? 42.854 -36.317 -18.987 1.00 79.88 478 LEU A N 1
ATOM 3650 C CA . LEU A 1 478 ? 43.825 -35.262 -19.271 1.00 79.88 478 LEU A CA 1
ATOM 3651 C C . LEU A 1 478 ? 45.211 -35.609 -18.711 1.00 79.88 478 LEU A C 1
ATOM 3653 O O . LEU A 1 478 ? 45.356 -36.197 -17.636 1.00 79.88 478 LEU A O 1
ATOM 3657 N N . SER A 1 479 ? 46.261 -35.173 -19.410 1.00 85.25 479 SER A N 1
ATOM 3658 C CA . SER A 1 479 ? 47.622 -35.220 -18.870 1.00 85.25 479 SER A CA 1
ATOM 3659 C C . SER A 1 479 ? 47.806 -34.127 -17.801 1.00 85.25 479 SER A C 1
ATOM 3661 O O . SER A 1 479 ? 47.159 -33.079 -17.887 1.00 85.25 479 SER A O 1
ATOM 3663 N N . PRO A 1 480 ? 48.732 -34.284 -16.832 1.00 83.25 480 PRO A N 1
ATOM 3664 C CA . PRO A 1 480 ? 49.049 -33.221 -15.871 1.00 83.25 480 PRO A CA 1
ATOM 3665 C C . PRO A 1 480 ? 49.453 -31.893 -16.534 1.00 83.25 480 PRO A C 1
ATOM 3667 O O . PRO A 1 480 ? 49.224 -30.825 -15.980 1.00 83.25 480 PRO A O 1
ATOM 3670 N N . ARG A 1 481 ? 50.014 -31.946 -17.753 1.00 85.31 481 ARG A N 1
ATOM 3671 C CA . ARG A 1 481 ? 50.353 -30.752 -18.537 1.00 85.31 481 ARG A CA 1
ATOM 3672 C C . ARG A 1 481 ? 49.116 -30.079 -19.136 1.00 85.31 481 ARG A C 1
ATOM 3674 O O . ARG A 1 481 ? 49.061 -28.856 -19.146 1.00 85.31 481 ARG A O 1
ATOM 3681 N N . LYS A 1 482 ? 48.137 -30.852 -19.621 1.00 87.88 482 LYS A N 1
ATOM 3682 C CA . LYS A 1 482 ? 46.875 -30.313 -20.156 1.00 87.88 482 LYS A CA 1
ATOM 3683 C C . LYS A 1 482 ? 46.073 -29.598 -19.072 1.00 87.88 482 LYS A C 1
ATOM 3685 O O . LYS A 1 482 ? 45.639 -28.481 -19.320 1.00 87.88 482 LYS A O 1
ATOM 3690 N N . ARG A 1 483 ? 45.980 -30.187 -17.872 1.00 87.12 483 ARG A N 1
ATOM 3691 C CA . ARG A 1 483 ? 45.405 -29.535 -16.678 1.00 87.12 483 ARG A CA 1
ATOM 3692 C C . ARG A 1 483 ? 46.081 -28.200 -16.384 1.00 87.12 483 ARG A C 1
ATOM 3694 O O . ARG A 1 483 ? 45.432 -27.166 -16.367 1.00 87.12 483 ARG A O 1
ATOM 3701 N N . GLU A 1 484 ? 47.409 -28.204 -16.271 1.00 86.94 484 GLU A N 1
ATOM 3702 C CA . GLU A 1 484 ? 48.194 -26.997 -15.985 1.00 86.94 484 GLU A CA 1
ATOM 3703 C C . GLU A 1 484 ? 48.076 -25.910 -17.075 1.00 86.94 484 GLU A C 1
ATOM 3705 O O . GLU A 1 484 ? 48.140 -24.718 -16.774 1.00 86.94 484 GLU A O 1
ATOM 3710 N N . ILE A 1 485 ? 47.886 -26.295 -18.343 1.00 88.38 485 ILE A N 1
ATOM 3711 C CA . ILE A 1 485 ? 47.617 -25.354 -19.441 1.00 88.38 485 ILE A CA 1
ATOM 3712 C C . ILE A 1 485 ? 46.189 -24.801 -19.347 1.00 88.38 485 ILE A C 1
ATOM 3714 O O . ILE A 1 485 ? 46.026 -23.587 -19.446 1.00 88.38 485 ILE A O 1
ATOM 3718 N N . LEU A 1 486 ? 45.178 -25.648 -19.120 1.00 90.12 486 LEU A N 1
ATOM 3719 C CA . LEU A 1 486 ? 43.782 -25.231 -18.941 1.00 90.12 486 LEU A CA 1
ATOM 3720 C C . LEU A 1 486 ? 43.645 -24.258 -17.761 1.00 90.12 486 LEU A C 1
ATOM 3722 O O . LEU A 1 486 ? 43.132 -23.157 -17.943 1.00 90.12 486 LEU A O 1
ATOM 3726 N N . ARG A 1 487 ? 44.207 -24.619 -16.601 1.00 89.88 487 ARG A N 1
ATOM 3727 C CA . ARG A 1 487 ? 44.262 -23.806 -15.377 1.00 89.88 487 ARG A CA 1
ATOM 3728 C C . ARG A 1 487 ? 44.759 -22.384 -15.662 1.00 89.88 487 ARG A C 1
ATOM 3730 O O . ARG A 1 487 ? 44.079 -21.410 -15.356 1.00 89.88 487 ARG A O 1
ATOM 3737 N N . ARG A 1 488 ? 45.904 -22.261 -16.343 1.00 87.44 488 ARG A N 1
ATOM 3738 C CA . ARG A 1 488 ? 46.491 -20.959 -16.709 1.00 87.44 488 ARG A CA 1
ATOM 3739 C C . ARG A 1 488 ? 45.680 -20.189 -17.751 1.00 87.44 488 ARG A C 1
ATOM 3741 O O . ARG A 1 488 ? 45.708 -18.963 -17.727 1.00 87.44 488 ARG A O 1
ATOM 3748 N N . VAL A 1 489 ? 44.994 -20.869 -18.675 1.00 89.50 489 VAL A N 1
ATOM 3749 C CA . VAL A 1 489 ? 44.089 -20.208 -19.634 1.00 89.50 489 VAL A CA 1
ATOM 3750 C C . VAL A 1 489 ? 42.884 -19.615 -18.908 1.00 89.50 489 VAL A C 1
ATOM 3752 O O . VAL A 1 489 ? 42.531 -18.473 -19.190 1.00 89.50 489 VAL A O 1
ATOM 3755 N N . VAL A 1 490 ? 42.301 -20.342 -17.950 1.00 89.62 490 VAL A N 1
ATOM 3756 C CA . VAL A 1 490 ? 41.204 -19.834 -17.116 1.00 89.62 490 VAL A CA 1
ATOM 3757 C C . VAL A 1 490 ? 41.667 -18.637 -16.281 1.00 89.62 490 VAL A C 1
ATOM 3759 O O . VAL A 1 490 ? 41.055 -17.579 -16.368 1.00 89.62 490 VAL A O 1
ATOM 3762 N N . GLU A 1 491 ? 42.780 -18.752 -15.554 1.00 88.06 491 GLU A N 1
ATOM 3763 C CA . GLU A 1 491 ? 43.324 -17.675 -14.705 1.00 88.06 491 GLU A CA 1
ATOM 3764 C C . GLU A 1 491 ? 43.648 -16.392 -15.491 1.00 88.06 491 GLU A C 1
ATOM 3766 O O . GLU A 1 491 ? 43.213 -15.299 -15.123 1.00 88.06 491 GLU A O 1
ATOM 3771 N N . GLU A 1 492 ? 44.377 -16.511 -16.605 1.00 87.00 492 GLU A N 1
ATOM 3772 C CA . GLU A 1 492 ? 44.740 -15.373 -17.460 1.00 87.00 492 GLU A CA 1
ATOM 3773 C C . GLU A 1 492 ? 43.496 -14.739 -18.109 1.00 87.00 492 GLU A C 1
ATOM 3775 O O . GLU A 1 492 ? 43.427 -13.512 -18.224 1.00 87.00 492 GLU A O 1
ATOM 3780 N N . TYR A 1 493 ? 42.490 -15.536 -18.491 1.00 87.00 493 TYR A N 1
ATOM 3781 C CA . TYR A 1 493 ? 41.249 -15.013 -19.065 1.00 87.00 493 TYR A CA 1
ATOM 3782 C C . TYR A 1 493 ? 40.326 -14.372 -18.017 1.00 87.00 493 TYR A C 1
ATOM 3784 O O . TYR A 1 493 ? 39.757 -13.314 -18.283 1.00 87.00 493 TYR A O 1
ATOM 3792 N N . VAL A 1 494 ? 40.217 -14.924 -16.805 1.00 85.94 494 VAL A N 1
ATOM 3793 C CA . VAL A 1 494 ? 39.513 -14.272 -15.685 1.00 85.94 494 VAL A CA 1
ATOM 3794 C C . VAL A 1 494 ? 40.156 -12.915 -15.389 1.00 85.94 494 VAL A C 1
ATOM 3796 O O . VAL A 1 494 ? 39.454 -11.904 -15.389 1.00 85.94 494 VAL A O 1
ATOM 3799 N N . ALA A 1 495 ? 41.486 -12.853 -15.270 1.00 82.94 495 ALA A N 1
ATOM 3800 C CA . ALA A 1 495 ? 42.205 -11.610 -14.990 1.00 82.94 495 ALA A CA 1
ATOM 3801 C C . ALA A 1 495 ? 42.092 -10.557 -16.114 1.00 82.94 495 ALA A C 1
ATOM 3803 O O . ALA A 1 495 ? 41.848 -9.377 -15.849 1.00 82.94 495 ALA A O 1
ATOM 3804 N N . THR A 1 496 ? 42.273 -10.952 -17.380 1.00 82.69 496 THR A N 1
ATOM 3805 C CA . THR A 1 496 ? 42.388 -9.986 -18.491 1.00 82.69 496 THR A CA 1
ATOM 3806 C C . THR A 1 496 ? 41.113 -9.784 -19.296 1.00 82.69 496 THR A C 1
ATOM 3808 O O . THR A 1 496 ? 40.888 -8.680 -19.794 1.00 82.69 496 THR A O 1
ATOM 3811 N N . GLY A 1 497 ? 40.270 -10.807 -19.432 1.00 78.69 497 GLY A N 1
ATOM 3812 C CA . GLY A 1 497 ? 39.168 -10.831 -20.395 1.00 78.69 497 GLY A CA 1
ATOM 3813 C C . GLY A 1 497 ? 39.635 -10.853 -21.852 1.00 78.69 497 GLY A C 1
ATOM 3814 O O . GLY A 1 497 ? 38.916 -10.376 -22.721 1.00 78.69 497 GLY A O 1
ATOM 3815 N N . GLN A 1 498 ? 40.847 -11.340 -22.141 1.00 83.12 498 GLN A N 1
ATOM 3816 C CA . GLN A 1 498 ? 41.404 -11.392 -23.498 1.00 83.12 498 GLN A CA 1
ATOM 3817 C C . GLN A 1 498 ? 41.731 -12.835 -23.929 1.00 83.12 498 GLN A C 1
ATOM 3819 O O . GLN A 1 498 ? 42.248 -13.601 -23.115 1.00 83.12 498 GLN A O 1
ATOM 3824 N N . PRO A 1 499 ? 41.484 -13.228 -25.199 1.00 86.25 499 PRO A N 1
ATOM 3825 C CA . PRO A 1 499 ? 41.787 -14.575 -25.686 1.00 86.25 499 PRO A CA 1
ATOM 3826 C C . PRO A 1 499 ? 43.261 -14.969 -25.493 1.00 86.25 499 PRO A C 1
ATOM 3828 O O . PRO A 1 499 ? 44.177 -14.304 -25.984 1.00 86.25 499 PRO A O 1
ATOM 3831 N N . VAL A 1 500 ? 43.504 -16.100 -24.832 1.00 86.19 500 VAL A N 1
ATOM 3832 C CA . VAL A 1 500 ? 44.832 -16.491 -24.341 1.00 86.19 500 VAL A CA 1
ATOM 3833 C C . VAL A 1 500 ? 45.651 -17.197 -25.426 1.00 86.19 500 VAL A C 1
ATOM 3835 O O . VAL A 1 500 ? 45.299 -18.269 -25.920 1.00 86.19 500 VAL A O 1
ATOM 3838 N N . GLY A 1 501 ? 46.771 -16.594 -25.828 1.00 84.50 501 GLY A N 1
ATOM 3839 C CA . GLY A 1 501 ? 47.654 -17.123 -26.874 1.00 84.50 501 GLY A CA 1
ATOM 3840 C C . GLY A 1 501 ? 48.784 -18.022 -26.351 1.00 84.50 501 GLY A C 1
ATOM 3841 O O . GLY A 1 501 ? 49.389 -17.738 -25.317 1.00 84.50 501 GLY A O 1
ATOM 3842 N N . SER A 1 502 ? 49.176 -19.045 -27.129 1.00 81.94 502 SER A N 1
ATOM 3843 C CA . SER A 1 502 ? 50.241 -20.002 -26.748 1.00 81.94 502 SER A CA 1
ATOM 3844 C C . SER A 1 502 ? 51.611 -19.366 -26.474 1.00 81.94 502 SER A C 1
ATOM 3846 O O . SER A 1 502 ? 52.435 -19.952 -25.776 1.00 81.94 502 SER A O 1
ATOM 3848 N N . LYS A 1 503 ? 51.864 -18.168 -27.017 1.00 76.94 503 LYS A N 1
ATOM 3849 C CA . LYS A 1 503 ? 53.070 -17.377 -26.747 1.00 76.94 503 LYS A CA 1
ATOM 3850 C C . LYS A 1 503 ? 53.032 -16.742 -25.347 1.00 76.94 503 LYS A C 1
ATOM 3852 O O . LYS A 1 503 ? 54.005 -16.869 -24.614 1.00 76.94 503 LYS A O 1
ATOM 3857 N N . GLY A 1 504 ? 51.901 -16.150 -24.951 1.00 76.56 504 GLY A N 1
ATOM 3858 C CA . GLY A 1 504 ? 51.738 -15.506 -23.640 1.00 76.56 504 GLY A CA 1
ATOM 3859 C C . GLY A 1 504 ? 51.881 -16.487 -22.474 1.00 76.56 504 GLY A C 1
ATOM 3860 O O . GLY A 1 504 ? 52.584 -16.190 -21.512 1.00 76.56 504 GLY A O 1
ATOM 3861 N N . LEU A 1 505 ? 51.316 -17.693 -22.611 1.00 80.50 505 LEU A N 1
ATOM 3862 C CA . LEU A 1 505 ? 51.426 -18.768 -21.611 1.00 80.50 505 LEU A CA 1
ATOM 3863 C C . LEU A 1 505 ? 52.870 -19.229 -21.346 1.00 80.50 505 LEU A C 1
ATOM 3865 O O . LEU A 1 505 ? 53.181 -19.641 -20.230 1.00 80.50 505 LEU A O 1
ATOM 3869 N N . VAL A 1 506 ? 53.744 -19.176 -22.359 1.00 79.31 506 VAL A N 1
ATOM 3870 C CA . VAL A 1 506 ? 55.163 -19.563 -22.239 1.00 79.31 506 VAL A CA 1
ATOM 3871 C C . VAL A 1 506 ? 56.030 -18.387 -21.787 1.00 79.31 506 VAL A C 1
ATOM 3873 O O . VAL A 1 506 ? 56.954 -18.581 -21.011 1.00 79.31 506 VAL A O 1
ATOM 3876 N N . GLU A 1 507 ? 55.742 -17.160 -22.228 1.00 74.19 507 GLU A N 1
ATOM 3877 C CA . GLU A 1 507 ? 56.534 -15.979 -21.845 1.00 74.19 507 GLU A CA 1
ATOM 3878 C C . GLU A 1 507 ? 56.275 -15.518 -20.404 1.00 74.19 507 GLU A C 1
ATOM 3880 O O . GLU A 1 507 ? 57.187 -15.010 -19.756 1.00 74.19 507 GLU A O 1
ATOM 3885 N N . ARG A 1 508 ? 55.056 -15.711 -19.884 1.00 67.81 508 ARG A N 1
ATOM 3886 C CA . ARG A 1 508 ? 54.686 -15.359 -18.500 1.00 67.81 508 ARG A CA 1
ATOM 3887 C C . ARG A 1 508 ? 54.784 -16.528 -17.519 1.00 67.81 508 ARG A C 1
ATOM 3889 O O . ARG A 1 508 ? 54.517 -16.353 -16.334 1.00 67.81 508 ARG A O 1
ATOM 3896 N N . GLY A 1 509 ? 55.107 -17.727 -17.998 1.00 60.88 509 GLY A N 1
ATOM 3897 C CA . GLY A 1 509 ? 54.936 -18.958 -17.241 1.00 60.88 509 GLY A CA 1
ATOM 3898 C C . GLY A 1 509 ? 56.163 -19.859 -17.227 1.00 60.88 509 GLY A C 1
ATOM 3899 O O . GLY A 1 509 ? 56.782 -20.087 -18.256 1.00 60.88 509 GLY A O 1
ATOM 3900 N N . GLU A 1 510 ? 56.443 -20.491 -16.082 1.00 61.50 510 GLU A N 1
ATOM 3901 C CA . GLU A 1 510 ? 57.502 -21.511 -15.933 1.00 61.50 510 GLU A CA 1
ATOM 3902 C C . GLU A 1 510 ? 57.238 -22.846 -16.683 1.00 61.50 510 GLU A C 1
ATOM 3904 O O . GLU A 1 510 ? 57.711 -23.916 -16.288 1.00 61.50 510 GLU A O 1
ATOM 3909 N N . LEU A 1 511 ? 56.475 -22.821 -17.779 1.00 71.56 511 LEU A N 1
ATOM 3910 C CA . LEU A 1 511 ? 56.220 -23.986 -18.620 1.00 71.56 511 LEU A CA 1
ATOM 3911 C C . LEU A 1 511 ? 57.503 -24.376 -19.368 1.00 71.56 511 LEU A C 1
ATOM 3913 O O . LEU A 1 511 ? 57.918 -23.718 -20.318 1.00 71.56 511 LEU A O 1
ATOM 3917 N N . ARG A 1 512 ? 58.119 -25.497 -18.973 1.00 72.50 512 ARG A N 1
ATOM 3918 C CA . ARG A 1 512 ? 59.362 -26.041 -19.565 1.00 72.50 512 ARG A CA 1
ATOM 3919 C C . ARG A 1 512 ? 59.155 -26.694 -20.949 1.00 72.50 512 ARG A C 1
ATOM 3921 O O . ARG A 1 512 ? 59.664 -27.784 -21.201 1.00 72.50 512 ARG A O 1
ATOM 3928 N N . VAL A 1 513 ? 58.374 -26.069 -21.831 1.00 78.81 513 VAL A N 1
ATOM 3929 C CA . VAL A 1 513 ? 57.993 -26.572 -23.166 1.00 78.81 513 VAL A CA 1
ATOM 3930 C C . VAL A 1 513 ? 57.962 -25.442 -24.201 1.00 78.81 513 VAL A C 1
ATOM 3932 O O . VAL A 1 513 ? 57.864 -24.270 -23.851 1.00 78.81 513 VAL A O 1
ATOM 3935 N N . SER A 1 514 ? 58.047 -25.774 -25.494 1.00 79.75 514 SER A N 1
ATOM 3936 C CA . SER A 1 514 ? 57.994 -24.762 -26.556 1.00 79.75 514 SER A CA 1
ATOM 3937 C C . SER A 1 514 ? 56.570 -24.235 -26.785 1.00 79.75 514 SER A C 1
ATOM 3939 O O . SER A 1 514 ? 55.572 -24.922 -26.558 1.00 79.75 514 SER A O 1
ATOM 3941 N N . SER A 1 515 ? 56.469 -23.032 -27.354 1.00 80.25 515 SER A N 1
ATOM 3942 C CA . SER A 1 515 ? 55.192 -22.434 -27.774 1.00 80.25 515 SER A CA 1
ATOM 3943 C C . SER A 1 515 ? 54.468 -23.218 -28.879 1.00 80.25 515 SER A C 1
ATOM 3945 O O . SER A 1 515 ? 53.255 -23.051 -29.041 1.00 80.25 515 SER A O 1
ATOM 3947 N N . SER A 1 516 ? 55.178 -24.086 -29.618 1.00 75.38 516 SER A N 1
ATOM 3948 C CA . SER A 1 516 ? 54.581 -25.036 -30.565 1.00 75.38 516 SER A CA 1
ATOM 3949 C C . SER A 1 516 ? 53.943 -26.231 -29.855 1.00 75.38 516 SER A C 1
ATOM 3951 O O . SER A 1 516 ? 52.842 -26.621 -30.231 1.00 75.38 516 SER A O 1
ATOM 3953 N N . THR A 1 517 ? 54.566 -26.757 -28.793 1.00 81.06 517 THR A N 1
ATOM 3954 C CA . THR A 1 517 ? 53.969 -27.797 -27.941 1.00 81.06 517 THR A CA 1
ATOM 3955 C C . THR A 1 517 ? 52.709 -27.276 -27.256 1.00 81.06 517 THR A C 1
ATOM 3957 O O . THR A 1 517 ? 51.667 -27.911 -27.357 1.00 81.06 517 THR A O 1
ATOM 3960 N N . VAL A 1 518 ? 52.759 -26.082 -26.649 1.00 83.56 518 VAL A N 1
ATOM 3961 C CA . VAL A 1 518 ? 51.573 -25.464 -26.020 1.00 83.56 518 VAL A CA 1
ATOM 3962 C C . VAL A 1 518 ? 50.452 -25.230 -27.038 1.00 83.56 518 VAL A C 1
ATOM 3964 O O . VAL A 1 518 ? 49.290 -25.431 -26.712 1.00 83.56 518 VAL A O 1
ATOM 3967 N N . ARG A 1 519 ? 50.769 -24.868 -28.290 1.00 82.69 519 ARG A N 1
ATOM 3968 C CA . ARG A 1 519 ? 49.753 -24.733 -29.349 1.00 82.69 519 ARG A CA 1
ATOM 3969 C C . ARG A 1 519 ? 49.063 -26.061 -29.683 1.00 82.69 519 ARG A C 1
ATOM 3971 O O . ARG A 1 519 ? 47.864 -26.043 -29.931 1.00 82.69 519 ARG A O 1
ATOM 3978 N N . GLY A 1 520 ? 49.794 -27.178 -29.685 1.00 82.44 520 GLY A N 1
ATOM 3979 C CA . GLY A 1 520 ? 49.211 -28.512 -29.867 1.00 82.44 520 GLY A CA 1
ATOM 3980 C C . GLY A 1 520 ? 48.263 -28.879 -28.724 1.00 82.44 520 GLY A C 1
ATOM 3981 O O . GLY A 1 520 ? 47.103 -29.184 -28.965 1.00 82.44 520 GLY A O 1
ATOM 3982 N N . GLU A 1 521 ? 48.721 -28.731 -27.479 1.00 87.50 521 GLU A N 1
ATOM 3983 C CA . GLU A 1 521 ? 47.921 -29.043 -26.282 1.00 87.50 521 GLU A CA 1
ATOM 3984 C C . GLU A 1 521 ? 46.652 -28.162 -26.190 1.00 87.50 521 GLU A C 1
ATOM 3986 O O . GLU A 1 521 ? 45.597 -28.651 -25.796 1.00 87.50 521 GLU A O 1
ATOM 3991 N N . LEU A 1 522 ? 46.719 -26.887 -26.606 1.00 87.00 522 LEU A N 1
ATOM 3992 C CA . LEU A 1 522 ? 45.551 -25.994 -26.704 1.00 87.00 522 LEU A CA 1
ATOM 3993 C C . LEU A 1 522 ? 44.538 -26.444 -27.769 1.00 87.00 522 LEU A C 1
ATOM 3995 O O . LEU A 1 522 ? 43.340 -26.338 -27.531 1.00 87.00 522 LEU A O 1
ATOM 3999 N N . ALA A 1 523 ? 45.002 -26.938 -28.921 1.00 83.38 523 ALA A N 1
ATOM 4000 C CA . ALA A 1 523 ? 44.127 -27.477 -29.964 1.00 83.38 523 ALA A CA 1
ATOM 4001 C C . ALA A 1 523 ? 43.493 -28.816 -29.539 1.00 83.38 523 ALA A C 1
ATOM 4003 O O . ALA A 1 523 ? 42.352 -29.104 -29.889 1.00 83.38 523 ALA A O 1
ATOM 4004 N N . GLU A 1 524 ? 44.200 -29.618 -28.737 1.00 86.12 524 GLU A N 1
ATOM 4005 C CA . GLU A 1 524 ? 43.639 -30.833 -28.142 1.00 86.12 524 GLU A CA 1
ATOM 4006 C C . GLU A 1 524 ? 42.582 -30.503 -27.073 1.00 86.12 524 GLU A C 1
ATOM 4008 O O . GLU A 1 524 ? 41.490 -31.061 -27.120 1.00 86.12 524 GLU A O 1
ATOM 4013 N N . LEU A 1 525 ? 42.842 -29.552 -26.165 1.00 88.44 525 LEU A N 1
ATOM 4014 C CA . LEU A 1 525 ? 41.851 -29.054 -25.192 1.00 88.44 525 LEU A CA 1
ATOM 4015 C C . LEU A 1 525 ? 40.603 -28.450 -25.863 1.00 88.44 525 LEU A C 1
ATOM 4017 O O . LEU A 1 525 ? 39.493 -28.597 -25.358 1.00 88.44 525 LEU A O 1
ATOM 4021 N N . GLU A 1 526 ? 40.776 -27.809 -27.017 1.00 88.56 526 GLU A N 1
ATOM 4022 C CA . GLU A 1 526 ? 39.686 -27.319 -27.863 1.00 88.56 526 GLU A CA 1
ATOM 4023 C C . GLU A 1 526 ? 38.895 -28.461 -28.516 1.00 88.56 526 GLU A C 1
ATOM 4025 O O . GLU A 1 526 ? 37.670 -28.460 -28.466 1.00 88.56 526 GLU A O 1
ATOM 4030 N N . SER A 1 527 ? 39.568 -29.483 -29.061 1.00 84.75 527 SER A N 1
ATOM 4031 C CA . SER A 1 527 ? 38.885 -30.666 -29.613 1.00 84.75 527 SER A CA 1
ATOM 4032 C C . SER A 1 527 ? 38.115 -31.476 -28.560 1.00 84.75 527 SER A C 1
ATOM 4034 O O . SER A 1 527 ? 37.191 -32.207 -28.901 1.00 84.75 527 SER A O 1
ATOM 4036 N N . LEU A 1 528 ? 38.488 -31.320 -27.286 1.00 87.56 528 LEU A N 1
ATOM 4037 C CA . LEU A 1 528 ? 37.799 -31.864 -26.118 1.00 87.56 528 LEU A CA 1
ATOM 4038 C C . LEU A 1 528 ? 36.664 -30.956 -25.602 1.00 87.56 528 LEU A C 1
ATOM 4040 O O . LEU A 1 528 ? 36.065 -31.269 -24.580 1.00 87.56 528 LEU A O 1
ATOM 4044 N N . GLY A 1 529 ? 36.376 -29.826 -26.257 1.00 88.00 529 GLY A N 1
ATOM 4045 C CA . GLY A 1 529 ? 35.304 -28.906 -25.864 1.00 88.00 529 GLY A CA 1
ATOM 4046 C C . GLY A 1 529 ? 35.579 -28.082 -24.601 1.00 88.00 529 GLY A C 1
ATOM 4047 O O . GLY A 1 529 ? 34.690 -27.364 -24.155 1.00 88.00 529 GLY A O 1
ATOM 4048 N N . LEU A 1 530 ? 36.789 -28.141 -24.029 1.00 88.69 530 LEU A N 1
ATOM 4049 C CA . LEU A 1 530 ? 37.176 -27.402 -22.814 1.00 88.69 530 LEU A CA 1
ATOM 4050 C C . LEU A 1 530 ? 37.638 -25.967 -23.117 1.00 88.69 530 LEU A C 1
ATOM 4052 O O . LEU A 1 530 ? 37.609 -25.097 -22.247 1.00 88.69 530 LEU A O 1
ATOM 4056 N N . LEU A 1 531 ? 38.071 -25.717 -24.355 1.00 90.50 531 LEU A N 1
ATOM 4057 C CA . LEU A 1 531 ? 38.445 -24.401 -24.868 1.00 90.50 531 LEU A CA 1
ATOM 4058 C C . LEU A 1 531 ? 37.729 -24.119 -26.194 1.00 90.50 531 LEU A C 1
ATOM 4060 O O . LEU A 1 531 ? 37.417 -25.031 -26.952 1.00 90.50 531 LEU A O 1
ATOM 4064 N N . THR A 1 532 ? 37.543 -22.843 -26.514 1.00 87.19 532 THR A N 1
ATOM 4065 C CA . THR A 1 532 ? 37.028 -22.366 -27.805 1.00 87.19 532 THR A CA 1
ATOM 4066 C C . THR A 1 532 ? 37.882 -21.210 -28.339 1.00 87.19 532 THR A C 1
ATOM 4068 O O . THR A 1 532 ? 38.822 -20.752 -27.680 1.00 87.19 532 THR A O 1
ATOM 4071 N N . HIS A 1 533 ? 37.589 -20.732 -29.547 1.00 79.94 533 HIS A N 1
ATOM 4072 C CA . HIS A 1 533 ? 38.196 -19.540 -30.134 1.00 79.94 533 HIS A CA 1
ATOM 4073 C C . HIS A 1 533 ? 37.129 -18.662 -30.809 1.00 79.94 533 HIS A C 1
ATOM 4075 O O . HIS A 1 533 ? 36.271 -19.195 -31.506 1.00 79.94 533 HIS A O 1
ATOM 4081 N N . PRO A 1 534 ? 37.182 -17.323 -30.674 1.00 65.50 534 PRO A N 1
ATOM 4082 C CA . PRO A 1 534 ? 36.203 -16.452 -31.328 1.00 65.50 534 PRO A CA 1
ATOM 4083 C C . PRO A 1 534 ? 36.452 -16.353 -32.842 1.00 65.50 534 PRO A C 1
ATOM 4085 O O . PRO A 1 534 ? 35.514 -16.335 -33.634 1.00 65.50 534 PRO A O 1
ATOM 4088 N N . HIS A 1 535 ? 37.724 -16.342 -33.264 1.00 63.00 535 HIS A N 1
ATOM 4089 C CA . HIS A 1 535 ? 38.155 -16.333 -34.668 1.00 63.00 535 HIS A CA 1
ATOM 4090 C C . HIS A 1 535 ? 39.395 -17.216 -34.859 1.00 63.00 535 HIS A C 1
ATOM 4092 O O . HIS A 1 535 ? 40.185 -17.391 -33.929 1.00 63.00 535 HIS A O 1
ATOM 4098 N N . THR A 1 536 ? 39.611 -17.743 -36.066 1.00 52.69 536 THR A N 1
ATOM 4099 C CA . THR A 1 536 ? 40.673 -18.725 -36.382 1.00 52.69 536 THR A CA 1
ATOM 4100 C C . THR A 1 536 ? 42.110 -18.243 -36.127 1.00 52.69 536 THR A C 1
ATOM 4102 O O . THR A 1 536 ? 43.023 -19.064 -36.044 1.00 52.69 536 THR A O 1
ATOM 4105 N N . SER A 1 537 ? 42.330 -16.934 -35.970 1.00 50.94 537 SER A N 1
ATOM 4106 C CA . SER A 1 537 ? 43.618 -16.315 -35.616 1.00 50.94 537 SER A CA 1
ATOM 4107 C C . SER A 1 537 ? 43.718 -15.828 -34.160 1.00 50.94 537 SER A C 1
ATOM 4109 O O . SER A 1 537 ? 44.781 -15.355 -33.753 1.00 50.94 537 SER A O 1
ATOM 4111 N N . ALA A 1 538 ? 42.643 -15.930 -33.373 1.00 60.31 538 ALA A N 1
ATOM 4112 C CA . ALA A 1 538 ? 42.590 -15.465 -31.990 1.00 60.31 538 ALA A CA 1
ATOM 4113 C C . ALA A 1 538 ? 43.162 -16.494 -30.993 1.00 60.31 538 ALA A C 1
ATOM 4115 O O . ALA A 1 538 ? 43.358 -17.673 -31.307 1.00 60.31 538 ALA A O 1
ATOM 4116 N N . GLY A 1 539 ? 43.423 -16.037 -29.762 1.00 76.81 539 GLY A N 1
ATOM 4117 C CA . GLY A 1 539 ? 43.744 -16.911 -28.631 1.00 76.81 539 GLY A CA 1
ATOM 4118 C C . GLY A 1 539 ? 42.580 -17.831 -28.238 1.00 76.81 539 GLY A C 1
ATOM 4119 O O . GLY A 1 539 ? 41.528 -17.840 -28.878 1.00 76.81 539 GLY A O 1
ATOM 4120 N N . ARG A 1 540 ? 42.776 -18.630 -27.189 1.00 85.56 540 ARG A N 1
ATOM 4121 C CA . ARG A 1 540 ? 41.751 -19.533 -26.653 1.00 85.56 540 ARG A CA 1
ATOM 4122 C C . ARG A 1 540 ? 41.014 -18.923 -25.466 1.00 85.56 540 ARG A C 1
ATOM 4124 O O . ARG A 1 540 ? 41.589 -18.160 -24.694 1.00 85.56 540 ARG A O 1
ATOM 4131 N N . LEU A 1 541 ? 39.744 -19.281 -25.355 1.00 88.81 541 LEU A N 1
ATOM 4132 C CA . LEU A 1 541 ? 38.822 -18.923 -24.282 1.00 88.81 541 LEU A CA 1
ATOM 4133 C C . LEU A 1 541 ? 38.364 -20.222 -23.601 1.00 88.81 541 LEU A C 1
ATOM 4135 O O . LEU A 1 541 ? 38.189 -21.209 -24.319 1.00 88.81 541 LEU A O 1
ATOM 4139 N N . PRO A 1 542 ? 38.163 -20.272 -22.275 1.00 89.75 542 PRO A N 1
ATOM 4140 C CA . PRO A 1 542 ? 37.498 -21.404 -21.638 1.00 89.75 542 PRO A CA 1
ATOM 4141 C C . PRO A 1 542 ? 36.031 -21.503 -22.069 1.00 89.75 542 PRO A C 1
ATOM 4143 O O . PRO A 1 542 ? 35.375 -20.487 -22.291 1.00 89.75 542 PRO A O 1
ATOM 4146 N N . THR A 1 543 ? 35.519 -22.726 -22.169 1.00 88.50 543 THR A N 1
ATOM 4147 C CA . THR A 1 543 ? 34.074 -23.001 -22.242 1.00 88.50 543 THR A CA 1
ATOM 4148 C C . THR A 1 543 ? 33.502 -23.209 -20.837 1.00 88.50 543 THR A C 1
ATOM 4150 O O . THR A 1 543 ? 34.263 -23.348 -19.878 1.00 88.50 543 THR A O 1
ATOM 4153 N N . GLU A 1 544 ? 32.174 -23.308 -20.704 1.00 84.81 544 GLU A N 1
ATOM 4154 C CA . GLU A 1 544 ? 31.506 -23.737 -19.460 1.00 84.81 544 GLU A CA 1
ATOM 4155 C C . GLU A 1 544 ? 32.139 -25.024 -18.889 1.00 84.81 544 GLU A C 1
ATOM 4157 O O . GLU A 1 544 ? 32.483 -25.088 -17.712 1.00 84.81 544 GLU A O 1
ATOM 4162 N N . SER A 1 545 ? 32.395 -26.025 -19.743 1.00 85.50 545 SER A N 1
ATOM 4163 C CA . SER A 1 545 ? 33.036 -27.292 -19.354 1.00 85.50 545 SER A CA 1
ATOM 4164 C C . SER A 1 545 ? 34.495 -27.115 -18.912 1.00 85.50 545 SER A C 1
ATOM 4166 O O . SER A 1 545 ? 34.952 -27.796 -17.996 1.00 85.50 545 SER A O 1
ATOM 4168 N N . GLY A 1 546 ? 35.228 -26.179 -19.526 1.00 89.06 546 GLY A N 1
ATOM 4169 C CA . GLY A 1 546 ? 36.582 -25.811 -19.103 1.00 89.06 546 GLY A CA 1
ATOM 4170 C C . GLY A 1 546 ? 36.618 -25.107 -17.743 1.00 89.06 546 GLY A C 1
ATOM 4171 O O . GLY A 1 546 ? 37.504 -25.386 -16.935 1.00 89.06 546 GLY A O 1
ATOM 4172 N N . TYR A 1 547 ? 35.644 -24.232 -17.475 1.00 89.19 547 TYR A N 1
ATOM 4173 C CA . TYR A 1 547 ? 35.462 -23.582 -16.175 1.00 89.19 547 TYR A CA 1
ATOM 4174 C C . TYR A 1 547 ? 35.061 -24.573 -15.079 1.00 89.19 547 TYR A C 1
ATOM 4176 O O . TYR A 1 547 ? 35.634 -24.527 -13.992 1.00 89.19 547 TYR A O 1
ATOM 4184 N N . ARG A 1 548 ? 34.129 -25.487 -15.374 1.00 87.06 548 ARG A N 1
ATOM 4185 C CA . ARG A 1 548 ? 33.662 -26.525 -14.445 1.00 87.06 548 ARG A CA 1
ATOM 4186 C C . ARG A 1 548 ? 34.802 -27.415 -13.968 1.00 87.06 548 ARG A C 1
ATOM 4188 O O . ARG A 1 548 ? 35.071 -27.453 -12.773 1.00 87.06 548 ARG A O 1
ATOM 4195 N N . LEU A 1 549 ? 35.546 -28.012 -14.900 1.00 87.25 549 LEU A N 1
ATOM 4196 C CA . LEU A 1 549 ? 36.684 -28.876 -14.578 1.00 87.25 549 LEU A CA 1
ATOM 4197 C C . LEU A 1 549 ? 37.768 -28.142 -13.765 1.00 87.25 549 LEU A C 1
ATOM 4199 O O . LEU A 1 549 ? 38.337 -28.701 -12.831 1.00 87.25 549 LEU A O 1
ATOM 4203 N N . TYR A 1 550 ? 38.043 -26.873 -14.084 1.00 89.62 550 TYR A N 1
ATOM 4204 C CA . TYR A 1 550 ? 38.953 -26.039 -13.289 1.00 89.62 550 TYR A CA 1
ATOM 4205 C C . TYR A 1 550 ? 38.438 -25.815 -11.859 1.00 89.62 550 TYR A C 1
ATOM 4207 O O . TYR A 1 550 ? 39.214 -25.897 -10.905 1.00 89.62 550 TYR A O 1
ATOM 4215 N N . ALA A 1 551 ? 37.143 -25.546 -11.692 1.00 87.50 551 ALA A N 1
ATOM 4216 C CA . ALA A 1 551 ? 36.549 -25.316 -10.383 1.00 87.50 551 ALA A CA 1
ATOM 4217 C C . ALA A 1 551 ? 36.458 -26.602 -9.539 1.00 87.50 551 ALA A C 1
ATOM 4219 O O . ALA A 1 551 ? 36.709 -26.551 -8.336 1.00 87.50 551 ALA A O 1
ATOM 4220 N N . GLU A 1 552 ? 36.188 -27.755 -10.153 1.00 84.69 552 GLU A N 1
ATOM 4221 C CA . GLU A 1 552 ? 36.244 -29.075 -9.511 1.00 84.69 552 GLU A CA 1
ATOM 4222 C C . GLU A 1 552 ? 37.663 -29.383 -8.998 1.00 84.69 552 GLU A C 1
ATOM 4224 O O . GLU A 1 552 ? 37.841 -29.663 -7.810 1.00 84.69 552 GLU A O 1
ATOM 4229 N N . GLU A 1 553 ? 38.697 -29.215 -9.836 1.00 86.12 553 GLU A N 1
ATOM 4230 C CA . GLU A 1 553 ? 40.102 -29.387 -9.424 1.00 86.12 553 GLU A CA 1
ATOM 4231 C C . GLU A 1 553 ? 40.521 -28.386 -8.319 1.00 86.12 553 GLU A C 1
ATOM 4233 O O . GLU A 1 553 ? 41.353 -28.708 -7.461 1.00 86.12 553 GLU A O 1
ATOM 4238 N N . LEU A 1 554 ? 39.926 -27.186 -8.264 1.00 86.44 554 LEU A N 1
ATOM 4239 C CA . LEU A 1 554 ? 40.096 -26.249 -7.143 1.00 86.44 554 LEU A CA 1
ATOM 4240 C C . LEU A 1 554 ? 39.420 -26.737 -5.852 1.00 86.44 554 LEU A C 1
ATOM 4242 O O . LEU A 1 554 ? 40.017 -26.627 -4.779 1.00 86.44 554 LEU A O 1
ATOM 4246 N N . VAL A 1 555 ? 38.199 -27.276 -5.920 1.00 83.25 555 VAL A N 1
ATOM 4247 C CA . VAL A 1 555 ? 37.508 -27.834 -4.743 1.00 83.25 555 VAL A CA 1
ATOM 4248 C C . VAL A 1 555 ? 38.303 -29.003 -4.150 1.00 83.25 555 VAL A C 1
ATOM 4250 O O . VAL A 1 555 ? 38.440 -29.069 -2.927 1.00 83.25 555 VAL A O 1
ATOM 4253 N N . GLU A 1 556 ? 38.870 -29.877 -4.987 1.00 80.38 556 GLU A N 1
ATOM 4254 C CA . GLU A 1 556 ? 39.703 -31.003 -4.540 1.00 80.38 556 GLU A CA 1
ATOM 4255 C C . GLU A 1 556 ? 41.077 -30.576 -4.000 1.00 80.38 556 GLU A C 1
ATOM 4257 O O . GLU A 1 556 ? 41.540 -31.106 -2.991 1.00 80.38 556 GLU A O 1
ATOM 4262 N N . SER A 1 557 ? 41.749 -29.617 -4.646 1.00 80.19 557 SER A N 1
ATOM 4263 C CA . SER A 1 557 ? 43.111 -29.213 -4.259 1.00 80.19 557 SER A CA 1
ATOM 4264 C C . SER A 1 557 ? 43.176 -28.336 -3.003 1.00 80.19 557 SER A C 1
ATOM 4266 O O . SER A 1 557 ? 44.214 -28.291 -2.338 1.00 80.19 557 SER A O 1
ATOM 4268 N N . LEU A 1 558 ? 42.085 -27.659 -2.631 1.00 74.81 558 LEU A N 1
ATOM 4269 C CA . LEU A 1 558 ? 42.012 -26.794 -1.448 1.00 74.81 558 LEU A CA 1
ATOM 4270 C C . LEU A 1 558 ? 41.774 -27.579 -0.136 1.00 74.81 558 LEU A C 1
ATOM 4272 O O . LEU A 1 558 ? 40.982 -27.163 0.715 1.00 74.81 558 LEU A O 1
ATOM 4276 N N . ASP A 1 559 ? 42.463 -28.693 0.080 1.00 59.75 559 ASP A N 1
ATOM 4277 C CA . ASP A 1 559 ? 42.294 -29.518 1.282 1.00 59.75 559 ASP A CA 1
ATOM 4278 C C . ASP A 1 559 ? 42.843 -28.838 2.561 1.00 59.75 559 ASP A C 1
ATOM 4280 O O . ASP A 1 559 ? 43.934 -28.265 2.572 1.00 59.75 559 ASP A O 1
ATOM 4284 N N . GLY A 1 560 ? 42.087 -28.896 3.669 1.00 65.69 560 GLY A N 1
ATOM 4285 C CA . GLY A 1 560 ? 42.483 -28.332 4.974 1.00 65.69 560 GLY A CA 1
ATOM 4286 C C . GLY A 1 560 ? 41.452 -27.418 5.656 1.00 65.69 560 GLY A C 1
ATOM 4287 O O . GLY A 1 560 ? 40.360 -27.173 5.143 1.00 65.69 560 GLY A O 1
ATOM 4288 N N . ARG A 1 561 ? 41.796 -26.911 6.854 1.00 65.50 561 ARG A N 1
ATOM 4289 C CA . ARG A 1 561 ? 40.962 -25.953 7.611 1.00 65.50 561 ARG A CA 1
ATOM 4290 C C . ARG A 1 561 ? 41.017 -24.577 6.928 1.00 65.50 561 ARG A C 1
ATOM 4292 O O . ARG A 1 561 ? 42.127 -24.080 6.728 1.00 65.50 561 ARG A O 1
ATOM 4299 N N . PRO A 1 562 ? 39.877 -23.938 6.606 1.00 74.19 562 PRO A N 1
ATOM 4300 C CA . PRO A 1 562 ? 39.884 -22.625 5.972 1.00 74.19 562 PRO A CA 1
ATOM 4301 C C . PRO A 1 562 ? 40.473 -21.556 6.902 1.00 74.19 562 PRO A C 1
ATOM 4303 O O . PRO A 1 562 ? 40.382 -21.651 8.130 1.00 74.19 562 PRO A O 1
ATOM 4306 N N . ALA A 1 563 ? 41.072 -20.525 6.304 1.00 68.25 563 ALA A N 1
ATOM 4307 C CA . ALA A 1 563 ? 41.474 -19.326 7.029 1.00 68.25 563 ALA A CA 1
ATOM 4308 C C . ALA A 1 563 ? 40.229 -18.590 7.551 1.00 68.25 563 ALA A C 1
ATOM 4310 O O . ALA A 1 563 ? 39.203 -18.557 6.875 1.00 68.25 563 ALA A O 1
ATOM 4311 N N . SER A 1 564 ? 40.320 -17.997 8.744 1.00 66.12 564 SER A N 1
ATOM 4312 C CA . SER A 1 564 ? 39.223 -17.190 9.289 1.00 66.12 564 SER A CA 1
ATOM 4313 C C . SER A 1 564 ? 39.008 -15.936 8.441 1.00 66.12 564 SER A C 1
ATOM 4315 O O . SER A 1 564 ? 39.976 -15.294 8.029 1.00 66.12 564 SER A O 1
ATOM 4317 N N . LEU A 1 565 ? 37.746 -15.558 8.227 1.00 64.00 565 LEU A N 1
ATOM 4318 C CA . LEU A 1 565 ? 37.374 -14.325 7.524 1.00 64.00 565 LEU A CA 1
ATOM 4319 C C . LEU A 1 565 ? 37.538 -13.053 8.382 1.00 64.00 565 LEU A C 1
ATOM 4321 O O . LEU A 1 565 ? 37.284 -11.955 7.896 1.00 64.00 565 LEU A O 1
ATOM 4325 N N . GLY A 1 566 ? 37.985 -13.178 9.637 1.00 62.22 566 GLY A N 1
ATOM 4326 C CA . GLY A 1 566 ? 38.315 -12.031 10.492 1.00 62.22 566 GLY A CA 1
ATOM 4327 C C . GLY A 1 566 ? 37.119 -11.371 11.186 1.00 62.22 566 GLY A C 1
ATOM 4328 O O . GLY A 1 566 ? 37.230 -10.222 11.607 1.00 62.22 566 GLY A O 1
ATOM 4329 N N . VAL A 1 567 ? 35.995 -12.083 11.322 1.00 63.06 567 VAL A N 1
ATOM 4330 C CA . VAL A 1 567 ? 34.785 -11.621 12.024 1.00 63.06 567 VAL A CA 1
ATOM 4331 C C . VAL A 1 567 ? 34.548 -12.462 13.277 1.00 63.06 567 VAL A C 1
ATOM 4333 O O . VAL A 1 567 ? 34.508 -13.689 13.208 1.00 63.06 567 VAL A O 1
ATOM 4336 N N . ASP A 1 568 ? 34.359 -11.800 14.420 1.00 65.12 568 ASP A N 1
ATOM 4337 C CA . ASP A 1 568 ? 34.022 -12.449 15.691 1.00 65.12 568 ASP A CA 1
ATOM 4338 C C . ASP A 1 568 ? 32.500 -12.585 15.870 1.00 65.12 568 ASP A C 1
ATOM 4340 O O . ASP A 1 568 ? 31.849 -11.794 16.561 1.00 65.12 568 ASP A O 1
ATOM 4344 N N . LEU A 1 569 ? 31.937 -13.625 15.249 1.00 67.25 569 LEU A N 1
ATOM 4345 C CA . LEU A 1 569 ? 30.534 -14.017 15.437 1.00 67.25 569 LEU A CA 1
ATOM 4346 C C . LEU A 1 569 ? 30.229 -14.439 16.890 1.00 67.25 569 LEU A C 1
ATOM 4348 O O . LEU A 1 569 ? 29.071 -14.427 17.299 1.00 67.25 569 LEU A O 1
ATOM 4352 N N . GLY A 1 570 ? 31.247 -14.759 17.702 1.00 56.12 570 GLY A N 1
ATOM 4353 C CA . GLY A 1 570 ? 31.086 -15.144 19.108 1.00 56.12 570 GLY A CA 1
ATOM 4354 C C . GLY A 1 570 ? 30.531 -14.028 20.000 1.00 56.12 570 GLY A C 1
ATOM 4355 O O . GLY A 1 570 ? 30.050 -14.310 21.097 1.00 56.12 570 GLY A O 1
ATOM 4356 N N . SER A 1 571 ? 30.543 -12.784 19.514 1.00 53.16 571 SER A N 1
ATOM 4357 C CA . SER A 1 571 ? 29.922 -11.617 20.153 1.00 53.16 571 SER A CA 1
ATOM 4358 C C . SER A 1 571 ? 28.411 -11.467 19.887 1.00 53.16 571 SER A C 1
ATOM 4360 O O . SER A 1 571 ? 27.762 -10.665 20.553 1.00 53.16 571 SER A O 1
ATOM 4362 N N . MET A 1 572 ? 27.840 -12.242 18.954 1.00 58.22 572 MET A N 1
ATOM 4363 C CA . MET A 1 572 ? 26.457 -12.109 18.450 1.00 58.22 572 MET A CA 1
ATOM 4364 C C . MET A 1 572 ? 25.532 -13.266 18.883 1.00 58.22 572 MET A C 1
ATOM 4366 O O . MET A 1 572 ? 24.546 -13.565 18.213 1.00 58.22 572 MET A O 1
ATOM 4370 N N . ARG A 1 573 ? 25.860 -13.952 19.988 1.00 52.59 573 ARG A N 1
ATOM 4371 C CA . ARG A 1 573 ? 25.242 -15.230 20.413 1.00 52.59 573 ARG A CA 1
ATOM 4372 C C . ARG A 1 573 ? 23.713 -15.217 20.537 1.00 52.59 573 ARG A C 1
ATOM 4374 O O . ARG A 1 573 ? 23.094 -16.239 20.265 1.00 52.59 573 ARG A O 1
ATOM 4381 N N . ASP A 1 574 ? 23.119 -14.084 20.902 1.00 53.50 574 ASP A N 1
ATOM 4382 C CA . ASP A 1 574 ? 21.672 -13.974 21.137 1.00 53.50 574 ASP A CA 1
ATOM 4383 C C . ASP A 1 574 ? 20.845 -13.735 19.852 1.00 53.50 574 ASP A C 1
ATOM 4385 O O . ASP A 1 574 ? 19.617 -13.808 19.893 1.00 53.50 574 ASP A O 1
ATOM 4389 N N . GLU A 1 575 ? 21.482 -13.464 18.702 1.00 67.06 575 GLU A N 1
ATOM 4390 C CA . GLU A 1 575 ? 20.806 -13.066 17.456 1.00 67.06 575 GLU A CA 1
ATOM 4391 C C . GLU A 1 575 ? 21.370 -13.805 16.223 1.00 67.06 575 GLU A C 1
ATOM 4393 O O . GLU A 1 575 ? 22.220 -13.295 15.489 1.00 67.06 575 GLU A O 1
ATOM 4398 N N . ILE A 1 576 ? 20.850 -15.011 15.950 1.00 71.94 576 ILE A N 1
ATOM 4399 C CA . ILE A 1 576 ? 21.243 -15.821 14.778 1.00 71.94 576 ILE A CA 1
ATOM 4400 C C . ILE A 1 576 ? 21.055 -15.041 13.462 1.00 71.94 576 ILE A C 1
ATOM 4402 O O . ILE A 1 576 ? 21.946 -15.056 12.615 1.00 71.94 576 ILE A O 1
ATOM 4406 N N . GLU A 1 577 ? 19.944 -14.316 13.295 1.00 69.88 577 GLU A N 1
ATOM 4407 C CA . GLU A 1 577 ? 19.691 -13.478 12.109 1.00 69.88 577 GLU A CA 1
ATOM 4408 C C . GLU A 1 577 ? 20.799 -12.438 11.879 1.00 69.88 577 GLU A C 1
ATOM 4410 O O . GLU A 1 577 ? 21.239 -12.233 10.746 1.00 69.88 577 GLU A O 1
ATOM 4415 N N . THR A 1 578 ? 21.293 -11.808 12.949 1.00 76.25 578 THR A N 1
ATOM 4416 C CA . THR A 1 578 ? 22.359 -10.800 12.887 1.00 76.25 578 THR A CA 1
ATOM 4417 C C . THR A 1 578 ? 23.678 -11.425 12.423 1.00 76.25 578 THR A C 1
ATOM 4419 O O . THR A 1 578 ? 24.358 -10.849 11.571 1.00 76.25 578 THR A O 1
ATOM 4422 N N . ALA A 1 579 ? 24.003 -12.644 12.871 1.00 77.94 579 ALA A N 1
ATOM 4423 C CA . ALA A 1 579 ? 25.167 -13.393 12.389 1.00 77.94 579 ALA A CA 1
ATOM 4424 C C . ALA A 1 579 ? 25.044 -13.818 10.907 1.00 77.94 579 ALA A C 1
ATOM 4426 O O . ALA A 1 579 ? 26.025 -13.750 10.157 1.00 77.94 579 ALA A O 1
ATOM 4427 N N . LEU A 1 580 ? 23.847 -14.212 10.453 1.00 84.31 580 LEU A N 1
ATOM 4428 C CA . LEU A 1 580 ? 23.590 -14.580 9.051 1.00 84.31 580 LEU A CA 1
ATOM 4429 C C . LEU A 1 580 ? 23.668 -13.357 8.120 1.00 84.31 580 LEU A C 1
ATOM 4431 O O . LEU A 1 580 ? 24.339 -13.417 7.085 1.00 84.31 580 LEU A O 1
ATOM 4435 N N . ARG A 1 581 ? 23.084 -12.217 8.516 1.00 82.81 581 ARG A N 1
ATOM 4436 C CA . ARG A 1 581 ? 23.215 -10.934 7.796 1.00 82.81 581 ARG A CA 1
ATOM 4437 C C . ARG A 1 581 ? 24.672 -10.476 7.726 1.00 82.81 581 ARG A C 1
ATOM 4439 O O . ARG A 1 581 ? 25.172 -10.224 6.633 1.00 82.81 581 ARG A O 1
ATOM 4446 N N . ALA A 1 582 ? 25.389 -10.468 8.853 1.00 83.94 582 ALA A N 1
ATOM 4447 C CA . ALA A 1 582 ? 26.808 -10.105 8.893 1.00 83.94 582 ALA A CA 1
ATOM 4448 C C . ALA A 1 582 ? 27.675 -11.003 7.988 1.00 83.94 582 ALA A C 1
ATOM 4450 O O . ALA A 1 582 ? 28.611 -10.517 7.347 1.00 83.94 582 ALA A O 1
ATOM 4451 N N . THR A 1 583 ? 27.343 -12.296 7.894 1.00 86.75 583 THR A N 1
ATOM 4452 C CA . THR A 1 583 ? 28.029 -13.244 7.003 1.00 86.75 583 THR A CA 1
ATOM 4453 C C . THR A 1 583 ? 27.737 -12.970 5.528 1.00 86.75 583 THR A C 1
ATOM 4455 O O . THR A 1 583 ? 28.664 -12.955 4.718 1.00 86.75 583 THR A O 1
ATOM 4458 N N . THR A 1 584 ? 26.477 -12.688 5.191 1.00 88.81 584 THR A N 1
ATOM 4459 C CA . THR A 1 584 ? 26.034 -12.322 3.833 1.00 88.81 584 THR A CA 1
ATOM 4460 C C . THR A 1 584 ? 26.764 -11.066 3.341 1.00 88.81 584 THR A C 1
ATOM 4462 O O . THR A 1 584 ? 27.425 -11.077 2.302 1.00 88.81 584 THR A O 1
ATOM 4465 N N . ASP A 1 585 ? 26.742 -10.008 4.150 1.00 83.94 585 ASP A N 1
ATOM 4466 C CA . ASP A 1 585 ? 27.426 -8.739 3.896 1.00 83.94 585 ASP A CA 1
ATOM 4467 C C . ASP A 1 585 ? 28.944 -8.898 3.719 1.00 83.94 585 ASP A C 1
ATOM 4469 O O . ASP A 1 585 ? 29.571 -8.250 2.878 1.00 83.94 585 ASP A O 1
ATOM 4473 N N . MET A 1 586 ? 29.565 -9.740 4.548 1.00 84.88 586 MET A N 1
ATOM 4474 C CA . MET A 1 586 ? 30.999 -10.015 4.502 1.00 84.88 586 MET A CA 1
ATOM 4475 C C . MET A 1 586 ? 31.393 -10.744 3.216 1.00 84.88 586 MET A C 1
ATOM 4477 O O . MET A 1 586 ? 32.370 -10.354 2.578 1.00 84.88 586 MET A O 1
ATOM 4481 N N . LEU A 1 587 ? 30.642 -11.777 2.832 1.00 86.69 587 LEU A N 1
ATOM 4482 C CA . LEU A 1 587 ? 30.858 -12.527 1.595 1.00 86.69 587 LEU A CA 1
ATOM 4483 C C . LEU A 1 587 ? 30.740 -11.628 0.368 1.00 86.69 587 LEU A C 1
ATOM 4485 O O . LEU A 1 587 ? 31.631 -11.641 -0.487 1.00 86.69 587 LEU A O 1
ATOM 4489 N N . SER A 1 588 ? 29.698 -10.797 0.335 1.00 87.62 588 SER A N 1
ATOM 4490 C CA . SER A 1 588 ? 29.513 -9.796 -0.709 1.00 87.62 588 SER A CA 1
ATOM 4491 C C . SER A 1 588 ? 30.690 -8.818 -0.766 1.00 87.62 588 SER A C 1
ATOM 4493 O O . SER A 1 588 ? 31.337 -8.717 -1.803 1.00 87.62 588 SER A O 1
ATOM 4495 N N . ARG A 1 589 ? 31.059 -8.153 0.340 1.00 84.62 589 ARG A N 1
ATOM 4496 C CA . ARG A 1 589 ? 32.187 -7.197 0.342 1.00 84.62 589 ARG A CA 1
ATOM 4497 C C . ARG A 1 589 ? 33.524 -7.837 -0.030 1.00 84.62 589 ARG A C 1
ATOM 4499 O O . ARG A 1 589 ? 34.341 -7.201 -0.689 1.00 84.62 589 ARG A O 1
ATOM 4506 N N . ALA A 1 590 ? 33.770 -9.074 0.402 1.00 85.00 590 ALA A N 1
ATOM 4507 C CA . ALA A 1 590 ? 35.020 -9.770 0.120 1.00 85.00 590 ALA A CA 1
ATOM 4508 C C . ALA A 1 590 ? 35.147 -10.139 -1.365 1.00 85.00 590 ALA A C 1
ATOM 4510 O O . ALA A 1 590 ? 36.233 -10.025 -1.938 1.00 85.00 590 ALA A O 1
ATOM 4511 N N . THR A 1 591 ? 34.056 -10.588 -1.990 1.00 85.81 591 THR A N 1
ATOM 4512 C CA . THR A 1 591 ? 34.082 -11.169 -3.343 1.00 85.81 591 THR A CA 1
ATOM 4513 C C . THR A 1 591 ? 33.563 -10.251 -4.444 1.00 85.81 591 THR A C 1
ATOM 4515 O O . THR A 1 591 ? 33.986 -10.437 -5.579 1.00 85.81 591 THR A O 1
ATOM 4518 N N . ARG A 1 592 ? 32.734 -9.254 -4.099 1.00 82.44 592 ARG A N 1
ATOM 4519 C CA . ARG A 1 592 ? 31.871 -8.438 -4.982 1.00 82.44 592 ARG A CA 1
ATOM 4520 C C . ARG A 1 592 ? 30.818 -9.230 -5.762 1.00 82.44 592 ARG A C 1
ATOM 4522 O O . ARG A 1 592 ? 30.180 -8.697 -6.662 1.00 82.44 592 ARG A O 1
ATOM 4529 N N . LEU A 1 593 ? 30.607 -10.485 -5.379 1.00 86.31 593 LEU A N 1
ATOM 4530 C CA . LEU A 1 593 ? 29.563 -11.341 -5.921 1.00 86.31 593 LEU A CA 1
ATOM 4531 C C . LEU A 1 593 ? 28.280 -11.225 -5.091 1.00 86.31 593 LEU A C 1
ATOM 4533 O O . LEU A 1 593 ? 28.273 -10.688 -3.975 1.00 86.31 593 LEU A O 1
ATOM 4537 N N . LEU A 1 594 ? 27.196 -11.766 -5.640 1.00 87.19 594 LEU A N 1
ATOM 4538 C CA . LEU A 1 594 ? 25.925 -11.903 -4.949 1.00 87.19 594 LEU A CA 1
ATOM 4539 C C . LEU A 1 594 ? 26.051 -12.999 -3.886 1.00 87.19 594 LEU A C 1
ATOM 4541 O O . LEU A 1 594 ? 26.247 -14.164 -4.217 1.00 87.19 594 LEU A O 1
ATOM 4545 N N . ALA A 1 595 ? 25.953 -12.636 -2.613 1.00 89.38 595 ALA A N 1
ATOM 4546 C CA . ALA A 1 595 ? 26.010 -13.564 -1.494 1.00 89.38 595 ALA A CA 1
ATOM 4547 C C . ALA A 1 595 ? 24.610 -14.000 -1.063 1.00 89.38 595 ALA A C 1
ATOM 4549 O O . ALA A 1 595 ? 23.698 -13.177 -0.975 1.00 89.38 595 ALA A O 1
ATOM 4550 N N . ILE A 1 596 ? 24.471 -15.289 -0.756 1.00 88.06 596 ILE A N 1
ATOM 4551 C CA . ILE A 1 596 ? 23.229 -15.918 -0.308 1.00 88.06 596 ILE A CA 1
ATOM 4552 C C . ILE A 1 596 ? 23.527 -16.774 0.925 1.00 88.06 596 ILE A C 1
ATOM 4554 O O . ILE A 1 596 ? 24.471 -17.564 0.923 1.00 88.06 596 ILE A O 1
ATOM 4558 N N . VAL A 1 597 ? 22.728 -16.638 1.981 1.00 87.88 597 VAL A N 1
ATOM 4559 C CA . VAL A 1 597 ? 22.811 -17.462 3.195 1.00 87.88 597 VAL A CA 1
ATOM 4560 C C . VAL A 1 597 ? 21.400 -17.863 3.612 1.00 87.88 597 VAL A C 1
ATOM 4562 O O . VAL A 1 597 ? 20.561 -16.998 3.845 1.00 87.88 597 VAL A O 1
ATOM 4565 N N . SER A 1 598 ? 21.112 -19.159 3.725 1.00 84.25 598 SER A N 1
ATOM 4566 C CA . SER A 1 598 ? 19.830 -19.627 4.264 1.00 84.25 598 SER A CA 1
ATOM 4567 C C . SER A 1 598 ? 19.859 -19.649 5.792 1.00 84.25 598 SER A C 1
ATOM 4569 O O . SER A 1 598 ? 20.895 -19.923 6.387 1.00 84.25 598 SER A O 1
ATOM 4571 N N . ALA A 1 599 ? 18.718 -19.428 6.435 1.00 78.19 599 ALA A N 1
ATOM 4572 C CA . ALA A 1 599 ? 18.519 -19.681 7.856 1.00 78.19 599 ALA A CA 1
ATOM 4573 C C . ALA A 1 599 ? 18.447 -21.192 8.163 1.00 78.19 599 ALA A C 1
ATOM 4575 O O . ALA A 1 599 ? 18.186 -21.997 7.258 1.00 78.19 599 ALA A O 1
ATOM 4576 N N . PRO A 1 600 ? 18.622 -21.599 9.438 1.00 70.25 600 PRO A N 1
ATOM 4577 C CA . PRO A 1 600 ? 18.359 -22.963 9.881 1.00 70.25 600 PRO A CA 1
ATOM 4578 C C . PRO A 1 600 ? 16.902 -23.385 9.652 1.00 70.25 600 PRO A C 1
ATOM 4580 O O . PRO A 1 600 ? 15.979 -22.708 10.102 1.00 70.25 600 PRO A O 1
ATOM 4583 N N . SER A 1 601 ? 16.680 -24.540 9.017 1.00 57.31 601 SER A N 1
AT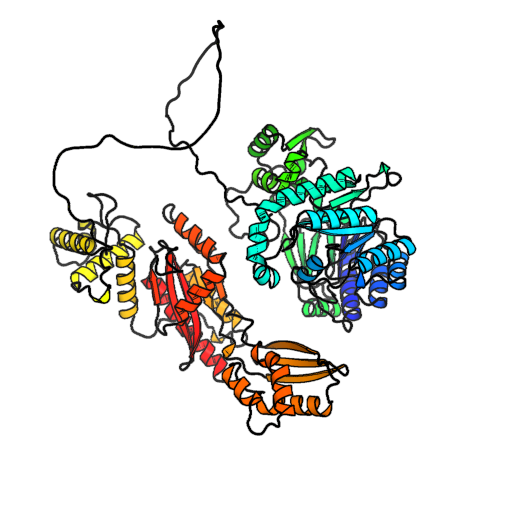OM 4584 C CA . SER A 1 601 ? 15.318 -25.055 8.798 1.00 57.31 601 SER A CA 1
ATOM 4585 C C . SER A 1 601 ? 14.591 -25.428 10.107 1.00 57.31 601 SER A C 1
ATOM 4587 O O . SER A 1 601 ? 15.142 -26.087 11.005 1.00 57.31 601 SER A O 1
ATOM 4589 N N . LEU A 1 602 ? 13.309 -25.047 10.176 1.00 50.72 602 LEU A N 1
ATOM 4590 C CA . LEU A 1 602 ? 12.407 -25.184 11.329 1.00 50.72 602 LEU A CA 1
ATOM 4591 C C . LEU A 1 602 ? 12.067 -26.633 11.716 1.00 50.72 602 LEU A C 1
ATOM 4593 O O . LEU A 1 602 ? 11.568 -26.862 12.815 1.00 50.72 602 LEU A O 1
ATOM 4597 N N . GLU A 1 603 ? 12.440 -27.630 10.908 1.00 49.31 603 GLU A N 1
ATOM 4598 C CA . GLU A 1 603 ? 12.404 -29.060 11.280 1.00 49.31 603 GLU A CA 1
ATOM 4599 C C . GLU A 1 603 ? 13.207 -29.395 12.556 1.00 49.31 603 GLU A C 1
ATOM 4601 O O . GLU A 1 603 ? 13.124 -30.499 13.106 1.00 49.31 603 GLU A O 1
ATOM 4606 N N . THR A 1 604 ? 14.063 -28.475 13.008 1.00 49.12 604 THR A N 1
ATOM 4607 C CA . THR A 1 604 ? 14.811 -28.595 14.265 1.00 49.12 604 THR A CA 1
ATOM 4608 C C . THR A 1 604 ? 14.055 -28.062 15.482 1.00 49.12 604 THR A C 1
ATOM 4610 O O . THR A 1 604 ? 14.383 -28.455 16.605 1.00 49.12 604 THR A O 1
ATOM 4613 N N . ALA A 1 605 ? 13.037 -27.220 15.286 1.00 56.50 605 ALA A N 1
ATOM 4614 C CA . ALA A 1 605 ? 12.299 -26.594 16.369 1.00 56.50 605 ALA A CA 1
ATOM 4615 C C . ALA A 1 605 ? 11.489 -27.631 17.161 1.00 56.50 605 ALA A C 1
ATOM 4617 O O . ALA A 1 605 ? 10.864 -28.538 16.601 1.00 56.50 605 ALA A O 1
ATOM 4618 N N . THR A 1 606 ? 11.502 -27.504 18.486 1.00 70.31 606 THR A N 1
ATOM 4619 C CA . THR A 1 606 ? 10.688 -28.330 19.381 1.00 70.31 606 THR A CA 1
ATOM 4620 C C . THR A 1 606 ? 9.417 -27.596 19.770 1.00 70.31 606 THR A C 1
ATOM 4622 O O . THR A 1 606 ? 9.381 -26.368 19.837 1.00 70.31 606 THR A O 1
ATOM 4625 N N . ILE A 1 607 ? 8.353 -28.340 20.044 1.00 75.50 607 ILE A N 1
ATOM 4626 C CA . ILE A 1 607 ? 7.129 -27.769 20.602 1.00 75.50 607 ILE A CA 1
ATOM 4627 C C . ILE A 1 607 ? 7.407 -27.414 22.071 1.00 75.50 607 ILE A C 1
ATOM 4629 O O . ILE A 1 607 ? 7.695 -28.294 22.879 1.00 75.50 607 ILE A O 1
ATOM 4633 N N . ARG A 1 608 ? 7.360 -26.125 22.424 1.00 74.44 608 ARG A N 1
ATOM 4634 C CA . ARG A 1 608 ? 7.530 -25.630 23.804 1.00 74.44 608 ARG A CA 1
ATOM 4635 C C . ARG A 1 608 ? 6.230 -25.649 24.597 1.00 74.44 608 ARG A C 1
ATOM 4637 O O . ARG A 1 608 ? 6.271 -25.836 25.808 1.00 74.44 608 ARG A O 1
ATOM 4644 N N . HIS A 1 609 ? 5.097 -25.431 23.938 1.00 78.50 609 HIS A N 1
ATOM 4645 C CA . HIS A 1 609 ? 3.793 -25.401 24.590 1.00 78.50 609 HIS A CA 1
ATOM 4646 C C . HIS A 1 609 ? 2.687 -25.813 23.617 1.00 78.50 609 HIS A C 1
ATOM 4648 O O . HIS A 1 609 ? 2.749 -25.479 22.432 1.00 78.50 609 HIS A O 1
ATOM 4654 N N . VAL A 1 610 ? 1.676 -26.510 24.134 1.00 84.44 610 VAL A N 1
ATOM 4655 C CA . VAL A 1 610 ? 0.413 -26.789 23.446 1.00 84.44 610 VAL A CA 1
ATOM 4656 C C . VAL A 1 610 ? -0.715 -26.463 24.412 1.00 84.44 610 VAL A C 1
ATOM 4658 O O . VAL A 1 610 ? -0.684 -26.902 25.557 1.00 84.44 610 VAL A O 1
ATOM 4661 N N . GLU A 1 611 ? -1.714 -25.727 23.946 1.00 84.69 611 GLU A N 1
ATOM 4662 C CA . GLU A 1 611 ? -2.922 -25.406 24.703 1.00 84.69 611 GLU A CA 1
ATOM 4663 C C . GLU A 1 611 ? -4.145 -25.838 23.887 1.00 84.69 611 GLU A C 1
ATOM 4665 O O . GLU A 1 611 ? -4.188 -25.617 22.674 1.00 84.69 611 GLU A O 1
ATOM 4670 N N . VAL A 1 612 ? -5.139 -26.457 24.531 1.00 89.38 612 VAL A N 1
ATOM 4671 C CA . VAL A 1 612 ? -6.402 -26.865 23.894 1.00 89.38 612 VAL A CA 1
ATOM 4672 C C . VAL A 1 612 ? -7.560 -26.269 24.688 1.00 89.38 612 VAL A C 1
ATOM 4674 O O . VAL A 1 612 ? -7.709 -26.545 25.876 1.00 89.38 612 VAL A O 1
ATOM 4677 N N . LEU A 1 613 ? -8.373 -25.439 24.037 1.00 85.56 613 LEU A N 1
ATOM 4678 C CA . LEU A 1 613 ? -9.403 -24.616 24.673 1.00 85.56 613 LEU A CA 1
ATOM 4679 C C . LEU A 1 613 ? -10.759 -24.816 23.992 1.00 85.56 613 LEU A C 1
ATOM 4681 O O . LEU A 1 613 ? -10.868 -24.680 22.776 1.00 85.56 613 LEU A O 1
ATOM 4685 N N . ALA A 1 614 ? -11.816 -25.072 24.763 1.00 86.19 614 ALA A N 1
ATOM 4686 C CA . ALA A 1 614 ? -13.185 -25.004 24.255 1.00 86.19 614 ALA A CA 1
ATOM 4687 C C . ALA A 1 614 ? -13.626 -23.532 24.180 1.00 86.19 614 ALA A C 1
ATOM 4689 O O . ALA A 1 614 ? -13.662 -22.851 25.203 1.00 86.19 614 ALA A O 1
ATOM 4690 N N . LEU A 1 615 ? -13.951 -23.037 22.982 1.00 78.06 615 LEU A N 1
ATOM 4691 C CA . LEU A 1 615 ? -14.397 -21.649 22.776 1.00 78.06 615 LEU A CA 1
ATOM 4692 C C . LEU A 1 615 ? -15.924 -21.516 22.834 1.00 78.06 615 LEU A C 1
ATOM 4694 O O . LEU A 1 615 ? -16.456 -20.525 23.327 1.00 78.06 615 LEU A O 1
ATOM 4698 N N . GLN A 1 616 ? -16.629 -22.514 22.307 1.00 80.44 616 GLN A N 1
ATOM 4699 C CA . GLN A 1 616 ? -18.087 -22.641 22.302 1.00 80.44 616 GLN A CA 1
ATOM 4700 C C . GLN A 1 616 ? -18.432 -24.133 22.433 1.00 80.44 616 GLN A C 1
ATOM 4702 O O . GLN A 1 616 ? -17.542 -24.961 22.229 1.00 80.44 616 GLN A O 1
ATOM 4707 N N . PRO A 1 617 ? -19.698 -24.520 22.699 1.00 78.56 617 PRO A N 1
ATOM 4708 C CA . PRO A 1 617 ? -20.068 -25.930 22.820 1.00 78.56 617 PRO A CA 1
ATOM 4709 C C . PRO A 1 617 ? -19.602 -26.799 21.645 1.00 78.56 617 PRO A C 1
ATOM 4711 O O . PRO A 1 617 ? -19.235 -27.939 21.866 1.00 78.56 617 PRO A O 1
ATOM 4714 N N . THR A 1 618 ? -19.556 -26.265 20.422 1.00 87.44 618 THR A N 1
ATOM 4715 C CA . THR A 1 618 ? -19.171 -26.977 19.189 1.00 87.44 618 THR A CA 1
ATOM 4716 C C . THR A 1 618 ? -17.831 -26.516 18.591 1.00 87.44 618 THR A C 1
ATOM 4718 O O . THR A 1 618 ? -17.570 -26.762 17.414 1.00 87.44 618 THR A O 1
ATOM 4721 N N . SER A 1 619 ? -16.962 -25.822 19.343 1.00 86.38 619 SER A N 1
ATOM 4722 C CA . SER A 1 619 ? -15.653 -25.404 18.808 1.00 86.38 619 SER A CA 1
ATOM 4723 C C . SER A 1 619 ? -14.494 -25.468 19.799 1.00 86.38 619 SER A C 1
ATOM 4725 O O . SER A 1 619 ? -14.596 -25.058 20.957 1.00 86.38 619 SER A O 1
ATOM 4727 N N . VAL A 1 620 ? -13.358 -25.954 19.295 1.00 87.88 620 VAL A N 1
ATOM 4728 C CA . VAL A 1 620 ? -12.104 -26.140 20.033 1.00 87.88 620 VAL A CA 1
ATOM 4729 C C . VAL A 1 620 ? -10.989 -25.380 19.327 1.00 87.88 620 VAL A C 1
ATOM 4731 O O . VAL A 1 620 ? -10.809 -25.517 18.120 1.00 87.88 620 VAL A O 1
ATOM 4734 N N . MET A 1 621 ? -10.214 -24.601 20.071 1.00 85.75 621 MET A N 1
ATOM 4735 C CA . MET A 1 621 ? -8.986 -23.973 19.598 1.00 85.75 621 MET A CA 1
ATOM 4736 C C . MET A 1 621 ? -7.774 -24.754 20.094 1.00 85.75 621 MET A C 1
ATOM 4738 O O . MET A 1 621 ? -7.706 -25.100 21.270 1.00 85.75 621 MET A O 1
ATOM 4742 N N . VAL A 1 622 ? -6.800 -24.972 19.212 1.00 86.31 622 VAL A N 1
ATOM 4743 C CA . VAL A 1 622 ? -5.453 -25.413 19.584 1.00 86.31 622 VAL A CA 1
ATOM 4744 C C . VAL A 1 622 ? -4.471 -24.274 19.353 1.00 86.31 622 VAL A C 1
ATOM 4746 O O . VAL A 1 622 ? -4.475 -23.656 18.286 1.00 86.31 622 VAL A O 1
ATOM 4749 N N . VAL A 1 623 ? -3.632 -24.012 20.351 1.00 76.38 623 VAL A N 1
ATOM 4750 C CA . VAL A 1 623 ? -2.485 -23.103 20.276 1.00 76.38 623 VAL A CA 1
ATOM 4751 C C . VAL A 1 623 ? -1.213 -23.933 20.404 1.00 76.38 623 VAL A C 1
ATOM 4753 O O . VAL A 1 623 ? -1.115 -24.772 21.294 1.00 76.38 623 VAL A O 1
ATOM 4756 N N . VAL A 1 624 ? -0.234 -23.697 19.534 1.00 76.81 624 VAL A N 1
ATOM 4757 C CA . VAL A 1 624 ? 1.077 -24.362 19.561 1.00 76.81 624 VAL A CA 1
ATOM 4758 C C . VAL A 1 624 ? 2.162 -23.296 19.553 1.00 76.81 624 VAL A C 1
ATOM 4760 O O . VAL A 1 624 ? 2.098 -22.369 18.749 1.00 76.81 624 VAL A O 1
ATOM 4763 N N . ILE A 1 625 ? 3.150 -23.420 20.441 1.00 68.38 625 ILE A N 1
ATOM 4764 C CA . ILE A 1 625 ? 4.301 -22.511 20.540 1.00 68.38 625 ILE A CA 1
ATOM 4765 C C . ILE A 1 625 ? 5.588 -23.318 20.374 1.00 68.38 625 ILE A C 1
ATOM 4767 O O . ILE A 1 625 ? 5.756 -24.351 21.027 1.00 68.38 625 ILE A O 1
ATOM 4771 N N . THR A 1 626 ? 6.511 -22.849 19.535 1.00 70.12 626 THR A N 1
ATOM 4772 C CA . THR A 1 626 ? 7.785 -23.530 19.245 1.00 70.12 626 THR A CA 1
ATOM 4773 C C . THR A 1 626 ? 8.964 -22.987 20.060 1.00 70.12 626 THR A C 1
ATOM 4775 O O . THR A 1 626 ? 8.902 -21.925 20.682 1.00 70.12 626 THR A O 1
ATOM 4778 N N . SER A 1 627 ? 10.093 -23.700 20.032 1.00 58.47 627 SER A N 1
ATOM 4779 C CA . SER A 1 627 ? 11.374 -23.234 20.573 1.00 58.47 627 SER A CA 1
ATOM 4780 C C . SER A 1 627 ? 11.951 -22.026 19.838 1.00 58.47 627 SER A C 1
ATOM 4782 O O . SER A 1 627 ? 12.720 -21.283 20.440 1.00 58.47 627 SER A O 1
ATOM 4784 N N . THR A 1 628 ? 11.556 -21.820 18.580 1.00 53.03 628 THR A N 1
ATOM 4785 C CA . THR A 1 628 ? 11.916 -20.669 17.738 1.00 53.03 628 THR A CA 1
ATOM 4786 C C . THR A 1 628 ? 10.963 -19.479 17.898 1.00 53.03 628 THR A C 1
ATOM 4788 O O . THR A 1 628 ? 11.152 -18.459 17.251 1.00 53.03 628 THR A O 1
ATOM 4791 N N . GLY A 1 629 ? 9.953 -19.573 18.772 1.00 49.94 629 GLY A N 1
ATOM 4792 C CA . GLY A 1 629 ? 9.014 -18.479 19.052 1.00 49.94 629 GLY A CA 1
ATOM 4793 C C . GLY A 1 629 ? 7.815 -18.387 18.101 1.00 49.94 629 GLY A C 1
ATOM 4794 O O . GLY A 1 629 ? 6.965 -17.520 18.298 1.00 49.94 629 GLY A O 1
ATOM 4795 N N . GLY A 1 630 ? 7.699 -19.294 17.127 1.00 55.12 630 GLY A N 1
ATOM 4796 C CA . GLY A 1 630 ? 6.521 -19.412 16.268 1.00 55.12 630 GLY A CA 1
ATOM 4797 C C . GLY A 1 630 ? 5.277 -19.791 17.076 1.00 55.12 630 GLY A C 1
ATOM 4798 O O . GLY A 1 630 ? 5.348 -20.639 17.970 1.00 55.12 630 GLY A O 1
ATOM 4799 N N . VAL A 1 631 ? 4.139 -19.156 16.773 1.00 61.88 631 VAL A N 1
ATOM 4800 C CA . VAL A 1 631 ? 2.852 -19.381 17.454 1.00 61.88 631 VAL A CA 1
ATOM 4801 C C . VAL A 1 631 ? 1.756 -19.669 16.431 1.00 61.88 631 VAL A C 1
ATOM 4803 O O . VAL A 1 631 ? 1.277 -18.761 15.753 1.00 61.88 631 VAL A O 1
ATOM 4806 N N . THR A 1 632 ? 1.298 -20.916 16.373 1.00 64.12 632 THR A N 1
ATOM 4807 C CA . THR A 1 632 ? 0.177 -21.342 15.524 1.00 64.12 632 THR A CA 1
ATOM 4808 C C . THR A 1 632 ? -1.107 -21.396 16.346 1.00 64.12 632 THR A C 1
ATOM 4810 O O . THR A 1 632 ? -1.100 -21.855 17.489 1.00 64.12 632 THR A O 1
ATOM 4813 N N . LYS A 1 633 ? -2.226 -20.934 15.775 1.00 72.31 633 LYS A N 1
ATOM 4814 C CA . LYS A 1 633 ? -3.562 -21.017 16.385 1.00 72.31 633 LYS A CA 1
ATOM 4815 C C . LYS A 1 633 ? -4.561 -21.524 15.358 1.00 72.31 633 LYS A C 1
ATOM 4817 O O . LYS A 1 633 ? -4.671 -20.935 14.287 1.00 72.31 633 LYS A O 1
ATOM 4822 N N . ARG A 1 634 ? -5.308 -22.579 15.683 1.00 79.88 634 ARG A N 1
ATOM 4823 C CA . ARG A 1 634 ? -6.296 -23.172 14.771 1.00 79.88 634 ARG A CA 1
ATOM 4824 C C . ARG A 1 634 ? -7.585 -23.495 15.511 1.00 79.88 634 ARG A C 1
ATOM 4826 O O . ARG A 1 634 ? -7.540 -24.048 16.606 1.00 79.88 634 ARG A O 1
ATOM 4833 N N . VAL A 1 635 ? -8.722 -23.132 14.920 1.00 83.81 635 VAL A N 1
ATOM 4834 C CA . VAL A 1 635 ? -10.057 -23.387 15.477 1.00 83.81 635 VAL A CA 1
ATOM 4835 C C . VAL A 1 635 ? -10.730 -24.487 14.668 1.00 83.81 635 VAL A C 1
ATOM 4837 O O . VAL A 1 635 ? -10.915 -24.357 13.461 1.00 83.81 635 VAL A O 1
ATOM 4840 N N . PHE A 1 636 ? -11.118 -25.553 15.354 1.00 84.00 636 PHE A N 1
ATOM 4841 C CA . PHE A 1 636 ? -11.851 -26.689 14.821 1.00 84.00 636 PHE A CA 1
ATOM 4842 C C . PHE A 1 636 ? -13.320 -26.552 15.222 1.00 84.00 636 PHE A C 1
ATOM 4844 O O . PHE A 1 636 ? -13.633 -26.378 16.402 1.00 84.00 636 PHE A O 1
ATOM 4851 N N . ARG A 1 637 ? -14.223 -26.615 14.240 1.00 85.56 637 ARG A N 1
ATOM 4852 C CA . ARG A 1 637 ? -15.672 -26.717 14.464 1.00 85.56 637 ARG A CA 1
ATOM 4853 C C . ARG A 1 637 ? -16.068 -28.191 14.416 1.00 85.56 637 ARG A C 1
ATOM 4855 O O . ARG A 1 637 ? -15.538 -28.930 13.591 1.00 85.56 637 ARG A O 1
ATOM 4862 N N . LEU A 1 638 ? -16.965 -28.595 15.306 1.00 79.94 638 LEU A N 1
ATOM 4863 C CA . LEU A 1 638 ? -17.504 -29.947 15.408 1.00 79.94 638 LEU A CA 1
ATOM 4864 C C . LEU A 1 638 ? -19.015 -29.910 15.156 1.00 79.94 638 LEU A C 1
ATOM 4866 O O . LEU A 1 638 ? -19.681 -28.952 15.546 1.00 79.94 638 LEU A O 1
ATOM 4870 N N . ASP A 1 639 ? -19.556 -30.962 14.544 1.00 79.94 639 ASP A N 1
ATOM 4871 C CA . ASP A 1 639 ? -20.997 -31.073 14.267 1.00 79.94 639 ASP A CA 1
ATOM 4872 C C . ASP A 1 639 ? -21.830 -31.330 15.540 1.00 79.94 639 ASP A C 1
ATOM 4874 O O . ASP A 1 639 ? -23.023 -31.032 15.589 1.00 79.94 639 ASP A O 1
ATOM 4878 N N . GLU A 1 640 ? -21.190 -31.846 16.595 1.00 82.38 640 GLU A N 1
ATOM 4879 C CA . GLU A 1 640 ? -21.789 -32.129 17.902 1.00 82.38 640 GLU A CA 1
ATOM 4880 C C . GLU A 1 640 ? -21.066 -31.370 19.032 1.00 82.38 640 GLU A C 1
ATOM 4882 O O . GLU A 1 640 ? -19.884 -31.031 18.893 1.00 82.38 640 GLU A O 1
ATOM 4887 N N . PRO A 1 641 ? -21.733 -31.106 20.176 1.00 84.56 641 PRO A N 1
ATOM 4888 C CA . PRO A 1 641 ? -21.090 -30.478 21.323 1.00 84.56 641 PRO A CA 1
ATOM 4889 C C . PRO A 1 641 ? -19.899 -31.290 21.851 1.00 84.56 641 PRO A C 1
ATOM 4891 O O . PRO A 1 641 ? -20.024 -32.474 22.169 1.00 84.56 641 PRO A O 1
ATOM 4894 N N . VAL A 1 642 ? -18.745 -30.639 21.987 1.00 83.75 642 VAL A N 1
ATOM 4895 C CA . VAL A 1 642 ? -17.528 -31.250 22.512 1.00 83.75 642 VAL A CA 1
ATOM 4896 C C . VAL A 1 642 ? -17.641 -31.471 24.019 1.00 83.75 642 VAL A C 1
ATOM 4898 O O . VAL A 1 642 ? -18.108 -30.619 24.775 1.00 83.75 642 VAL A O 1
ATOM 4901 N N . ASP A 1 643 ? -17.181 -32.635 24.462 1.00 86.12 643 ASP A N 1
ATOM 4902 C CA . ASP A 1 643 ? -17.094 -33.000 25.871 1.00 86.12 643 ASP A CA 1
ATOM 4903 C C . ASP A 1 643 ? -15.950 -32.217 26.547 1.00 86.12 643 ASP A C 1
ATOM 4905 O O . ASP A 1 643 ? -14.788 -32.416 26.173 1.00 86.12 643 ASP A O 1
ATOM 4909 N N . PRO A 1 644 ? -16.223 -31.349 27.542 1.00 83.44 644 PRO A N 1
ATOM 4910 C CA . PRO A 1 644 ? -15.180 -30.565 28.203 1.00 83.44 644 PRO A CA 1
ATOM 4911 C C . PRO A 1 644 ? -14.109 -31.428 28.882 1.00 83.44 644 PRO A C 1
ATOM 4913 O O . PRO A 1 644 ? -12.954 -31.013 28.964 1.00 83.44 644 PRO A O 1
ATOM 4916 N N . GLY A 1 645 ? -14.460 -32.643 29.324 1.00 85.44 645 GLY A N 1
ATOM 4917 C CA . GLY A 1 645 ? -13.499 -33.591 29.887 1.00 85.44 645 GLY A CA 1
ATOM 4918 C C . GLY A 1 645 ? -12.520 -34.122 28.839 1.00 85.44 645 GLY A C 1
ATOM 4919 O O . GLY A 1 645 ? -11.344 -34.304 29.140 1.00 85.44 645 GLY A O 1
ATOM 4920 N N . LEU A 1 646 ? -12.973 -34.297 27.593 1.00 87.56 646 LEU A N 1
ATOM 4921 C CA . LEU A 1 646 ? -12.127 -34.716 26.470 1.00 87.56 646 LEU A CA 1
ATOM 4922 C C . LEU A 1 646 ? -11.184 -33.590 26.013 1.00 87.56 646 LEU A C 1
ATOM 4924 O O . LEU A 1 646 ? -10.046 -33.859 25.637 1.00 87.56 646 LEU A O 1
ATOM 4928 N N . VAL A 1 647 ? -11.632 -32.331 26.095 1.00 87.06 647 VAL A N 1
ATOM 4929 C CA . VAL A 1 647 ? -10.801 -31.142 25.829 1.00 87.06 647 VAL A CA 1
ATOM 4930 C C . VAL A 1 647 ? -9.694 -31.002 26.877 1.00 87.06 647 VAL A C 1
ATOM 4932 O O . VAL A 1 647 ? -8.527 -30.874 26.511 1.00 87.06 647 VAL A O 1
ATOM 4935 N N . ALA A 1 648 ? -10.039 -31.083 28.168 1.00 84.62 648 ALA A N 1
ATOM 4936 C CA . ALA A 1 648 ? -9.069 -31.015 29.263 1.00 84.62 648 ALA A CA 1
ATOM 4937 C C . ALA A 1 648 ? -8.051 -32.168 29.200 1.00 84.62 648 ALA A C 1
ATOM 4939 O O . ALA A 1 648 ? -6.846 -31.931 29.255 1.00 84.62 648 ALA A O 1
ATOM 4940 N N . TRP A 1 649 ? -8.527 -33.399 28.978 1.00 93.12 649 TRP A N 1
ATOM 4941 C CA . TRP A 1 649 ? -7.669 -34.565 28.761 1.00 93.12 649 TRP A CA 1
ATOM 4942 C C . TRP A 1 649 ? -6.704 -34.368 27.582 1.00 93.12 649 TRP A C 1
ATOM 4944 O O . TRP A 1 649 ? -5.522 -34.682 27.699 1.00 93.12 649 TRP A O 1
ATOM 4954 N N . ALA A 1 650 ? -7.169 -33.814 26.456 1.00 88.62 650 ALA A N 1
ATOM 4955 C CA . ALA A 1 650 ? -6.312 -33.589 25.294 1.00 88.62 650 ALA A CA 1
ATOM 4956 C C . ALA A 1 650 ? -5.248 -32.513 25.560 1.00 88.62 650 ALA A C 1
ATOM 4958 O O . ALA A 1 650 ? -4.116 -32.664 25.104 1.00 88.62 650 ALA A O 1
ATOM 4959 N N . ALA A 1 651 ? -5.577 -31.461 26.319 1.00 84.75 651 ALA A N 1
ATOM 4960 C CA . ALA A 1 651 ? -4.604 -30.458 26.748 1.00 84.75 651 ALA A CA 1
ATOM 4961 C C . ALA A 1 651 ? -3.487 -31.088 27.601 1.00 84.75 651 ALA A C 1
ATOM 4963 O O . ALA A 1 651 ? -2.306 -30.881 27.316 1.00 84.75 651 ALA A O 1
ATOM 4964 N N . GLU A 1 652 ? -3.844 -31.907 28.595 1.00 85.75 652 GLU A N 1
ATOM 4965 C CA . GLU A 1 652 ? -2.881 -32.623 29.444 1.00 85.75 652 GLU A CA 1
ATOM 4966 C C . GLU A 1 652 ? -2.045 -33.630 28.637 1.00 85.75 652 GLU A C 1
ATOM 4968 O O . GLU A 1 652 ? -0.816 -33.611 28.712 1.00 85.75 652 GLU A O 1
ATOM 4973 N N . TYR A 1 653 ? -2.687 -34.458 27.805 1.00 88.69 653 TYR A N 1
ATOM 4974 C CA . TYR A 1 653 ? -2.016 -35.472 26.987 1.00 88.69 653 TYR A CA 1
ATOM 4975 C C . TYR A 1 653 ? -1.022 -34.858 25.996 1.00 88.69 653 TYR A C 1
ATOM 4977 O O . TYR A 1 653 ? 0.108 -35.331 25.874 1.00 88.69 653 TYR A O 1
ATOM 4985 N N . LEU A 1 654 ? -1.411 -33.791 25.289 1.00 86.62 654 LEU A N 1
ATOM 4986 C CA . LEU A 1 654 ? -0.522 -33.106 24.350 1.00 86.62 654 LEU A CA 1
ATOM 4987 C C . LEU A 1 654 ? 0.615 -32.376 25.077 1.00 86.62 654 LEU A C 1
ATOM 4989 O O . LEU A 1 654 ? 1.744 -32.385 24.585 1.00 86.62 654 LEU A O 1
ATOM 4993 N N . THR A 1 655 ? 0.353 -31.818 26.261 1.00 81.56 655 THR A N 1
ATOM 4994 C CA . THR A 1 655 ? 1.394 -31.196 27.090 1.00 81.56 655 THR A CA 1
ATOM 4995 C C . THR A 1 655 ? 2.431 -32.223 27.558 1.00 81.56 655 THR A C 1
ATOM 4997 O O . THR A 1 655 ? 3.620 -31.987 27.370 1.00 81.56 655 THR A O 1
ATOM 5000 N N . ASP A 1 656 ? 2.021 -33.382 28.088 1.00 81.19 656 ASP A N 1
ATOM 5001 C CA . ASP A 1 656 ? 2.949 -34.440 28.540 1.00 81.19 656 ASP A CA 1
ATOM 5002 C C . ASP A 1 656 ? 3.694 -35.113 27.376 1.00 81.19 656 ASP A C 1
ATOM 5004 O O . ASP A 1 656 ? 4.902 -35.344 27.436 1.00 81.19 656 ASP A O 1
ATOM 5008 N N . ARG A 1 657 ? 2.980 -35.449 26.293 1.00 81.94 657 ARG A N 1
ATOM 5009 C CA . ARG A 1 657 ? 3.525 -36.304 25.230 1.00 81.94 657 ARG A CA 1
ATOM 5010 C C . ARG A 1 657 ? 4.238 -35.551 24.116 1.00 81.94 657 ARG A C 1
ATOM 5012 O O . ARG A 1 657 ? 5.096 -36.160 23.466 1.00 81.94 657 ARG A O 1
ATOM 5019 N N . ILE A 1 658 ? 3.852 -34.303 23.829 1.00 77.81 658 ILE A N 1
ATOM 5020 C CA . ILE A 1 658 ? 4.276 -33.571 22.620 1.00 77.81 658 ILE A CA 1
ATOM 5021 C C . ILE A 1 658 ? 5.189 -32.371 22.922 1.00 77.81 658 ILE A C 1
ATOM 5023 O O . ILE A 1 658 ? 5.999 -32.010 22.065 1.00 77.81 658 ILE A O 1
ATOM 5027 N N . VAL A 1 659 ? 5.181 -31.811 24.135 1.00 76.38 659 VAL A N 1
ATOM 5028 C CA . VAL A 1 659 ? 6.200 -30.817 24.522 1.00 76.38 659 VAL A CA 1
ATOM 5029 C C . VAL A 1 659 ? 7.601 -31.450 24.498 1.00 76.38 659 VAL A C 1
ATOM 5031 O O . VAL A 1 659 ? 7.797 -32.612 24.850 1.00 76.38 659 VAL A O 1
ATOM 5034 N N . GLY A 1 660 ? 8.586 -30.703 23.996 1.00 65.75 660 GLY A N 1
ATOM 5035 C CA . GLY A 1 660 ? 9.955 -31.169 23.755 1.00 65.75 660 GLY A CA 1
ATOM 5036 C C . GLY A 1 660 ? 10.138 -32.013 22.485 1.00 65.75 660 GLY A C 1
ATOM 5037 O O . GLY A 1 660 ? 11.271 -32.324 22.115 1.00 65.75 660 GLY A O 1
ATOM 5038 N N . VAL A 1 661 ? 9.065 -32.367 21.770 1.00 72.31 661 VAL A N 1
ATOM 5039 C CA . VAL A 1 661 ? 9.153 -33.132 20.515 1.00 72.31 661 VAL A CA 1
ATOM 5040 C C . VAL A 1 661 ? 9.518 -32.205 19.357 1.00 72.31 661 VAL A C 1
ATOM 5042 O O . VAL A 1 661 ? 8.948 -31.124 19.215 1.00 72.31 661 VAL A O 1
ATOM 5045 N N . ARG A 1 662 ? 10.469 -32.635 18.516 1.00 65.44 662 ARG A N 1
ATOM 5046 C CA . ARG A 1 662 ? 10.847 -31.936 17.275 1.00 65.44 662 ARG A CA 1
ATOM 5047 C C . ARG A 1 662 ? 9.699 -31.956 16.264 1.00 65.44 662 ARG A C 1
ATOM 5049 O O . ARG A 1 662 ? 9.039 -32.988 16.114 1.00 65.44 662 ARG A O 1
ATOM 5056 N N . LEU A 1 663 ? 9.517 -30.854 15.540 1.00 62.44 663 LEU A N 1
ATOM 5057 C CA . LEU A 1 663 ? 8.540 -30.697 14.462 1.00 62.44 663 LEU A CA 1
ATOM 5058 C C . LEU A 1 663 ? 8.907 -31.540 13.231 1.00 62.44 663 LEU A C 1
ATOM 5060 O O . LEU A 1 663 ? 9.392 -31.050 12.219 1.00 62.44 663 LEU A O 1
ATOM 5064 N N . GLY A 1 664 ? 8.653 -32.844 13.332 1.00 58.06 664 GLY A N 1
ATOM 5065 C CA . GLY A 1 664 ? 8.711 -33.790 12.226 1.00 58.06 664 GLY A CA 1
ATOM 5066 C C . GLY A 1 664 ? 7.418 -34.594 12.158 1.00 58.06 664 GLY A C 1
ATOM 5067 O O . GLY A 1 664 ? 7.019 -35.222 13.145 1.00 58.06 664 GLY A O 1
ATOM 5068 N N . ALA A 1 665 ? 6.778 -34.616 10.985 1.00 56.53 665 ALA A N 1
ATOM 5069 C CA . ALA A 1 665 ? 5.447 -35.200 10.797 1.00 56.53 665 ALA A CA 1
ATOM 5070 C C . ALA A 1 665 ? 5.332 -36.656 11.297 1.00 56.53 665 ALA A C 1
ATOM 5072 O O . ALA A 1 665 ? 4.299 -37.053 11.835 1.00 56.53 665 ALA A O 1
ATOM 5073 N N . SER A 1 666 ? 6.405 -37.446 11.192 1.00 61.81 666 SER A N 1
ATOM 5074 C CA . SER A 1 666 ? 6.466 -38.841 11.652 1.00 61.81 666 SER A CA 1
ATOM 5075 C C . SER A 1 666 ? 6.604 -39.011 13.176 1.00 61.81 666 SER A C 1
ATOM 5077 O O . SER A 1 666 ? 6.171 -40.031 13.720 1.00 61.81 666 SER A O 1
ATOM 5079 N N . ALA A 1 667 ? 7.188 -38.038 13.883 1.00 67.06 667 ALA A N 1
ATOM 5080 C CA . ALA A 1 667 ? 7.408 -38.082 15.332 1.00 67.06 667 ALA A CA 1
ATOM 5081 C C . ALA A 1 667 ? 6.190 -37.588 16.130 1.00 67.06 667 ALA A C 1
ATOM 5083 O O . ALA A 1 667 ? 5.919 -38.108 17.220 1.00 67.06 667 ALA A O 1
ATOM 5084 N N . VAL A 1 668 ? 5.457 -36.623 15.563 1.00 73.88 668 VAL A N 1
ATOM 5085 C CA . VAL A 1 668 ? 4.170 -36.122 16.070 1.00 73.88 668 VAL A CA 1
ATOM 5086 C C . VAL A 1 668 ? 3.067 -37.152 15.808 1.00 73.88 668 VAL A C 1
ATOM 5088 O O . VAL A 1 668 ? 2.412 -37.595 16.750 1.00 73.88 668 VAL A O 1
ATOM 5091 N N . ARG A 1 669 ? 2.921 -37.637 14.563 1.00 75.94 669 ARG A N 1
ATOM 5092 C CA . ARG A 1 669 ? 1.874 -38.609 14.188 1.00 75.94 669 ARG A CA 1
ATOM 5093 C C . ARG A 1 669 ? 1.909 -39.886 15.035 1.00 75.94 669 ARG A C 1
ATOM 5095 O O . ARG A 1 669 ? 0.876 -40.305 15.541 1.00 75.94 669 ARG A O 1
ATOM 5102 N N . ARG A 1 670 ? 3.101 -40.433 15.314 1.00 79.75 670 ARG A N 1
ATOM 5103 C CA . ARG A 1 670 ? 3.278 -41.623 16.176 1.00 79.75 670 ARG A CA 1
ATOM 5104 C C . ARG A 1 670 ? 2.706 -41.456 17.593 1.00 79.75 670 ARG A C 1
ATOM 5106 O O . ARG A 1 670 ? 2.345 -42.449 18.214 1.00 79.75 670 ARG A O 1
ATOM 5113 N N . ARG A 1 671 ? 2.655 -40.226 18.115 1.00 81.88 671 ARG A N 1
ATOM 5114 C CA . ARG A 1 671 ? 2.093 -39.916 19.440 1.00 81.88 671 ARG A CA 1
ATOM 5115 C C . ARG A 1 671 ? 0.580 -39.726 19.380 1.00 81.88 671 ARG A C 1
ATOM 5117 O O . ARG A 1 671 ? -0.118 -40.243 20.239 1.00 81.88 671 ARG A O 1
ATOM 5124 N N . LEU A 1 672 ? 0.075 -39.074 18.332 1.00 82.19 672 LEU A N 1
ATOM 5125 C CA . LEU A 1 672 ? -1.367 -38.942 18.082 1.00 82.19 672 LEU A CA 1
ATOM 5126 C C . LEU A 1 672 ? -2.044 -40.302 17.800 1.00 82.19 672 LEU A C 1
ATOM 5128 O O . LEU A 1 672 ? -3.227 -40.478 18.075 1.00 82.19 672 LEU A O 1
ATOM 5132 N N . GLU A 1 673 ? -1.291 -41.279 17.289 1.00 82.31 673 GLU A N 1
ATOM 5133 C CA . GLU A 1 673 ? -1.768 -42.626 16.938 1.00 82.31 673 GLU A CA 1
ATOM 5134 C C . GLU A 1 673 ? -1.430 -43.706 17.989 1.00 82.31 673 GLU A C 1
ATOM 5136 O O . GLU A 1 673 ? -1.530 -44.900 17.701 1.00 82.31 673 GLU A O 1
ATOM 5141 N N . ALA A 1 674 ? -1.041 -43.328 19.214 1.00 84.19 674 ALA A N 1
ATOM 5142 C CA . ALA A 1 674 ? -0.590 -44.278 20.232 1.00 84.19 674 ALA A CA 1
ATOM 5143 C C . ALA A 1 674 ? -1.609 -45.412 20.512 1.00 84.19 674 ALA A C 1
ATOM 5145 O O . ALA A 1 674 ? -2.828 -45.211 20.566 1.00 84.19 674 ALA A O 1
ATOM 5146 N N . ALA A 1 675 ? -1.100 -46.635 20.700 1.00 78.12 675 ALA A N 1
ATOM 5147 C CA . ALA A 1 675 ? -1.921 -47.841 20.867 1.00 78.12 675 ALA A CA 1
ATOM 5148 C C . ALA A 1 675 ? -2.728 -47.861 22.181 1.00 78.12 675 ALA A C 1
ATOM 5150 O O . ALA A 1 675 ? -3.753 -48.530 22.259 1.00 78.12 675 ALA A O 1
ATOM 5151 N N . GLU A 1 676 ? -2.281 -47.102 23.184 1.00 84.25 676 GLU A N 1
ATOM 5152 C CA . GLU A 1 676 ? -2.931 -46.925 24.491 1.00 84.25 676 GLU A CA 1
ATOM 5153 C C . GLU A 1 676 ? -4.210 -46.065 24.445 1.00 84.25 676 GLU A C 1
ATOM 5155 O O . GLU A 1 676 ? -4.993 -46.093 25.389 1.00 84.25 676 GLU A O 1
ATOM 5160 N N . LEU A 1 677 ? -4.456 -45.346 23.342 1.00 87.62 677 LEU A N 1
ATOM 5161 C CA . LEU A 1 677 ? -5.625 -44.477 23.172 1.00 87.62 677 LEU A CA 1
ATOM 5162 C C . LEU A 1 677 ? -6.903 -45.265 22.847 1.00 87.62 677 LEU A C 1
ATOM 5164 O O . LEU A 1 677 ? -6.913 -46.153 21.981 1.00 87.62 677 LEU A O 1
ATOM 5168 N N . SER A 1 678 ? -8.019 -44.870 23.457 1.00 88.56 678 SER A N 1
ATOM 5169 C CA . SER A 1 678 ? -9.354 -45.312 23.054 1.00 88.56 678 SER A CA 1
ATOM 5170 C C . SER A 1 678 ? -9.731 -44.782 21.664 1.00 88.56 678 SER A C 1
ATOM 5172 O O . SER A 1 678 ? -9.120 -43.858 21.122 1.00 88.56 678 SER A O 1
ATOM 5174 N N . ALA A 1 679 ? -10.778 -45.356 21.063 1.00 84.75 679 ALA A N 1
ATOM 5175 C CA . ALA A 1 679 ? -11.276 -44.897 19.765 1.00 84.75 679 ALA A CA 1
ATOM 5176 C C . ALA A 1 679 ? -11.733 -43.423 19.794 1.00 84.75 679 ALA A C 1
ATOM 5178 O O . ALA A 1 679 ? -11.461 -42.690 18.850 1.00 84.75 679 ALA A O 1
ATOM 5179 N N . ARG A 1 680 ? -12.359 -42.976 20.894 1.00 85.62 680 ARG A N 1
ATOM 5180 C CA . ARG A 1 680 ? -12.860 -41.599 21.063 1.00 85.62 680 ARG A CA 1
ATOM 5181 C C . ARG A 1 680 ? -11.715 -40.586 21.136 1.00 85.62 680 ARG A C 1
ATOM 5183 O O . ARG A 1 680 ? -11.731 -39.583 20.430 1.00 85.62 680 ARG A O 1
ATOM 5190 N N . GLU A 1 681 ? -10.709 -40.889 21.951 1.00 88.88 681 GLU A N 1
ATOM 5191 C CA . GLU A 1 681 ? -9.496 -40.082 22.118 1.00 88.88 681 GLU A CA 1
ATOM 5192 C C . GLU A 1 681 ? -8.696 -39.986 20.814 1.00 88.88 681 GLU A C 1
ATOM 5194 O O . GLU A 1 681 ? -8.336 -38.888 20.393 1.00 88.88 681 GLU A O 1
ATOM 5199 N N . ARG A 1 682 ? -8.480 -41.117 20.125 1.00 87.69 682 ARG A N 1
ATOM 5200 C CA . ARG A 1 682 ? -7.751 -41.151 18.847 1.00 87.69 682 ARG A CA 1
ATOM 5201 C C . ARG A 1 682 ? -8.466 -40.348 17.756 1.00 87.69 682 ARG A C 1
ATOM 5203 O O . ARG A 1 682 ? -7.805 -39.619 17.025 1.00 87.69 682 ARG A O 1
ATOM 5210 N N . SER A 1 683 ? -9.795 -40.430 17.660 1.00 84.44 683 SER A N 1
ATOM 5211 C CA . SER A 1 683 ? -10.575 -39.616 16.715 1.00 84.44 683 SER A CA 1
ATOM 5212 C C . SER A 1 683 ? -10.478 -38.117 17.017 1.00 84.44 683 SER A C 1
ATOM 5214 O O . SER A 1 683 ? -10.333 -37.318 16.094 1.00 84.44 683 SER A O 1
ATOM 5216 N N . PHE A 1 684 ? -10.501 -37.728 18.295 1.00 87.31 684 PHE A N 1
ATOM 5217 C CA . PHE A 1 684 ? -10.370 -36.326 18.697 1.00 87.31 684 PHE A CA 1
ATOM 5218 C C . PHE A 1 684 ? -8.956 -35.776 18.444 1.00 87.31 684 PHE A C 1
ATOM 5220 O O . PHE A 1 684 ? -8.813 -34.696 17.872 1.00 87.31 684 PHE A O 1
ATOM 5227 N N . LEU A 1 685 ? -7.909 -36.545 18.769 1.00 88.56 685 LEU A N 1
ATOM 5228 C CA . LEU A 1 685 ? -6.521 -36.187 18.455 1.00 88.56 685 LEU A CA 1
ATOM 5229 C C . LEU A 1 685 ? -6.234 -36.155 16.948 1.00 88.56 685 LEU A C 1
ATOM 5231 O O . LEU A 1 685 ? -5.440 -35.328 16.509 1.00 88.56 685 LEU A O 1
ATOM 5235 N N . ALA A 1 686 ? -6.883 -37.003 16.145 1.00 83.94 686 ALA A N 1
ATOM 5236 C CA . ALA A 1 686 ? -6.769 -36.953 14.688 1.00 83.94 686 ALA A CA 1
ATOM 5237 C C . ALA A 1 686 ? -7.394 -35.674 14.101 1.00 83.94 686 ALA A C 1
ATOM 5239 O O . ALA A 1 686 ? -6.806 -35.078 13.200 1.00 83.94 686 ALA A O 1
ATOM 5240 N N . LEU A 1 687 ? -8.537 -35.225 14.639 1.00 83.94 687 LEU A N 1
ATOM 5241 C CA . LEU A 1 687 ? -9.185 -33.970 14.243 1.00 83.94 687 LEU A CA 1
ATOM 5242 C C . LEU A 1 687 ? -8.286 -32.761 14.530 1.00 83.94 687 LEU A C 1
ATOM 5244 O O . LEU A 1 687 ? -7.998 -31.980 13.627 1.00 83.94 687 LEU A O 1
ATOM 5248 N N . ILE A 1 688 ? -7.831 -32.611 15.778 1.00 85.62 688 ILE A N 1
ATOM 5249 C CA . ILE A 1 688 ? -7.078 -31.419 16.199 1.00 85.62 688 ILE A CA 1
ATOM 5250 C C . ILE A 1 688 ? -5.582 -31.487 15.844 1.00 85.62 688 ILE A C 1
ATOM 5252 O O . ILE A 1 688 ? -4.877 -30.477 15.864 1.00 85.62 688 ILE A O 1
ATOM 5256 N N . GLY A 1 689 ? -5.091 -32.676 15.486 1.00 76.25 689 GLY A N 1
ATOM 5257 C CA . GLY A 1 689 ? -3.684 -32.965 15.219 1.00 76.25 689 GLY A CA 1
ATOM 5258 C C . GLY A 1 689 ? -3.091 -32.256 14.002 1.00 76.25 689 GLY A C 1
ATOM 5259 O O . GLY A 1 689 ? -1.869 -32.117 13.936 1.00 76.25 689 GLY A O 1
ATOM 5260 N N . SER A 1 690 ? -3.909 -31.749 13.069 1.00 73.75 690 SER A N 1
ATOM 5261 C CA . SER A 1 690 ? -3.397 -30.965 11.932 1.00 73.75 690 SER A CA 1
ATOM 5262 C C . SER A 1 690 ? -2.666 -29.702 12.402 1.00 73.75 690 SER A C 1
ATOM 5264 O O . SER A 1 690 ? -1.607 -29.379 11.868 1.00 73.75 690 SER A O 1
ATOM 5266 N N . ALA A 1 691 ? -3.147 -29.068 13.481 1.00 72.00 691 ALA A N 1
ATOM 5267 C CA . ALA A 1 691 ? -2.543 -27.870 14.066 1.00 72.00 691 ALA A CA 1
ATOM 5268 C C . ALA A 1 691 ? -1.126 -28.098 14.620 1.00 72.00 691 ALA A C 1
ATOM 5270 O O . ALA A 1 691 ? -0.405 -27.134 14.842 1.00 72.00 691 ALA A O 1
ATOM 5271 N N . LEU A 1 692 ? -0.724 -29.356 14.846 1.00 70.50 692 LEU A N 1
ATOM 5272 C CA . LEU A 1 692 ? 0.620 -29.745 15.292 1.00 70.50 692 LEU A CA 1
ATOM 5273 C C . LEU A 1 692 ? 1.537 -30.152 14.127 1.00 70.50 692 LEU A C 1
ATOM 5275 O O . LEU A 1 692 ? 2.750 -30.237 14.303 1.00 70.50 692 LEU A O 1
ATOM 5279 N N . LEU A 1 693 ? 0.964 -30.446 12.956 1.00 65.44 693 LEU A N 1
ATOM 5280 C CA . LEU A 1 693 ? 1.686 -30.887 11.760 1.00 65.44 693 LEU A CA 1
ATOM 5281 C C . LEU A 1 693 ? 1.988 -29.725 10.801 1.00 65.44 693 LEU A C 1
ATOM 5283 O O . LEU A 1 693 ? 2.986 -29.775 10.090 1.00 65.44 693 LEU A O 1
ATOM 5287 N N . GLU A 1 694 ? 1.164 -28.675 10.803 1.00 59.38 694 GLU A N 1
ATOM 5288 C CA . GLU A 1 694 ? 1.315 -27.498 9.930 1.00 59.38 694 GLU A CA 1
ATOM 5289 C C . GLU A 1 694 ? 2.429 -26.535 10.386 1.00 59.38 694 GLU A C 1
ATOM 5291 O O . GLU A 1 694 ? 3.007 -25.833 9.561 1.00 59.38 694 GLU A O 1
ATOM 5296 N N . VAL A 1 695 ? 2.796 -26.555 11.675 1.00 55.25 695 VAL A N 1
ATOM 5297 C CA . VAL A 1 695 ? 3.788 -25.650 12.306 1.00 55.25 695 VAL A CA 1
ATOM 5298 C C . VAL A 1 695 ? 5.197 -25.754 11.692 1.00 55.25 695 VAL A C 1
ATOM 5300 O O . VAL A 1 695 ? 6.018 -24.866 11.886 1.00 55.25 695 VAL A O 1
ATOM 5303 N N . GLY A 1 696 ? 5.492 -26.831 10.956 1.00 49.72 696 GLY A N 1
ATOM 5304 C CA . GLY A 1 696 ? 6.749 -27.014 10.215 1.00 49.72 696 GLY A CA 1
ATOM 5305 C C . GLY A 1 696 ? 6.596 -27.046 8.689 1.00 49.72 696 GLY A C 1
ATOM 5306 O O . GLY A 1 696 ? 7.552 -27.402 8.013 1.00 49.72 696 GLY A O 1
ATOM 5307 N N . ALA A 1 697 ? 5.409 -26.745 8.148 1.00 46.41 697 ALA A N 1
ATOM 5308 C CA . ALA A 1 697 ? 5.108 -26.849 6.715 1.00 46.41 697 ALA A CA 1
ATOM 5309 C C . ALA A 1 697 ? 4.801 -25.502 6.030 1.00 46.41 697 ALA A C 1
ATOM 5311 O O . ALA A 1 697 ? 4.820 -25.439 4.804 1.00 46.41 697 ALA A O 1
ATOM 5312 N N . GLU A 1 698 ? 4.513 -24.433 6.783 1.00 41.12 698 GLU A N 1
ATOM 5313 C CA . GLU A 1 698 ? 4.152 -23.124 6.203 1.00 41.12 698 GLU A CA 1
ATOM 5314 C C . GLU A 1 698 ? 5.344 -22.174 5.952 1.00 41.12 698 GLU A C 1
ATOM 5316 O O . GLU A 1 698 ? 5.194 -21.200 5.211 1.00 41.12 698 GLU A O 1
ATOM 5321 N N . GLU A 1 699 ? 6.521 -22.448 6.522 1.00 43.41 699 GLU A N 1
ATOM 5322 C CA . GLU A 1 699 ? 7.716 -21.598 6.421 1.00 43.41 699 GLU A CA 1
ATOM 5323 C C . GLU A 1 699 ? 8.885 -22.379 5.799 1.00 43.41 699 GLU A C 1
ATOM 5325 O O . GLU A 1 699 ? 9.549 -23.182 6.455 1.00 43.41 699 GLU A O 1
ATOM 5330 N N . GLY A 1 700 ? 9.142 -22.138 4.507 1.00 49.97 700 GLY A N 1
ATOM 5331 C CA . GLY A 1 700 ? 10.417 -22.506 3.880 1.00 49.97 700 GLY A CA 1
ATOM 5332 C C . GLY A 1 700 ? 11.578 -21.713 4.499 1.00 49.97 700 GLY A C 1
ATOM 5333 O O . GLY A 1 700 ? 11.325 -20.678 5.123 1.00 49.97 700 GLY A O 1
ATOM 5334 N N . PRO A 1 701 ? 12.840 -22.157 4.340 1.00 55.34 701 PRO A N 1
ATOM 5335 C CA . PRO A 1 701 ? 13.979 -21.491 4.966 1.00 55.34 701 PRO A CA 1
ATOM 5336 C C . PRO A 1 701 ? 14.020 -20.010 4.571 1.00 55.34 701 PRO A C 1
ATOM 5338 O O . PRO A 1 701 ? 13.917 -19.665 3.391 1.00 55.34 701 PRO A O 1
ATOM 5341 N N . GLU A 1 702 ? 14.157 -19.126 5.561 1.00 69.56 702 GLU A N 1
ATOM 5342 C CA . GLU A 1 702 ? 14.449 -17.717 5.301 1.00 69.56 702 GLU A CA 1
ATOM 5343 C C . GLU A 1 702 ? 15.799 -17.622 4.576 1.00 69.56 702 GLU A C 1
ATOM 5345 O O . GLU A 1 702 ? 16.716 -18.391 4.861 1.00 69.56 702 GLU A O 1
ATOM 5350 N N . VAL A 1 703 ? 15.922 -16.712 3.610 1.00 75.38 703 VAL A N 1
ATOM 5351 C CA . VAL A 1 703 ? 17.149 -16.541 2.827 1.00 75.38 703 VAL A CA 1
ATOM 5352 C C . VAL A 1 703 ? 17.580 -15.084 2.889 1.00 75.38 703 VAL A C 1
ATOM 5354 O O . VAL A 1 703 ? 16.838 -14.183 2.502 1.00 75.38 703 VAL A O 1
ATOM 5357 N N . PHE A 1 704 ? 18.800 -14.872 3.366 1.00 82.44 704 PHE A N 1
ATOM 5358 C CA . PHE A 1 704 ? 19.492 -13.595 3.368 1.00 82.44 704 PHE A CA 1
A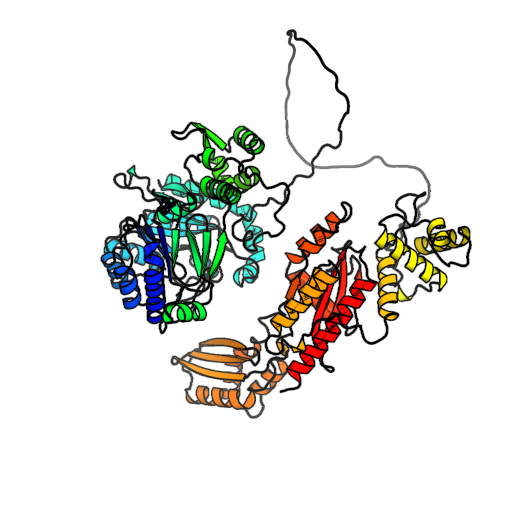TOM 5359 C C . PHE A 1 704 ? 20.271 -13.462 2.063 1.00 82.44 704 PHE A C 1
ATOM 5361 O O . PHE A 1 704 ? 20.976 -14.384 1.655 1.00 82.44 704 PHE A O 1
ATOM 5368 N N . VAL A 1 705 ? 20.135 -12.311 1.411 1.00 83.56 705 VAL A N 1
ATOM 5369 C CA . VAL A 1 705 ? 20.775 -12.007 0.130 1.00 83.56 705 VAL A CA 1
ATOM 5370 C C . VAL A 1 705 ? 21.430 -10.633 0.223 1.00 83.56 705 VAL A C 1
ATOM 5372 O O . VAL A 1 705 ? 20.841 -9.709 0.784 1.00 83.56 705 VAL A O 1
ATOM 5375 N N . GLY A 1 706 ? 22.634 -10.483 -0.326 1.00 81.69 706 GLY A N 1
ATOM 5376 C CA . GLY A 1 706 ? 23.355 -9.211 -0.346 1.00 81.69 706 GLY A CA 1
ATOM 5377 C C . GLY A 1 706 ? 24.374 -9.136 -1.479 1.00 81.69 706 GLY A C 1
ATOM 5378 O O . GLY A 1 706 ? 24.858 -10.156 -1.956 1.00 81.69 706 GLY A O 1
ATOM 5379 N N . GLY A 1 707 ? 24.716 -7.924 -1.918 1.00 74.44 707 GLY A N 1
ATOM 5380 C CA . GLY A 1 707 ? 25.739 -7.707 -2.952 1.00 74.44 707 GLY A CA 1
ATOM 5381 C C . GLY A 1 707 ? 25.254 -7.404 -4.361 1.00 74.44 707 GLY A C 1
ATOM 5382 O O . GLY A 1 707 ? 26.091 -7.269 -5.248 1.00 74.44 707 GLY A O 1
ATOM 5383 N N . ALA A 1 708 ? 23.949 -7.215 -4.567 1.00 70.62 708 ALA A N 1
ATOM 5384 C CA . ALA A 1 708 ? 23.403 -6.772 -5.853 1.00 70.62 708 ALA A CA 1
ATOM 5385 C C . ALA A 1 708 ? 24.064 -5.476 -6.377 1.00 70.62 708 ALA A C 1
ATOM 5387 O O . ALA A 1 708 ? 24.258 -5.333 -7.577 1.00 70.62 708 ALA A O 1
ATOM 5388 N N . THR A 1 709 ? 24.483 -4.566 -5.489 1.00 63.62 709 THR A N 1
ATOM 5389 C CA . THR A 1 709 ? 25.228 -3.343 -5.847 1.00 63.62 709 THR A CA 1
ATOM 5390 C C . THR A 1 709 ? 26.642 -3.626 -6.365 1.00 63.62 709 THR A C 1
ATOM 5392 O O . THR A 1 709 ? 27.066 -3.024 -7.348 1.00 63.62 709 THR A O 1
ATOM 5395 N N . GLY A 1 710 ? 27.362 -4.575 -5.754 1.00 59.34 710 GLY A N 1
ATOM 5396 C CA . GLY A 1 710 ? 28.736 -4.930 -6.132 1.00 59.34 710 GLY A CA 1
ATOM 5397 C C . GLY A 1 710 ? 28.854 -5.523 -7.540 1.00 59.34 710 GLY A C 1
ATOM 5398 O O . GLY A 1 710 ? 29.865 -5.302 -8.205 1.00 59.34 710 GLY A O 1
ATOM 5399 N N . LEU A 1 711 ? 27.797 -6.186 -8.026 1.00 64.44 711 LEU A N 1
ATOM 5400 C CA . LEU A 1 711 ? 27.724 -6.706 -9.395 1.00 64.44 711 LEU A CA 1
ATOM 5401 C C . LEU A 1 711 ? 27.819 -5.604 -10.466 1.00 64.44 711 LEU A C 1
ATOM 5403 O O . LEU A 1 711 ? 28.289 -5.875 -11.567 1.00 64.44 711 LEU A O 1
ATOM 5407 N N . PHE A 1 712 ? 27.391 -4.372 -10.170 1.00 60.81 712 PHE A N 1
ATOM 5408 C CA . PHE A 1 712 ? 27.420 -3.262 -11.131 1.00 60.81 712 PHE A CA 1
ATOM 5409 C C . PHE A 1 712 ? 28.753 -2.506 -11.163 1.00 60.81 712 PHE A C 1
ATOM 5411 O O . PHE A 1 712 ? 29.106 -1.950 -12.200 1.00 60.81 712 PHE A O 1
ATOM 5418 N N . GLU A 1 713 ? 29.502 -2.471 -10.055 1.00 57.72 713 GLU A N 1
ATOM 5419 C CA . GLU A 1 713 ? 30.749 -1.692 -9.962 1.00 57.72 713 GLU A CA 1
ATOM 5420 C C . GLU A 1 713 ? 31.897 -2.274 -10.805 1.00 57.72 713 GLU A C 1
ATOM 5422 O O . GLU A 1 713 ? 32.827 -1.551 -11.166 1.00 57.72 713 GLU A O 1
ATOM 5427 N N . GLU A 1 714 ? 31.851 -3.577 -11.103 1.00 51.69 714 GLU A N 1
ATOM 5428 C CA . GLU A 1 714 ? 32.935 -4.308 -11.776 1.00 51.69 714 GLU A CA 1
ATOM 5429 C C . GLU A 1 714 ? 32.510 -4.970 -13.103 1.00 51.69 714 GLU A C 1
ATOM 5431 O O . GLU A 1 714 ? 33.374 -5.423 -13.857 1.00 51.69 714 GLU A O 1
ATOM 5436 N N . ALA A 1 715 ? 31.211 -4.966 -13.438 1.00 55.56 715 ALA A N 1
ATOM 5437 C CA . ALA A 1 715 ? 30.695 -5.507 -14.697 1.00 55.56 715 ALA A CA 1
ATOM 5438 C C . ALA A 1 715 ? 31.245 -4.750 -15.913 1.00 55.56 715 ALA A C 1
ATOM 5440 O O . ALA A 1 715 ? 30.997 -3.555 -16.115 1.00 55.56 715 ALA A O 1
ATOM 5441 N N . ARG A 1 716 ? 31.960 -5.463 -16.787 1.00 58.50 716 ARG A N 1
ATOM 5442 C CA . ARG A 1 716 ? 32.345 -4.923 -18.095 1.00 58.50 716 ARG A CA 1
ATOM 5443 C C . ARG A 1 716 ? 31.117 -4.864 -19.004 1.00 58.50 716 ARG A C 1
ATOM 5445 O O . ARG A 1 716 ? 30.142 -5.583 -18.811 1.00 58.50 716 ARG A O 1
ATOM 5452 N N . ARG A 1 717 ? 31.180 -4.053 -20.066 1.00 57.00 717 ARG A N 1
ATOM 5453 C CA . ARG A 1 717 ? 30.086 -3.930 -21.057 1.00 57.00 717 ARG A CA 1
ATOM 5454 C C . ARG A 1 717 ? 29.677 -5.280 -21.677 1.00 57.00 717 ARG A C 1
ATOM 5456 O O . ARG A 1 717 ? 28.531 -5.434 -22.069 1.00 57.00 717 ARG A O 1
ATOM 5463 N N . GLU A 1 718 ? 30.607 -6.229 -21.737 1.00 56.25 718 GLU A N 1
ATOM 5464 C CA . GLU A 1 718 ? 30.428 -7.601 -22.241 1.00 56.25 718 GLU A CA 1
ATOM 5465 C C . GLU A 1 718 ? 29.755 -8.549 -21.224 1.00 56.25 718 GLU A C 1
ATOM 5467 O O . GLU A 1 718 ? 29.301 -9.620 -21.601 1.00 56.25 718 GLU A O 1
ATOM 5472 N N . GLU A 1 719 ? 29.683 -8.168 -19.945 1.00 61.84 719 GLU A N 1
ATOM 5473 C CA . GLU A 1 719 ? 29.153 -8.979 -18.833 1.00 61.84 719 GLU A CA 1
ATOM 5474 C C . GLU A 1 719 ? 27.802 -8.445 -18.315 1.00 61.84 719 GLU A C 1
ATOM 5476 O O . GLU A 1 719 ? 27.146 -9.090 -17.499 1.00 61.84 719 GLU A O 1
ATOM 5481 N N . LEU A 1 720 ? 27.357 -7.283 -18.811 1.00 65.88 720 LEU A N 1
ATOM 5482 C CA . LEU A 1 720 ? 26.127 -6.609 -18.381 1.00 65.88 720 LEU A CA 1
ATOM 5483 C C . LEU A 1 720 ? 24.874 -7.484 -18.554 1.00 65.88 720 LEU A C 1
ATOM 5485 O O . LEU A 1 720 ? 23.982 -7.438 -17.714 1.00 65.88 720 LEU A O 1
ATOM 5489 N N . GLU A 1 721 ? 24.817 -8.301 -19.607 1.00 65.94 721 GLU A N 1
ATOM 5490 C CA . GLU A 1 721 ? 23.689 -9.205 -19.866 1.00 65.94 721 GLU A CA 1
ATOM 5491 C C . GLU A 1 721 ? 23.595 -10.321 -18.807 1.00 65.94 721 GLU A C 1
ATOM 5493 O O . GLU A 1 721 ? 22.506 -10.633 -18.327 1.00 65.94 721 GLU A O 1
ATOM 5498 N N . ALA A 1 722 ? 24.741 -10.850 -18.359 1.00 65.38 722 ALA A N 1
ATOM 5499 C CA . ALA A 1 722 ? 24.804 -11.799 -17.249 1.00 65.38 722 ALA A CA 1
ATOM 5500 C C . ALA A 1 722 ? 24.410 -11.129 -15.920 1.00 65.38 722 ALA A C 1
ATOM 5502 O O . ALA A 1 722 ? 23.652 -11.708 -15.144 1.00 65.38 722 ALA A O 1
ATOM 5503 N N . THR A 1 723 ? 24.851 -9.888 -15.677 1.00 68.56 723 THR A N 1
ATOM 5504 C CA . THR A 1 723 ? 24.438 -9.107 -14.497 1.00 68.56 723 THR A CA 1
ATOM 5505 C C . THR A 1 723 ? 22.933 -8.826 -14.479 1.00 68.56 723 THR A C 1
ATOM 5507 O O . THR A 1 723 ? 22.322 -8.929 -13.420 1.00 68.56 723 THR A O 1
ATOM 5510 N N . LEU A 1 724 ? 22.304 -8.539 -15.624 1.00 70.50 724 LEU A N 1
ATOM 5511 C CA . LEU A 1 724 ? 20.846 -8.378 -15.707 1.00 70.50 724 LEU A CA 1
ATOM 5512 C C . LEU A 1 724 ? 20.113 -9.703 -15.432 1.00 70.50 724 LEU A C 1
ATOM 5514 O O . LEU A 1 724 ? 19.212 -9.729 -14.594 1.00 70.50 724 LEU A O 1
ATOM 5518 N N . ARG A 1 725 ? 20.563 -10.825 -16.015 1.00 68.56 725 ARG A N 1
ATOM 5519 C CA . ARG A 1 725 ? 20.014 -12.164 -15.713 1.00 68.56 725 ARG A CA 1
ATOM 5520 C C . ARG A 1 725 ? 20.150 -12.557 -14.232 1.00 68.56 725 ARG A C 1
ATOM 5522 O O . ARG A 1 725 ? 19.278 -13.241 -13.700 1.00 68.56 725 ARG A O 1
ATOM 5529 N N . LEU A 1 726 ? 21.203 -12.108 -13.541 1.00 69.69 726 LEU A N 1
ATOM 5530 C CA . LEU A 1 726 ? 21.354 -12.295 -12.089 1.00 69.69 726 LEU A CA 1
ATOM 5531 C C . LEU A 1 726 ? 20.294 -11.537 -11.274 1.00 69.69 726 LEU A C 1
ATOM 5533 O O . LEU A 1 726 ? 19.913 -12.004 -10.202 1.00 69.69 726 LEU A O 1
ATOM 5537 N N . LEU A 1 727 ? 19.801 -10.397 -11.764 1.00 68.44 727 LEU A N 1
ATOM 5538 C CA . LEU A 1 727 ? 18.748 -9.617 -11.103 1.00 68.44 727 LEU A CA 1
ATOM 5539 C C . LEU A 1 727 ? 17.364 -10.230 -11.351 1.00 68.44 727 LEU A C 1
ATOM 5541 O O . LEU A 1 727 ? 16.607 -10.403 -10.400 1.00 68.44 727 LEU A O 1
ATOM 5545 N N . GLU A 1 728 ? 17.074 -10.680 -12.576 1.00 67.12 728 GLU A N 1
ATOM 5546 C CA . GLU A 1 728 ? 15.851 -11.448 -12.885 1.00 67.12 728 GLU A CA 1
ATOM 5547 C C . GLU A 1 728 ? 15.730 -12.714 -12.012 1.00 67.12 728 GLU A C 1
ATOM 5549 O O . GLU A 1 728 ? 14.645 -13.099 -11.568 1.00 67.12 728 GLU A O 1
ATOM 5554 N N . LEU A 1 729 ? 16.863 -13.364 -11.728 1.00 65.00 729 LEU A N 1
ATOM 5555 C CA . LEU A 1 729 ? 16.951 -14.517 -10.833 1.00 65.00 729 LEU A CA 1
ATOM 5556 C C . LEU A 1 729 ? 16.641 -14.140 -9.372 1.00 65.00 729 LEU A C 1
ATOM 5558 O O . LEU A 1 729 ? 16.002 -14.924 -8.673 1.00 65.00 729 LEU A O 1
ATOM 5562 N N . LEU A 1 730 ? 17.023 -12.940 -8.919 1.00 64.75 730 LEU A N 1
ATOM 5563 C CA . LEU A 1 730 ? 16.688 -12.423 -7.585 1.00 64.75 730 LEU A CA 1
ATOM 5564 C C . LEU A 1 730 ? 15.209 -12.067 -7.420 1.00 64.75 730 LEU A C 1
ATOM 5566 O O . LEU A 1 730 ? 14.637 -12.315 -6.358 1.00 64.75 730 LEU A O 1
ATOM 5570 N N . GLU A 1 731 ? 14.581 -11.517 -8.458 1.00 61.12 731 GLU A N 1
ATOM 5571 C CA . GLU A 1 731 ? 13.139 -11.241 -8.473 1.00 61.12 731 GLU A CA 1
ATOM 5572 C C . GLU A 1 731 ? 12.323 -12.541 -8.341 1.00 61.12 731 GLU A C 1
ATOM 5574 O O . GLU A 1 731 ? 11.265 -12.587 -7.701 1.00 61.12 731 GLU A O 1
ATOM 5579 N N . ARG A 1 732 ? 12.855 -13.649 -8.868 1.00 62.94 732 ARG A N 1
ATOM 5580 C CA . ARG A 1 732 ? 12.259 -14.986 -8.789 1.00 62.94 732 ARG A CA 1
ATOM 5581 C C . ARG A 1 732 ? 12.655 -15.711 -7.500 1.00 62.94 732 ARG A C 1
ATOM 5583 O O . ARG A 1 732 ? 13.469 -16.631 -7.505 1.00 62.94 732 ARG A O 1
ATOM 5590 N N . ARG A 1 733 ? 11.965 -15.400 -6.392 1.00 56.81 733 ARG A N 1
ATOM 5591 C CA . ARG A 1 733 ? 12.140 -16.079 -5.081 1.00 56.81 733 ARG A CA 1
ATOM 5592 C C . ARG A 1 733 ? 12.155 -17.619 -5.152 1.00 56.81 733 ARG A C 1
ATOM 5594 O O . ARG A 1 733 ? 12.823 -18.243 -4.333 1.00 56.81 733 ARG A O 1
ATOM 5601 N N . ALA A 1 734 ? 11.433 -18.230 -6.095 1.00 56.22 734 ALA A N 1
ATOM 5602 C CA . ALA A 1 734 ? 11.467 -19.678 -6.317 1.00 56.22 734 ALA A CA 1
ATOM 5603 C C . ALA A 1 734 ? 12.848 -20.166 -6.799 1.00 56.22 734 ALA A C 1
ATOM 5605 O O . ALA A 1 734 ? 13.389 -21.085 -6.197 1.00 56.22 734 ALA A O 1
ATOM 5606 N N . ALA A 1 735 ? 13.457 -19.494 -7.782 1.00 61.59 735 ALA A N 1
ATOM 5607 C CA . ALA A 1 735 ? 14.788 -19.832 -8.291 1.00 61.59 735 ALA A CA 1
ATOM 5608 C C . ALA A 1 735 ? 15.859 -19.694 -7.195 1.00 61.59 735 ALA A C 1
ATOM 5610 O O . ALA A 1 735 ? 16.680 -20.586 -7.008 1.00 61.59 735 ALA A O 1
ATOM 5611 N N . VAL A 1 736 ? 15.799 -18.630 -6.384 1.00 65.44 736 VAL A N 1
ATOM 5612 C CA . VAL A 1 736 ? 16.687 -18.463 -5.215 1.00 65.44 736 VAL A CA 1
ATOM 5613 C C . VAL A 1 736 ? 16.554 -19.627 -4.219 1.00 65.44 736 VAL A C 1
ATOM 5615 O O . VAL A 1 736 ? 17.555 -20.081 -3.667 1.00 65.44 736 VAL A O 1
ATOM 5618 N N . LEU A 1 737 ? 15.337 -20.134 -3.990 1.00 65.81 737 LEU A N 1
ATOM 5619 C CA . LEU A 1 737 ? 15.095 -21.273 -3.095 1.00 65.81 737 LEU A CA 1
ATOM 5620 C C . LEU A 1 737 ? 15.521 -22.618 -3.704 1.00 65.81 737 LEU A C 1
ATOM 5622 O O . LEU A 1 737 ? 16.005 -23.475 -2.965 1.00 65.81 737 LEU A O 1
ATOM 5626 N N . GLU A 1 738 ? 15.387 -22.803 -5.018 1.00 64.62 738 GLU A N 1
ATOM 5627 C CA . GLU A 1 738 ? 15.903 -23.976 -5.740 1.00 64.62 738 GLU A CA 1
ATOM 5628 C C . GLU A 1 738 ? 17.434 -24.041 -5.639 1.00 64.62 738 GLU A C 1
ATOM 5630 O O . GLU A 1 738 ? 17.967 -25.044 -5.178 1.00 64.62 738 GLU A O 1
ATOM 5635 N N . LEU A 1 739 ? 18.133 -22.933 -5.898 1.00 65.44 739 LEU A N 1
ATOM 5636 C CA . LEU A 1 739 ? 19.599 -22.829 -5.794 1.00 65.44 739 LEU A CA 1
ATOM 5637 C C . LEU A 1 739 ? 20.120 -23.064 -4.368 1.00 65.44 739 LEU A C 1
ATOM 5639 O O . LEU A 1 739 ? 21.156 -23.698 -4.159 1.00 65.44 739 LEU A O 1
ATOM 5643 N N . VAL A 1 740 ? 19.390 -22.575 -3.359 1.00 66.56 740 VAL A N 1
ATOM 5644 C CA . VAL A 1 740 ? 19.667 -22.891 -1.949 1.00 66.56 740 VAL A CA 1
ATOM 5645 C C . VAL A 1 740 ? 19.446 -24.379 -1.665 1.00 66.56 740 VAL A C 1
ATOM 5647 O O . VAL A 1 740 ? 20.202 -24.956 -0.888 1.00 66.56 740 VAL A O 1
ATOM 5650 N N . SER A 1 741 ? 18.452 -25.011 -2.292 1.00 64.88 741 SER A N 1
ATOM 5651 C CA . SER A 1 741 ? 18.161 -26.440 -2.118 1.00 64.88 741 SER A CA 1
ATOM 5652 C C . SER A 1 741 ? 19.216 -27.329 -2.783 1.00 64.88 741 SER A C 1
ATOM 5654 O O . SER A 1 741 ? 19.682 -28.273 -2.152 1.00 64.88 741 SER A O 1
ATOM 5656 N N . GLU A 1 742 ? 19.678 -26.986 -3.988 1.00 63.69 742 GLU A N 1
ATOM 5657 C CA . GLU A 1 742 ? 20.810 -27.643 -4.662 1.00 63.69 742 GLU A CA 1
ATOM 5658 C C . GLU A 1 742 ? 22.086 -27.562 -3.800 1.00 63.69 742 GLU A C 1
ATOM 5660 O O . GLU A 1 742 ? 22.751 -28.569 -3.546 1.00 63.69 742 GLU A O 1
ATOM 5665 N N . ALA A 1 743 ? 22.374 -26.387 -3.226 1.00 60.00 743 ALA A N 1
ATOM 5666 C CA . ALA A 1 743 ? 23.494 -26.188 -2.301 1.00 60.00 743 ALA A CA 1
ATOM 5667 C C . ALA A 1 743 ? 23.341 -26.899 -0.933 1.00 60.00 743 ALA A C 1
ATOM 5669 O O . ALA A 1 743 ? 24.300 -26.925 -0.152 1.00 60.00 743 ALA A O 1
ATOM 5670 N N . LEU A 1 744 ? 22.165 -27.462 -0.622 1.00 59.84 744 LEU A N 1
ATOM 5671 C CA . LEU A 1 744 ? 21.901 -28.237 0.596 1.00 59.84 744 LEU A CA 1
ATOM 5672 C C . LEU A 1 744 ? 22.114 -29.751 0.423 1.00 59.84 744 LEU A C 1
ATOM 5674 O O . LEU A 1 744 ? 22.239 -30.442 1.439 1.00 59.84 744 LEU A O 1
ATOM 5678 N N . GLU A 1 745 ? 22.174 -30.285 -0.804 1.00 55.81 745 GLU A N 1
ATOM 5679 C CA . GLU A 1 745 ? 22.281 -31.739 -1.007 1.00 55.81 745 GLU A CA 1
ATOM 5680 C C . GLU A 1 745 ? 23.670 -32.311 -0.627 1.00 55.81 745 GLU A C 1
ATOM 5682 O O . GLU A 1 745 ? 23.715 -33.339 0.064 1.00 55.81 745 GLU A O 1
ATOM 5687 N N . PRO A 1 746 ? 24.818 -31.678 -0.968 1.00 55.88 746 PRO A N 1
ATOM 5688 C CA . PRO A 1 746 ? 26.139 -32.197 -0.596 1.00 55.88 746 PRO A CA 1
ATOM 5689 C C . PRO A 1 746 ? 26.777 -31.468 0.599 1.00 55.88 746 PRO A C 1
ATOM 5691 O O . PRO A 1 746 ? 26.900 -30.250 0.635 1.00 55.88 746 PRO A O 1
ATOM 5694 N N . ARG A 1 747 ? 27.365 -32.225 1.540 1.00 55.88 747 ARG A N 1
ATOM 5695 C CA . ARG A 1 747 ? 28.217 -31.684 2.634 1.00 55.88 747 ARG A CA 1
ATOM 5696 C C . ARG A 1 747 ? 29.597 -31.172 2.181 1.00 55.88 747 ARG A C 1
ATOM 5698 O O . ARG A 1 747 ? 30.489 -30.972 3.008 1.00 55.88 747 ARG A O 1
ATOM 5705 N N . ARG A 1 748 ? 29.820 -31.043 0.876 1.00 65.19 748 ARG A N 1
ATOM 5706 C CA . ARG A 1 748 ? 31.059 -30.540 0.272 1.00 65.19 748 ARG A CA 1
ATOM 5707 C C . ARG A 1 748 ? 30.756 -29.223 -0.440 1.00 65.19 748 ARG A C 1
ATOM 5709 O O . ARG A 1 748 ? 29.605 -29.005 -0.799 1.00 65.19 748 ARG A O 1
ATOM 5716 N N . PRO A 1 749 ? 31.759 -28.359 -0.656 1.00 71.38 749 PRO A N 1
ATOM 5717 C CA . PRO A 1 749 ? 31.587 -27.210 -1.528 1.00 71.38 749 PRO A CA 1
ATOM 5718 C C . PRO A 1 749 ? 31.161 -27.688 -2.916 1.00 71.38 749 PRO A C 1
ATOM 5720 O O . PRO A 1 749 ? 31.823 -28.555 -3.486 1.00 71.38 749 PRO A O 1
ATOM 5723 N N . VAL A 1 750 ? 30.063 -27.142 -3.424 1.00 78.75 750 VAL A N 1
ATOM 5724 C CA . VAL A 1 750 ? 29.569 -27.374 -4.782 1.00 78.75 750 VAL A CA 1
ATOM 5725 C C . VAL A 1 750 ? 29.940 -26.196 -5.664 1.00 78.75 750 VAL A C 1
ATOM 5727 O O . VAL A 1 750 ? 29.957 -25.050 -5.204 1.00 78.75 750 VAL A O 1
ATOM 5730 N N . VAL A 1 751 ? 30.223 -26.477 -6.932 1.00 84.56 751 VAL A N 1
ATOM 5731 C CA . VAL A 1 751 ? 30.307 -25.460 -7.976 1.00 84.56 751 VAL A CA 1
ATOM 5732 C C . VAL A 1 751 ? 29.459 -25.928 -9.144 1.00 84.56 751 VAL A C 1
ATOM 5734 O O . VAL A 1 751 ? 29.636 -27.044 -9.616 1.00 84.56 751 VAL A O 1
ATOM 5737 N N . HIS A 1 752 ? 28.565 -25.061 -9.602 1.00 82.06 752 HIS A N 1
ATOM 5738 C CA . HIS A 1 752 ? 27.733 -25.277 -10.781 1.00 82.06 752 HIS A CA 1
ATOM 5739 C C . HIS A 1 752 ? 28.035 -24.167 -11.782 1.00 82.06 752 HIS A C 1
ATOM 5741 O O . HIS A 1 752 ? 28.151 -23.000 -11.389 1.00 82.06 752 HIS A O 1
ATOM 5747 N N . VAL A 1 753 ? 28.199 -24.529 -13.055 1.00 81.31 753 VAL A N 1
ATOM 5748 C CA . VAL A 1 753 ? 28.647 -23.609 -14.110 1.00 81.31 753 VAL A CA 1
ATOM 5749 C C . VAL A 1 753 ? 27.679 -23.652 -15.288 1.00 81.31 753 VAL A C 1
ATOM 5751 O O . VAL A 1 753 ? 27.553 -24.679 -15.962 1.00 81.31 753 VAL A O 1
ATOM 5754 N N . GLY A 1 754 ? 27.033 -22.514 -15.544 1.00 74.06 754 GLY A N 1
ATOM 5755 C CA . GLY A 1 754 ? 26.109 -22.290 -16.649 1.00 74.06 754 GLY A CA 1
ATOM 5756 C C . GLY A 1 754 ? 24.812 -23.108 -16.532 1.00 74.06 754 GLY A C 1
ATOM 5757 O O . GLY A 1 754 ? 24.127 -23.036 -15.509 1.00 74.06 754 GLY A O 1
ATOM 5758 N N . PRO A 1 755 ? 24.446 -23.909 -17.552 1.00 62.75 755 PRO A N 1
ATOM 5759 C CA . PRO A 1 755 ? 23.132 -24.554 -17.680 1.00 62.75 755 PRO A CA 1
ATOM 5760 C C . PRO A 1 755 ? 22.815 -25.634 -16.633 1.00 62.75 755 PRO A C 1
ATOM 5762 O O . PRO A 1 755 ? 21.729 -26.205 -16.658 1.00 62.75 755 PRO A O 1
ATOM 5765 N N . GLU A 1 756 ? 23.733 -25.924 -15.713 1.00 63.41 756 GLU A N 1
ATOM 5766 C CA . GLU A 1 756 ? 23.467 -26.778 -14.547 1.00 63.41 756 GLU A CA 1
ATOM 5767 C C . GLU A 1 756 ? 22.515 -26.123 -13.541 1.00 63.41 756 GLU A C 1
ATOM 5769 O O . GLU A 1 756 ? 21.923 -26.821 -12.727 1.00 63.41 756 GLU A O 1
ATOM 5774 N N . LEU A 1 757 ? 22.355 -24.800 -13.615 1.00 62.25 757 LEU A N 1
ATOM 5775 C CA . LEU A 1 757 ? 21.496 -24.010 -12.742 1.00 62.25 757 LEU A CA 1
ATOM 5776 C C . LEU A 1 757 ? 20.069 -23.923 -13.302 1.00 62.25 757 LEU A C 1
ATOM 5778 O O . LEU A 1 757 ? 19.869 -23.513 -14.451 1.00 62.25 757 LEU A O 1
ATOM 5782 N N . GLY A 1 758 ? 19.067 -24.244 -12.477 1.00 52.59 758 GLY A N 1
ATOM 5783 C CA . GLY A 1 758 ? 17.662 -23.895 -12.738 1.00 52.59 758 GLY A CA 1
ATOM 5784 C C . GLY A 1 758 ? 17.091 -24.442 -14.055 1.00 52.59 758 GLY A C 1
ATOM 5785 O O . GLY A 1 758 ? 16.399 -23.731 -14.784 1.00 52.59 758 GLY A O 1
ATOM 5786 N N . GLY A 1 759 ? 17.414 -25.690 -14.407 1.00 55.09 759 GLY A N 1
ATOM 5787 C CA . GLY A 1 759 ? 16.829 -26.361 -15.576 1.00 55.09 759 GLY A CA 1
ATOM 5788 C C . GLY A 1 759 ? 17.300 -25.843 -16.943 1.00 55.09 759 GLY A C 1
ATOM 5789 O O . GLY A 1 759 ? 16.583 -26.012 -17.930 1.00 55.09 759 GLY A O 1
ATOM 5790 N N . GLY A 1 760 ? 18.489 -25.234 -17.023 1.00 54.38 760 GLY A N 1
ATOM 5791 C CA . GLY A 1 760 ? 19.148 -24.917 -18.296 1.00 54.38 760 GLY A CA 1
ATOM 5792 C C . GLY A 1 760 ? 18.863 -23.534 -18.884 1.00 54.38 760 GLY A C 1
ATOM 5793 O O . GLY A 1 760 ? 19.181 -23.309 -20.046 1.00 54.38 760 GLY A O 1
ATOM 5794 N N . GLN A 1 761 ? 18.287 -22.599 -18.119 1.00 52.44 761 GLN A N 1
ATOM 5795 C CA . GLN A 1 761 ? 18.014 -21.228 -18.596 1.00 52.44 761 GLN A CA 1
ATOM 5796 C C . GLN A 1 761 ? 19.152 -20.222 -18.310 1.00 52.44 761 GLN A C 1
ATOM 5798 O O . GLN A 1 761 ? 19.085 -19.078 -18.757 1.00 52.44 761 GLN A O 1
ATOM 5803 N N . HIS A 1 762 ? 20.202 -20.623 -17.583 1.00 62.62 762 HIS A N 1
ATOM 5804 C CA . HIS A 1 762 ? 21.183 -19.707 -16.979 1.00 62.62 762 HIS A CA 1
ATOM 5805 C C . HIS A 1 762 ? 22.635 -19.936 -17.447 1.00 62.62 762 HIS A C 1
ATOM 5807 O O . HIS A 1 762 ? 23.544 -20.081 -16.637 1.00 62.62 762 HIS A O 1
ATOM 5813 N N . HIS A 1 763 ? 22.868 -19.938 -18.763 1.00 64.94 763 HIS A N 1
ATOM 5814 C CA . HIS A 1 763 ? 24.183 -20.211 -19.374 1.00 64.94 763 HIS A CA 1
ATOM 5815 C C . HIS A 1 763 ? 25.349 -19.335 -18.871 1.00 64.94 763 HIS A C 1
ATOM 5817 O O . HIS A 1 763 ? 26.467 -19.825 -18.741 1.00 64.94 763 HIS A O 1
ATOM 5823 N N . ASP A 1 764 ? 25.106 -18.062 -18.545 1.00 73.06 764 ASP A N 1
ATOM 5824 C CA . ASP A 1 764 ? 26.179 -17.103 -18.224 1.00 73.06 764 ASP A CA 1
ATOM 5825 C C . ASP A 1 764 ? 26.494 -16.972 -16.724 1.00 73.06 764 ASP A C 1
ATOM 5827 O O . ASP A 1 764 ? 27.319 -16.139 -16.332 1.00 73.06 764 ASP A O 1
ATOM 5831 N N . VAL A 1 765 ? 25.850 -17.775 -15.872 1.00 79.31 765 VAL A N 1
ATOM 5832 C CA . VAL A 1 765 ? 25.916 -17.680 -14.404 1.00 79.31 765 VAL A CA 1
ATOM 5833 C C . VAL A 1 765 ? 26.603 -18.905 -13.788 1.00 79.31 765 VAL A C 1
ATOM 5835 O O . VAL A 1 765 ? 26.489 -20.017 -14.295 1.00 79.31 765 VAL A O 1
ATOM 5838 N N . SER A 1 766 ? 27.292 -18.708 -12.664 1.00 85.19 766 SER A N 1
ATOM 5839 C CA . SER A 1 766 ? 27.860 -19.774 -11.835 1.00 85.19 766 SER A CA 1
ATOM 5840 C C . SER A 1 766 ? 27.502 -19.593 -10.358 1.00 85.19 766 SER A C 1
ATOM 5842 O O . SER A 1 766 ? 27.462 -18.471 -9.848 1.00 85.19 766 SER A O 1
ATOM 5844 N N . LEU A 1 767 ? 27.318 -20.714 -9.658 1.00 86.94 767 LEU A N 1
ATOM 5845 C CA . LEU A 1 767 ? 27.087 -20.801 -8.211 1.00 86.94 767 LEU A CA 1
ATOM 5846 C C . LEU A 1 767 ? 28.275 -21.499 -7.543 1.00 86.94 767 LEU A C 1
ATOM 5848 O O . LEU A 1 767 ? 28.713 -22.551 -8.003 1.00 86.94 767 LEU A O 1
ATOM 5852 N N . VAL A 1 768 ? 28.740 -20.964 -6.415 1.00 88.50 768 VAL A N 1
ATOM 5853 C CA . VAL A 1 768 ? 29.602 -21.672 -5.455 1.00 88.50 768 VAL A CA 1
ATOM 5854 C C . VAL A 1 768 ? 28.846 -21.779 -4.138 1.00 88.50 768 VAL A C 1
ATOM 5856 O O . VAL A 1 768 ? 28.537 -20.752 -3.543 1.00 88.50 768 VAL A O 1
ATOM 5859 N N . GLY A 1 769 ? 28.560 -22.991 -3.664 1.00 88.75 769 GLY A N 1
ATOM 5860 C CA . GLY A 1 769 ? 27.768 -23.235 -2.450 1.00 88.75 769 GLY A CA 1
ATOM 5861 C C . GLY A 1 769 ? 28.470 -24.147 -1.445 1.00 88.75 769 GLY A C 1
ATOM 5862 O O . GLY A 1 769 ? 29.349 -24.922 -1.812 1.00 88.75 769 GLY A O 1
ATOM 5863 N N . ALA A 1 770 ? 28.100 -24.071 -0.167 1.00 86.50 770 ALA A N 1
ATOM 5864 C CA . ALA A 1 770 ? 28.463 -25.046 0.861 1.00 86.50 770 ALA A CA 1
ATOM 5865 C C . ALA A 1 770 ? 27.449 -25.052 2.017 1.00 86.50 770 ALA A C 1
ATOM 5867 O O . ALA A 1 770 ? 26.939 -24.009 2.425 1.00 86.50 770 ALA A O 1
ATOM 5868 N N . THR A 1 771 ? 27.215 -26.218 2.620 1.00 86.81 771 THR A N 1
ATOM 5869 C CA . THR A 1 771 ? 26.388 -26.341 3.832 1.00 86.81 771 THR A CA 1
ATOM 5870 C C . THR A 1 771 ? 27.127 -25.887 5.091 1.00 86.81 771 THR A C 1
ATOM 5872 O O . THR A 1 771 ? 28.303 -26.222 5.263 1.00 86.81 771 THR A O 1
ATOM 5875 N N . TYR A 1 772 ? 26.419 -25.261 6.031 1.00 84.94 772 TYR A N 1
ATOM 5876 C CA . TYR A 1 772 ? 26.877 -25.040 7.406 1.00 84.94 772 TYR A CA 1
ATOM 5877 C C . TYR A 1 772 ? 25.970 -25.770 8.413 1.00 84.94 772 TYR A C 1
ATOM 5879 O O . TYR A 1 772 ? 24.799 -26.054 8.141 1.00 84.94 772 TYR A O 1
ATOM 5887 N N . GLY A 1 773 ? 26.491 -26.098 9.595 1.00 79.94 773 GLY A N 1
ATOM 5888 C CA . GLY A 1 773 ? 25.712 -26.773 10.634 1.00 79.94 773 GLY A CA 1
ATOM 5889 C C . GLY A 1 773 ? 26.563 -27.402 11.730 1.00 79.94 773 GLY A C 1
ATOM 5890 O O . GLY A 1 773 ? 27.759 -27.154 11.829 1.00 79.94 773 GLY A O 1
ATOM 5891 N N . ILE A 1 774 ? 25.933 -28.251 12.537 1.00 77.31 774 ILE A N 1
ATOM 5892 C CA . ILE A 1 774 ? 26.599 -29.017 13.597 1.00 77.31 774 ILE A CA 1
ATOM 5893 C C . ILE A 1 774 ? 27.180 -30.322 13.035 1.00 77.31 774 ILE A C 1
ATOM 5895 O O . ILE A 1 774 ? 26.659 -30.861 12.054 1.00 77.31 774 ILE A O 1
ATOM 5899 N N . ARG A 1 775 ? 28.194 -30.908 13.691 1.00 66.25 775 ARG A N 1
ATOM 5900 C CA . ARG A 1 775 ? 28.853 -32.176 13.280 1.00 66.25 775 ARG A CA 1
ATOM 5901 C C . ARG A 1 775 ? 27.929 -33.310 12.794 1.00 66.25 775 ARG A C 1
ATOM 5903 O O . ARG A 1 775 ? 28.349 -34.133 11.980 1.00 66.25 775 ARG A O 1
ATOM 5910 N N . THR A 1 776 ? 26.686 -33.385 13.275 1.00 61.62 776 THR A N 1
ATOM 5911 C CA . THR A 1 776 ? 25.710 -34.418 12.883 1.00 61.62 776 THR A CA 1
ATOM 5912 C C . THR A 1 776 ? 24.694 -33.988 11.815 1.00 61.62 776 THR A C 1
ATOM 5914 O O . THR A 1 776 ? 24.200 -34.867 11.105 1.00 61.62 776 THR A O 1
ATOM 5917 N N . LYS A 1 777 ? 24.397 -32.690 11.635 1.00 67.19 777 LYS A N 1
ATOM 5918 C CA . LYS A 1 777 ? 23.311 -32.183 10.769 1.00 67.19 777 LYS A CA 1
ATOM 5919 C C . LYS A 1 777 ? 23.683 -30.844 10.105 1.00 67.19 777 LYS A C 1
ATOM 5921 O O . LYS A 1 777 ? 24.048 -29.896 10.794 1.00 67.19 777 LYS A O 1
ATOM 5926 N N . ALA A 1 778 ? 23.499 -30.756 8.783 1.00 74.31 778 ALA A N 1
ATOM 5927 C CA . ALA A 1 778 ? 23.479 -29.481 8.064 1.00 74.31 778 ALA A CA 1
ATOM 5928 C C . ALA A 1 778 ? 22.224 -28.690 8.467 1.00 74.31 778 ALA A C 1
ATOM 5930 O O . ALA A 1 778 ? 21.127 -29.256 8.513 1.00 74.31 778 ALA A O 1
ATOM 5931 N N . LEU A 1 779 ? 22.397 -27.416 8.810 1.00 75.25 779 LEU A N 1
ATOM 5932 C CA . LEU A 1 779 ? 21.319 -26.538 9.265 1.00 75.25 779 LEU A CA 1
ATOM 5933 C C . LEU A 1 779 ? 20.860 -25.590 8.155 1.00 75.25 779 LEU A C 1
ATOM 5935 O O . LEU A 1 779 ? 19.654 -25.405 8.003 1.00 75.25 779 LEU A O 1
ATOM 5939 N N . GLY A 1 780 ? 21.801 -25.060 7.373 1.00 82.06 780 GLY A N 1
ATOM 5940 C CA . GLY A 1 780 ? 21.541 -24.195 6.225 1.00 82.06 780 GLY A CA 1
ATOM 5941 C C . GLY A 1 780 ? 22.678 -24.246 5.203 1.00 82.06 780 GLY A C 1
ATOM 5942 O O . GLY A 1 780 ? 23.648 -24.994 5.369 1.00 82.06 780 GLY A O 1
ATOM 5943 N N . ALA A 1 781 ? 22.562 -23.444 4.150 1.00 86.75 781 ALA A N 1
ATOM 5944 C CA . ALA A 1 781 ? 23.573 -23.281 3.112 1.00 86.75 781 ALA A CA 1
ATOM 5945 C C . ALA A 1 781 ? 24.059 -21.833 3.024 1.00 86.75 781 ALA A C 1
ATOM 5947 O O . ALA A 1 781 ? 23.376 -20.888 3.417 1.00 86.75 781 ALA A O 1
ATOM 5948 N N . VAL A 1 782 ? 25.264 -21.675 2.494 1.00 89.19 782 VAL A N 1
ATOM 5949 C CA . VAL A 1 782 ? 25.889 -20.399 2.163 1.00 89.19 782 VAL A CA 1
ATOM 5950 C C . VAL A 1 782 ? 26.478 -20.498 0.764 1.00 89.19 782 VAL A C 1
ATOM 5952 O O . VAL A 1 782 ? 27.094 -21.506 0.423 1.00 89.19 782 VAL A O 1
ATOM 5955 N N . GLY A 1 783 ? 26.299 -19.464 -0.050 1.00 89.88 783 GLY A N 1
ATOM 5956 C CA . GLY A 1 783 ? 26.782 -19.453 -1.420 1.00 89.88 783 GLY A CA 1
ATOM 5957 C C . GLY A 1 783 ? 27.064 -18.065 -1.979 1.00 89.88 783 GLY A C 1
ATOM 5958 O O . GLY A 1 783 ? 26.713 -17.037 -1.398 1.00 89.88 783 GLY A O 1
ATOM 5959 N N . LEU A 1 784 ? 27.739 -18.073 -3.122 1.00 89.88 784 LEU A N 1
ATOM 5960 C CA . LEU A 1 784 ? 28.033 -16.922 -3.961 1.00 89.88 784 LEU A CA 1
ATOM 5961 C C . LEU A 1 784 ? 27.555 -17.218 -5.381 1.00 89.88 784 LEU A C 1
ATOM 5963 O O . LEU A 1 784 ? 27.872 -18.280 -5.917 1.00 89.88 784 LEU A O 1
ATOM 5967 N N . ILE A 1 785 ? 26.852 -16.269 -5.991 1.00 87.19 785 ILE A N 1
ATOM 5968 C CA . ILE A 1 785 ? 26.459 -16.312 -7.398 1.00 87.19 785 ILE A CA 1
ATOM 5969 C C . ILE A 1 785 ? 27.172 -15.183 -8.147 1.00 87.19 785 ILE A C 1
ATOM 5971 O O . ILE A 1 785 ? 27.243 -14.044 -7.675 1.00 87.19 785 ILE A O 1
ATOM 5975 N N . GLY A 1 786 ? 27.712 -15.501 -9.319 1.00 85.38 786 GLY A N 1
ATOM 5976 C CA . GLY A 1 786 ? 28.406 -14.556 -10.187 1.00 85.38 786 GLY A CA 1
ATOM 5977 C C . GLY A 1 786 ? 28.333 -14.957 -11.659 1.00 85.38 786 GLY A C 1
ATOM 5978 O O . GLY A 1 786 ? 27.752 -15.992 -11.985 1.00 85.38 786 GLY A O 1
ATOM 5979 N N . PRO A 1 787 ? 28.925 -14.162 -12.564 1.00 83.88 787 PRO A N 1
ATOM 5980 C CA . PRO A 1 787 ? 29.100 -14.572 -13.952 1.00 83.88 787 PRO A CA 1
ATOM 5981 C C . PRO A 1 787 ? 30.039 -15.786 -14.049 1.00 83.88 787 PRO A C 1
ATOM 5983 O O . PRO A 1 787 ? 30.941 -15.948 -13.223 1.00 83.88 787 PRO A O 1
ATOM 5986 N N . VAL A 1 788 ? 29.909 -16.591 -15.109 1.00 85.25 788 VAL A N 1
ATOM 5987 C CA . VAL A 1 788 ? 30.806 -17.738 -15.384 1.00 85.25 788 VAL A CA 1
ATOM 5988 C C . VAL A 1 788 ? 32.288 -17.334 -15.377 1.00 85.25 788 VAL A C 1
ATOM 5990 O O . VAL A 1 788 ? 33.146 -18.111 -14.952 1.00 85.25 788 VAL A O 1
ATOM 5993 N N . ARG A 1 789 ? 32.608 -16.095 -15.767 1.00 84.94 789 ARG A N 1
ATOM 5994 C CA . ARG A 1 789 ? 33.943 -15.496 -15.637 1.00 84.94 789 ARG A CA 1
ATOM 5995 C C . ARG A 1 789 ? 34.117 -14.811 -14.271 1.00 84.94 789 ARG A C 1
ATOM 5997 O O . ARG A 1 789 ? 34.147 -13.588 -14.180 1.00 84.94 789 ARG A O 1
ATOM 6004 N N . MET A 1 790 ? 34.294 -15.602 -13.214 1.00 86.75 790 MET A N 1
ATOM 6005 C CA . MET A 1 790 ? 34.611 -15.111 -11.862 1.00 86.75 790 MET A CA 1
ATOM 6006 C C . MET A 1 790 ? 35.899 -15.720 -11.284 1.00 86.75 790 MET A C 1
ATOM 6008 O O . MET A 1 790 ? 36.447 -16.687 -11.811 1.00 86.75 790 MET A O 1
ATOM 6012 N N . ASP A 1 791 ? 36.388 -15.153 -10.180 1.00 88.38 791 ASP A N 1
ATOM 6013 C CA . ASP A 1 791 ? 37.505 -15.699 -9.399 1.00 88.38 791 ASP A CA 1
ATOM 6014 C C . ASP A 1 791 ? 37.014 -16.867 -8.518 1.00 88.38 791 ASP A C 1
ATOM 6016 O O . ASP A 1 791 ? 36.635 -16.691 -7.356 1.00 88.38 791 ASP A O 1
ATOM 6020 N N . TYR A 1 792 ? 36.987 -18.069 -9.102 1.00 89.19 792 TYR A N 1
ATOM 6021 C CA . TYR A 1 792 ? 36.555 -19.295 -8.422 1.00 89.19 792 TYR A CA 1
ATOM 6022 C C . TYR A 1 792 ? 37.418 -19.629 -7.198 1.00 89.19 792 TYR A C 1
ATOM 6024 O O . TYR A 1 792 ? 36.877 -20.059 -6.182 1.00 89.19 792 TYR A O 1
ATOM 6032 N N . GLU A 1 793 ? 38.738 -19.408 -7.238 1.00 88.81 793 GLU A N 1
ATOM 6033 C CA . GLU A 1 793 ? 39.632 -19.703 -6.105 1.00 88.81 793 GLU A CA 1
ATOM 6034 C C . GLU A 1 793 ? 39.260 -18.849 -4.883 1.00 88.81 793 GLU A C 1
ATOM 6036 O O . GLU A 1 793 ? 39.143 -19.359 -3.762 1.00 88.81 793 GLU A O 1
ATOM 6041 N N . LYS A 1 794 ? 39.009 -17.554 -5.102 1.00 88.75 794 LYS A N 1
ATOM 6042 C CA . LYS A 1 794 ? 38.525 -16.626 -4.077 1.00 88.75 794 LYS A CA 1
ATOM 6043 C C . LYS A 1 794 ? 37.111 -16.974 -3.615 1.00 88.75 794 LYS A C 1
ATOM 6045 O O . LYS A 1 794 ? 36.887 -17.044 -2.408 1.00 88.75 794 LYS A O 1
ATOM 6050 N N . ALA A 1 795 ? 36.183 -17.248 -4.535 1.00 89.19 795 ALA A N 1
ATOM 6051 C CA . ALA A 1 795 ? 34.802 -17.604 -4.207 1.00 89.19 795 ALA A CA 1
ATOM 6052 C C . ALA A 1 795 ? 34.720 -18.881 -3.346 1.00 89.19 795 ALA A C 1
ATOM 6054 O O . ALA A 1 795 ? 34.129 -18.856 -2.265 1.00 89.19 795 ALA A O 1
ATOM 6055 N N . ILE A 1 796 ? 35.396 -19.963 -3.755 1.00 89.12 796 ILE A N 1
ATOM 6056 C CA . ILE A 1 796 ? 35.457 -21.239 -3.019 1.00 89.12 796 ILE A CA 1
ATOM 6057 C C . ILE A 1 796 ? 36.077 -21.038 -1.631 1.00 89.12 796 ILE A C 1
ATOM 6059 O O . ILE A 1 796 ? 35.558 -21.558 -0.640 1.00 89.12 796 ILE A O 1
ATOM 6063 N N . ARG A 1 797 ? 37.162 -20.258 -1.511 1.00 88.12 797 ARG A N 1
ATOM 6064 C CA . ARG A 1 797 ? 37.771 -19.951 -0.203 1.00 88.12 797 ARG A CA 1
ATOM 6065 C C . ARG A 1 797 ? 36.831 -19.161 0.707 1.00 88.12 797 ARG A C 1
ATOM 6067 O O . ARG A 1 797 ? 36.698 -19.524 1.876 1.00 88.12 797 ARG A O 1
ATOM 6074 N N . SER A 1 798 ? 36.173 -18.127 0.186 1.00 89.19 798 SER A N 1
ATOM 6075 C CA . SER A 1 798 ? 35.228 -17.299 0.940 1.00 89.19 798 SER A CA 1
ATOM 6076 C C . SER A 1 798 ? 34.020 -18.101 1.428 1.00 89.19 798 SER A C 1
ATOM 6078 O O . SER A 1 798 ? 33.729 -18.075 2.623 1.00 89.19 798 SER A O 1
ATOM 6080 N N . VAL A 1 799 ? 33.372 -18.879 0.553 1.00 89.50 799 VAL A N 1
ATOM 6081 C CA . VAL A 1 799 ? 32.224 -19.734 0.911 1.00 89.50 799 VAL A CA 1
ATOM 6082 C C . VAL A 1 799 ? 32.608 -20.768 1.971 1.00 89.50 799 VAL A C 1
ATOM 6084 O O . VAL A 1 799 ? 31.914 -20.909 2.977 1.00 89.50 799 VAL A O 1
ATOM 6087 N N . ARG A 1 800 ? 33.757 -21.442 1.822 1.00 87.38 800 ARG A N 1
ATOM 6088 C CA . ARG A 1 800 ? 34.231 -22.436 2.803 1.00 87.38 800 ARG A CA 1
ATOM 6089 C C . ARG A 1 800 ? 34.557 -21.838 4.164 1.00 87.38 800 ARG A C 1
ATOM 6091 O O . ARG A 1 800 ? 34.259 -22.456 5.183 1.00 87.38 800 ARG A O 1
ATOM 6098 N N . ALA A 1 801 ? 35.169 -20.658 4.195 1.00 87.31 801 ALA A N 1
ATOM 6099 C CA . ALA A 1 801 ? 35.461 -19.973 5.446 1.00 87.31 801 ALA A CA 1
ATOM 6100 C C . ALA A 1 801 ? 34.177 -19.485 6.142 1.00 87.31 801 ALA A C 1
ATOM 6102 O O . ALA A 1 801 ? 34.053 -19.643 7.355 1.00 87.31 801 ALA A O 1
ATOM 6103 N N . ALA A 1 802 ? 33.193 -18.984 5.387 1.00 88.31 802 ALA A N 1
ATOM 6104 C CA . ALA A 1 802 ? 31.897 -18.581 5.931 1.00 88.31 802 ALA A CA 1
ATOM 6105 C C . ALA A 1 802 ? 31.108 -19.781 6.474 1.00 88.31 802 ALA A C 1
ATOM 6107 O O . ALA A 1 802 ? 30.636 -19.735 7.608 1.00 88.31 802 ALA A O 1
ATOM 6108 N N . ALA A 1 803 ? 31.045 -20.886 5.723 1.00 88.12 803 ALA A N 1
ATOM 6109 C CA . ALA A 1 803 ? 30.421 -22.129 6.175 1.00 88.12 803 ALA A CA 1
ATOM 6110 C C . ALA A 1 803 ? 31.072 -22.663 7.461 1.00 88.12 803 ALA A C 1
ATOM 6112 O O . ALA A 1 803 ? 30.378 -23.141 8.358 1.00 88.12 803 ALA A O 1
ATOM 6113 N N . PHE A 1 804 ? 32.398 -22.554 7.580 1.00 86.69 804 PHE A N 1
ATOM 6114 C CA . PHE A 1 804 ? 33.142 -22.988 8.760 1.00 86.69 804 PHE A CA 1
ATOM 6115 C C . PHE A 1 804 ? 32.872 -22.118 9.997 1.00 86.69 804 PHE A C 1
ATOM 6117 O O . PHE A 1 804 ? 32.596 -22.667 11.063 1.00 86.69 804 PHE A O 1
ATOM 6124 N N . GLU A 1 805 ? 32.914 -20.787 9.883 1.00 86.50 805 GLU A N 1
ATOM 6125 C CA . GLU A 1 805 ? 32.642 -19.911 11.034 1.00 86.50 805 GLU A CA 1
ATOM 6126 C C . GLU A 1 805 ? 31.154 -19.931 11.425 1.00 86.50 805 GLU A C 1
ATOM 6128 O O . GLU A 1 805 ? 30.859 -19.975 12.618 1.00 86.50 805 GLU A O 1
ATOM 6133 N N . LEU A 1 806 ? 30.218 -20.025 10.466 1.00 85.69 806 LEU A N 1
ATOM 6134 C CA . LEU A 1 806 ? 28.799 -20.262 10.768 1.00 85.69 806 LEU A CA 1
ATOM 6135 C C . LEU A 1 806 ? 28.581 -21.605 11.472 1.00 85.69 806 LEU A C 1
ATOM 6137 O O . LEU A 1 806 ? 27.833 -21.655 12.441 1.00 85.69 806 LEU A O 1
ATOM 6141 N N . SER A 1 807 ? 29.255 -22.677 11.036 1.00 85.69 807 SER A N 1
ATOM 6142 C CA . SER A 1 807 ? 29.179 -23.992 11.696 1.00 85.69 807 SER A CA 1
ATOM 6143 C C . SER A 1 807 ? 29.661 -23.930 13.148 1.00 85.69 807 SER A C 1
ATOM 6145 O O . SER A 1 807 ? 29.038 -24.513 14.028 1.00 85.69 807 SER A O 1
ATOM 6147 N N . ARG A 1 808 ? 30.725 -23.167 13.428 1.00 83.12 808 ARG A N 1
ATOM 6148 C CA . ARG A 1 808 ? 31.202 -22.941 14.802 1.00 83.12 808 ARG A CA 1
ATOM 6149 C C . ARG A 1 808 ? 30.251 -22.081 15.625 1.00 83.12 808 ARG A C 1
ATOM 6151 O O . ARG A 1 808 ? 30.018 -22.400 16.781 1.00 83.12 808 ARG A O 1
ATOM 6158 N N . PHE A 1 809 ? 29.701 -21.020 15.038 1.00 82.12 809 PHE A N 1
ATOM 6159 C CA . PHE A 1 809 ? 28.719 -20.161 15.696 1.00 82.12 809 PHE A CA 1
ATOM 6160 C C . PHE A 1 809 ? 27.461 -20.948 16.089 1.00 82.12 809 PHE A C 1
ATOM 6162 O O . PHE A 1 809 ? 27.003 -20.836 17.221 1.00 82.12 809 PHE A O 1
ATOM 6169 N N . VAL A 1 810 ? 26.935 -21.799 15.201 1.00 77.00 810 VAL A N 1
ATOM 6170 C CA . VAL A 1 810 ? 25.776 -22.639 15.539 1.00 77.00 810 VAL A CA 1
ATOM 6171 C C . VAL A 1 810 ? 26.132 -23.781 16.496 1.00 77.00 810 VAL A C 1
ATOM 6173 O O . VAL A 1 810 ? 25.313 -24.083 17.353 1.00 77.00 810 VAL A O 1
ATOM 6176 N N . GLU A 1 811 ? 27.328 -24.384 16.438 1.00 76.00 811 GLU A N 1
ATOM 6177 C CA . GLU A 1 811 ? 27.765 -25.315 17.498 1.00 76.00 811 GLU A CA 1
ATOM 6178 C C . GLU A 1 811 ? 27.794 -24.610 18.873 1.00 76.00 811 GLU A C 1
ATOM 6180 O O . GLU A 1 811 ? 27.171 -25.107 19.807 1.00 76.00 811 GLU A O 1
ATOM 6185 N N . ASP A 1 812 ? 28.381 -23.410 18.978 1.00 70.56 812 ASP A N 1
ATOM 6186 C CA . ASP A 1 812 ? 28.405 -22.603 20.214 1.00 70.56 812 ASP A CA 1
ATOM 6187 C C . ASP A 1 812 ? 27.000 -22.220 20.737 1.00 70.56 812 ASP A C 1
ATOM 6189 O O . ASP A 1 812 ? 26.826 -22.069 21.946 1.00 70.56 812 ASP A O 1
ATOM 6193 N N . VAL A 1 813 ? 26.010 -22.028 19.853 1.00 66.75 813 VAL A N 1
ATOM 6194 C CA . VAL A 1 813 ? 24.631 -21.624 20.208 1.00 66.75 813 VAL A CA 1
ATOM 6195 C C . VAL A 1 813 ? 23.722 -22.821 20.531 1.00 66.75 813 VAL A C 1
ATOM 6197 O O . VAL A 1 813 ? 22.805 -22.686 21.340 1.00 66.75 813 VAL A O 1
ATOM 6200 N N . TYR A 1 814 ? 23.946 -23.993 19.924 1.00 62.53 814 TYR A N 1
ATOM 6201 C CA . TYR A 1 814 ? 23.085 -25.173 20.105 1.00 62.53 814 TYR A CA 1
ATOM 6202 C C . TYR A 1 814 ? 23.623 -26.228 21.095 1.00 62.53 814 TYR A C 1
ATOM 6204 O O . TYR A 1 814 ? 22.832 -27.075 21.509 1.00 62.53 814 TYR A O 1
ATOM 6212 N N . ASP A 1 815 ? 24.897 -26.189 21.515 1.00 52.38 815 ASP A N 1
ATOM 6213 C CA . ASP A 1 815 ? 25.459 -27.133 22.511 1.00 52.38 815 ASP A CA 1
ATOM 6214 C C . ASP A 1 815 ? 25.112 -26.782 23.993 1.00 52.38 815 ASP A C 1
ATOM 6216 O O . ASP A 1 815 ? 25.488 -27.532 24.895 1.00 52.38 815 ASP A O 1
ATOM 6220 N N . GLU A 1 816 ? 24.373 -25.694 24.278 1.00 39.00 816 GLU A N 1
ATOM 6221 C CA . GLU A 1 816 ? 23.912 -25.309 25.641 1.00 39.00 816 GLU A CA 1
ATOM 6222 C C . GLU A 1 816 ? 22.456 -25.735 25.995 1.00 39.00 816 GLU A C 1
ATOM 6224 O O . GLU A 1 816 ? 21.872 -25.200 26.942 1.00 39.00 816 GLU A O 1
ATOM 6229 N N . VAL A 1 817 ? 21.853 -26.704 25.278 1.00 36.41 817 VAL A N 1
ATOM 6230 C CA . VAL A 1 817 ? 20.466 -27.202 25.516 1.00 36.41 817 VAL A CA 1
ATOM 6231 C C . VAL A 1 817 ? 20.406 -28.651 26.011 1.00 36.41 817 VAL A C 1
ATOM 6233 O O . VAL A 1 817 ? 20.871 -29.549 25.276 1.00 36.41 817 VAL A O 1
#

Radius of gyration: 34.23 Å; Cα contacts (8 Å, |Δi|>4): 1276; chains: 1; bounding box: 89×100×93 Å

Sequence (817 aa):
MAGRARGGRPMTTAAVRHLYVHLPFCAHRCGYCDFVTAVGREDQHGAYVDSLLAELGLEQEILAPRLETVFLGGGTPTFTAPDALARVLETLPAAEEVTVEANPETVTPALARLLRDGGVNRVSLGAQSFQPHLLDVLERRATPDVVREAVYLLRDAGFDNISLDLIYGIPGQGPADLEGDLAEAVALAPEHLSCYELEAKPGTRFTRAHGAELARQVDAMEDYFERVVDTLVSAGYRWYETANFCLEPERREGRDLRARHNLAYWHARDYLGLGVGAVSTVAGMRRRNKPSLAAYMRATRSGRRPPRELEALDDETRARERLLLGLRLDEPLDLGRVRGALDEQACARLVARDLVELSTGEDGPAMTLTRRGRFLGGAVTAEIVAWPAQLPAELPAQLSSELPAELPAQLSSELPAELPAELPSELVAYGDEASSMPAGPSSPHGLCRWLDTRCHEAGPERERGTAGDAATIEDMQLSPRKREILRRVVEEYVATGQPVGSKGLVERGELRVSSSTVRGELAELESLGLLTHPHTSAGRLPTESGYRLYAEELVESLDGRPASLGVDLGSMRDEIETALRATTDMLSRATRLLAIVSAPSLETATIRHVEVLALQPTSVMVVVITSTGGVTKRVFRLDEPVDPGLVAWAAEYLTDRIVGVRLGASAVRRRLEAAELSARERSFLALIGSALLEVGAEEGPEVFVGGATGLFEEARREELEATLRLLELLERRAAVLELVSEALEPRRPVVHVGPELGGGQHHDVSLVGATYGIRTKALGAVGLIGPVRMDYEKAIRSVRAAAFELSRFVEDVYDEV

Nearest PDB structures (foldseek):
  1olt-assembly1_A  TM=8.034E-01  e=1.870E-24  Escherichia coli K-12
  1stz-assembly1_A  TM=6.683E-01  e=2.411E-20  Thermotoga maritima
  1stz-assembly1_C  TM=6.610E-01  e=4.327E-20  Thermotoga maritima
  6fd2-assembly1_B  TM=7.183E-01  e=1.527E-05  Streptoalloteichus tenebrarius
  8pty-assembly1_C  TM=6.329E-01  e=1.053E-05  Homo sapiens

Solvent-accessible surface area (backbone atoms only — not comparable to full-atom values): 46406 Å² total; per-residue (Å²): 136,89,79,82,79,80,77,76,75,80,80,80,68,82,50,32,34,32,40,39,39,40,32,32,31,21,92,63,79,36,59,62,64,81,57,66,61,40,70,51,56,77,92,42,38,53,62,48,44,55,24,40,54,44,44,46,71,77,46,52,88,53,42,34,100,56,26,58,20,35,37,36,29,63,43,23,37,56,64,39,48,69,72,41,44,47,54,48,43,72,67,51,81,62,45,78,38,26,36,38,34,33,47,32,83,54,57,40,71,66,51,33,38,51,42,41,77,45,61,42,62,33,39,38,34,57,56,38,52,58,48,68,74,52,27,56,72,48,59,49,84,63,50,52,66,41,39,54,50,26,56,51,38,35,43,77,47,68,56,86,36,38,28,44,31,35,52,42,76,50,73,91,65,49,74,70,53,54,55,50,32,51,50,53,52,57,72,69,58,50,38,20,38,35,53,37,73,62,74,61,56,86,87,35,72,40,33,69,75,41,39,84,47,48,71,64,40,56,85,52,41,63,66,48,53,53,51,54,50,55,53,42,43,73,76,48,27,41,73,50,31,83,45,36,32,17,44,40,31,87,82,51,89,63,45,86,52,66,61,64,60,59,49,36,56,32,67,64,49,51,28,46,35,41,39,54,43,21,53,26,37,52,94,56,31,40,37,30,28,44,83,36,64,73,58,32,46,53,27,23,75,68,80,34,79,55,62,57,52,77,45,80,53,49,74,63,56,53,10,35,50,39,47,63,37,29,64,41,35,74,50,71,37,56,48,80,71,24,66,82,19,54,29,68,69,42,45,53,52,36,37,77,68,61,24,37,45,80,48,77,51,98,94,39,55,20,38,32,58,30,83,63,19,52,74,41,36,56,56,53,49,64,59,26,46,45,72,65,100,62,77,64,97,65,71,66,98,53,56,90,75,75,52,71,88,67,69,74,96,65,83,70,93,75,76,83,92,75,84,85,87,81,85,84,89,85,89,87,87,83,84,89,83,88,87,86,84,84,86,88,88,89,86,85,84,82,81,88,83,81,90,88,84,85,83,90,86,87,82,86,87,76,82,83,75,68,89,74,82,79,76,58,74,91,75,62,86,68,50,78,64,50,50,56,51,49,49,51,42,45,52,52,28,54,75,67,72,48,59,44,39,42,58,56,59,41,76,79,33,95,56,96,60,55,50,68,57,45,43,50,52,52,52,51,39,31,76,68,55,29,28,46,60,94,45,99,88,54,24,41,38,64,29,59,61,30,49,41,56,48,49,52,54,48,63,66,69,64,74,76,84,65,65,81,86,83,73,76,58,84,81,41,71,93,37,67,68,59,48,49,48,53,49,17,50,48,49,8,72,75,67,36,28,34,12,37,29,42,40,66,48,56,59,70,32,23,29,67,42,50,47,47,43,78,78,47,63,36,29,38,35,42,38,36,31,36,69,80,68,52,74,47,74,44,77,46,78,49,99,54,72,62,58,67,68,60,41,52,49,49,25,53,51,42,40,74,72,42,39,74,38,49,42,40,67,72,64,51,48,58,60,51,64,39,87,90,54,52,74,69,56,34,54,52,38,58,67,62,42,53,63,70,51,47,79,52,69,81,66,74,65,54,72,46,73,30,31,76,69,41,46,65,80,71,51,48,89,91,41,45,68,42,52,50,52,55,48,60,42,62,75,35,59,65,57,51,51,49,56,48,50,63,27,55,72,46,94,48,76,44,76,44,46,13,43,74,43,86,89,51,80,34,60,50,33,23,42,35,24,17,40,20,34,43,102,89,46,76,39,29,25,31,30,39,40,42,46,62,79,52,67,56,73,59,48,53,52,52,36,51,20,50,24,50,53,50,14,50,48,47,38,70,62,60,74,83,116